Protein AF-A0A7Y0BHE9-F1 (afdb_monomer_lite)

pLDDT: mean 96.41, std 6.83, range [32.12, 98.94]

Sequence (1272 aa):
MSHFLDRLSHFSNPRESFSGDHGVTTAEDRTWEDAYRNRWAHDKIVRSTHGVNCTGSCSWKIYVKGGIVTWETQQTDYPRTRWDMPNHEPRGCSRGASYSWYLYSANRVKYPMIRARLLKHWREARLTLAPVEAWAAVVQDDVKRRDYQKVRGLGGMVRSTWDEVNELIAASNIYTIKQHGADRIIGFSPIPAMSMVSYASGSRYLSLIGGVCMSFYDWYCDLPPSSPQVWGEQTDVPESADWYNSSFIIAWGSNVPQTRTPDAHFFTEVRYKGCKTVAITPDYSEVAKLSDLWLHPKQGTDAAVAMAMGHVILKEFYFGGNGRPRSAYFDDYARRYTDLPMLVMLKEHTLENGESVLVPDRYVRASDFSDQLGQDNNPDWKTVAFDAQGQVVTPQGAIGFRWGPDGRADLGQWNLEAKEARGGNDVSLKLSVLEGDAPSQDNAKVGFPYFGGIHHDHFPNNEQGDILVRTVPVQRIAVGKVGEAREMLVATVFDLQAAQYGIPRGLPGELAAADFSDNTPYTPAWQEQITGVSRDQIITVARQFAENAEKTEGRSMVIIGAGMNHWYHSDMNYRSVINMLMMCGCIGKSGGGWAHYVGQEKLRPQTGWTPLAFALDWIRPPRQMNSTSFFYAHTNQWRYEKLGVDEVLSPLADKKLYSGSMIDYNVRAERMGWLPSAPQLQTHPMQVVKDALASGMDAKDYVVQSLKDGSLKLSCEDPDHPANWPRNMFVWRSNIIGSSGKGHEYFLKHLLGTDNGVQGKDLGAEDGKPEEVVWHDKAPEGKLDLLVTLDFRMSTTCLYSDIVLPTATCYEKNDLNTSDMHPFIHPLSTAVDPVWQSKSDWEIYKGFAKKFSELCDGHLGVEKEMVLTPVMHDTPGELAQPFEVKDWKRGECELIPGKTAPQMQVVERDYPNVYKRFTAVGPLLKKIGNGGKGISWNTDIEVTQLGQLNGLVTEPGVTQGMPRINSDIDACEMVLQLAPETNGHVAVKAWQALSKQTGREHAHLAIHREDEKIRFRDIQAQPRKIISSPTWSGIESETVSYNAGYTNVHEYIPWRTLTGRQQFYQDHPWMLAFGEGLASYRPPVNLKATAGVHGIRSNGNAEILLNFITPHQKWGIHSTYTDNLLMLTLSRGGPIMWLSEDDAKLIGVEDNDWIEAYNVNGAISARAVVSQRVKPGMVMMYHAQEKIVNTPGSEITGQRGGIHNSVTRIVLKPTHMIGGYAQLSYGFNYYGTIGTNRDEFVVVRKMDKVDWLDTPRDDDRAQLVQQMGEAA

Secondary structure (DSSP, 8-state):
--HHHHGGGTTTS-EEEETTTTEEEE----GGGHHHHHHH--SEEEEE---SSSS----EEEEEETTEEEEEEE---SPP--TTS---TT---TTGGGTTHHHHSTTB--S-EEEHHHHHHHHHHHTTS-HHHHHHHHHS-HHHHHHHHTTTTS--EEE--HHHHHHHHHHHHHHHHHHH-GGGEEEE---GGGSHHHHHHHHHHHHHHTPEEEP-HHHHT-S-THHHHHHS-S-----HHHHTT-SEEEEES--HHHHSGGGHHHHHHHGGGT-EEEEE-SS--TTGGGSSEEE-PPTT-HHHHHHHHHHHHHHHHTS-GGGPPPPHHHHHHHHHHBSTTBEEEEEEEE-TTS-EEEEEEEEPBGGGBTTGGG--S-GGG-B-EEBTTS-EE-BTT-GGGT---TT-TTTT--S--SBBTTT--B--B-SSTT-SSS----EEEEEEE--TT--BTTB------SEEEEEEE-EEEEEBSTTS-EEEEEEEHHHHHHHHTT-----TT--S-SSTTS--TTSHHHHHHHH---HHHHHHHHHHHHHHHHHHTS-EEEEE-HHHHTSTTHHHHHHHHHHHHHHTT-TTSTT-EEEE-SS----SSHHHHHHHHTTTTT-SS-EEE-HHHHHHHHTTGGGG----STTTS-TTS-GGGS-S-HHHHHHHHHHTTSS--SS-BSS-HHHHHHHHHHTT--HHHHHHHHHHHTSS-BGGG-TTSGGGS--EEEEES--IIIII-SSHHHIIIIII-------S----TTS---SSSPPPSS------SEEEEEESB--HHHHH-SEEEEBPPTTSS-EEEEETTEEEEEEE--SSPPPTT-B-HHHHHHHHHHHHHHH-TTT--EEEEEEEE--BTTSGGG-S-SS----GGGTSS---BTTTB-EEEEEEEEGGGHHHHHTB--THHHHT-EEETTEEE--HHHHHHHHHHH-B--SSSTTTTSBB--SHHHHHHHHHHH-TTTBHHHHHHHHHHHHHHHSS--THHHHTTTT-B--HHHHHHS-EEPPP-TTSSS---SSS---TTHHHHHH-PPPSSTTSSB-S---SHHHHHTT-SS----PPP----STTTTTTS--SS-EEEEEEE-PBPSS-BTTBTTT-HHHHHHTTSS-EEEE-HHHHHHTTPPTT-EEEEE-SS-EEEEEEEE-TTSPTTEEE--B---SSSS--B-TTTSSB---GGGS------GGGG--SBTTBSB-TTTSS-----TT-EEEEEE-S------S-TT-TTHHHHHTT-S--

Foldseek 3Di:
DDPVVVVVCVVVFDWDAPPVNPDIDGPDDPCVCVVVVVVPDADAWFWFAALFWQLQRFIWTFTHHPQATDFIDGDAFFDAAFPLFHGLPRFDAPLRRQQSCLQPDPQFDFAWKFAQLLVVQLVVLVVPDQLLVSLVVQCVDPVNLVRRLACFLPDRIDGDHLVSVLSNVLSLQLNCCQPQRLLLAEEDDEFCQSFVLLLLLVQLLSLQSQYAYEFDCQLLLVFQVLCLQFFLFRDAFFFLRLLLVFQEEEAELHLCCQRVVSSCVSLQVSVVVNRAYEYEDQFCGNVVVSHPYYWHWDFQQLLLLLLQLLLLLCQVQPQQPPNDDHQPLLLVLCQQFEQLQWKWFWDWFQAPVRDIFTETFFTDFLQQAACSQVDPFPRLLFIWGAFQARDIFGQFQFLSLLDDDPPDPSFQSNFRQCAGRRPRDHTGGDSWCCHHPDRALDKGWYWAAAFQQPDDPFFFGDNDDRIDTWIFGWDWDWGDHDVPTDITIITGNNRVSCRVSQHDNPRVVTRGAPDLCGCDRSHLVVSCRGTVTHSVVSSVSSVVQLVSLSVPVALRAYEYEDSQSQFPVSSLSVLSNQSSSSSSNNAQDRNHHYHYDYTFNDNPLCQLSVCSSSVVLAWPDHHYAHNLLVCCLQLVLQLAFDDAPVNLWTSRFDVVVVDFGLLLLLVLLQFQLFGPDRVFWLDHFLVLCVVCVVVVHDSVVSVLVCVQVVVIDTLSQECQPLSNFSAHYEYENDLCLFFSPFLNQSCSFRQSNYAGFQQADGADPPGGDGDRHDDDPDGHGRSYSFYEYEDRGCASSNSSGSIYAHAAGLQAAWGWHDGSNAQWIFIRDHPDHRHNPHYHSNVSSLSSLVSSLVPSVVSDAWTKGKDWHGQFFLEPLLQADSRAQAGVNVVRDRSDDSRRGTHIDIIIHGRNCSSVSSFFRHNCCQVPNIDDSNFGFRCNVLQVVLCVVQPADCDDDPRGRTRTRHGNQSSNLSSQSRGCFAALLNQLRQQVRLCSNNVFRDSVLRPVPNHGHDHNVVSSVPIDRTGAHPVFQFGRDSVGGGGGVNCCVPVRNFRQASNSHRYQADNHPVCVRSSNRHNHRHGGDDSVWAPSPPPPQDPPWDKDKAQEAAAADSLASQQHNLPSPSSCVVDVNAWEKEAEQVVCVVGVHDFQFWKKKATSSRIAIGGYHYDNSDDHRHMYGYGWNGQPTDFFADPSSRGTGGTSSSQGGSDWDSQQSADSHRSSHDDSSSTHTRRRGRSTMIMMHGDPDGHRPPPNPPDPCVVVVVVVDPPD

Radius of gyration: 31.16 Å; chains: 1; bounding box: 119×75×87 Å

Structure (mmCIF, N/CA/C/O backbone):
data_AF-A0A7Y0BHE9-F1
#
_entry.id   AF-A0A7Y0BHE9-F1
#
loop_
_atom_site.group_PDB
_atom_site.id
_atom_site.type_symbol
_atom_site.label_atom_id
_atom_site.label_alt_id
_atom_site.label_comp_id
_atom_site.label_asym_id
_atom_site.label_entity_id
_atom_site.label_seq_id
_atom_site.pdbx_PDB_ins_code
_atom_site.Cartn_x
_atom_site.Cartn_y
_atom_site.Cartn_z
_atom_site.occupancy
_atom_site.B_iso_or_equiv
_atom_site.auth_seq_id
_atom_site.auth_comp_id
_atom_site.auth_asym_id
_atom_site.auth_atom_id
_atom_site.pdbx_PDB_model_num
ATOM 1 N N . MET A 1 1 ? -63.544 0.256 -11.287 1.00 59.75 1 MET A N 1
ATOM 2 C CA . MET A 1 1 ? -64.121 -0.484 -12.431 1.00 59.75 1 MET A CA 1
ATOM 3 C C . MET A 1 1 ? -64.250 -1.945 -12.040 1.00 59.75 1 MET A C 1
ATOM 5 O O . MET A 1 1 ? -63.519 -2.375 -11.157 1.00 59.75 1 MET A O 1
ATOM 9 N N . SER A 1 2 ? -65.216 -2.672 -12.597 1.00 80.38 2 SER A N 1
ATOM 10 C CA . SER A 1 2 ? -65.430 -4.083 -12.265 1.00 80.38 2 SER A CA 1
ATOM 11 C C . SER A 1 2 ? -64.895 -4.948 -13.399 1.00 80.38 2 SER A C 1
ATOM 13 O O . SER A 1 2 ? -65.566 -5.080 -14.419 1.00 80.38 2 SER A O 1
ATOM 15 N N . HIS A 1 3 ? -63.747 -5.602 -13.186 1.00 81.81 3 HIS A N 1
ATOM 16 C CA . HIS A 1 3 ? -63.174 -6.548 -14.155 1.00 81.81 3 HIS A CA 1
ATOM 17 C C . HIS A 1 3 ? -64.131 -7.701 -14.504 1.00 81.81 3 HIS A C 1
ATOM 19 O O . HIS A 1 3 ? -63.983 -8.348 -15.535 1.00 81.81 3 HIS A O 1
ATOM 25 N N . PHE A 1 4 ? -65.133 -7.974 -13.659 1.00 86.06 4 PHE A N 1
ATOM 26 C CA . PHE A 1 4 ? -66.200 -8.923 -13.968 1.00 86.06 4 PHE A CA 1
ATOM 27 C C . PHE A 1 4 ? -67.178 -8.380 -15.024 1.00 86.06 4 PHE A C 1
ATOM 29 O O . PHE A 1 4 ? -67.559 -9.118 -15.929 1.00 86.06 4 PHE A O 1
ATOM 36 N N . LEU A 1 5 ? -67.554 -7.097 -14.946 1.00 84.81 5 LEU A N 1
ATOM 37 C CA . LEU A 1 5 ? -68.437 -6.459 -15.930 1.00 84.81 5 LEU A CA 1
ATOM 38 C C . LEU A 1 5 ? -67.725 -6.225 -17.271 1.00 84.81 5 LEU A C 1
ATOM 40 O O . LEU A 1 5 ? -68.342 -6.424 -18.314 1.00 84.81 5 LEU A O 1
ATOM 44 N N . ASP A 1 6 ? -66.426 -5.909 -17.260 1.00 81.00 6 ASP A N 1
ATOM 45 C CA . ASP A 1 6 ? -65.617 -5.705 -18.476 1.00 81.00 6 ASP A CA 1
ATOM 46 C C . ASP A 1 6 ? -65.513 -6.977 -19.340 1.00 81.00 6 ASP A C 1
ATOM 48 O O . ASP A 1 6 ? -65.344 -6.921 -20.556 1.00 81.00 6 ASP A O 1
ATOM 52 N N . ARG A 1 7 ? -65.671 -8.163 -18.738 1.00 82.56 7 ARG A N 1
ATOM 53 C CA . ARG A 1 7 ? -65.712 -9.434 -19.483 1.00 82.56 7 ARG A CA 1
ATOM 54 C C . ARG A 1 7 ? -67.011 -9.625 -20.262 1.00 82.56 7 ARG A C 1
ATOM 56 O O . ARG A 1 7 ? -67.024 -10.398 -21.217 1.00 82.56 7 ARG A O 1
ATOM 63 N N . LEU A 1 8 ? -68.091 -8.937 -19.888 1.00 84.56 8 LEU A N 1
ATOM 64 C CA . LEU A 1 8 ? -69.376 -9.023 -20.589 1.00 84.56 8 LEU A CA 1
ATOM 65 C C . LEU A 1 8 ? -69.368 -8.242 -21.914 1.00 84.56 8 LEU A C 1
ATOM 67 O O . LEU A 1 8 ? -70.160 -8.556 -22.798 1.00 84.56 8 LEU A O 1
ATOM 71 N N . SER A 1 9 ? -68.445 -7.290 -22.097 1.00 79.69 9 SER A N 1
ATOM 72 C CA . SER A 1 9 ? -68.252 -6.544 -23.350 1.00 79.69 9 SER A CA 1
ATOM 73 C C . SER A 1 9 ? -67.269 -7.217 -24.323 1.00 79.69 9 SER A C 1
ATOM 75 O O . SER A 1 9 ? -66.862 -6.611 -25.316 1.00 79.69 9 SER A O 1
ATOM 77 N N . HIS A 1 10 ? -66.903 -8.487 -24.088 1.00 79.00 10 HIS A N 1
ATOM 78 C CA . HIS A 1 10 ? -65.866 -9.201 -24.845 1.00 79.00 10 HIS A CA 1
ATOM 79 C C . HIS A 1 10 ? -66.046 -9.125 -26.371 1.00 79.00 10 HIS A C 1
ATOM 81 O O . HIS A 1 10 ? -65.075 -8.871 -27.083 1.00 79.00 10 HIS A O 1
ATOM 87 N N . PHE A 1 11 ? -67.272 -9.311 -26.873 1.00 75.94 11 PHE A N 1
ATOM 88 C CA . PHE A 1 11 ? -67.581 -9.261 -28.310 1.00 75.94 11 PHE A CA 1
ATOM 89 C C . PHE A 1 11 ? -67.822 -7.844 -28.854 1.00 75.94 11 PHE A C 1
ATOM 91 O O . PHE A 1 11 ? -67.823 -7.661 -30.066 1.00 75.94 11 PHE A O 1
ATOM 98 N N . SER A 1 12 ? -68.028 -6.850 -27.986 1.00 77.62 12 SER A N 1
ATOM 99 C CA . SER A 1 12 ? -68.270 -5.451 -28.373 1.00 77.62 12 SER A CA 1
ATOM 100 C C . SER A 1 12 ? -67.009 -4.583 -28.365 1.00 77.62 12 SER A C 1
ATOM 102 O O . SER A 1 12 ? -67.054 -3.447 -28.831 1.00 77.62 12 SER A O 1
ATOM 104 N N . ASN A 1 13 ? -65.891 -5.087 -27.835 1.00 75.69 13 ASN A N 1
ATOM 105 C CA . ASN A 1 13 ? -64.629 -4.354 -27.837 1.00 75.69 13 ASN A CA 1
ATOM 106 C C . ASN A 1 13 ? -64.046 -4.290 -29.263 1.00 75.69 13 ASN A C 1
ATOM 108 O O . ASN A 1 13 ? -64.007 -5.324 -29.936 1.00 75.69 13 ASN A O 1
ATOM 112 N N . PRO A 1 14 ? -63.559 -3.120 -29.724 1.00 75.56 14 PRO A N 1
ATOM 113 C CA . PRO A 1 14 ? -62.912 -2.990 -31.026 1.00 75.56 14 PRO A CA 1
ATOM 114 C C . PRO A 1 14 ? -61.726 -3.952 -31.150 1.00 75.56 14 PRO A C 1
ATOM 116 O O . PRO A 1 14 ? -60.872 -4.011 -30.263 1.00 75.56 14 PRO A O 1
ATOM 119 N N . ARG A 1 15 ? -61.684 -4.705 -32.250 1.00 84.25 15 ARG A N 1
ATOM 120 C CA . ARG A 1 15 ? -60.612 -5.640 -32.598 1.00 84.25 15 ARG A CA 1
ATOM 121 C C . ARG A 1 15 ? -60.231 -5.408 -34.046 1.00 84.25 15 ARG A C 1
ATOM 123 O O . ARG A 1 15 ? -61.094 -5.449 -34.917 1.00 84.25 15 ARG A O 1
ATOM 130 N N . GLU A 1 16 ? -58.953 -5.176 -34.284 1.00 88.56 16 GLU A N 1
ATOM 131 C CA . GLU A 1 16 ? -58.400 -5.058 -35.630 1.00 88.56 16 GLU A CA 1
ATOM 132 C C . GLU A 1 16 ? -57.526 -6.280 -35.888 1.00 88.56 16 GLU A C 1
ATOM 134 O O . GLU A 1 16 ? -56.613 -6.562 -35.107 1.00 88.56 16 GLU A O 1
ATOM 139 N N . SER A 1 17 ? -57.832 -7.042 -36.937 1.00 91.19 17 SER A N 1
ATOM 140 C CA . SER A 1 17 ? -56.964 -8.139 -37.343 1.00 91.19 17 SER A CA 1
ATOM 141 C C . SER A 1 17 ? -55.750 -7.609 -38.105 1.00 91.19 17 SER A C 1
ATOM 143 O O . SER A 1 17 ? -55.812 -6.599 -38.804 1.00 91.19 17 SER A O 1
ATOM 145 N N . PHE A 1 18 ? -54.617 -8.287 -37.965 1.00 94.75 18 PHE A N 1
ATOM 146 C CA . PHE A 1 18 ? -53.405 -7.985 -38.722 1.00 94.75 18 PHE A CA 1
ATOM 147 C C . PHE A 1 18 ? -52.717 -9.282 -39.157 1.00 94.75 18 PHE A C 1
ATOM 149 O O . PHE A 1 18 ? -53.025 -10.370 -38.664 1.00 94.75 18 PHE A O 1
ATOM 156 N N . SER A 1 19 ? -51.797 -9.173 -40.121 1.00 92.69 19 SER A N 1
ATOM 157 C CA . SER A 1 19 ? -51.079 -10.318 -40.702 1.00 92.69 19 SER A CA 1
ATOM 158 C C . SER A 1 19 ? -52.001 -11.422 -41.243 1.00 92.69 19 SER A C 1
ATOM 160 O O . SER A 1 19 ? -51.780 -12.601 -40.981 1.00 92.69 19 SER A O 1
ATOM 162 N N . GLY A 1 20 ? -53.041 -11.044 -41.996 1.00 85.06 20 GLY A N 1
ATOM 163 C CA . GLY A 1 20 ? -53.966 -11.999 -42.622 1.00 85.06 20 GLY A CA 1
ATOM 164 C C . GLY A 1 20 ? -54.762 -12.812 -41.600 1.00 85.06 20 GLY A C 1
ATOM 165 O O . GLY A 1 20 ? -54.747 -14.036 -41.649 1.00 85.06 20 GLY A O 1
ATOM 166 N N . ASP A 1 21 ? -55.387 -12.127 -40.639 1.00 88.56 21 ASP A N 1
ATOM 167 C CA . ASP A 1 21 ? -56.152 -12.710 -39.525 1.00 88.56 21 ASP A CA 1
ATOM 168 C C . ASP A 1 21 ? -55.354 -13.612 -38.562 1.00 88.56 21 ASP A C 1
ATOM 170 O O . ASP A 1 21 ? -55.934 -14.231 -37.670 1.00 88.56 21 ASP A O 1
ATOM 174 N N . HIS A 1 22 ? -54.019 -13.653 -38.675 1.00 92.44 22 HIS A N 1
ATOM 175 C CA . HIS A 1 22 ? -53.161 -14.375 -37.730 1.00 92.44 22 HIS A CA 1
ATOM 176 C C . HIS A 1 22 ? -53.121 -13.713 -36.345 1.00 92.44 22 HIS A C 1
ATOM 178 O O . HIS A 1 22 ? -53.053 -14.404 -35.328 1.00 92.44 22 HIS A O 1
ATOM 184 N N . GLY A 1 23 ? -53.144 -12.378 -36.304 1.00 93.44 23 GLY A N 1
ATOM 185 C CA . GLY A 1 23 ? -53.107 -11.591 -35.076 1.00 93.44 23 GLY A CA 1
ATOM 186 C C . GLY A 1 23 ? -54.331 -10.698 -34.922 1.00 93.44 23 GLY A C 1
ATOM 187 O O . GLY A 1 23 ? -54.983 -10.334 -35.900 1.00 93.44 23 GLY A O 1
ATOM 188 N N . VAL A 1 24 ? -54.620 -10.320 -33.677 1.00 90.50 24 VAL A N 1
ATOM 189 C CA . VAL A 1 24 ? -55.652 -9.338 -33.336 1.00 90.50 24 VAL A CA 1
ATOM 190 C C . VAL A 1 24 ? -55.071 -8.314 -32.373 1.00 90.50 24 VAL A C 1
ATOM 192 O O . VAL A 1 24 ? -54.508 -8.670 -31.339 1.00 90.50 24 VAL A O 1
ATOM 195 N N . THR A 1 25 ? -55.234 -7.038 -32.699 1.00 90.62 25 THR A N 1
ATOM 196 C CA . THR A 1 25 ? -54.978 -5.924 -31.788 1.00 90.62 25 THR A CA 1
ATOM 197 C C . THR A 1 25 ? -56.182 -5.759 -30.866 1.00 90.62 25 THR A C 1
ATOM 199 O O . THR A 1 25 ? -57.311 -5.593 -31.332 1.00 90.62 25 THR A O 1
ATOM 202 N N . THR A 1 26 ? -55.950 -5.801 -29.553 1.00 87.25 26 THR A N 1
ATOM 203 C CA . THR A 1 26 ? -56.991 -5.669 -28.522 1.00 87.25 26 THR A CA 1
ATOM 204 C C . THR A 1 26 ? -56.768 -4.433 -27.656 1.00 87.25 26 THR A C 1
ATOM 206 O O . THR A 1 26 ? -55.635 -4.147 -27.274 1.00 87.25 26 THR A O 1
ATOM 209 N N . ALA A 1 27 ? -57.849 -3.764 -27.255 1.00 83.12 27 ALA A N 1
ATOM 210 C CA . ALA A 1 27 ? -57.831 -2.670 -26.279 1.00 83.12 27 ALA A CA 1
ATOM 211 C C . ALA A 1 27 ? -58.216 -3.139 -24.856 1.00 83.12 27 ALA A C 1
ATOM 213 O O . ALA A 1 27 ? -58.983 -2.474 -24.165 1.00 83.12 27 ALA A O 1
ATOM 214 N N . GLU A 1 28 ? -57.748 -4.322 -24.441 1.00 85.25 28 GLU A N 1
ATOM 215 C CA . GLU A 1 28 ? -58.036 -4.874 -23.109 1.00 85.25 28 GLU A CA 1
ATOM 216 C C . GLU A 1 28 ? -57.367 -4.070 -21.983 1.00 85.25 28 GLU A C 1
ATOM 218 O O . GLU A 1 28 ? -56.324 -3.439 -22.177 1.00 85.25 28 GLU A O 1
ATOM 223 N N . ASP A 1 29 ? -57.967 -4.113 -20.789 1.00 84.75 29 ASP A N 1
ATOM 224 C CA . ASP A 1 29 ? -57.417 -3.460 -19.604 1.00 84.75 29 ASP A CA 1
ATOM 225 C C . ASP A 1 29 ? -56.054 -4.061 -19.220 1.00 84.75 29 ASP A C 1
ATOM 227 O O . ASP A 1 29 ? -55.900 -5.272 -19.055 1.00 84.75 29 ASP A O 1
ATOM 231 N N . ARG A 1 30 ? -55.054 -3.192 -19.061 1.00 92.62 30 ARG A N 1
ATOM 232 C CA . ARG A 1 30 ? -53.677 -3.552 -18.685 1.00 92.62 30 ARG A CA 1
ATOM 233 C C . ARG A 1 30 ? -53.252 -2.894 -17.370 1.00 92.62 30 ARG A C 1
ATOM 235 O O . ARG A 1 30 ? -52.061 -2.722 -17.121 1.00 92.62 30 ARG A O 1
ATOM 242 N N . THR A 1 31 ? -54.204 -2.527 -16.506 1.00 94.12 31 THR A N 1
ATOM 243 C CA . THR A 1 31 ? -53.897 -1.857 -15.224 1.00 94.12 31 THR A CA 1
ATOM 244 C C . THR A 1 31 ? -53.108 -2.741 -14.259 1.00 94.12 31 THR A C 1
ATOM 246 O O . THR A 1 31 ? -52.362 -2.231 -13.428 1.00 94.12 31 THR A O 1
ATOM 249 N N . TRP A 1 32 ? -53.157 -4.069 -14.414 1.00 95.00 32 TRP A N 1
ATOM 250 C CA . TRP A 1 32 ? -52.318 -5.004 -13.652 1.00 95.00 32 TRP A CA 1
ATOM 251 C C . TRP A 1 32 ? -50.807 -4.725 -13.795 1.00 95.00 32 TRP A C 1
ATOM 253 O O . TRP A 1 32 ? -50.033 -5.025 -12.883 1.00 95.00 32 TRP A O 1
ATOM 263 N N . GLU A 1 33 ? -50.380 -4.101 -14.899 1.00 97.44 33 GLU A N 1
ATOM 264 C CA . GLU A 1 33 ? -48.986 -3.703 -15.131 1.00 97.44 33 GLU A CA 1
ATOM 265 C C . GLU A 1 33 ? -48.495 -2.647 -14.124 1.00 97.44 33 GLU A C 1
ATOM 267 O O . GLU A 1 33 ? -47.286 -2.533 -13.886 1.00 97.44 33 GLU A O 1
ATOM 272 N N . ASP A 1 34 ? -49.409 -1.916 -13.470 1.00 97.56 34 ASP A N 1
ATOM 273 C CA . ASP A 1 34 ? -49.071 -0.933 -12.439 1.00 97.56 34 ASP A CA 1
ATOM 274 C C . ASP A 1 34 ? -48.381 -1.570 -11.231 1.00 97.56 34 ASP A C 1
ATOM 276 O O . ASP A 1 34 ? -47.611 -0.896 -10.552 1.00 97.56 34 ASP A O 1
ATOM 280 N N . ALA A 1 35 ? -48.552 -2.873 -10.985 1.00 96.69 35 ALA A N 1
ATOM 281 C CA . ALA A 1 35 ? -47.814 -3.577 -9.937 1.00 96.69 35 ALA A CA 1
ATOM 282 C C . ALA A 1 35 ? -46.287 -3.477 -10.138 1.00 96.69 35 ALA A C 1
ATOM 284 O O . ALA A 1 35 ? -45.547 -3.163 -9.201 1.00 96.69 35 ALA A O 1
ATOM 285 N N . TYR A 1 36 ? -45.808 -3.670 -11.372 1.00 97.81 36 TYR A N 1
ATOM 286 C CA . TYR A 1 36 ? -44.384 -3.570 -11.704 1.00 97.81 36 TYR A CA 1
ATOM 287 C C . TYR A 1 36 ? -43.919 -2.115 -11.815 1.00 97.81 36 TYR A C 1
ATOM 289 O O . TYR A 1 36 ? -42.838 -1.782 -11.320 1.00 97.81 36 TYR A O 1
ATOM 297 N N . ARG A 1 37 ? -44.749 -1.223 -12.381 1.00 97.38 37 ARG A N 1
ATOM 298 C CA . ARG A 1 37 ? -44.451 0.223 -12.418 1.00 97.38 37 ARG A CA 1
ATOM 299 C C . ARG A 1 37 ? -44.272 0.783 -11.008 1.00 97.38 37 ARG A C 1
ATOM 301 O O . ARG A 1 37 ? -43.286 1.463 -10.730 1.00 97.38 37 ARG A O 1
ATOM 308 N N . ASN A 1 38 ? -45.166 0.415 -10.092 1.00 97.31 38 ASN A N 1
ATOM 309 C CA . ASN A 1 38 ? -45.122 0.838 -8.697 1.00 97.31 38 ASN A CA 1
ATOM 310 C C . ASN A 1 38 ? -43.981 0.186 -7.918 1.00 97.31 38 ASN A C 1
ATOM 312 O O . ASN A 1 38 ? -43.509 0.783 -6.952 1.00 97.31 38 ASN A O 1
ATOM 316 N N . ARG A 1 39 ? -43.496 -1.000 -8.316 1.00 96.94 39 ARG A N 1
ATOM 317 C CA . ARG A 1 39 ? -42.262 -1.571 -7.756 1.00 96.94 39 ARG A CA 1
ATOM 318 C C . ARG A 1 39 ? -41.040 -0.723 -8.120 1.00 96.94 39 ARG A C 1
ATOM 320 O O . ARG A 1 39 ? -40.236 -0.468 -7.229 1.00 96.94 39 ARG A O 1
ATOM 327 N N . TRP A 1 40 ? -40.921 -0.295 -9.379 1.00 98.25 40 TRP A N 1
ATOM 328 C CA . TRP A 1 40 ? -39.804 0.524 -9.876 1.00 98.25 40 TRP A CA 1
ATOM 329 C C . TRP A 1 40 ? -39.830 1.977 -9.374 1.00 98.25 40 TRP A C 1
ATOM 331 O O . TRP A 1 40 ? -38.781 2.578 -9.124 1.00 98.25 40 TRP A O 1
ATOM 341 N N . ALA A 1 41 ? -41.027 2.545 -9.205 1.00 97.88 41 ALA A N 1
ATOM 342 C CA . ALA A 1 41 ? -41.201 3.877 -8.635 1.00 97.88 41 ALA A CA 1
ATOM 343 C C . ALA A 1 41 ? -40.530 3.984 -7.253 1.00 97.88 41 ALA A C 1
ATOM 345 O O . ALA A 1 41 ? -40.588 3.051 -6.450 1.00 97.88 41 ALA A O 1
ATOM 346 N N . HIS A 1 42 ? -39.920 5.126 -6.961 1.00 98.56 42 HIS A N 1
ATOM 347 C CA . HIS A 1 42 ? -39.122 5.372 -5.758 1.00 98.56 42 HIS A CA 1
ATOM 348 C C . HIS A 1 42 ? -39.314 6.815 -5.281 1.00 98.56 42 HIS A C 1
ATOM 350 O O . HIS A 1 42 ? -39.772 7.665 -6.042 1.00 98.56 42 HIS A O 1
ATOM 356 N N . ASP A 1 43 ? -38.962 7.080 -4.026 1.00 98.50 43 ASP A N 1
ATOM 357 C CA . ASP A 1 43 ? -39.169 8.371 -3.368 1.00 98.50 43 ASP A CA 1
ATOM 358 C C . ASP A 1 43 ? -38.097 9.379 -3.805 1.00 98.50 43 ASP A C 1
ATOM 360 O O . ASP A 1 43 ? -38.387 10.543 -4.069 1.00 98.50 43 ASP A O 1
ATOM 364 N N . LYS A 1 44 ? -36.836 8.927 -3.861 1.00 98.62 44 LYS A N 1
ATOM 365 C CA . LYS A 1 44 ? -35.674 9.732 -4.264 1.00 98.62 44 LYS A CA 1
ATOM 366 C C . LYS A 1 44 ? -34.491 8.857 -4.680 1.00 98.62 44 LYS A C 1
ATOM 368 O O . LYS A 1 44 ? -34.430 7.671 -4.348 1.00 98.62 44 LYS A O 1
ATOM 373 N N . ILE A 1 45 ? -33.527 9.491 -5.343 1.00 98.81 45 ILE A N 1
ATOM 374 C CA . ILE A 1 45 ? -32.183 8.962 -5.586 1.00 98.81 45 ILE A CA 1
ATOM 375 C C . ILE A 1 45 ? -31.154 9.826 -4.857 1.00 98.81 45 ILE A C 1
ATOM 377 O O . ILE A 1 45 ? -31.270 11.050 -4.837 1.00 98.81 45 ILE A O 1
ATOM 381 N N . VAL A 1 46 ? -30.145 9.198 -4.260 1.00 98.88 46 VAL A N 1
ATOM 382 C CA . VAL A 1 46 ? -29.029 9.893 -3.599 1.00 98.88 46 VAL A CA 1
ATOM 383 C C . VAL A 1 46 ? -27.715 9.398 -4.190 1.00 98.88 46 VAL A C 1
ATOM 385 O O . VAL A 1 46 ? -27.571 8.205 -4.444 1.00 98.88 46 VAL A O 1
ATOM 388 N N . ARG A 1 47 ? -26.757 10.297 -4.440 1.00 98.88 47 ARG A N 1
ATOM 389 C CA . ARG A 1 47 ? -25.411 9.906 -4.874 1.00 98.88 47 ARG A CA 1
ATOM 390 C C . ARG A 1 47 ? -24.631 9.363 -3.683 1.00 98.88 47 ARG A C 1
ATOM 392 O O . ARG A 1 47 ? -24.535 10.041 -2.673 1.00 98.88 47 ARG A O 1
ATOM 399 N N . SER A 1 48 ? -24.038 8.185 -3.815 1.00 98.88 48 SER A N 1
ATOM 400 C CA . SER A 1 48 ? -23.014 7.705 -2.881 1.00 98.88 48 SER A CA 1
ATOM 401 C C . SER A 1 48 ? -22.006 6.810 -3.613 1.00 98.88 48 SER A C 1
ATOM 403 O O . SER A 1 48 ? -22.065 6.661 -4.834 1.00 98.88 48 SER A O 1
ATOM 405 N N . THR A 1 49 ? -21.079 6.211 -2.877 1.00 98.88 49 THR A N 1
ATOM 406 C CA . THR A 1 49 ? -20.062 5.264 -3.356 1.00 98.88 49 THR A CA 1
ATOM 407 C C . THR A 1 49 ? -19.818 4.195 -2.286 1.00 98.88 49 THR A C 1
ATOM 409 O O . THR A 1 49 ? -20.522 4.140 -1.277 1.00 98.88 49 THR A O 1
ATOM 412 N N . HIS A 1 50 ? -18.839 3.318 -2.494 1.00 98.88 50 HIS A N 1
ATOM 413 C CA . HIS A 1 50 ? -18.475 2.241 -1.578 1.00 98.88 50 HIS A CA 1
ATOM 414 C C . HIS A 1 50 ? -17.099 2.494 -0.957 1.00 98.88 50 HIS A C 1
ATOM 416 O O . HIS A 1 50 ? -16.081 2.500 -1.647 1.00 98.88 50 HIS A O 1
ATOM 422 N N . GLY A 1 51 ? -17.061 2.646 0.368 1.00 98.25 51 GLY A N 1
ATOM 423 C CA . GLY A 1 51 ? -15.836 2.745 1.167 1.00 98.25 51 GLY A CA 1
ATOM 424 C C . GLY A 1 51 ? -15.161 1.392 1.378 1.00 98.25 51 GLY A C 1
ATOM 425 O O . GLY A 1 51 ? -15.037 0.932 2.510 1.00 98.25 51 GLY A O 1
ATOM 426 N N . VAL A 1 52 ? -14.776 0.738 0.280 1.00 98.56 52 VAL A N 1
ATOM 427 C CA . VAL A 1 52 ? -14.141 -0.584 0.264 1.00 98.56 52 VAL A CA 1
ATOM 428 C C . VAL A 1 52 ? -12.907 -0.577 -0.641 1.00 98.56 52 VAL A C 1
ATOM 430 O O . VAL A 1 52 ? -12.911 0.063 -1.692 1.00 98.56 52 VAL A O 1
ATOM 433 N N . ASN A 1 53 ? -11.859 -1.301 -0.245 1.00 98.62 53 ASN A N 1
ATOM 434 C CA . ASN A 1 53 ? -10.560 -1.305 -0.918 1.00 98.62 53 ASN A CA 1
ATOM 435 C C . ASN A 1 53 ? -10.610 -2.093 -2.241 1.00 98.62 53 ASN A C 1
ATOM 437 O O . ASN A 1 53 ? -10.231 -3.257 -2.303 1.00 98.62 53 ASN A O 1
ATOM 441 N N . CYS A 1 54 ? -11.159 -1.483 -3.290 1.00 98.25 54 CYS A N 1
ATOM 442 C CA . CYS A 1 54 ? -11.392 -2.147 -4.576 1.00 98.25 54 CYS A CA 1
ATOM 443 C C . CYS A 1 54 ? -10.771 -1.441 -5.778 1.00 98.25 54 CYS A C 1
ATOM 445 O O . CYS A 1 54 ? -10.878 -1.982 -6.872 1.00 98.25 54 CYS A O 1
ATOM 447 N N . THR A 1 55 ? -10.216 -0.235 -5.613 1.00 98.19 55 THR A N 1
ATOM 448 C CA . THR A 1 55 ? -9.803 0.705 -6.685 1.00 98.19 55 THR A CA 1
ATOM 449 C C . THR A 1 55 ? -10.956 1.242 -7.544 1.00 98.19 55 THR A C 1
ATOM 451 O O . THR A 1 55 ? -10.812 2.214 -8.274 1.00 98.19 55 THR A O 1
ATOM 454 N N . GLY A 1 56 ? -12.154 0.667 -7.432 1.00 98.38 56 GLY A N 1
ATOM 455 C CA . GLY A 1 56 ? -13.252 0.980 -8.336 1.00 98.38 56 GLY A CA 1
ATOM 456 C C . GLY A 1 56 ? -13.742 2.423 -8.249 1.00 98.38 56 GLY A C 1
ATOM 457 O O . GLY A 1 56 ? -14.088 2.984 -9.287 1.00 98.38 56 GLY A O 1
ATOM 458 N N . SER A 1 57 ? -13.806 3.012 -7.046 1.00 98.62 57 SER A N 1
ATOM 459 C CA . SER A 1 57 ? -14.272 4.394 -6.831 1.00 98.62 57 SER A CA 1
ATOM 460 C C . SER A 1 57 ? -15.543 4.722 -7.651 1.00 98.62 57 SER A C 1
ATOM 462 O O . SER A 1 57 ? -15.648 5.718 -8.360 1.00 98.62 57 SER A O 1
ATOM 464 N N . CYS A 1 58 ? -16.530 3.824 -7.625 1.00 98.81 58 CYS A N 1
ATOM 465 C CA . CYS A 1 58 ? -17.722 3.927 -8.470 1.00 98.81 58 CYS A CA 1
ATOM 466 C C . CYS A 1 58 ? -18.817 4.752 -7.775 1.00 98.81 58 CYS A C 1
ATOM 468 O O . CYS A 1 58 ? -19.147 4.483 -6.627 1.00 98.81 58 CYS A O 1
ATOM 470 N N . SER A 1 59 ? -19.420 5.710 -8.469 1.00 98.88 59 SER A N 1
ATOM 471 C CA . SER A 1 59 ? -20.531 6.529 -7.998 1.00 98.88 59 SER A CA 1
ATOM 472 C C . SER A 1 59 ? -21.844 5.823 -8.342 1.00 98.88 59 SER A C 1
ATOM 474 O O . SER A 1 59 ? -22.020 5.329 -9.456 1.00 98.88 59 SER A O 1
ATOM 476 N N . TRP A 1 60 ? -22.769 5.760 -7.389 1.00 98.94 60 TRP A N 1
ATOM 477 C CA . TRP A 1 60 ? -24.031 5.024 -7.484 1.00 98.94 60 TRP A CA 1
ATOM 478 C C . TRP A 1 60 ? -25.231 5.919 -7.168 1.00 98.94 60 TRP A C 1
ATOM 480 O O . TRP A 1 60 ? -25.139 6.868 -6.387 1.00 98.94 60 TRP A O 1
ATOM 490 N N . LYS A 1 61 ? -26.365 5.596 -7.791 1.00 98.94 61 LYS A N 1
ATOM 491 C CA . LYS A 1 61 ? -27.709 6.080 -7.475 1.00 98.94 61 LYS A CA 1
ATOM 492 C C . LYS A 1 61 ? -28.294 5.155 -6.419 1.00 98.94 61 LYS A C 1
ATOM 494 O O . LYS A 1 61 ? -28.540 3.983 -6.697 1.00 98.94 61 LYS A O 1
ATOM 499 N N . ILE A 1 62 ? -28.509 5.676 -5.219 1.00 98.88 62 ILE A N 1
ATOM 500 C CA . ILE A 1 62 ? -29.079 4.928 -4.098 1.00 98.88 62 ILE A CA 1
ATOM 501 C C . ILE A 1 62 ? -30.576 5.205 -4.055 1.00 98.88 62 ILE A C 1
ATOM 503 O O . ILE A 1 62 ? -30.981 6.348 -3.834 1.00 98.88 62 ILE A O 1
ATOM 507 N N . TYR A 1 63 ? -31.393 4.178 -4.287 1.00 98.88 63 TYR A N 1
ATOM 508 C CA . TYR A 1 63 ? -32.843 4.311 -4.391 1.00 98.88 63 TYR A CA 1
ATOM 509 C C . TYR A 1 63 ? -33.498 4.146 -3.024 1.00 98.88 63 TYR A C 1
ATOM 511 O O . TYR A 1 63 ? -33.392 3.093 -2.384 1.00 98.88 63 TYR A O 1
ATOM 519 N N . VAL A 1 64 ? -34.219 5.182 -2.596 1.00 98.81 64 VAL A N 1
ATOM 520 C CA . VAL A 1 64 ? -35.042 5.157 -1.383 1.00 98.81 64 VAL A CA 1
ATOM 521 C C . VAL A 1 64 ? -36.500 4.988 -1.787 1.00 98.81 64 VAL A C 1
ATOM 523 O O . VAL A 1 64 ? -36.987 5.730 -2.637 1.00 98.81 64 VAL A O 1
ATOM 526 N N . LYS A 1 65 ? -37.193 4.015 -1.195 1.00 98.31 65 LYS A N 1
ATOM 527 C CA . LYS A 1 65 ? -38.613 3.739 -1.438 1.00 98.31 65 LYS A CA 1
ATOM 528 C C . LYS A 1 65 ? -39.294 3.346 -0.134 1.00 98.31 65 LYS A C 1
ATOM 530 O O . LYS A 1 65 ? -38.841 2.424 0.539 1.00 98.31 65 LYS A O 1
ATOM 535 N N . GLY A 1 66 ? -40.393 4.015 0.202 1.00 97.25 66 GLY A N 1
ATOM 536 C CA . GLY A 1 66 ? -41.051 3.833 1.497 1.00 97.25 66 GLY A CA 1
ATOM 537 C C . GLY A 1 66 ? -40.153 4.239 2.668 1.00 97.25 66 GLY A C 1
ATOM 538 O O . GLY A 1 66 ? -40.208 3.618 3.725 1.00 97.25 66 GLY A O 1
ATOM 539 N N . GLY A 1 67 ? -39.278 5.229 2.462 1.00 96.88 67 GLY A N 1
ATOM 540 C CA . GLY A 1 67 ? -38.343 5.714 3.483 1.00 96.88 67 GLY A CA 1
ATOM 541 C C . GLY A 1 67 ? -37.168 4.783 3.813 1.00 96.88 67 GLY A C 1
ATOM 542 O O . GLY A 1 67 ? -36.389 5.106 4.706 1.00 96.88 67 GLY A O 1
ATOM 543 N N . ILE A 1 68 ? -37.000 3.663 3.103 1.00 98.12 68 ILE A N 1
ATOM 544 C CA . ILE A 1 68 ? -35.858 2.747 3.257 1.00 98.12 68 ILE A CA 1
ATOM 545 C C . ILE A 1 68 ? -35.050 2.655 1.966 1.00 98.12 68 ILE A C 1
ATOM 547 O O . ILE A 1 68 ? -35.586 2.829 0.871 1.00 98.12 68 ILE A O 1
ATOM 551 N N . VAL A 1 69 ? -33.757 2.358 2.078 1.00 98.62 69 VAL A N 1
ATOM 552 C CA . VAL A 1 69 ? -32.938 2.035 0.903 1.00 98.62 69 VAL A CA 1
ATOM 553 C C . VAL A 1 69 ? -33.365 0.671 0.365 1.00 98.62 69 VAL A C 1
ATOM 555 O O . VAL A 1 69 ? -33.578 -0.264 1.131 1.00 98.62 69 VAL A O 1
ATOM 558 N N . THR A 1 70 ? -33.503 0.547 -0.952 1.00 98.62 70 THR A N 1
ATOM 559 C CA . THR A 1 70 ? -34.035 -0.680 -1.567 1.00 98.62 70 THR A CA 1
ATOM 560 C C . THR A 1 70 ? -33.086 -1.336 -2.557 1.00 98.62 70 THR A C 1
ATOM 562 O O . THR A 1 70 ? -32.925 -2.552 -2.499 1.00 98.62 70 THR A O 1
ATOM 565 N N . TRP A 1 71 ? -32.469 -0.564 -3.449 1.00 98.81 71 TRP A N 1
ATOM 566 C CA . TRP A 1 71 ? -31.453 -1.032 -4.393 1.00 98.81 71 TRP A CA 1
ATOM 567 C C . TRP A 1 71 ? -30.571 0.135 -4.854 1.00 98.81 71 TRP A C 1
ATOM 569 O O . TRP A 1 71 ? -30.806 1.300 -4.516 1.00 98.81 71 TRP A O 1
ATOM 579 N N . GLU A 1 72 ? -29.571 -0.181 -5.663 1.00 98.81 72 GLU A N 1
ATOM 580 C CA . GLU A 1 72 ? -28.638 0.753 -6.266 1.00 98.81 72 GLU A CA 1
ATOM 581 C C . GLU A 1 72 ? -28.443 0.453 -7.758 1.00 98.81 72 GLU A C 1
ATOM 583 O O . GLU A 1 72 ? -28.484 -0.694 -8.199 1.00 98.81 72 GLU A O 1
ATOM 588 N N . THR A 1 73 ? -28.208 1.497 -8.549 1.00 98.88 73 THR A N 1
ATOM 589 C CA . THR A 1 73 ? -27.684 1.377 -9.920 1.00 98.88 73 THR A CA 1
ATOM 590 C C . THR A 1 73 ? -26.540 2.360 -10.090 1.00 98.88 73 THR A C 1
ATOM 592 O O . THR A 1 73 ? -26.482 3.360 -9.376 1.00 98.88 73 THR A O 1
ATOM 595 N N . GLN A 1 74 ? -25.631 2.135 -11.029 1.00 98.88 74 GLN A N 1
ATOM 596 C CA . GLN A 1 74 ? -24.526 3.064 -11.233 1.00 98.88 74 GLN A CA 1
ATOM 597 C C . GLN A 1 74 ? -25.014 4.463 -11.643 1.00 98.88 74 GLN A C 1
ATOM 599 O O . GLN A 1 74 ? -26.065 4.639 -12.273 1.00 98.88 74 GLN A O 1
ATOM 604 N N . GLN A 1 75 ? -24.232 5.473 -11.271 1.00 98.81 75 GLN A N 1
ATOM 605 C CA . GLN A 1 75 ? -24.272 6.771 -11.929 1.00 98.81 75 GLN A CA 1
ATOM 606 C C . GLN A 1 75 ? -23.559 6.671 -13.277 1.00 98.81 75 GLN A C 1
ATOM 608 O O . GLN A 1 75 ? -22.620 5.897 -13.439 1.00 98.81 75 GLN A O 1
ATOM 613 N N . THR A 1 76 ? -23.990 7.481 -14.236 1.00 98.69 76 THR A N 1
ATOM 614 C CA . THR A 1 76 ? -23.414 7.516 -15.591 1.00 98.69 76 THR A CA 1
ATOM 615 C C . THR A 1 76 ? -23.031 8.930 -16.012 1.00 98.69 76 THR A C 1
ATOM 617 O O . THR A 1 76 ? -22.894 9.226 -17.193 1.00 98.69 76 THR A O 1
ATOM 620 N N . ASP A 1 77 ? -22.901 9.831 -15.041 1.00 98.69 77 ASP A N 1
ATOM 621 C CA . ASP A 1 77 ? -22.738 11.264 -15.256 1.00 98.69 77 ASP A CA 1
ATOM 622 C C . ASP A 1 77 ? -21.344 11.775 -14.876 1.00 98.69 77 ASP A C 1
ATOM 624 O O . ASP A 1 77 ? -21.161 12.970 -14.646 1.00 98.69 77 ASP A O 1
ATOM 628 N N . TYR A 1 78 ? -20.351 10.885 -14.826 1.00 98.88 78 TYR A N 1
ATOM 629 C CA . TYR A 1 78 ? -18.948 11.286 -14.766 1.00 98.88 78 TYR A CA 1
ATOM 630 C C . TYR A 1 78 ? -18.642 12.319 -15.861 1.00 98.88 78 TYR A C 1
ATOM 632 O O . TYR A 1 78 ? -19.144 12.168 -16.982 1.00 98.88 78 TYR A O 1
ATOM 640 N N . PRO A 1 79 ? -17.814 13.346 -15.583 1.00 98.69 79 PRO A N 1
ATOM 641 C CA . PRO A 1 79 ? -17.291 14.197 -16.641 1.00 98.69 79 PRO A CA 1
ATOM 642 C C . PRO A 1 79 ? -16.690 13.329 -17.750 1.00 98.69 79 PRO A C 1
ATOM 644 O O . PRO A 1 79 ? -15.892 12.425 -17.487 1.00 98.69 79 PRO A O 1
ATOM 647 N N . ARG A 1 80 ? -17.154 13.558 -18.981 1.00 98.69 80 ARG A N 1
ATOM 648 C CA . ARG A 1 80 ? -16.765 12.754 -20.140 1.00 98.69 80 ARG A CA 1
ATOM 649 C C . ARG A 1 80 ? -15.270 12.888 -20.396 1.00 98.69 80 ARG A C 1
ATOM 651 O O . ARG A 1 80 ? -14.682 13.940 -20.162 1.00 98.69 80 ARG A O 1
ATOM 658 N N . THR A 1 81 ? -14.677 11.817 -20.898 1.00 98.44 81 THR A N 1
ATOM 659 C CA . THR A 1 81 ? -13.312 11.831 -21.420 1.00 98.44 81 THR A CA 1
ATOM 660 C C . THR A 1 81 ? -13.252 12.609 -22.737 1.00 98.44 81 THR A C 1
ATOM 662 O O . THR A 1 81 ? -14.270 13.067 -23.269 1.00 98.44 81 THR A O 1
ATOM 665 N N . ARG A 1 82 ? -12.044 12.741 -23.293 1.00 97.31 82 ARG A N 1
ATOM 666 C CA . ARG A 1 82 ? -11.839 13.276 -24.644 1.00 97.31 82 ARG A CA 1
ATOM 667 C C . ARG A 1 82 ? -12.658 12.504 -25.681 1.00 97.31 82 ARG A C 1
ATOM 669 O O . ARG A 1 82 ? -12.976 11.332 -25.496 1.00 97.31 82 ARG A O 1
ATOM 676 N N . TRP A 1 83 ? -12.956 13.164 -26.797 1.00 96.25 83 TRP A N 1
ATOM 677 C CA . TRP A 1 83 ? -13.766 12.613 -27.889 1.00 96.25 83 TRP A CA 1
ATOM 678 C C . TRP A 1 83 ? -13.193 11.324 -28.503 1.00 96.25 83 TRP A C 1
ATOM 680 O O . TRP A 1 83 ? -13.950 10.545 -29.077 1.00 96.25 83 TRP A O 1
ATOM 690 N N . ASP A 1 84 ? -11.880 11.106 -28.389 1.00 96.38 84 ASP A N 1
ATOM 691 C CA . ASP A 1 84 ? -11.152 9.959 -28.933 1.00 96.38 84 ASP A CA 1
ATOM 692 C C . ASP A 1 84 ? -11.020 8.784 -27.948 1.00 96.38 84 ASP A C 1
ATOM 694 O O . ASP A 1 84 ? -10.375 7.784 -28.272 1.00 96.38 84 ASP A O 1
ATOM 698 N N . MET A 1 85 ? -11.618 8.885 -26.755 1.00 97.50 85 MET A N 1
ATOM 699 C CA . MET A 1 85 ? -11.562 7.863 -25.707 1.00 97.50 85 MET A CA 1
ATOM 700 C C . MET A 1 85 ? -12.964 7.438 -25.253 1.00 97.50 85 MET A C 1
ATOM 702 O O . MET A 1 85 ? -13.869 8.276 -25.187 1.00 97.50 85 MET A O 1
ATOM 706 N N . PRO A 1 86 ? -13.154 6.164 -24.873 1.00 98.56 86 PRO A N 1
ATOM 707 C CA . PRO A 1 86 ? -14.378 5.741 -24.209 1.00 98.56 86 PRO A CA 1
ATOM 708 C C . PRO A 1 86 ? -14.516 6.440 -22.851 1.00 98.56 86 PRO A C 1
ATOM 710 O O . PRO A 1 86 ? -13.526 6.770 -22.196 1.00 98.56 86 PRO A O 1
ATOM 713 N N . ASN A 1 87 ? -15.760 6.685 -22.438 1.00 98.75 87 ASN A N 1
ATOM 714 C CA . ASN A 1 87 ? -16.047 7.272 -21.131 1.00 98.75 87 ASN A CA 1
ATOM 715 C C . ASN A 1 87 ? -15.938 6.207 -20.036 1.00 98.75 87 ASN A C 1
ATOM 717 O O . ASN A 1 87 ? -16.025 5.018 -20.306 1.00 98.75 87 ASN A O 1
ATOM 721 N N . HIS A 1 88 ? -15.840 6.648 -18.783 1.00 98.88 88 HIS A N 1
ATOM 722 C CA . HIS A 1 88 ? -15.791 5.746 -17.630 1.00 98.88 88 HIS A CA 1
ATOM 723 C C . HIS A 1 88 ? -17.141 5.091 -17.298 1.00 98.88 88 HIS A C 1
ATOM 725 O O . HIS A 1 88 ? -17.182 4.121 -16.547 1.00 98.88 88 HIS A O 1
ATOM 731 N N . GLU A 1 89 ? -18.264 5.658 -17.747 1.00 97.38 89 GLU A N 1
ATOM 732 C CA . GLU A 1 89 ? -19.581 5.121 -17.403 1.00 97.38 89 GLU A CA 1
ATOM 733 C C . GLU A 1 89 ? -19.793 3.712 -17.999 1.00 97.38 89 GLU A C 1
ATOM 735 O O . GLU A 1 89 ? -19.296 3.444 -19.089 1.00 97.38 89 GLU A O 1
ATOM 740 N N . PRO A 1 90 ? -20.508 2.805 -17.306 1.00 98.69 90 PRO A N 1
ATOM 741 C CA . PRO A 1 90 ? -21.168 3.001 -16.014 1.00 98.69 90 PRO A CA 1
ATOM 742 C C . PRO A 1 90 ? -20.276 2.689 -14.800 1.00 98.69 90 PRO A C 1
ATOM 744 O O . PRO A 1 90 ? -20.716 2.867 -13.667 1.00 98.69 90 PRO A O 1
ATOM 747 N N . ARG A 1 91 ? -19.042 2.198 -14.983 1.00 98.75 91 ARG A N 1
ATOM 748 C CA . ARG A 1 91 ? -18.255 1.550 -13.912 1.00 98.75 91 ARG A CA 1
ATOM 749 C C . ARG A 1 91 ? -19.090 0.480 -13.169 1.00 98.75 91 ARG A C 1
ATOM 751 O O . ARG A 1 91 ? -19.954 -0.193 -13.735 1.00 98.75 91 ARG A O 1
ATOM 758 N N . GLY A 1 92 ? -18.854 0.324 -11.867 1.00 98.44 92 GLY A N 1
ATOM 759 C CA . GLY A 1 92 ? -19.551 -0.618 -10.998 1.00 98.44 92 GLY A CA 1
ATOM 760 C C . GLY A 1 92 ? -19.027 -2.052 -11.096 1.00 98.44 92 GLY A C 1
ATOM 761 O O . GLY A 1 92 ? -18.162 -2.391 -11.899 1.00 98.44 92 GLY A O 1
ATOM 762 N N . CYS A 1 93 ? -19.528 -2.909 -10.210 1.00 98.81 93 CYS A N 1
ATOM 763 C CA . CYS A 1 93 ? -19.222 -4.337 -10.203 1.00 98.81 93 CYS A CA 1
ATOM 764 C C . CYS A 1 93 ? -20.324 -5.116 -9.472 1.00 98.81 93 CYS A C 1
ATOM 766 O O . CYS A 1 93 ? -21.130 -4.525 -8.749 1.00 98.81 93 CYS A O 1
ATOM 768 N N . SER A 1 94 ? -20.323 -6.447 -9.605 1.00 98.56 94 SER A N 1
ATOM 769 C CA . SER A 1 94 ? -21.306 -7.327 -8.951 1.00 98.56 94 SER A CA 1
ATOM 770 C C . SER A 1 94 ? -21.338 -7.180 -7.426 1.00 98.56 94 SER A C 1
ATOM 772 O O . SER A 1 94 ? -22.406 -7.265 -6.829 1.00 98.56 94 SER A O 1
ATOM 774 N N . ARG A 1 95 ? -20.185 -6.912 -6.798 1.00 98.75 95 ARG A N 1
ATOM 775 C CA . ARG A 1 95 ? -20.083 -6.699 -5.347 1.00 98.75 95 ARG A CA 1
ATOM 776 C C . ARG A 1 95 ? -20.803 -5.416 -4.946 1.00 98.75 95 ARG A C 1
ATOM 778 O O . ARG A 1 95 ? -21.720 -5.458 -4.135 1.00 98.75 95 ARG A O 1
ATOM 785 N N . GLY A 1 96 ? -20.439 -4.297 -5.574 1.00 98.69 96 GLY A N 1
ATOM 786 C CA . GLY A 1 96 ? -21.049 -2.993 -5.308 1.00 98.69 96 GLY A CA 1
ATOM 787 C C . GLY A 1 96 ? -22.561 -2.976 -5.544 1.00 98.69 96 GLY A C 1
ATOM 788 O O . GLY A 1 96 ? -23.271 -2.366 -4.759 1.00 98.69 96 GLY A O 1
ATOM 789 N N . ALA A 1 97 ? -23.054 -3.713 -6.545 1.00 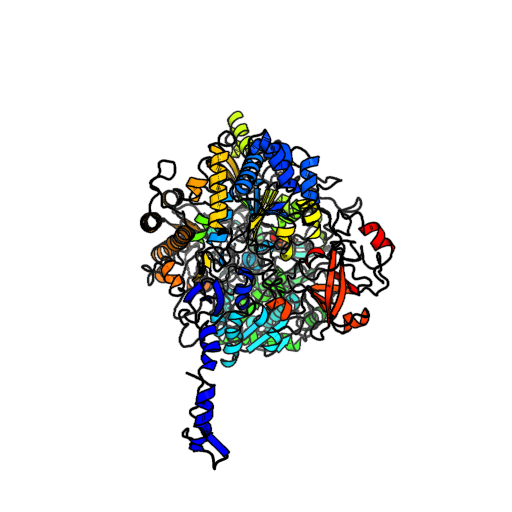98.81 97 ALA A N 1
ATOM 790 C CA . ALA A 1 97 ? -24.486 -3.857 -6.832 1.00 98.81 97 ALA A CA 1
ATOM 791 C C . ALA A 1 97 ? -25.276 -4.649 -5.767 1.00 98.81 97 ALA A C 1
ATOM 793 O O . ALA A 1 97 ? -26.496 -4.737 -5.849 1.00 98.81 97 ALA A O 1
ATOM 794 N N . SER A 1 98 ? -24.589 -5.273 -4.807 1.00 98.81 98 SER A N 1
ATOM 795 C CA . SER A 1 98 ? -25.196 -6.069 -3.734 1.00 98.81 98 SER A CA 1
ATOM 796 C C . SER A 1 98 ? -25.144 -5.383 -2.366 1.00 98.81 98 SER A C 1
ATOM 798 O O . SER A 1 98 ? -25.559 -5.980 -1.372 1.00 98.81 98 SER A O 1
ATOM 800 N N . TYR A 1 99 ? -24.609 -4.160 -2.273 1.00 98.94 99 TYR A N 1
ATOM 801 C CA . TYR A 1 99 ? -24.314 -3.519 -0.990 1.00 98.94 99 TYR A CA 1
ATOM 802 C C . TYR A 1 99 ? -25.577 -3.176 -0.196 1.00 98.94 99 TYR A C 1
ATOM 804 O O . TYR A 1 99 ? -25.575 -3.328 1.028 1.00 98.94 99 TYR A O 1
ATOM 812 N N . SER A 1 100 ? -26.670 -2.796 -0.870 1.00 98.75 100 SER A N 1
ATOM 813 C CA . SER A 1 100 ? -27.971 -2.513 -0.241 1.00 98.75 100 SER A CA 1
ATOM 814 C C . SER A 1 100 ? -28.478 -3.638 0.666 1.00 98.75 100 SER A C 1
ATOM 816 O O . SER A 1 100 ? -29.155 -3.360 1.657 1.00 98.75 100 SER A O 1
ATOM 818 N N . TRP A 1 101 ? -28.089 -4.892 0.403 1.00 98.81 101 TRP A N 1
ATOM 819 C CA . TRP A 1 101 ? -28.414 -6.040 1.251 1.00 98.81 101 TRP A CA 1
ATOM 820 C C . TRP A 1 101 ? -27.993 -5.828 2.712 1.00 98.81 101 TRP A C 1
ATOM 822 O O . TRP A 1 101 ? -28.754 -6.151 3.625 1.00 98.81 101 TRP A O 1
ATOM 832 N N . TYR A 1 102 ? -26.812 -5.245 2.954 1.00 98.81 102 TYR A N 1
ATOM 833 C CA . TYR A 1 102 ? -26.256 -5.123 4.303 1.00 98.81 102 TYR A CA 1
ATOM 834 C C . TYR A 1 102 ? -27.113 -4.280 5.237 1.00 98.81 102 TYR A C 1
ATOM 836 O O . TYR A 1 102 ? -27.164 -4.587 6.430 1.00 98.81 102 TYR A O 1
ATOM 844 N N . LEU A 1 103 ? -27.790 -3.250 4.715 1.00 98.62 103 LEU A N 1
ATOM 845 C CA . LEU A 1 103 ? -28.458 -2.237 5.531 1.00 98.62 103 LEU A CA 1
ATOM 846 C C . LEU A 1 103 ? -29.459 -2.862 6.500 1.00 98.62 103 LEU A C 1
ATOM 848 O O . LEU A 1 103 ? -29.502 -2.452 7.660 1.00 98.62 103 LEU A O 1
ATOM 852 N N . TYR A 1 104 ? -30.183 -3.888 6.043 1.00 98.44 104 TYR A N 1
ATOM 853 C CA . TYR A 1 104 ? -31.224 -4.575 6.811 1.00 98.44 104 TYR A CA 1
ATOM 854 C C . TYR A 1 104 ? -31.004 -6.084 6.958 1.00 98.44 104 TYR A C 1
ATOM 856 O O . TYR A 1 104 ? -31.892 -6.792 7.431 1.00 98.44 104 TYR A O 1
ATOM 864 N N . SER A 1 105 ? -29.822 -6.572 6.573 1.00 98.44 105 SER A N 1
ATOM 865 C CA . SER A 1 105 ? -29.460 -7.988 6.654 1.00 98.44 105 SER A CA 1
ATOM 866 C C . SER A 1 105 ? -29.486 -8.541 8.083 1.00 98.44 105 SER A C 1
ATOM 868 O O . SER A 1 105 ? -29.394 -7.813 9.077 1.00 98.44 105 SER A O 1
ATOM 870 N N . ALA A 1 106 ? -29.527 -9.870 8.184 1.00 98.31 106 ALA A N 1
ATOM 871 C CA . ALA A 1 106 ? -29.406 -10.578 9.454 1.00 98.31 106 ALA A CA 1
ATOM 872 C C . ALA A 1 106 ? -28.044 -10.359 10.143 1.00 98.31 106 ALA A C 1
ATOM 874 O O . ALA A 1 106 ? -27.975 -10.454 11.364 1.00 98.31 106 ALA A O 1
ATOM 875 N N . ASN A 1 107 ? -26.988 -10.020 9.387 1.00 98.12 107 ASN A N 1
ATOM 876 C CA . ASN A 1 107 ? -25.633 -9.845 9.921 1.00 98.12 107 ASN A CA 1
ATOM 877 C C . ASN A 1 107 ? -25.285 -8.392 10.309 1.00 98.12 107 ASN A C 1
ATOM 879 O O . ASN A 1 107 ? -24.158 -8.097 10.710 1.00 98.12 107 ASN A O 1
ATOM 883 N N . ARG A 1 108 ? -26.237 -7.462 10.173 1.00 98.69 108 ARG A N 1
ATOM 884 C CA . ARG A 1 108 ? -26.054 -6.041 10.488 1.00 98.69 108 ARG A CA 1
ATOM 885 C C . ARG A 1 108 ? -25.844 -5.822 11.989 1.00 98.69 108 ARG A C 1
ATOM 887 O O . ARG A 1 108 ? -26.687 -6.212 12.797 1.00 98.69 108 ARG A O 1
ATOM 894 N N . VAL A 1 109 ? -24.776 -5.118 12.366 1.00 98.62 109 VAL A N 1
ATOM 895 C CA . VAL A 1 109 ? -24.542 -4.676 13.750 1.00 98.62 109 VAL A CA 1
ATOM 896 C C . VAL A 1 109 ? -25.441 -3.473 14.043 1.00 98.62 109 VAL A C 1
ATOM 898 O O . VAL A 1 109 ? -25.352 -2.437 13.384 1.00 98.62 109 VAL A O 1
ATOM 901 N N . LYS A 1 110 ? -26.339 -3.619 15.024 1.00 98.69 110 LYS A N 1
ATOM 902 C CA . LYS A 1 110 ? -27.417 -2.647 15.306 1.00 98.69 110 LYS A CA 1
ATOM 903 C C . LYS A 1 110 ? -27.149 -1.762 16.522 1.00 98.69 110 LYS A C 1
ATOM 905 O O . LYS A 1 110 ? -27.625 -0.629 16.577 1.00 98.69 110 LYS A O 1
ATOM 910 N N . TYR A 1 111 ? -26.421 -2.293 17.499 1.00 98.81 111 TYR A N 1
ATOM 911 C CA . TYR A 1 111 ? -26.185 -1.686 18.808 1.00 98.81 111 TYR A CA 1
ATOM 912 C C . TYR A 1 111 ? -24.718 -1.849 19.199 1.00 98.81 111 TYR A C 1
ATOM 914 O O . TYR A 1 111 ? -24.083 -2.780 18.703 1.00 98.81 111 TYR A O 1
ATOM 922 N N . PRO A 1 112 ? -24.184 -1.000 20.093 1.00 98.88 112 PRO A N 1
ATOM 923 C CA . PRO A 1 112 ? -22.934 -1.301 20.774 1.00 98.88 112 PRO A CA 1
ATOM 924 C C . PRO A 1 112 ? -23.042 -2.656 21.479 1.00 98.88 112 PRO A C 1
ATOM 926 O O . PRO A 1 112 ? -23.974 -2.886 22.254 1.00 98.88 112 PRO A O 1
ATOM 929 N N . MET A 1 113 ? -22.107 -3.551 21.187 1.00 98.81 113 MET A N 1
ATOM 930 C CA . MET A 1 113 ? -22.021 -4.887 21.767 1.00 98.81 113 MET A CA 1
ATOM 931 C C . MET A 1 113 ? -20.733 -5.003 22.574 1.00 98.81 113 MET A C 1
ATOM 933 O O . MET A 1 113 ? -19.699 -4.473 22.177 1.00 98.81 113 MET A O 1
ATOM 937 N N . ILE A 1 114 ? -20.786 -5.723 23.687 1.00 98.81 114 ILE A N 1
ATOM 938 C CA . ILE A 1 114 ? -19.633 -5.987 24.549 1.00 98.81 114 ILE A CA 1
ATOM 939 C C . ILE A 1 114 ? -19.657 -7.440 25.016 1.00 98.81 114 ILE A C 1
ATOM 941 O O . ILE A 1 114 ? -20.727 -8.022 25.217 1.00 98.81 114 ILE A O 1
ATOM 945 N N . ARG A 1 115 ? -18.482 -8.040 25.205 1.00 98.44 115 ARG A N 1
ATOM 946 C CA . ARG A 1 115 ? -18.350 -9.382 25.778 1.00 98.44 115 ARG A CA 1
ATOM 947 C C . ARG A 1 115 ? -18.948 -9.403 27.186 1.00 98.44 115 ARG A C 1
ATOM 949 O O . ARG A 1 115 ? -18.523 -8.641 28.053 1.00 98.44 115 ARG A O 1
ATOM 956 N N . ALA A 1 116 ? -19.884 -10.315 27.442 1.00 98.12 116 ALA A N 1
ATOM 957 C CA . ALA A 1 116 ? -20.604 -10.388 28.715 1.00 98.12 116 ALA A CA 1
ATOM 958 C C . ALA A 1 116 ? -19.673 -10.517 29.933 1.00 98.12 116 ALA A C 1
ATOM 960 O O . ALA A 1 116 ? -19.919 -9.882 30.956 1.00 98.12 116 ALA A O 1
ATOM 961 N N . ARG A 1 117 ? -18.583 -11.292 29.813 1.00 97.62 117 ARG A N 1
ATOM 962 C CA . ARG A 1 117 ? -17.572 -11.458 30.873 1.00 97.62 117 ARG A CA 1
ATOM 963 C C . ARG A 1 117 ? -16.897 -10.134 31.230 1.00 97.62 117 ARG A C 1
ATOM 965 O O . ARG A 1 117 ? -16.854 -9.777 32.402 1.00 97.62 117 ARG A O 1
ATOM 972 N N . LEU A 1 118 ? -16.459 -9.367 30.227 1.00 98.69 118 LEU A N 1
ATOM 973 C CA . LEU A 1 118 ? -15.865 -8.050 30.457 1.00 98.69 118 LEU A CA 1
ATOM 974 C C . LEU A 1 118 ? -16.883 -7.084 31.075 1.00 98.69 118 LEU A C 1
ATOM 976 O O . LEU A 1 118 ? -16.574 -6.408 32.052 1.00 98.69 118 LEU A O 1
ATOM 980 N N . LEU A 1 119 ? -18.106 -7.046 30.538 1.00 98.62 119 LEU A N 1
ATOM 981 C CA . LEU A 1 119 ? -19.151 -6.154 31.037 1.00 98.62 119 LEU A CA 1
ATOM 982 C C . LEU A 1 119 ? -19.520 -6.448 32.496 1.00 98.62 119 LEU A C 1
ATOM 984 O O . LEU A 1 119 ? -19.775 -5.518 33.258 1.00 98.62 119 LEU A O 1
ATOM 988 N N . LYS A 1 120 ? -19.540 -7.726 32.890 1.00 98.44 120 LYS A N 1
ATOM 989 C CA . LYS A 1 120 ? -19.777 -8.140 34.275 1.00 98.44 120 LYS A CA 1
ATOM 990 C C . LYS A 1 120 ? -18.715 -7.549 35.205 1.00 98.44 120 LYS A C 1
ATOM 992 O O . LYS A 1 120 ? -19.076 -6.812 36.118 1.00 98.44 120 LYS A O 1
ATOM 997 N N . HIS A 1 121 ? -17.433 -7.798 34.923 1.00 98.56 121 HIS A N 1
ATOM 998 C CA . HIS A 1 121 ? -16.320 -7.265 35.724 1.00 98.56 121 HIS A CA 1
ATOM 999 C C . HIS A 1 121 ? -16.330 -5.735 35.773 1.00 98.56 121 HIS A C 1
ATOM 1001 O O . HIS A 1 121 ? -16.137 -5.145 36.834 1.00 98.56 121 HIS A O 1
ATOM 1007 N N . TRP A 1 122 ? -16.612 -5.090 34.637 1.00 98.69 122 TRP A N 1
ATOM 1008 C CA . TRP A 1 122 ? -16.734 -3.638 34.543 1.00 98.69 122 TRP A CA 1
ATOM 1009 C C . TRP A 1 122 ? -17.844 -3.090 35.442 1.00 98.69 122 TRP A C 1
ATOM 1011 O O . TRP A 1 122 ? -17.594 -2.207 36.259 1.00 98.69 122 TRP A O 1
ATOM 1021 N N . ARG A 1 123 ? -19.067 -3.621 35.330 1.00 98.62 123 ARG A N 1
ATOM 1022 C CA . ARG A 1 123 ? -20.210 -3.156 36.128 1.00 98.62 123 ARG A CA 1
ATOM 1023 C C . ARG A 1 123 ? -20.011 -3.409 37.614 1.00 98.62 123 ARG A C 1
ATOM 1025 O O . ARG A 1 123 ? -20.334 -2.531 38.402 1.00 98.62 123 ARG A O 1
ATOM 1032 N N . GLU A 1 124 ? -19.455 -4.561 37.987 1.00 98.44 124 GLU A N 1
ATOM 1033 C CA . GLU A 1 124 ? -19.121 -4.878 39.380 1.00 98.44 124 GLU A CA 1
ATOM 1034 C C . GLU A 1 124 ? -18.123 -3.869 39.961 1.00 98.44 124 GLU A C 1
ATOM 1036 O O . GLU A 1 124 ? -18.362 -3.326 41.038 1.00 98.44 124 GLU A O 1
ATOM 1041 N N . ALA A 1 125 ? -17.052 -3.544 39.229 1.00 98.38 125 ALA A N 1
ATOM 1042 C CA . ALA A 1 125 ? -16.084 -2.535 39.655 1.00 98.38 125 ALA A CA 1
ATOM 1043 C C . ALA A 1 125 ? -16.697 -1.121 39.714 1.00 98.38 125 ALA A C 1
ATOM 1045 O O . ALA A 1 125 ? -16.434 -0.359 40.647 1.00 98.38 125 ALA A O 1
ATOM 1046 N N . ARG A 1 126 ? -17.562 -0.768 38.755 1.00 98.06 126 ARG A N 1
ATOM 1047 C CA . ARG A 1 126 ? -18.212 0.553 38.677 1.00 98.06 126 ARG A CA 1
ATOM 1048 C C . ARG A 1 126 ? -19.219 0.838 39.789 1.00 98.06 126 ARG A C 1
ATOM 1050 O O . ARG A 1 126 ? -19.583 2.000 39.957 1.00 98.06 126 ARG A O 1
ATOM 1057 N N . LEU A 1 127 ? -19.640 -0.163 40.568 1.00 98.06 127 LEU A N 1
ATOM 1058 C CA . LEU A 1 127 ? -20.489 0.056 41.745 1.00 98.06 127 LEU A CA 1
ATOM 1059 C C . LEU A 1 127 ? -19.789 0.881 42.832 1.00 98.06 127 LEU A C 1
ATOM 1061 O O . LEU A 1 127 ? -20.459 1.591 43.579 1.00 98.06 127 LEU A O 1
ATOM 1065 N N . THR A 1 128 ? -18.463 0.776 42.938 1.00 97.81 128 THR A N 1
ATOM 1066 C CA . THR A 1 128 ? -17.690 1.378 44.036 1.00 97.81 128 THR A CA 1
ATOM 1067 C C . THR A 1 128 ? -16.520 2.238 43.571 1.00 97.81 128 THR A C 1
ATOM 1069 O O . THR A 1 128 ? -16.036 3.057 44.349 1.00 97.81 128 THR A O 1
ATOM 1072 N N . LEU A 1 129 ? -16.072 2.090 42.321 1.00 98.31 129 LEU A N 1
ATOM 1073 C CA . LEU A 1 129 ? -14.911 2.791 41.773 1.00 98.31 129 LEU A CA 1
ATOM 1074 C C . LEU A 1 129 ? -15.302 3.741 40.641 1.00 98.31 129 LEU A C 1
ATOM 1076 O O . LEU A 1 129 ? -16.209 3.456 39.854 1.00 98.31 129 LEU A O 1
ATOM 1080 N N . ALA A 1 130 ? -14.575 4.854 40.528 1.00 98.25 130 ALA A N 1
ATOM 1081 C CA . ALA A 1 130 ? -14.640 5.740 39.369 1.00 98.25 130 ALA A CA 1
ATOM 1082 C C . ALA A 1 130 ? -14.126 5.026 38.094 1.00 98.25 130 ALA A C 1
ATOM 1084 O O . ALA A 1 130 ? -13.468 3.992 38.201 1.00 98.25 130 ALA A O 1
ATOM 1085 N N . PRO A 1 131 ? -14.455 5.505 36.877 1.00 98.50 131 PRO A N 1
ATOM 1086 C CA . PRO A 1 131 ? -14.236 4.742 35.644 1.00 98.50 131 PRO A CA 1
ATOM 1087 C C . PRO A 1 131 ? -12.798 4.262 35.400 1.00 98.50 131 PRO A C 1
ATOM 1089 O O . PRO A 1 131 ? -12.596 3.105 35.032 1.00 98.50 131 PRO A O 1
ATOM 1092 N N . VAL A 1 132 ? -11.796 5.119 35.613 1.00 98.62 132 VAL A N 1
ATOM 1093 C CA . VAL A 1 132 ? -10.385 4.780 35.355 1.00 98.62 132 VAL A CA 1
ATOM 1094 C C . VAL A 1 132 ? -9.873 3.765 36.382 1.00 98.62 132 VAL A C 1
ATOM 1096 O O . VAL A 1 132 ? -9.212 2.793 36.017 1.00 98.62 132 VAL A O 1
ATOM 1099 N N . GLU A 1 133 ? -10.230 3.936 37.655 1.00 98.62 133 GLU A N 1
ATOM 1100 C CA . GLU A 1 133 ? -9.935 2.999 38.743 1.00 98.62 133 GLU A CA 1
ATOM 1101 C C . GLU A 1 133 ? -10.661 1.664 38.560 1.00 98.62 133 GLU A C 1
ATOM 1103 O O . GLU A 1 133 ? -10.094 0.609 38.836 1.00 98.62 133 GLU A O 1
ATOM 1108 N N . ALA A 1 134 ? -11.901 1.690 38.066 1.00 98.75 134 ALA A N 1
ATOM 1109 C CA . ALA A 1 134 ? -12.668 0.490 37.766 1.00 98.75 134 ALA A CA 1
ATOM 1110 C C . ALA A 1 134 ? -11.986 -0.332 36.668 1.00 98.75 134 ALA A C 1
ATOM 1112 O O . ALA A 1 134 ? -11.851 -1.545 36.813 1.00 98.75 134 ALA A O 1
ATOM 1113 N N . TRP A 1 135 ? -11.495 0.317 35.604 1.00 98.81 135 TRP A N 1
ATOM 1114 C CA . TRP A 1 135 ? -10.712 -0.371 34.576 1.00 98.81 135 TRP A CA 1
ATOM 1115 C C . TRP A 1 135 ? -9.415 -0.938 35.156 1.00 98.81 135 TRP A C 1
ATOM 1117 O O . TRP A 1 135 ? -9.134 -2.118 34.953 1.00 98.81 135 TRP A O 1
ATOM 1127 N N . ALA A 1 136 ? -8.673 -0.141 35.936 1.00 98.69 136 ALA A N 1
ATOM 1128 C CA . ALA A 1 136 ? -7.452 -0.585 36.610 1.00 98.69 136 ALA A CA 1
ATOM 1129 C C . ALA A 1 136 ? -7.684 -1.860 37.441 1.00 98.69 136 ALA A C 1
ATOM 1131 O O . ALA A 1 136 ? -6.949 -2.833 37.291 1.00 98.69 136 ALA A O 1
ATOM 1132 N N . ALA A 1 137 ? -8.753 -1.896 38.243 1.00 98.50 137 ALA A N 1
ATOM 1133 C CA . ALA A 1 137 ? -9.117 -3.038 39.084 1.00 98.50 137 ALA A CA 1
ATOM 1134 C C . ALA A 1 137 ? -9.509 -4.307 38.301 1.00 98.50 137 ALA A C 1
ATOM 1136 O O . ALA A 1 137 ? -9.538 -5.400 38.876 1.00 98.50 137 ALA A O 1
ATOM 1137 N N . VAL A 1 138 ? -9.843 -4.176 37.013 1.00 98.50 138 VAL A N 1
ATOM 1138 C CA . VAL A 1 138 ? -10.111 -5.307 36.113 1.00 98.50 138 VAL A CA 1
ATOM 1139 C C . VAL A 1 138 ? -8.828 -5.783 35.436 1.00 98.50 138 VAL A C 1
ATOM 1141 O O . VAL A 1 138 ? -8.587 -6.984 35.402 1.00 98.50 138 VAL A O 1
ATOM 1144 N N . VAL A 1 139 ? -8.003 -4.878 34.899 1.00 98.00 139 VAL A N 1
ATOM 1145 C CA . VAL A 1 139 ? -6.823 -5.272 34.102 1.00 98.00 139 VAL A CA 1
ATOM 1146 C C . VAL A 1 139 ? -5.573 -5.585 34.915 1.00 98.00 139 VAL A C 1
ATOM 1148 O O . VAL A 1 139 ? -4.709 -6.298 34.418 1.00 98.00 139 VAL A O 1
ATOM 1151 N N . GLN A 1 140 ? -5.461 -5.084 36.147 1.00 97.69 140 GLN A N 1
ATOM 1152 C CA . GLN A 1 140 ? -4.359 -5.438 37.055 1.00 97.69 140 GLN A CA 1
ATOM 1153 C C . GLN A 1 140 ? -4.574 -6.794 37.742 1.00 97.69 140 GLN A C 1
ATOM 1155 O O . GLN A 1 140 ? -3.643 -7.348 38.318 1.00 97.69 140 GLN A O 1
ATOM 1160 N N . ASP A 1 141 ? -5.794 -7.328 37.682 1.00 97.94 141 ASP A N 1
ATOM 1161 C CA . ASP A 1 141 ? -6.128 -8.662 38.164 1.00 97.94 141 ASP A CA 1
ATOM 1162 C C . ASP A 1 141 ? -6.036 -9.651 36.995 1.00 97.94 141 ASP A C 1
ATOM 1164 O O . ASP A 1 141 ? -6.918 -9.708 36.135 1.00 97.94 141 ASP A O 1
ATOM 1168 N N . ASP A 1 142 ? -4.964 -10.444 36.964 1.00 95.69 142 ASP A N 1
ATOM 1169 C CA . ASP A 1 142 ? -4.729 -11.420 35.898 1.00 95.69 142 ASP A CA 1
ATOM 1170 C C . ASP A 1 142 ? -5.870 -12.439 35.757 1.00 95.69 142 ASP A C 1
ATOM 1172 O O . ASP A 1 142 ? -6.143 -12.898 34.647 1.00 95.69 142 ASP A O 1
ATOM 1176 N N . VAL A 1 143 ? -6.582 -12.777 36.839 1.00 97.31 143 VAL A N 1
ATOM 1177 C CA . VAL A 1 143 ? -7.715 -13.710 36.773 1.00 97.31 143 VAL A CA 1
ATOM 1178 C C . VAL A 1 143 ? -8.872 -13.064 36.016 1.00 97.31 143 VAL A C 1
ATOM 1180 O O . VAL A 1 143 ? -9.382 -13.658 35.063 1.00 97.31 143 VAL A O 1
ATOM 1183 N N . LYS A 1 144 ? -9.253 -11.831 36.373 1.00 98.06 144 LYS A N 1
ATOM 1184 C CA . LYS A 1 144 ? -10.325 -11.092 35.677 1.00 98.06 144 LYS A CA 1
ATOM 1185 C C . LYS A 1 144 ? -9.950 -10.764 34.237 1.00 98.06 144 LYS A C 1
ATOM 1187 O O . LYS A 1 144 ? -10.768 -10.941 33.334 1.00 98.06 144 LYS A O 1
ATOM 1192 N N . ARG A 1 145 ? -8.707 -10.330 34.012 1.00 97.75 145 ARG A N 1
ATOM 1193 C CA . ARG A 1 145 ? -8.163 -10.035 32.683 1.00 97.75 145 ARG A CA 1
ATOM 1194 C C . ARG A 1 145 ? -8.227 -11.259 31.776 1.00 97.75 145 ARG A C 1
ATOM 1196 O O . ARG A 1 145 ? -8.760 -11.184 30.670 1.00 97.75 145 ARG A O 1
ATOM 1203 N N . ARG A 1 146 ? -7.749 -12.415 32.243 1.00 97.50 146 ARG A N 1
ATOM 1204 C CA . ARG A 1 146 ? -7.772 -13.648 31.443 1.00 97.50 146 ARG A CA 1
ATOM 1205 C C . ARG A 1 146 ? -9.178 -14.223 31.257 1.00 97.50 146 ARG A C 1
ATOM 1207 O O . ARG A 1 146 ? -9.400 -14.855 30.225 1.00 97.50 146 ARG A O 1
ATOM 1214 N N . ASP A 1 147 ? -10.114 -14.000 32.183 1.00 97.56 147 ASP A N 1
ATOM 1215 C CA . ASP A 1 147 ? -11.497 -14.503 32.090 1.00 97.56 147 ASP A CA 1
ATOM 1216 C C . ASP A 1 147 ? -12.209 -14.025 30.814 1.00 97.56 147 ASP A C 1
ATOM 1218 O O . ASP A 1 147 ? -12.769 -14.840 30.081 1.00 97.56 147 ASP A O 1
ATOM 1222 N N . TYR A 1 148 ? -12.138 -12.730 30.478 1.00 98.00 148 TYR A N 1
ATOM 1223 C CA . TYR A 1 148 ? -12.758 -12.241 29.239 1.00 98.00 148 TYR A CA 1
ATOM 1224 C C . TYR A 1 148 ? -11.888 -12.473 27.994 1.00 98.00 148 TYR A C 1
ATOM 1226 O O . TYR A 1 148 ? -12.434 -12.727 26.920 1.00 98.00 148 TYR A O 1
ATOM 1234 N N . GLN A 1 149 ? -10.554 -12.435 28.115 1.00 98.06 149 GLN A N 1
ATOM 1235 C CA . GLN A 1 149 ? -9.660 -12.635 26.967 1.00 98.06 149 GLN A CA 1
ATOM 1236 C C . GLN A 1 149 ? -9.775 -14.053 26.384 1.00 98.06 149 GLN A C 1
ATOM 1238 O O . GLN A 1 149 ? -9.842 -14.206 25.167 1.00 98.06 149 GLN A O 1
ATOM 1243 N N . LYS A 1 150 ? -9.860 -15.090 27.230 1.00 97.00 150 LYS A N 1
ATOM 1244 C CA . LYS A 1 150 ? -9.950 -16.498 26.790 1.00 97.00 150 LYS A CA 1
ATOM 1245 C C . LYS A 1 150 ? -11.255 -16.848 26.068 1.00 97.00 150 LYS A C 1
ATOM 1247 O O . LYS A 1 150 ? -11.327 -17.889 25.424 1.00 97.00 150 LYS A O 1
ATOM 1252 N N . VAL A 1 151 ? -12.292 -16.017 26.193 1.00 96.44 151 VAL A N 1
ATOM 1253 C CA . VAL A 1 151 ? -13.596 -16.233 25.539 1.00 96.44 151 VAL A CA 1
ATOM 1254 C C . VAL A 1 151 ? -13.810 -15.354 24.303 1.00 96.44 151 VAL A C 1
ATOM 1256 O O . VAL A 1 151 ? -14.893 -15.367 23.710 1.00 96.44 151 VAL A O 1
ATOM 1259 N N . ARG A 1 152 ? -12.792 -14.595 23.877 1.00 98.25 152 ARG A N 1
ATOM 1260 C CA . ARG A 1 152 ? -12.791 -13.931 22.566 1.00 98.25 152 ARG A CA 1
ATOM 1261 C C . ARG A 1 152 ? -12.967 -14.988 21.464 1.00 98.25 152 ARG A C 1
ATOM 1263 O O . ARG A 1 152 ? -12.323 -16.028 21.492 1.00 98.25 152 ARG A O 1
ATOM 1270 N N . GLY A 1 153 ? -13.871 -14.738 20.515 1.00 95.94 153 GLY A N 1
ATOM 1271 C CA . GLY A 1 153 ? -14.195 -15.677 19.429 1.00 95.94 153 GLY A CA 1
ATOM 1272 C C . GLY A 1 153 ? -15.243 -16.749 19.765 1.00 95.94 153 GLY A C 1
ATOM 1273 O O . GLY A 1 153 ? -15.689 -17.440 18.857 1.00 95.94 153 GLY A O 1
ATOM 1274 N N . LEU A 1 154 ? -15.695 -16.859 21.023 1.00 94.94 154 LEU A N 1
ATOM 1275 C CA . LEU A 1 154 ? -16.585 -17.940 21.491 1.00 94.94 154 LEU A CA 1
ATOM 1276 C C . LEU A 1 154 ? -18.016 -17.470 21.831 1.00 94.94 154 LEU A C 1
ATOM 1278 O O . LEU A 1 154 ? -18.691 -18.049 22.677 1.00 94.94 154 LEU A O 1
ATOM 1282 N N . GLY A 1 155 ? -18.489 -16.391 21.201 1.00 90.81 155 GLY A N 1
ATOM 1283 C CA . GLY A 1 155 ? -19.826 -15.833 21.459 1.00 90.81 155 GLY A CA 1
ATOM 1284 C C . GLY A 1 155 ? -19.957 -15.077 22.795 1.00 90.81 155 GLY A C 1
ATOM 1285 O O . GLY A 1 155 ? -18.982 -14.561 23.339 1.00 90.81 155 GLY A O 1
ATOM 1286 N N . GLY A 1 156 ? -21.182 -14.921 23.307 1.00 94.44 156 GLY A N 1
ATOM 1287 C CA . GLY A 1 156 ? -21.436 -14.187 24.560 1.00 94.44 156 GLY A CA 1
ATOM 1288 C C . GLY A 1 156 ? -21.355 -12.658 24.442 1.00 94.44 156 GLY A C 1
ATOM 1289 O O . GLY A 1 156 ? -21.047 -11.975 25.420 1.00 94.44 156 GLY A O 1
ATOM 1290 N N . MET A 1 157 ? -21.605 -12.109 23.251 1.00 97.12 157 MET A N 1
ATOM 1291 C CA . MET A 1 157 ? -21.786 -10.668 23.055 1.00 97.12 157 MET A CA 1
ATOM 1292 C C . MET A 1 157 ? -23.166 -10.237 23.550 1.00 97.12 157 MET A C 1
ATOM 1294 O O . MET A 1 157 ? -24.176 -10.829 23.173 1.00 97.12 157 MET A O 1
ATOM 1298 N N . VAL A 1 158 ? -23.221 -9.179 24.354 1.00 98.38 158 VAL A N 1
ATOM 1299 C CA . VAL A 1 158 ? -24.467 -8.603 24.871 1.00 98.38 158 VAL A CA 1
ATOM 1300 C C . VAL A 1 158 ? -24.588 -7.141 24.472 1.00 98.38 158 VAL A C 1
ATOM 1302 O O . VAL A 1 158 ? -23.591 -6.440 24.295 1.00 98.38 158 VAL A O 1
ATOM 1305 N N . ARG A 1 159 ? -25.828 -6.677 24.315 1.00 98.62 159 ARG A N 1
ATOM 1306 C CA . ARG A 1 159 ? -26.125 -5.278 24.004 1.00 98.62 159 ARG A CA 1
ATOM 1307 C C . ARG A 1 159 ? -25.715 -4.371 25.170 1.00 98.62 159 ARG A C 1
ATOM 1309 O O . ARG A 1 159 ? -26.041 -4.658 26.319 1.00 98.62 159 ARG A O 1
ATOM 1316 N N . SER A 1 160 ? -25.088 -3.247 24.845 1.00 98.50 160 SER A N 1
ATOM 1317 C CA . SER A 1 160 ? -24.761 -2.143 25.755 1.00 98.50 160 SER A CA 1
ATOM 1318 C C . SER A 1 160 ? -25.302 -0.815 25.187 1.00 98.50 160 SER A C 1
ATOM 1320 O O . SER A 1 160 ? -26.151 -0.807 24.287 1.00 98.50 160 SER A O 1
ATOM 1322 N N . THR A 1 161 ? -24.874 0.315 25.744 1.00 98.69 161 THR A N 1
ATOM 1323 C CA . THR A 1 161 ? -25.230 1.670 25.309 1.00 98.69 161 THR A CA 1
ATOM 1324 C C . THR A 1 161 ? -23.979 2.438 24.896 1.00 98.69 161 THR A C 1
ATOM 1326 O O . THR A 1 161 ? -22.873 2.110 25.320 1.00 98.69 161 THR A O 1
ATOM 1329 N N . TRP A 1 162 ? -24.147 3.484 24.079 1.00 98.75 162 TRP A N 1
ATOM 1330 C CA . TRP A 1 162 ? -23.030 4.344 23.672 1.00 98.75 162 TRP A CA 1
ATOM 1331 C C . TRP A 1 162 ? -22.316 4.984 24.865 1.00 98.75 162 TRP A C 1
ATOM 1333 O O . TRP A 1 162 ? -21.094 5.068 24.853 1.00 98.75 162 TRP A O 1
ATOM 1343 N N . ASP A 1 163 ? -23.055 5.396 25.894 1.00 98.56 163 ASP A N 1
ATOM 1344 C CA . ASP A 1 163 ? -22.462 6.031 27.072 1.00 98.56 163 ASP A CA 1
ATOM 1345 C C . ASP A 1 163 ? -21.596 5.050 27.874 1.00 98.56 163 ASP A C 1
ATOM 1347 O O . ASP A 1 163 ? -20.487 5.405 28.270 1.00 98.56 163 ASP A O 1
ATOM 1351 N N . GLU A 1 164 ? -22.059 3.806 28.054 1.00 98.75 164 GLU A N 1
ATOM 1352 C CA . GLU A 1 164 ? -21.328 2.769 28.794 1.00 98.75 164 GLU A CA 1
ATOM 1353 C C . GLU A 1 164 ? -20.041 2.359 28.061 1.00 98.75 164 GLU A C 1
ATOM 1355 O O . GLU A 1 164 ? -18.973 2.314 28.675 1.00 98.75 164 GLU A O 1
ATOM 1360 N N . VAL A 1 165 ? -20.102 2.127 26.743 1.00 98.75 165 VAL A N 1
ATOM 1361 C CA . VAL A 1 165 ? -18.899 1.757 25.974 1.00 98.75 165 VAL A CA 1
ATOM 1362 C C . VAL A 1 165 ? -17.931 2.929 25.810 1.00 98.75 165 VAL A C 1
ATOM 1364 O O . VAL A 1 165 ? -16.726 2.717 25.898 1.00 98.75 165 VAL A O 1
ATOM 1367 N N . ASN A 1 166 ? -18.418 4.163 25.625 1.00 98.88 166 ASN A N 1
ATOM 1368 C CA . ASN A 1 166 ? -17.549 5.340 25.544 1.00 98.88 166 ASN A CA 1
ATOM 1369 C C . ASN A 1 166 ? -16.823 5.577 26.873 1.00 98.88 166 ASN A C 1
ATOM 1371 O O . ASN A 1 166 ? -15.641 5.908 26.855 1.00 98.88 166 ASN A O 1
ATOM 1375 N N . GLU A 1 167 ? -17.508 5.404 28.011 1.00 98.81 167 GLU A N 1
ATOM 1376 C CA . GLU A 1 167 ? -16.899 5.520 29.341 1.00 98.81 167 GLU A CA 1
ATOM 1377 C C . GLU A 1 167 ? -15.795 4.478 29.542 1.00 98.81 167 GLU A C 1
ATOM 1379 O O . GLU A 1 167 ? -14.680 4.848 29.906 1.00 98.81 167 GLU A O 1
ATOM 1384 N N . LEU A 1 168 ? -16.072 3.203 29.247 1.00 98.88 168 LEU A N 1
ATOM 1385 C CA . LEU A 1 168 ? -15.094 2.119 29.384 1.00 98.88 168 LEU A CA 1
ATOM 1386 C C . LEU A 1 168 ? -13.879 2.337 28.472 1.00 98.88 168 LEU A C 1
ATOM 1388 O O . LEU A 1 168 ? -12.740 2.247 28.928 1.00 98.88 168 LEU A O 1
ATOM 1392 N N . ILE A 1 169 ? -14.103 2.665 27.196 1.00 98.94 169 ILE A N 1
ATOM 1393 C CA . ILE A 1 169 ? -13.029 2.892 26.218 1.00 98.94 169 ILE A CA 1
ATOM 1394 C C . ILE A 1 169 ? -12.157 4.084 26.629 1.00 98.94 169 ILE A C 1
ATOM 1396 O O . ILE A 1 169 ? -10.929 3.982 26.622 1.00 98.94 169 ILE A O 1
ATOM 1400 N N . ALA A 1 170 ? -12.773 5.206 27.011 1.00 98.88 170 ALA A N 1
ATOM 1401 C CA . ALA A 1 170 ? -12.049 6.381 27.480 1.00 98.88 170 ALA A CA 1
ATOM 1402 C C . ALA A 1 170 ? -11.236 6.071 28.746 1.00 98.88 170 ALA A C 1
ATOM 1404 O O . ALA A 1 170 ? -10.049 6.391 28.794 1.00 98.88 170 ALA A O 1
ATOM 1405 N N . ALA A 1 171 ? -11.838 5.389 29.725 1.00 98.88 171 ALA A N 1
ATOM 1406 C CA . ALA A 1 171 ? -11.165 4.969 30.950 1.00 98.88 171 ALA A CA 1
ATOM 1407 C C . ALA A 1 171 ? -9.965 4.053 30.671 1.00 98.88 171 ALA A C 1
ATOM 1409 O O . ALA A 1 171 ? -8.885 4.257 31.226 1.00 98.88 171 ALA A O 1
ATOM 1410 N N . SER A 1 172 ? -10.134 3.095 29.758 1.00 98.94 172 SER A N 1
ATOM 1411 C CA . SER A 1 172 ? -9.073 2.191 29.322 1.00 98.94 172 SER A CA 1
ATOM 1412 C C . SER A 1 172 ? -7.914 2.934 28.659 1.00 98.94 172 SER A C 1
ATOM 1414 O O . SER A 1 172 ? -6.752 2.684 28.980 1.00 98.94 172 SER A O 1
ATOM 1416 N N . ASN A 1 173 ? -8.205 3.897 27.781 1.00 98.94 173 ASN A N 1
ATOM 1417 C CA . ASN A 1 173 ? -7.172 4.704 27.136 1.00 98.94 173 ASN A CA 1
ATOM 1418 C C . ASN A 1 173 ? -6.431 5.600 28.138 1.00 98.94 173 ASN A C 1
ATOM 1420 O O . ASN A 1 173 ? -5.204 5.641 28.114 1.00 98.94 173 ASN A O 1
ATOM 1424 N N . ILE A 1 174 ? -7.146 6.275 29.043 1.00 98.88 174 ILE A N 1
ATOM 1425 C CA . ILE A 1 174 ? -6.539 7.121 30.085 1.00 98.88 174 ILE A CA 1
ATOM 1426 C C . ILE A 1 174 ? -5.629 6.287 30.990 1.00 98.88 174 ILE A C 1
ATOM 1428 O O . ILE A 1 174 ? -4.492 6.684 31.247 1.00 98.88 174 ILE A O 1
ATOM 1432 N N . TYR A 1 175 ? -6.100 5.119 31.437 1.00 98.88 175 TYR A N 1
ATOM 1433 C CA . TYR A 1 175 ? -5.297 4.193 32.231 1.00 98.88 175 TYR A CA 1
ATOM 1434 C C . TYR A 1 175 ? -4.034 3.762 31.480 1.00 98.88 175 TYR A C 1
ATOM 1436 O O . TYR A 1 175 ? -2.935 3.885 32.016 1.00 98.88 175 TYR A O 1
ATOM 1444 N N . THR A 1 176 ? -4.174 3.307 30.232 1.00 98.81 176 THR A N 1
ATOM 1445 C CA . THR A 1 176 ? -3.042 2.843 29.420 1.00 98.81 176 THR A CA 1
ATOM 1446 C C . THR A 1 176 ? -2.008 3.947 29.224 1.00 98.81 176 THR A C 1
ATOM 1448 O O . THR A 1 176 ? -0.824 3.709 29.454 1.00 98.81 176 THR A O 1
ATOM 1451 N N . ILE A 1 177 ? -2.444 5.165 28.881 1.00 98.81 177 ILE A N 1
ATOM 1452 C CA . ILE A 1 177 ? -1.545 6.316 28.736 1.00 98.81 177 ILE A CA 1
ATOM 1453 C C . ILE A 1 177 ? -0.824 6.584 30.051 1.00 98.81 177 ILE A C 1
ATOM 1455 O O . ILE A 1 177 ? 0.392 6.689 30.033 1.00 98.81 177 ILE A O 1
ATOM 1459 N N . LYS A 1 178 ? -1.549 6.662 31.174 1.00 98.25 178 LYS A N 1
ATOM 1460 C CA . LYS A 1 178 ? -0.987 7.006 32.488 1.00 98.25 178 LYS A CA 1
ATOM 1461 C C . LYS A 1 178 ? 0.010 5.966 33.007 1.00 98.25 178 LYS A C 1
ATOM 1463 O O . LYS A 1 178 ? 0.973 6.335 33.670 1.00 98.25 178 LYS A O 1
ATOM 1468 N N . GLN A 1 179 ? -0.250 4.680 32.772 1.00 97.94 179 GLN A N 1
ATOM 1469 C CA . GLN A 1 179 ? 0.552 3.592 33.342 1.00 97.94 179 GLN A CA 1
ATOM 1470 C C . GLN A 1 179 ? 1.678 3.117 32.425 1.00 97.94 179 GLN A C 1
ATOM 1472 O O . GLN A 1 179 ? 2.738 2.726 32.908 1.00 97.94 179 GLN A O 1
ATOM 1477 N N . HIS A 1 180 ? 1.456 3.122 31.110 1.00 97.88 180 HIS A N 1
ATOM 1478 C CA . HIS A 1 180 ? 2.357 2.485 30.146 1.00 97.88 180 HIS A CA 1
ATOM 1479 C C . HIS A 1 180 ? 2.888 3.443 29.075 1.00 97.88 180 HIS A C 1
ATOM 1481 O O . HIS A 1 180 ? 3.924 3.160 28.479 1.00 97.88 180 HIS A O 1
ATOM 1487 N N . GLY A 1 181 ? 2.221 4.574 28.841 1.00 98.25 181 GLY A N 1
ATOM 1488 C CA . GLY A 1 181 ? 2.517 5.487 27.742 1.00 98.25 181 GLY A CA 1
ATOM 1489 C C . GLY A 1 181 ? 1.524 5.368 26.585 1.00 98.25 181 GLY A C 1
ATOM 1490 O O . GLY A 1 181 ? 0.889 4.334 26.362 1.00 98.25 181 GLY A O 1
ATOM 1491 N N . ALA A 1 182 ? 1.369 6.460 25.834 1.00 98.38 182 ALA A N 1
ATOM 1492 C CA . ALA A 1 182 ? 0.358 6.563 24.784 1.00 98.38 182 ALA A CA 1
ATOM 1493 C C . ALA A 1 182 ? 0.612 5.644 23.577 1.00 98.38 182 ALA A C 1
ATOM 1495 O O . ALA A 1 182 ? -0.331 5.206 22.922 1.00 98.38 182 ALA A O 1
ATOM 1496 N N . ASP A 1 183 ? 1.868 5.284 23.320 1.00 98.62 183 ASP A N 1
ATOM 1497 C CA . ASP A 1 183 ? 2.280 4.390 22.236 1.00 98.62 183 ASP A CA 1
ATOM 1498 C C . ASP A 1 183 ? 1.924 2.907 22.465 1.00 98.62 183 ASP A C 1
ATOM 1500 O O . ASP A 1 183 ? 2.185 2.068 21.604 1.00 98.62 183 ASP A O 1
ATOM 1504 N N . ARG A 1 184 ? 1.270 2.577 23.589 1.00 98.81 184 ARG A N 1
ATOM 1505 C CA . ARG A 1 184 ? 0.628 1.272 23.838 1.00 98.81 184 ARG A CA 1
ATOM 1506 C C . ARG A 1 184 ? -0.834 1.221 23.371 1.00 98.81 184 ARG A C 1
ATOM 1508 O O . ARG A 1 184 ? -1.493 0.190 23.533 1.00 98.81 184 ARG A O 1
ATOM 1515 N N . ILE A 1 185 ? -1.338 2.306 22.778 1.00 98.94 185 ILE A N 1
ATOM 1516 C CA . ILE A 1 185 ? -2.650 2.380 22.128 1.00 98.94 185 ILE A CA 1
ATOM 1517 C C . ILE A 1 185 ? -2.452 2.384 20.613 1.00 98.94 185 ILE A C 1
ATOM 1519 O O . ILE A 1 185 ? -1.839 3.293 20.053 1.00 98.94 185 ILE A O 1
ATOM 1523 N N . ILE A 1 186 ? -3.006 1.379 19.946 1.00 98.81 186 ILE A N 1
ATOM 1524 C CA . ILE A 1 186 ? -2.778 1.084 18.534 1.00 98.81 186 ILE A CA 1
ATOM 1525 C C . ILE A 1 186 ? -4.071 1.280 17.744 1.00 98.81 186 ILE A C 1
ATOM 1527 O O . ILE A 1 186 ? -5.141 0.850 18.171 1.00 98.81 186 ILE A O 1
ATOM 1531 N N . GLY A 1 187 ? -3.990 1.892 16.566 1.00 98.88 187 GLY A N 1
ATOM 1532 C CA . GLY A 1 187 ? -5.103 1.970 15.625 1.00 98.88 187 GLY A CA 1
ATOM 1533 C C . GLY A 1 187 ? -4.760 1.371 14.278 1.00 98.88 187 GLY A C 1
ATOM 1534 O O . GLY A 1 187 ? -3.853 1.852 13.604 1.00 98.88 187 GLY A O 1
ATOM 1535 N N . PHE A 1 188 ? -5.530 0.369 13.861 1.00 98.94 188 PHE A N 1
ATOM 1536 C CA . PHE A 1 188 ? -5.428 -0.224 12.539 1.00 98.94 188 PHE A CA 1
ATOM 1537 C C . PHE A 1 188 ? -6.635 0.154 11.677 1.00 98.94 188 PHE A C 1
ATOM 1539 O O . PHE A 1 188 ? -7.748 -0.347 11.871 1.00 98.94 188 PHE A O 1
ATOM 1546 N N . SER A 1 189 ? -6.386 0.997 10.676 1.00 98.81 189 SER A N 1
ATOM 1547 C CA . SER A 1 189 ? -7.335 1.301 9.611 1.00 98.81 189 SER A CA 1
ATOM 1548 C C . SER A 1 189 ? -6.595 1.496 8.294 1.00 98.81 189 SER A C 1
ATOM 1550 O O . SER A 1 189 ? -5.633 2.255 8.263 1.00 98.81 189 SER A O 1
ATOM 1552 N N . PRO A 1 190 ? -6.996 0.816 7.214 1.00 98.62 190 PRO A N 1
ATOM 1553 C CA . PRO A 1 190 ? -6.265 0.840 5.958 1.00 98.62 190 PRO A CA 1
ATOM 1554 C C . PRO A 1 190 ? -6.846 1.850 4.966 1.00 98.62 190 PRO A C 1
ATOM 1556 O O . PRO A 1 190 ? -8.009 2.227 5.080 1.00 98.62 190 PRO A O 1
ATOM 1559 N N . ILE A 1 191 ? -6.085 2.209 3.932 1.00 98.56 191 ILE A N 1
ATOM 1560 C CA . ILE A 1 191 ? -6.612 2.735 2.661 1.00 98.56 191 ILE A CA 1
ATOM 1561 C C . ILE A 1 191 ? -7.526 3.957 2.862 1.00 98.56 191 ILE A C 1
ATOM 1563 O O . ILE A 1 191 ? -8.751 3.847 2.809 1.00 98.56 191 ILE A O 1
ATOM 1567 N N . PRO A 1 192 ? -6.986 5.150 3.145 1.00 98.75 192 PRO A N 1
ATOM 1568 C CA . PRO A 1 192 ? -7.810 6.326 3.400 1.00 98.75 192 PRO A CA 1
ATOM 1569 C C . PRO A 1 192 ? -8.580 6.789 2.153 1.00 98.75 192 PRO A C 1
ATOM 1571 O O . PRO A 1 192 ? -9.675 7.327 2.292 1.00 98.75 192 PRO A O 1
ATOM 1574 N N . ALA A 1 193 ? -8.089 6.518 0.938 1.00 98.75 193 ALA A N 1
ATOM 1575 C CA . ALA A 1 193 ? -8.701 6.998 -0.305 1.00 98.75 193 ALA A CA 1
ATOM 1576 C C . ALA A 1 193 ? -10.134 6.485 -0.554 1.00 98.75 193 ALA A C 1
ATOM 1578 O O . ALA A 1 193 ? -10.884 7.115 -1.296 1.00 98.75 193 ALA A O 1
ATOM 1579 N N . MET A 1 194 ? -10.544 5.368 0.066 1.00 98.62 194 MET A N 1
ATOM 1580 C CA . MET A 1 194 ? -11.908 4.840 -0.089 1.00 98.62 194 MET A CA 1
ATOM 1581 C C . MET A 1 194 ? -12.955 5.575 0.768 1.00 98.62 194 MET A C 1
ATOM 1583 O O . MET A 1 194 ? -14.148 5.497 0.477 1.00 98.62 194 MET A O 1
ATOM 1587 N N . SER A 1 195 ? -12.529 6.251 1.839 1.00 98.75 195 SER A N 1
ATOM 1588 C CA . SER A 1 195 ? -13.400 6.997 2.761 1.00 98.75 195 SER A CA 1
ATOM 1589 C C . SER A 1 195 ? -12.520 7.837 3.706 1.00 98.75 195 SER A C 1
ATOM 1591 O O . SER A 1 195 ? -12.127 7.374 4.788 1.00 98.75 195 SER A O 1
ATOM 1593 N N . MET A 1 196 ? -12.131 9.021 3.241 1.00 98.88 196 MET A N 1
ATOM 1594 C CA . MET A 1 196 ? -11.043 9.834 3.798 1.00 98.88 196 MET A CA 1
ATOM 1595 C C . MET A 1 196 ? -11.282 10.279 5.247 1.00 98.88 196 MET A C 1
ATOM 1597 O O . MET A 1 196 ? -10.395 10.138 6.094 1.00 98.88 196 MET A O 1
ATOM 1601 N N . VAL A 1 197 ? -12.478 10.786 5.545 1.00 98.94 197 VAL A N 1
ATOM 1602 C CA . VAL A 1 197 ? -12.888 11.278 6.869 1.00 98.94 197 VAL A CA 1
ATOM 1603 C C . VAL A 1 197 ? -13.137 10.117 7.828 1.00 98.94 197 VAL A C 1
ATOM 1605 O O . VAL A 1 197 ? -12.781 10.198 9.002 1.00 98.94 197 VAL A O 1
ATOM 1608 N N . SER A 1 198 ? -13.662 8.996 7.331 1.00 98.94 198 SER A N 1
ATOM 1609 C CA . SER A 1 198 ? -13.834 7.777 8.127 1.00 98.94 198 SER A CA 1
ATOM 1610 C C . SER A 1 198 ? -12.500 7.157 8.550 1.00 98.94 198 SER A C 1
ATOM 1612 O O . SER A 1 198 ? -12.428 6.549 9.611 1.00 98.94 198 SER A O 1
ATOM 1614 N N . TYR A 1 199 ? -11.434 7.283 7.749 1.00 98.88 199 TYR A N 1
ATOM 1615 C CA . TYR A 1 199 ? -10.079 6.980 8.225 1.00 98.88 199 TYR A CA 1
ATOM 1616 C C . TYR A 1 199 ? -9.646 8.029 9.253 1.00 98.88 199 TYR A C 1
ATOM 1618 O O . TYR A 1 199 ? -9.217 7.685 10.354 1.00 98.88 199 TYR A O 1
ATOM 1626 N N . ALA A 1 200 ? -9.763 9.311 8.881 1.00 98.94 200 ALA A N 1
ATOM 1627 C CA . ALA A 1 200 ? -9.229 10.427 9.652 1.00 98.94 200 ALA A CA 1
ATOM 1628 C C . ALA A 1 200 ? -9.800 10.506 11.071 1.00 98.94 200 ALA A C 1
ATOM 1630 O O . ALA A 1 200 ? -9.104 10.951 11.974 1.00 98.94 200 ALA A O 1
ATOM 1631 N N . SER A 1 201 ? -11.036 10.058 11.288 1.00 98.88 201 SER A N 1
ATOM 1632 C CA . SER A 1 201 ? -11.685 10.048 12.598 1.00 98.88 201 SER A CA 1
ATOM 1633 C C . SER A 1 201 ? -10.841 9.347 13.671 1.00 98.88 201 SER A C 1
ATOM 1635 O O . SER A 1 201 ? -10.486 9.953 14.682 1.00 98.88 201 SER A O 1
ATOM 1637 N N . GLY A 1 202 ? -10.448 8.095 13.434 1.00 98.81 202 GLY A N 1
ATOM 1638 C CA . GLY A 1 202 ? -9.661 7.322 14.389 1.00 98.81 202 GLY A CA 1
ATOM 1639 C C . GLY A 1 202 ? -8.217 7.782 14.472 1.00 98.81 202 GLY A C 1
ATOM 1640 O O . GLY A 1 202 ? -7.684 7.949 15.569 1.00 98.81 202 GLY A O 1
ATOM 1641 N N . SER A 1 203 ? -7.589 8.061 13.329 1.00 98.88 203 SER A N 1
ATOM 1642 C CA . SER A 1 203 ? -6.193 8.500 13.306 1.00 98.88 203 SER A CA 1
ATOM 1643 C C . SER A 1 203 ? -6.011 9.881 13.945 1.00 98.88 203 SER A C 1
ATOM 1645 O O . SER A 1 203 ? -4.995 10.104 14.604 1.00 98.88 203 SER A O 1
ATOM 1647 N N . ARG A 1 204 ? -6.999 10.786 13.835 1.00 98.94 204 ARG A N 1
ATOM 1648 C CA . ARG A 1 204 ? -6.961 12.122 14.454 1.00 98.94 204 ARG A CA 1
ATOM 1649 C C . ARG A 1 204 ? -7.074 12.009 15.964 1.00 98.94 204 ARG A C 1
ATOM 1651 O O . ARG A 1 204 ? -6.286 12.630 16.672 1.00 98.94 204 ARG A O 1
ATOM 1658 N N . TYR A 1 205 ? -8.003 11.185 16.455 1.00 98.94 205 TYR A N 1
ATOM 1659 C CA . TYR A 1 205 ? -8.124 10.889 17.883 1.00 98.94 205 TYR A CA 1
ATOM 1660 C C . TYR A 1 205 ? -6.815 10.320 18.443 1.00 98.94 205 TYR A C 1
ATOM 1662 O O . TYR A 1 205 ? -6.264 10.877 19.392 1.00 98.94 205 TYR A O 1
ATOM 1670 N N . LEU A 1 206 ? -6.280 9.271 17.809 1.00 98.94 206 LEU A N 1
ATOM 1671 C CA . LEU A 1 206 ? -5.030 8.628 18.219 1.00 98.94 206 LEU A CA 1
ATOM 1672 C C . LEU A 1 206 ? -3.860 9.612 18.202 1.00 98.94 206 LEU A C 1
ATOM 1674 O O . LEU A 1 206 ? -3.135 9.710 19.185 1.00 98.94 206 LEU A O 1
ATOM 1678 N N . SER A 1 207 ? -3.711 10.395 17.135 1.00 98.88 207 SER A N 1
ATOM 1679 C CA . SER A 1 207 ? -2.600 11.341 17.004 1.00 98.88 207 SER A CA 1
ATOM 1680 C C . SER A 1 207 ? -2.655 12.461 18.043 1.00 98.88 207 SER A C 1
ATOM 1682 O O . SER A 1 207 ? -1.602 12.886 18.516 1.00 98.88 207 SER A O 1
ATOM 1684 N N . LEU A 1 208 ? -3.852 12.905 18.452 1.00 98.88 208 LEU A N 1
ATOM 1685 C CA . LEU A 1 208 ? -4.015 13.881 19.535 1.00 98.88 208 LEU A CA 1
ATOM 1686 C C . LEU A 1 208 ? -3.578 13.301 20.886 1.00 98.88 208 LEU A C 1
ATOM 1688 O O . LEU A 1 208 ? -2.821 13.956 21.604 1.00 98.88 208 LEU A O 1
ATOM 1692 N N . ILE A 1 209 ? -3.982 12.065 21.202 1.00 98.81 209 ILE A N 1
ATOM 1693 C CA . ILE A 1 209 ? -3.631 11.407 22.473 1.00 98.81 209 ILE A CA 1
ATOM 1694 C C . ILE A 1 209 ? -2.238 10.756 22.475 1.00 98.81 209 ILE A C 1
ATOM 1696 O O . ILE A 1 209 ? -1.784 10.318 23.522 1.00 98.81 209 ILE A O 1
ATOM 1700 N N . GLY A 1 210 ? -1.561 10.674 21.327 1.00 98.62 210 GLY A N 1
ATOM 1701 C CA . GLY A 1 210 ? -0.243 10.044 21.177 1.00 98.62 210 GLY A CA 1
ATOM 1702 C C . GLY A 1 210 ? -0.247 8.549 20.864 1.00 98.62 210 GLY A C 1
ATOM 1703 O O . GLY A 1 210 ? 0.812 7.925 20.919 1.00 98.62 210 GLY A O 1
ATOM 1704 N N . GLY A 1 211 ? -1.402 7.985 20.517 1.00 98.81 211 GLY A N 1
ATOM 1705 C CA . GLY A 1 211 ? -1.525 6.624 20.002 1.00 98.81 211 GLY A CA 1
ATOM 1706 C C . GLY A 1 211 ? -0.856 6.435 18.638 1.00 98.81 211 GLY A C 1
ATOM 1707 O O . GLY A 1 211 ? -0.516 7.394 17.940 1.00 98.81 211 GLY A O 1
ATOM 1708 N N . VAL A 1 212 ? -0.681 5.173 18.254 1.00 98.94 212 VAL A N 1
ATOM 1709 C CA . VAL A 1 212 ? 0.059 4.764 17.055 1.00 98.94 212 VAL A CA 1
ATOM 1710 C C . VAL A 1 212 ? -0.891 4.516 15.887 1.00 98.94 212 VAL A C 1
ATOM 1712 O O . VAL A 1 212 ? -1.818 3.708 15.983 1.00 98.94 212 VAL A O 1
ATOM 1715 N N . CYS A 1 213 ? -0.631 5.180 14.762 1.00 98.88 213 CYS A N 1
ATOM 1716 C CA . CYS A 1 213 ? -1.298 4.920 13.490 1.00 98.88 213 CYS A CA 1
ATOM 1717 C C . CYS A 1 213 ? -0.538 3.844 12.706 1.00 98.88 213 CYS A C 1
ATOM 1719 O O . CYS A 1 213 ? 0.615 4.042 12.316 1.00 98.88 213 CYS A O 1
ATOM 1721 N N . MET A 1 214 ? -1.201 2.717 12.463 1.00 98.81 214 MET A N 1
ATOM 1722 C CA . MET A 1 214 ? -0.635 1.570 11.758 1.00 98.81 214 MET A CA 1
ATOM 1723 C C . MET A 1 214 ? -0.769 1.727 10.241 1.00 98.81 214 MET A C 1
ATOM 1725 O O . MET A 1 214 ? -1.827 2.109 9.741 1.00 98.81 214 MET A O 1
ATOM 1729 N N . SER A 1 215 ? 0.299 1.419 9.512 1.00 98.81 215 SER A N 1
ATOM 1730 C CA . SER A 1 215 ? 0.324 1.381 8.040 1.00 98.81 215 SER A CA 1
ATOM 1731 C C . SER A 1 215 ? -0.453 0.184 7.495 1.00 98.81 215 SER A C 1
ATOM 1733 O O . SER A 1 215 ? -0.903 -0.698 8.233 1.00 98.81 215 SER A O 1
ATOM 1735 N N . PHE A 1 216 ? -0.659 0.162 6.187 1.00 98.75 216 PHE A N 1
ATOM 1736 C CA . PHE A 1 216 ? -1.444 -0.868 5.521 1.00 98.75 216 PHE A CA 1
ATOM 1737 C C . PHE A 1 216 ? -0.860 -1.295 4.180 1.00 98.75 216 PHE A C 1
ATOM 1739 O O . PHE A 1 216 ? -1.042 -2.450 3.817 1.00 98.75 216 PHE A O 1
ATOM 1746 N N . TYR A 1 217 ? -0.208 -0.403 3.434 1.00 98.88 217 TYR A N 1
ATOM 1747 C CA . TYR A 1 217 ? 0.172 -0.683 2.049 1.00 98.88 217 TYR A CA 1
ATOM 1748 C C . TYR A 1 217 ? 1.309 -1.707 1.980 1.00 98.88 217 TYR A C 1
ATOM 1750 O O . TYR A 1 217 ? 1.218 -2.709 1.269 1.00 98.88 217 TYR A O 1
ATOM 1758 N N . ASP A 1 218 ? 2.321 -1.516 2.826 1.00 98.62 218 ASP A N 1
ATOM 1759 C CA . ASP A 1 218 ? 3.395 -2.470 3.089 1.00 98.62 218 ASP A CA 1
ATOM 1760 C C . ASP A 1 218 ? 2.839 -3.799 3.631 1.00 98.62 218 ASP A C 1
ATOM 1762 O O . ASP A 1 218 ? 3.040 -4.873 3.061 1.00 98.62 218 ASP A O 1
ATOM 1766 N N . TRP A 1 219 ? 2.016 -3.728 4.670 1.00 98.88 219 TRP A N 1
ATOM 1767 C CA . TRP A 1 219 ? 1.415 -4.873 5.339 1.00 98.88 219 TRP A CA 1
ATOM 1768 C C . TRP A 1 219 ? 0.533 -5.729 4.442 1.00 98.88 219 TRP A C 1
ATOM 1770 O O . TRP A 1 219 ? 0.519 -6.959 4.556 1.00 98.88 219 TRP A O 1
ATOM 1780 N N . TYR A 1 220 ? -0.214 -5.110 3.536 1.00 98.75 220 TYR A N 1
ATOM 1781 C CA . TYR A 1 220 ? -1.052 -5.829 2.583 1.00 98.75 220 TYR A CA 1
ATOM 1782 C C . TYR A 1 220 ? -0.240 -6.498 1.486 1.00 98.75 220 TYR A C 1
ATOM 1784 O O . TYR A 1 220 ? -0.766 -7.420 0.867 1.00 98.75 220 TYR A O 1
ATOM 1792 N N . CYS A 1 221 ? 1.048 -6.156 1.376 1.00 98.69 221 CYS A N 1
ATOM 1793 C CA . CYS A 1 221 ? 1.906 -6.506 0.254 1.00 98.69 221 CYS A CA 1
ATOM 1794 C C . CYS A 1 221 ? 1.442 -5.832 -1.046 1.00 98.69 221 CYS A C 1
ATOM 1796 O O . CYS A 1 221 ? 1.698 -6.326 -2.143 1.00 98.69 221 CYS A O 1
ATOM 1798 N N . ASP A 1 222 ? 0.757 -4.696 -0.904 1.00 98.75 222 ASP A N 1
ATOM 1799 C CA . ASP A 1 222 ? 0.298 -3.860 -2.006 1.00 98.75 222 ASP A CA 1
ATOM 1800 C C . ASP A 1 222 ? 1.407 -2.872 -2.413 1.00 98.75 222 ASP A C 1
ATOM 1802 O O . ASP A 1 222 ? 1.565 -2.599 -3.601 1.00 98.75 222 ASP A O 1
ATOM 1806 N N . LEU A 1 223 ? 2.232 -2.418 -1.456 1.00 98.81 223 LEU A N 1
ATOM 1807 C CA . LEU A 1 223 ? 3.483 -1.705 -1.727 1.00 98.81 223 LEU A CA 1
ATOM 1808 C C . LEU A 1 223 ? 4.398 -2.582 -2.585 1.00 98.81 223 LEU A C 1
ATOM 1810 O O . LEU A 1 223 ? 4.717 -3.698 -2.166 1.00 98.81 223 LEU A O 1
ATOM 1814 N N . PRO A 1 224 ? 4.860 -2.101 -3.747 1.00 98.62 224 PRO A N 1
ATOM 1815 C CA . PRO A 1 224 ? 5.970 -2.707 -4.462 1.00 98.62 224 PRO A CA 1
ATOM 1816 C C . PRO A 1 224 ? 7.269 -1.995 -4.047 1.00 98.62 224 PRO A C 1
ATOM 1818 O O . PRO A 1 224 ? 7.501 -0.881 -4.515 1.00 98.62 224 PRO A O 1
ATOM 1821 N N . PRO A 1 225 ? 8.151 -2.583 -3.208 1.00 98.81 225 PRO A N 1
ATOM 1822 C CA . PRO A 1 225 ? 9.387 -1.917 -2.759 1.00 98.81 225 PRO A CA 1
ATOM 1823 C C . PRO A 1 225 ? 10.313 -1.492 -3.907 1.00 98.81 225 PRO A C 1
ATOM 1825 O O . PRO A 1 225 ? 11.103 -0.561 -3.763 1.00 98.81 225 PRO A O 1
ATOM 1828 N N . SER A 1 226 ? 10.160 -2.125 -5.070 1.00 98.75 226 SER A N 1
ATOM 1829 C CA . SER A 1 226 ? 10.787 -1.736 -6.331 1.00 98.75 226 SER A CA 1
ATOM 1830 C C . SER A 1 226 ? 10.445 -0.311 -6.786 1.00 98.75 226 SER A C 1
ATOM 1832 O O . SER A 1 226 ? 11.293 0.328 -7.397 1.00 98.75 226 SER A O 1
ATOM 1834 N N . SER A 1 227 ? 9.256 0.223 -6.482 1.00 98.94 227 SER A N 1
ATOM 1835 C CA . SER A 1 227 ? 8.888 1.601 -6.842 1.00 98.94 227 SER A CA 1
ATOM 1836 C C . SER A 1 227 ? 9.714 2.632 -6.052 1.00 98.94 227 SER A C 1
ATOM 1838 O O . SER A 1 227 ? 10.390 3.448 -6.684 1.00 98.94 227 SER A O 1
ATOM 1840 N N . PRO A 1 228 ? 9.788 2.567 -4.705 1.00 98.94 228 PRO A N 1
ATOM 1841 C CA . PRO A 1 228 ? 10.725 3.377 -3.929 1.00 98.94 228 PRO A CA 1
ATOM 1842 C C . PRO A 1 228 ? 12.178 3.209 -4.378 1.00 98.94 228 PRO A C 1
ATOM 1844 O O . PRO A 1 228 ? 12.862 4.207 -4.576 1.00 98.94 228 PRO A O 1
ATOM 1847 N N . GLN A 1 229 ? 12.633 1.975 -4.621 1.00 98.94 229 GLN A N 1
ATOM 1848 C CA . GLN A 1 229 ? 14.002 1.694 -5.075 1.00 98.94 229 GLN A CA 1
ATOM 1849 C C . GLN A 1 229 ? 14.336 2.393 -6.404 1.00 98.94 229 GLN A C 1
ATOM 1851 O O . GLN A 1 229 ? 15.383 3.032 -6.517 1.00 98.94 229 GLN A O 1
ATOM 1856 N N . VAL A 1 230 ? 13.455 2.293 -7.405 1.00 98.94 230 VAL A N 1
ATOM 1857 C CA . VAL A 1 230 ? 13.720 2.786 -8.768 1.00 98.94 230 VAL A CA 1
ATOM 1858 C C . VAL A 1 230 ? 13.419 4.280 -8.917 1.00 98.94 230 VAL A C 1
ATOM 1860 O O . VAL A 1 230 ? 14.126 4.963 -9.656 1.00 98.94 230 VAL A O 1
ATOM 1863 N N . TRP A 1 231 ? 12.392 4.805 -8.244 1.00 98.94 231 TRP A N 1
ATOM 1864 C CA . TRP A 1 231 ? 11.839 6.141 -8.520 1.00 98.94 231 TRP A CA 1
ATOM 1865 C C . TRP A 1 231 ? 11.792 7.086 -7.319 1.00 98.94 231 TRP A C 1
ATOM 1867 O O . TRP A 1 231 ? 11.500 8.276 -7.490 1.00 98.94 231 TRP A O 1
ATOM 1877 N N . GLY A 1 232 ? 12.049 6.587 -6.110 1.00 98.81 232 GLY A N 1
ATOM 1878 C CA . GLY A 1 232 ? 11.786 7.347 -4.892 1.00 98.81 232 GLY A CA 1
ATOM 1879 C C . GLY A 1 232 ? 10.316 7.732 -4.762 1.00 98.81 232 GLY A C 1
ATOM 1880 O O . GLY A 1 232 ? 9.993 8.867 -4.435 1.00 98.81 232 GLY A O 1
ATOM 1881 N N . GLU A 1 233 ? 9.411 6.817 -5.117 1.00 98.88 233 GLU A N 1
ATOM 1882 C CA . GLU A 1 233 ? 7.959 7.007 -5.076 1.00 98.88 233 GLU A CA 1
ATOM 1883 C C . GLU A 1 233 ? 7.289 5.798 -4.426 1.00 98.88 233 GLU A C 1
ATOM 1885 O O . GLU A 1 233 ? 7.640 4.666 -4.754 1.00 98.88 233 GLU A O 1
ATOM 1890 N N . GLN A 1 234 ? 6.298 6.023 -3.555 1.00 98.75 234 GLN A N 1
ATOM 1891 C CA . GLN A 1 234 ? 5.536 4.938 -2.928 1.00 98.75 234 GLN A CA 1
ATOM 1892 C C . GLN A 1 234 ? 4.856 4.102 -4.008 1.00 98.75 234 GLN A C 1
ATOM 1894 O O . GLN A 1 234 ? 5.103 2.904 -4.143 1.00 98.75 234 GLN A O 1
ATOM 1899 N N . THR A 1 235 ? 3.986 4.753 -4.772 1.00 98.69 235 THR A N 1
ATOM 1900 C CA . THR A 1 235 ? 3.325 4.249 -5.969 1.00 98.69 235 THR A CA 1
ATOM 1901 C C . THR A 1 235 ? 2.743 5.457 -6.699 1.00 98.69 235 THR A C 1
ATOM 1903 O O . THR A 1 235 ? 2.179 6.366 -6.100 1.00 98.69 235 THR A O 1
ATOM 1906 N N . ASP A 1 236 ? 2.930 5.497 -8.012 1.00 98.81 236 ASP A N 1
ATOM 1907 C CA . ASP A 1 236 ? 2.205 6.399 -8.893 1.00 98.81 236 ASP A CA 1
ATOM 1908 C C . ASP A 1 236 ? 2.073 5.701 -10.244 1.00 98.81 236 ASP A C 1
ATOM 1910 O O . ASP A 1 236 ? 3.050 5.166 -10.771 1.00 98.81 236 ASP A O 1
ATOM 1914 N N . VAL A 1 237 ? 0.858 5.653 -10.781 1.00 98.88 237 VAL A N 1
ATOM 1915 C CA . VAL A 1 237 ? 0.515 4.840 -11.954 1.00 98.88 237 VAL A CA 1
ATOM 1916 C C . VAL A 1 237 ? -0.390 5.600 -12.918 1.00 98.88 237 VAL A C 1
ATOM 1918 O O . VAL A 1 237 ? -1.121 6.499 -12.484 1.00 98.88 237 VAL A O 1
ATOM 1921 N N . PRO A 1 238 ? -0.369 5.262 -14.221 1.00 98.81 238 PRO A N 1
ATOM 1922 C CA . PRO A 1 238 ? -1.337 5.785 -15.178 1.00 98.81 238 PRO A CA 1
ATOM 1923 C C . PRO A 1 238 ? -2.783 5.490 -14.757 1.00 98.81 238 PRO A C 1
ATOM 1925 O O . PRO A 1 238 ? -3.064 4.485 -14.098 1.00 98.81 238 PRO A O 1
ATOM 1928 N N . GLU A 1 239 ? -3.717 6.348 -15.164 1.00 98.75 239 GLU A N 1
ATOM 1929 C CA . GLU A 1 239 ? -5.150 6.059 -15.025 1.00 98.75 239 GLU A CA 1
ATOM 1930 C C . GLU A 1 239 ? -5.595 4.968 -16.019 1.00 98.75 239 GLU A C 1
ATOM 1932 O O . GLU A 1 239 ? -4.929 4.710 -17.023 1.00 98.75 239 GLU A O 1
ATOM 1937 N N . SER A 1 240 ? -6.752 4.344 -15.785 1.00 98.81 240 SER A N 1
ATOM 1938 C CA . SER A 1 240 ? -7.286 3.307 -16.684 1.00 98.81 240 SER A CA 1
ATOM 1939 C C . SER A 1 240 ? -7.572 3.819 -18.098 1.00 98.81 240 SER A C 1
ATOM 1941 O O . SER A 1 240 ? -7.338 3.106 -19.074 1.00 98.81 240 SER A O 1
ATOM 1943 N N . ALA A 1 241 ? -7.999 5.078 -18.232 1.00 98.75 241 ALA A N 1
ATOM 1944 C CA . ALA A 1 241 ? -8.208 5.702 -19.533 1.00 98.75 241 ALA A CA 1
ATOM 1945 C C . ALA A 1 241 ? -6.913 5.788 -20.358 1.00 98.75 241 ALA A C 1
ATOM 1947 O O . ALA A 1 241 ? -6.963 5.766 -21.588 1.00 98.75 241 ALA A O 1
ATOM 1948 N N . ASP A 1 242 ? -5.743 5.834 -19.712 1.00 98.88 242 ASP A N 1
ATOM 1949 C CA . ASP A 1 242 ? -4.459 5.847 -20.410 1.00 98.88 242 ASP A CA 1
ATOM 1950 C C . ASP A 1 242 ? -4.103 4.483 -21.023 1.00 98.88 242 ASP A C 1
ATOM 1952 O O . ASP A 1 242 ? -3.338 4.426 -21.986 1.00 98.88 242 ASP A O 1
ATOM 1956 N N . TRP A 1 243 ? -4.733 3.384 -20.583 1.00 98.88 243 TRP A N 1
ATOM 1957 C CA . TRP A 1 243 ? -4.608 2.087 -21.263 1.00 98.88 243 TRP A CA 1
ATOM 1958 C C . TRP A 1 243 ? -5.089 2.184 -22.712 1.00 98.88 243 TRP A C 1
ATOM 1960 O O . TRP A 1 243 ? -4.504 1.569 -23.598 1.00 98.88 243 TRP A O 1
ATOM 1970 N N . TYR A 1 244 ? -6.099 3.022 -22.978 1.00 98.81 244 TYR A N 1
ATOM 1971 C CA . TYR A 1 244 ? -6.631 3.263 -24.322 1.00 98.81 244 TYR A CA 1
ATOM 1972 C C . TYR A 1 244 ? -5.662 4.027 -25.243 1.00 98.81 244 TYR A C 1
ATOM 1974 O O . TYR A 1 244 ? -5.818 4.066 -26.474 1.00 98.81 244 TYR A O 1
ATOM 1982 N N . ASN A 1 245 ? -4.639 4.643 -24.652 1.00 98.81 245 ASN A N 1
ATOM 1983 C CA . ASN A 1 245 ? -3.538 5.250 -25.380 1.00 98.81 245 ASN A CA 1
ATOM 1984 C C . ASN A 1 245 ? -2.415 4.242 -25.644 1.00 98.81 245 ASN A C 1
ATOM 1986 O O . ASN A 1 245 ? -1.512 4.564 -26.409 1.00 98.81 245 ASN A O 1
ATOM 1990 N N . SER A 1 246 ? -2.440 3.040 -25.077 1.00 98.88 246 SER A N 1
ATOM 1991 C CA . SER A 1 246 ? -1.441 2.027 -25.400 1.00 98.88 246 SER A CA 1
ATOM 1992 C C . SER A 1 246 ? -1.703 1.372 -26.754 1.00 98.88 246 SER A C 1
ATOM 1994 O O . SER A 1 246 ? -2.817 1.381 -27.278 1.00 98.88 246 SER A O 1
ATOM 1996 N N . SER A 1 247 ? -0.644 0.809 -27.328 1.00 98.81 247 SER A N 1
ATOM 1997 C CA . SER A 1 247 ? -0.689 0.006 -28.561 1.00 98.81 247 SER A CA 1
ATOM 1998 C C . SER A 1 247 ? -0.139 -1.411 -28.361 1.00 98.81 247 SER A C 1
ATOM 2000 O O . SER A 1 247 ? -0.341 -2.281 -29.211 1.00 98.81 247 SER A O 1
ATOM 2002 N N . PHE A 1 248 ? 0.471 -1.677 -27.201 1.00 98.94 248 PHE A N 1
ATOM 2003 C CA . PHE A 1 248 ? 0.852 -3.012 -26.765 1.00 98.94 248 PHE A CA 1
ATOM 2004 C C . PHE A 1 248 ? 0.764 -3.101 -25.239 1.00 98.94 248 PHE A C 1
ATOM 2006 O O . PHE A 1 248 ? 1.494 -2.401 -24.535 1.00 98.94 248 PHE A O 1
ATOM 2013 N N . ILE A 1 249 ? -0.093 -3.983 -24.723 1.00 98.94 249 ILE A N 1
ATOM 2014 C CA . ILE A 1 249 ? -0.277 -4.169 -23.279 1.00 98.94 249 ILE A CA 1
ATOM 2015 C C . ILE A 1 249 ? 0.042 -5.608 -22.881 1.00 98.94 249 ILE A C 1
ATOM 2017 O O . ILE A 1 249 ? -0.505 -6.561 -23.437 1.00 98.94 249 ILE A O 1
ATOM 2021 N N . ILE A 1 250 ? 0.867 -5.769 -21.848 1.00 98.94 250 ILE A N 1
ATOM 2022 C CA . ILE A 1 250 ? 1.016 -7.039 -21.130 1.00 98.94 250 ILE A CA 1
ATOM 2023 C C . ILE A 1 250 ? 0.249 -6.942 -19.808 1.00 98.94 250 ILE A C 1
ATOM 2025 O O . ILE A 1 250 ? 0.539 -6.078 -18.988 1.00 98.94 250 ILE A O 1
ATOM 2029 N N . ALA A 1 251 ? -0.719 -7.826 -19.579 1.00 98.88 251 ALA A N 1
ATOM 2030 C CA . ALA A 1 251 ? -1.356 -8.026 -18.282 1.00 98.88 251 ALA A CA 1
ATOM 2031 C C . ALA A 1 251 ? -0.631 -9.154 -17.532 1.00 98.88 251 ALA A C 1
ATOM 2033 O O . ALA A 1 251 ? -0.837 -10.336 -17.815 1.00 98.88 251 ALA A O 1
ATOM 2034 N N . TRP A 1 252 ? 0.232 -8.790 -16.584 1.00 98.88 252 TRP A N 1
ATOM 2035 C CA . TRP A 1 252 ? 1.149 -9.706 -15.907 1.00 98.88 252 TRP A CA 1
ATOM 2036 C C . TRP A 1 252 ? 0.770 -9.887 -14.438 1.00 98.88 252 TRP A C 1
ATOM 2038 O O . TRP A 1 252 ? 0.843 -8.952 -13.641 1.00 98.88 252 TRP A O 1
ATOM 2048 N N . GLY A 1 253 ? 0.302 -11.080 -14.060 1.00 98.44 253 GLY A N 1
ATOM 2049 C CA . GLY A 1 253 ? -0.151 -11.338 -12.686 1.00 98.44 253 GLY A CA 1
ATOM 2050 C C . GLY A 1 253 ? -1.275 -10.395 -12.219 1.00 98.44 253 GLY A C 1
ATOM 2051 O O . GLY A 1 253 ? -1.446 -10.163 -11.019 1.00 98.44 253 GLY A O 1
ATOM 2052 N N . SER A 1 254 ? -2.037 -9.833 -13.165 1.00 98.62 254 SER A N 1
ATOM 2053 C CA . SER A 1 254 ? -3.130 -8.888 -12.934 1.00 98.62 254 SER A CA 1
ATOM 2054 C C . SER A 1 254 ? -4.399 -9.391 -13.613 1.00 98.62 254 SER A C 1
ATOM 2056 O O . SER A 1 254 ? -4.544 -9.329 -14.832 1.00 98.62 254 SER A O 1
ATOM 2058 N N . ASN A 1 255 ? -5.348 -9.892 -12.820 1.00 98.62 255 ASN A N 1
ATOM 2059 C CA . ASN A 1 255 ? -6.602 -10.433 -13.340 1.00 98.62 255 ASN A CA 1
ATOM 2060 C C . ASN A 1 255 ? -7.639 -9.314 -13.555 1.00 98.62 255 ASN A C 1
ATOM 2062 O O . ASN A 1 255 ? -8.589 -9.172 -12.776 1.00 98.62 255 ASN A O 1
ATOM 2066 N N . VAL A 1 256 ? -7.406 -8.481 -14.576 1.00 98.81 256 VAL A N 1
ATOM 2067 C CA . VAL A 1 256 ? -8.144 -7.237 -14.880 1.00 98.81 256 VAL A CA 1
ATOM 2068 C C . VAL A 1 256 ? -9.676 -7.368 -14.786 1.00 98.81 256 VAL A C 1
ATOM 2070 O O . VAL A 1 256 ? -10.259 -6.632 -13.993 1.00 98.81 256 VAL A O 1
ATOM 2073 N N . PRO A 1 257 ? -10.366 -8.295 -15.478 1.00 98.62 257 PRO A N 1
ATOM 2074 C CA . PRO A 1 257 ? -11.836 -8.344 -15.444 1.00 98.62 257 PRO A CA 1
ATOM 2075 C C . PRO A 1 257 ? -12.419 -8.671 -14.059 1.00 98.62 257 PRO A C 1
ATOM 2077 O O . PRO A 1 257 ? -13.495 -8.184 -13.698 1.00 98.62 257 PRO A O 1
ATOM 2080 N N . GLN A 1 258 ? -11.691 -9.431 -13.240 1.00 98.75 258 GLN A N 1
ATOM 2081 C CA . GLN A 1 258 ? -12.131 -9.810 -11.898 1.00 98.75 258 GLN A CA 1
ATOM 2082 C C . GLN A 1 258 ? -11.804 -8.740 -10.850 1.00 98.75 258 GLN A C 1
ATOM 2084 O O . GLN A 1 258 ? -12.631 -8.423 -9.994 1.00 98.75 258 GLN A O 1
ATOM 2089 N N . THR A 1 259 ? -10.592 -8.187 -10.907 1.00 98.56 259 THR A N 1
ATOM 2090 C CA . THR A 1 259 ? -10.027 -7.348 -9.835 1.00 98.56 259 THR A CA 1
ATOM 2091 C C . THR A 1 259 ? -10.063 -5.854 -10.149 1.00 98.56 259 THR A C 1
ATOM 2093 O O . THR A 1 259 ? -10.092 -5.056 -9.221 1.00 98.56 259 THR A O 1
ATOM 2096 N N . ARG A 1 260 ? -10.162 -5.486 -11.432 1.00 98.75 260 ARG A N 1
ATOM 2097 C CA . ARG A 1 260 ? -10.351 -4.130 -11.985 1.00 98.75 260 ARG A CA 1
ATOM 2098 C C . ARG A 1 260 ? -11.622 -4.077 -12.852 1.00 98.75 260 ARG A C 1
ATOM 2100 O O . ARG A 1 260 ? -11.667 -3.436 -13.895 1.00 98.75 260 ARG A O 1
ATOM 2107 N N . THR A 1 261 ? -12.678 -4.776 -12.420 1.00 98.88 261 THR A N 1
ATOM 2108 C CA . THR A 1 261 ? -13.958 -4.896 -13.147 1.00 98.88 261 THR A CA 1
ATOM 2109 C C . THR A 1 261 ? -14.476 -3.582 -13.761 1.00 98.88 261 THR A C 1
ATOM 2111 O O . THR A 1 261 ? -14.785 -3.606 -14.950 1.00 98.88 261 THR A O 1
ATOM 2114 N N . PRO A 1 262 ? -14.562 -2.449 -13.027 1.00 98.81 262 PRO A N 1
ATOM 2115 C CA . PRO A 1 262 ? -15.111 -1.213 -13.592 1.00 98.81 262 PRO A CA 1
ATOM 2116 C C . PRO A 1 262 ? -14.230 -0.552 -14.660 1.00 98.81 262 PRO A C 1
ATOM 2118 O O . PRO A 1 262 ? -14.721 0.320 -15.364 1.00 98.81 262 PRO A O 1
ATOM 2121 N N . ASP A 1 263 ? -12.965 -0.952 -14.780 1.00 98.88 263 ASP A N 1
ATOM 2122 C CA . ASP A 1 263 ? -11.981 -0.384 -15.710 1.00 98.88 263 ASP A CA 1
ATOM 2123 C C . ASP A 1 263 ? -11.643 -1.345 -16.860 1.00 98.88 263 ASP A C 1
ATOM 2125 O O . ASP A 1 263 ? -10.991 -0.974 -17.833 1.00 98.88 263 ASP A O 1
ATOM 2129 N N . ALA A 1 264 ? -12.104 -2.598 -16.782 1.00 98.88 264 ALA A N 1
ATOM 2130 C CA . ALA A 1 264 ? -11.794 -3.639 -17.757 1.00 98.88 264 ALA A CA 1
ATOM 2131 C C . ALA A 1 264 ? -12.252 -3.291 -19.184 1.00 98.88 264 ALA A C 1
ATOM 2133 O O . ALA A 1 264 ? -11.672 -3.800 -20.144 1.00 98.88 264 ALA A O 1
ATOM 2134 N N . HIS A 1 265 ? -13.253 -2.415 -19.332 1.00 98.88 265 HIS A N 1
ATOM 2135 C CA . HIS A 1 265 ? -13.726 -1.984 -20.644 1.00 98.88 265 HIS A CA 1
ATOM 2136 C C . HIS A 1 265 ? -12.616 -1.280 -21.442 1.00 98.88 265 HIS A C 1
ATOM 2138 O O . HIS A 1 265 ? -12.429 -1.632 -22.603 1.00 98.88 265 HIS A O 1
ATOM 2144 N N . PHE A 1 266 ? -11.781 -0.434 -20.816 1.00 98.94 266 PHE A N 1
ATOM 2145 C CA . PHE A 1 266 ? -10.645 0.215 -21.485 1.00 98.94 266 PHE A CA 1
ATOM 2146 C C . PHE A 1 266 ? -9.666 -0.806 -22.075 1.00 98.94 266 PHE A C 1
ATOM 2148 O O . PHE A 1 266 ? -9.220 -0.650 -23.211 1.00 98.94 266 PHE A O 1
ATOM 2155 N N . PHE A 1 267 ? -9.386 -1.891 -21.343 1.00 98.94 267 PHE A N 1
ATOM 2156 C CA . PHE A 1 267 ? -8.538 -2.988 -21.822 1.00 98.94 267 PHE A CA 1
ATOM 2157 C C . PHE A 1 267 ? -9.180 -3.744 -22.993 1.00 98.94 267 PHE A C 1
ATOM 2159 O O . PHE A 1 267 ? -8.499 -4.131 -23.938 1.00 98.94 267 PHE A O 1
ATOM 2166 N N . THR A 1 268 ? -10.496 -3.970 -22.961 1.00 98.88 268 THR A N 1
ATOM 2167 C CA . THR A 1 268 ? -11.180 -4.671 -24.057 1.00 98.88 268 THR A CA 1
ATOM 2168 C C . THR A 1 268 ? -11.388 -3.805 -25.294 1.00 98.88 268 THR A C 1
ATOM 2170 O O . THR A 1 268 ? -11.284 -4.311 -26.407 1.00 98.88 268 THR A O 1
ATOM 2173 N N . GLU A 1 269 ? -11.666 -2.517 -25.114 1.00 98.88 269 GLU A N 1
ATOM 2174 C CA . GLU A 1 269 ? -12.007 -1.582 -26.184 1.00 98.88 269 GLU A CA 1
ATOM 2175 C C . GLU A 1 269 ? -10.757 -1.108 -26.923 1.00 98.88 269 GLU A C 1
ATOM 2177 O O . GLU A 1 269 ? -10.796 -0.961 -28.143 1.00 98.88 269 GLU A O 1
ATOM 2182 N N . VAL A 1 270 ? -9.615 -0.949 -26.235 1.00 98.81 270 VAL A N 1
ATOM 2183 C CA . VAL A 1 270 ? -8.356 -0.572 -26.903 1.00 98.81 270 VAL A CA 1
ATOM 2184 C C . VAL A 1 270 ? -7.912 -1.618 -27.929 1.00 98.81 270 VAL A C 1
ATOM 2186 O O . VAL A 1 270 ? -7.273 -1.292 -28.929 1.00 98.81 270 VAL A O 1
ATOM 2189 N N . ARG A 1 271 ? -8.325 -2.878 -27.762 1.00 98.81 271 ARG A N 1
ATOM 2190 C CA . ARG A 1 271 ? -8.081 -3.935 -28.753 1.00 98.81 271 ARG A CA 1
ATOM 2191 C C . ARG A 1 271 ? -8.755 -3.634 -30.091 1.00 98.81 271 ARG A C 1
ATOM 2193 O O . ARG A 1 271 ? -8.184 -3.920 -31.138 1.00 98.81 271 ARG A O 1
ATOM 2200 N N . TYR A 1 272 ? -9.918 -2.977 -30.090 1.00 98.62 272 TYR A N 1
ATOM 2201 C CA . TYR A 1 272 ? -10.569 -2.519 -31.325 1.00 98.62 272 TYR A CA 1
ATOM 2202 C C . TYR A 1 272 ? -9.820 -1.360 -31.997 1.00 98.62 272 TYR A C 1
ATOM 2204 O O . TYR A 1 272 ? -9.946 -1.172 -33.204 1.00 98.62 272 TYR A O 1
ATOM 2212 N N . LYS A 1 273 ? -8.984 -0.634 -31.244 1.00 98.56 273 LYS A N 1
ATOM 2213 C CA . LYS A 1 273 ? -8.028 0.360 -31.762 1.00 98.56 273 LYS A CA 1
ATOM 2214 C C . LYS A 1 273 ? -6.745 -0.285 -32.316 1.00 98.56 273 LYS A C 1
ATOM 2216 O O . LYS A 1 273 ? -5.845 0.422 -32.755 1.00 98.56 273 LYS A O 1
ATOM 2221 N N . GLY A 1 274 ? -6.653 -1.617 -32.307 1.00 98.44 274 GLY A N 1
ATOM 2222 C CA . GLY A 1 274 ? -5.506 -2.376 -32.808 1.00 98.44 274 GLY A CA 1
ATOM 2223 C C . GLY A 1 274 ? -4.411 -2.634 -31.773 1.00 98.44 274 GLY A C 1
ATOM 2224 O O . GLY A 1 274 ? -3.357 -3.149 -32.139 1.00 98.44 274 GLY A O 1
ATOM 2225 N N . CYS A 1 275 ? -4.633 -2.303 -30.495 1.00 98.75 275 CYS A N 1
ATOM 2226 C CA . CYS A 1 275 ? -3.683 -2.644 -29.440 1.00 98.75 275 CYS A CA 1
ATOM 2227 C C . CYS A 1 275 ? -3.641 -4.157 -29.226 1.00 98.75 275 CYS A C 1
ATOM 2229 O O . CYS A 1 275 ? -4.670 -4.775 -28.948 1.00 98.75 275 CYS A O 1
ATOM 2231 N N . LYS A 1 276 ? -2.440 -4.737 -29.287 1.00 98.81 276 LYS A N 1
ATOM 2232 C CA . LYS A 1 276 ? -2.229 -6.147 -28.951 1.00 98.81 276 LYS A CA 1
ATOM 2233 C C . LYS A 1 276 ? -2.181 -6.332 -27.437 1.00 98.81 276 LYS A C 1
ATOM 2235 O O . LYS A 1 276 ? -1.546 -5.539 -26.740 1.00 98.81 276 LYS A O 1
ATOM 2240 N N . THR A 1 277 ? -2.807 -7.391 -26.934 1.00 98.88 277 THR A N 1
ATOM 2241 C CA . THR A 1 277 ? -2.823 -7.718 -25.503 1.00 98.88 277 THR A CA 1
ATOM 2242 C C . THR A 1 277 ? -2.258 -9.112 -25.224 1.00 98.88 277 THR A C 1
ATOM 2244 O O . THR A 1 277 ? -2.583 -10.086 -25.902 1.00 98.88 277 THR A O 1
ATOM 2247 N N . VAL A 1 278 ? -1.406 -9.235 -24.203 1.00 98.94 278 VAL A N 1
ATOM 2248 C CA . VAL A 1 278 ? -0.815 -10.513 -23.762 1.00 98.94 278 VAL A CA 1
ATOM 2249 C C . VAL A 1 278 ? -1.126 -10.729 -22.285 1.00 98.94 278 VAL A C 1
ATOM 2251 O O . VAL A 1 278 ? -0.882 -9.845 -21.473 1.00 98.94 278 VAL A O 1
ATOM 2254 N N . ALA A 1 279 ? -1.656 -11.895 -21.918 1.00 98.94 279 ALA A N 1
ATOM 2255 C CA . ALA A 1 279 ? -1.820 -12.304 -20.525 1.00 98.94 279 ALA A CA 1
ATOM 2256 C C . AL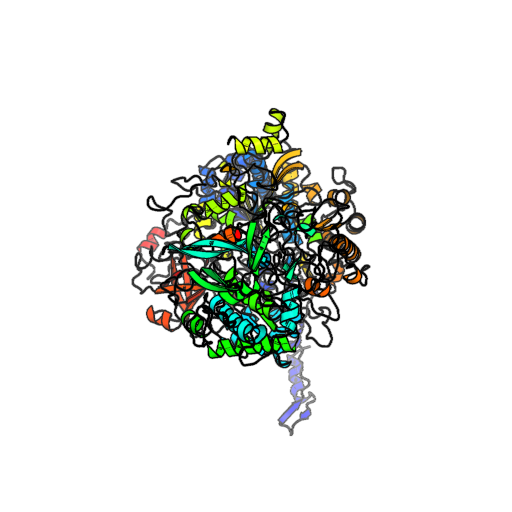A A 1 279 ? -0.653 -13.198 -20.095 1.00 98.94 279 ALA A C 1
ATOM 2258 O O . ALA A 1 279 ? -0.361 -14.190 -20.764 1.00 98.94 279 ALA A O 1
ATOM 2259 N N . ILE A 1 280 ? -0.032 -12.881 -18.960 1.00 98.88 280 ILE A N 1
ATOM 2260 C CA . ILE A 1 280 ? 0.975 -13.732 -18.319 1.00 98.88 280 ILE A CA 1
ATOM 2261 C C . ILE A 1 280 ? 0.451 -14.128 -16.939 1.00 98.88 280 ILE A C 1
ATOM 2263 O O . ILE A 1 280 ? 0.502 -13.344 -15.985 1.00 98.88 280 ILE A O 1
ATOM 2267 N N . THR A 1 281 ? -0.129 -15.328 -16.865 1.00 98.75 281 THR A N 1
ATOM 2268 C CA . THR A 1 281 ? -0.681 -15.928 -15.640 1.00 98.75 281 THR A CA 1
ATOM 2269 C C . THR A 1 281 ? -0.475 -17.442 -15.658 1.00 98.75 281 THR A C 1
ATOM 2271 O O . THR A 1 281 ? -0.668 -18.054 -16.708 1.00 98.75 281 THR A O 1
ATOM 2274 N N . PRO A 1 282 ? -0.117 -18.074 -14.527 1.00 98.56 282 PRO A N 1
ATOM 2275 C CA . PRO A 1 282 ? 0.174 -19.507 -14.492 1.00 98.56 282 PRO A CA 1
ATOM 2276 C C . PRO A 1 282 ? -1.080 -20.372 -14.714 1.00 98.56 282 PRO A C 1
ATOM 2278 O O . PRO A 1 282 ? -0.979 -21.453 -15.290 1.00 98.56 282 PRO A O 1
ATOM 2281 N N . ASP A 1 283 ? -2.253 -19.895 -14.288 1.00 98.62 283 ASP A N 1
ATOM 2282 C CA . ASP A 1 283 ? -3.566 -20.477 -14.569 1.00 98.62 283 ASP A CA 1
ATOM 2283 C C . ASP A 1 283 ? -4.230 -19.802 -15.783 1.00 98.62 283 ASP A C 1
ATOM 2285 O O . ASP A 1 283 ? -3.861 -18.687 -16.177 1.00 98.62 283 ASP A O 1
ATOM 2289 N N . TYR A 1 284 ? -5.255 -20.446 -16.352 1.00 98.75 284 TYR A N 1
ATOM 2290 C CA . TYR A 1 284 ? -6.127 -19.806 -17.347 1.00 98.75 284 TYR A CA 1
ATOM 2291 C C . TYR A 1 284 ? -7.112 -18.859 -16.643 1.00 98.75 284 TYR A C 1
ATOM 2293 O O . TYR A 1 284 ? -8.288 -19.167 -16.431 1.00 98.75 284 TYR A O 1
ATOM 2301 N N . SER A 1 285 ? -6.579 -17.723 -16.194 1.00 98.06 285 SER A N 1
ATOM 2302 C CA . SER A 1 285 ? -7.307 -16.683 -15.468 1.00 98.06 285 SER A CA 1
ATOM 2303 C C . SER A 1 285 ? -8.280 -15.915 -16.377 1.00 98.06 285 SER A C 1
ATOM 2305 O O . SER A 1 285 ? -8.216 -15.994 -17.604 1.00 98.06 285 SER A O 1
ATOM 2307 N N . GLU A 1 286 ? -9.190 -15.120 -15.801 1.00 98.69 286 GLU A N 1
ATOM 2308 C CA . GLU A 1 286 ? -10.191 -14.398 -16.604 1.00 98.69 286 GLU A CA 1
ATOM 2309 C C . GLU A 1 286 ? -9.567 -13.386 -17.585 1.00 98.69 286 GLU A C 1
ATOM 2311 O O . GLU A 1 286 ? -10.132 -13.151 -18.653 1.00 98.69 286 GLU A O 1
ATOM 2316 N N . VAL A 1 287 ? -8.396 -12.809 -17.277 1.00 98.56 287 VAL A N 1
ATOM 2317 C CA . VAL A 1 287 ? -7.701 -11.904 -18.211 1.00 98.56 287 VAL A CA 1
ATOM 2318 C C . VAL A 1 287 ? -7.168 -12.635 -19.446 1.00 98.56 287 VAL A C 1
ATOM 2320 O O . VAL A 1 287 ? -7.155 -12.044 -20.523 1.00 98.56 287 VAL A O 1
ATOM 2323 N N . ALA A 1 288 ? -6.826 -13.927 -19.349 1.00 98.69 288 ALA A N 1
ATOM 2324 C CA . ALA A 1 288 ? -6.396 -14.718 -20.505 1.00 98.69 288 ALA A CA 1
ATOM 2325 C C . ALA A 1 288 ? -7.485 -14.782 -21.588 1.00 98.69 288 ALA A C 1
ATOM 2327 O O . ALA A 1 288 ? -7.183 -14.698 -22.774 1.00 98.69 288 ALA A O 1
ATOM 2328 N N . LYS A 1 289 ? -8.765 -14.806 -21.188 1.00 98.50 289 LYS A N 1
ATOM 2329 C CA . LYS A 1 289 ? -9.916 -14.759 -22.108 1.00 98.50 289 LYS A CA 1
ATOM 2330 C C . LYS A 1 289 ? -10.011 -13.442 -22.899 1.00 98.50 289 LYS A C 1
ATOM 2332 O O . LYS A 1 289 ? -10.698 -13.389 -23.920 1.00 98.50 289 LYS A O 1
ATOM 2337 N N . LEU A 1 290 ? -9.403 -12.361 -22.406 1.00 98.50 290 LEU A N 1
ATOM 2338 C CA . LEU A 1 290 ? -9.433 -11.027 -23.020 1.00 98.50 290 LEU A CA 1
ATOM 2339 C C . LEU A 1 290 ? -8.151 -10.689 -23.793 1.00 98.50 290 LEU A C 1
ATOM 2341 O O . LEU A 1 290 ? -8.074 -9.603 -24.369 1.00 98.50 290 LEU A O 1
ATOM 2345 N N . SER A 1 291 ? -7.171 -11.591 -23.802 1.00 98.75 291 SER A N 1
ATOM 2346 C CA . SER A 1 291 ? -5.865 -11.375 -24.420 1.00 98.75 291 SER A CA 1
ATOM 2347 C C . SER A 1 291 ? -5.707 -12.135 -25.732 1.00 98.75 291 SER A C 1
ATOM 2349 O O . SER A 1 291 ? -6.335 -13.168 -25.948 1.00 98.75 291 SER A O 1
ATOM 2351 N N . ASP A 1 292 ? -4.836 -11.632 -26.605 1.00 98.81 292 ASP A N 1
ATOM 2352 C CA . ASP A 1 292 ? -4.527 -12.254 -27.897 1.00 98.81 292 ASP A CA 1
ATOM 2353 C C . ASP A 1 292 ? -3.509 -13.402 -27.764 1.00 98.81 292 ASP A C 1
ATOM 2355 O O . ASP A 1 292 ? -3.394 -14.246 -28.651 1.00 98.81 292 ASP A O 1
ATOM 2359 N N . LEU A 1 293 ? -2.762 -13.439 -26.655 1.00 98.62 293 LEU A N 1
ATOM 2360 C CA . LEU A 1 293 ? -1.842 -14.517 -26.295 1.00 98.62 293 LEU A CA 1
ATOM 2361 C C . LEU A 1 293 ? -1.869 -14.761 -24.782 1.00 98.62 293 LEU A C 1
ATOM 2363 O O . LEU A 1 293 ? -1.946 -13.813 -23.999 1.00 98.62 293 LEU A O 1
ATOM 2367 N N . TRP A 1 294 ? -1.752 -16.026 -24.383 1.00 98.75 294 TRP A N 1
ATOM 2368 C CA . TRP A 1 294 ? -1.586 -16.447 -22.994 1.00 98.75 294 TRP A CA 1
ATOM 2369 C C . TRP A 1 294 ? -0.245 -17.164 -22.821 1.00 98.75 294 TRP A C 1
ATOM 2371 O O . TRP A 1 294 ? 0.010 -18.166 -23.485 1.00 98.75 294 TRP A O 1
ATOM 2381 N N . LEU A 1 295 ? 0.598 -16.641 -21.931 1.00 98.81 295 LEU A N 1
ATOM 2382 C CA . LEU A 1 295 ? 1.819 -17.289 -21.457 1.00 98.81 295 LEU A CA 1
ATOM 2383 C C . LEU A 1 295 ? 1.605 -17.748 -20.011 1.00 98.81 295 LEU A C 1
ATOM 2385 O O . LEU A 1 295 ? 1.078 -16.994 -19.191 1.00 98.81 295 LEU A O 1
ATOM 2389 N N . HIS A 1 296 ? 2.028 -18.971 -19.693 1.00 98.25 296 HIS A N 1
ATOM 2390 C CA . HIS A 1 296 ? 1.727 -19.619 -18.411 1.00 98.25 296 HIS A CA 1
ATOM 2391 C C . HIS A 1 296 ? 2.975 -20.165 -17.699 1.00 98.25 296 HIS A C 1
ATOM 2393 O O . HIS A 1 296 ? 3.114 -21.390 -17.534 1.00 98.25 296 HIS A O 1
ATOM 2399 N N . PRO A 1 297 ? 3.897 -19.283 -17.265 1.00 98.56 297 PRO A N 1
ATOM 2400 C CA . PRO A 1 297 ? 5.073 -19.711 -16.514 1.00 98.56 297 PRO A CA 1
ATOM 2401 C C . PRO A 1 297 ? 4.675 -20.465 -15.240 1.00 98.56 297 PRO A C 1
ATOM 2403 O O . PRO A 1 297 ? 3.543 -20.361 -14.759 1.00 98.56 297 PRO A O 1
ATOM 2406 N N . LYS A 1 298 ? 5.594 -21.250 -14.674 1.00 98.44 298 LYS A N 1
ATOM 2407 C CA . LYS A 1 298 ? 5.469 -21.692 -13.280 1.00 98.44 298 LYS A CA 1
ATOM 2408 C C . LYS A 1 298 ? 5.335 -20.446 -12.393 1.00 98.44 298 LYS A C 1
ATOM 2410 O O . LYS A 1 298 ? 6.088 -19.487 -12.546 1.00 98.44 298 LYS A O 1
ATOM 2415 N N . GLN A 1 299 ? 4.357 -20.432 -11.496 1.00 98.50 299 GLN A N 1
ATOM 2416 C CA . GLN A 1 299 ? 4.090 -19.278 -10.640 1.00 98.50 299 GLN A CA 1
ATOM 2417 C C . GLN A 1 299 ? 5.331 -18.893 -9.819 1.00 98.50 299 GLN A C 1
ATOM 2419 O O . GLN A 1 299 ? 6.026 -19.779 -9.339 1.00 98.50 299 GLN A O 1
ATOM 2424 N N . GLY A 1 300 ? 5.636 -17.600 -9.686 1.00 98.12 300 GLY A N 1
ATOM 2425 C CA . GLY A 1 300 ? 6.809 -17.147 -8.925 1.00 98.12 300 GLY A CA 1
ATOM 2426 C C . GLY A 1 300 ? 8.132 -17.242 -9.690 1.00 98.12 300 GLY A C 1
ATOM 2427 O O . GLY A 1 300 ? 9.172 -16.878 -9.152 1.00 98.12 300 GLY A O 1
ATOM 2428 N N . THR A 1 301 ? 8.111 -17.682 -10.955 1.00 98.75 301 THR A N 1
ATOM 2429 C CA . THR A 1 301 ? 9.295 -17.701 -11.838 1.00 98.75 301 THR A CA 1
ATOM 2430 C C . THR A 1 301 ? 9.324 -16.540 -12.836 1.00 98.75 301 THR A C 1
ATOM 2432 O O . THR A 1 301 ? 10.163 -16.481 -13.731 1.00 98.75 301 THR A O 1
ATOM 2435 N N . ASP A 1 302 ? 8.414 -15.582 -12.684 1.00 98.75 302 ASP A N 1
ATOM 2436 C CA . ASP A 1 302 ? 8.160 -14.510 -13.640 1.00 98.75 302 ASP A CA 1
ATOM 2437 C C . ASP A 1 302 ? 9.365 -13.583 -13.882 1.00 98.75 302 ASP A C 1
ATOM 2439 O O . ASP A 1 302 ? 9.574 -13.137 -15.011 1.00 98.75 302 ASP A O 1
ATOM 2443 N N . ALA A 1 303 ? 10.208 -13.340 -12.870 1.00 98.75 303 ALA A N 1
ATOM 2444 C CA . ALA A 1 303 ? 11.459 -12.604 -13.059 1.00 98.75 303 ALA A CA 1
ATOM 2445 C C . ALA A 1 303 ? 12.378 -13.266 -14.107 1.00 98.75 303 ALA A C 1
ATOM 2447 O O . ALA A 1 303 ? 13.017 -12.553 -14.874 1.00 98.75 303 ALA A O 1
ATOM 2448 N N . ALA A 1 304 ? 12.402 -14.601 -14.224 1.00 98.81 304 ALA A N 1
ATOM 2449 C CA . ALA A 1 304 ? 13.183 -15.280 -15.263 1.00 98.81 304 ALA A CA 1
ATOM 2450 C C . ALA A 1 304 ? 12.652 -14.972 -16.675 1.00 98.81 304 ALA A C 1
ATOM 2452 O O . ALA A 1 304 ? 13.438 -14.699 -17.585 1.00 98.81 304 ALA A O 1
ATOM 2453 N N . VAL A 1 305 ? 11.325 -14.929 -16.845 1.00 98.88 305 VAL A N 1
ATOM 2454 C CA . VAL A 1 305 ? 10.694 -14.501 -18.105 1.00 98.88 305 VAL A CA 1
ATOM 2455 C C . VAL A 1 305 ? 11.098 -13.062 -18.435 1.00 98.88 305 VAL A C 1
ATOM 2457 O O . VAL A 1 305 ? 11.574 -12.794 -19.537 1.00 98.88 305 VAL A O 1
ATOM 2460 N N . ALA A 1 306 ? 10.952 -12.137 -17.482 1.00 98.81 306 ALA A N 1
ATOM 2461 C CA . ALA A 1 306 ? 11.247 -10.720 -17.693 1.00 98.81 306 ALA A CA 1
ATOM 2462 C C . ALA A 1 306 ? 12.736 -10.460 -17.988 1.00 98.81 306 ALA A C 1
ATOM 2464 O O . ALA A 1 306 ? 13.051 -9.692 -18.897 1.00 98.81 306 ALA A O 1
ATOM 2465 N N . MET A 1 307 ? 13.655 -11.142 -17.294 1.00 98.88 307 MET A N 1
ATOM 2466 C CA . MET A 1 307 ? 15.095 -11.056 -17.567 1.00 98.88 307 MET A CA 1
ATOM 2467 C C . MET A 1 307 ? 15.426 -11.531 -18.992 1.00 98.88 307 MET A C 1
ATOM 2469 O O . MET A 1 307 ? 16.175 -10.862 -19.702 1.00 98.88 307 MET A O 1
ATOM 2473 N N . ALA A 1 308 ? 14.808 -12.618 -19.466 1.00 98.88 308 ALA A N 1
ATOM 2474 C CA . ALA A 1 308 ? 14.995 -13.087 -20.840 1.00 98.88 308 ALA A CA 1
ATOM 2475 C C . ALA A 1 308 ? 14.395 -12.156 -21.897 1.00 98.88 308 ALA A C 1
ATOM 2477 O O . ALA A 1 308 ? 14.995 -11.951 -22.954 1.00 98.88 308 ALA A O 1
ATOM 2478 N N . MET A 1 309 ? 13.243 -11.544 -21.615 1.00 98.94 309 MET A N 1
ATOM 2479 C CA . MET A 1 309 ? 12.701 -10.494 -22.478 1.00 98.94 309 MET A CA 1
ATOM 2480 C C . MET A 1 309 ? 13.646 -9.287 -22.527 1.00 98.94 309 MET A C 1
ATOM 2482 O O . MET A 1 309 ? 13.932 -8.781 -23.610 1.00 98.94 309 MET A O 1
ATOM 2486 N N . GLY A 1 310 ? 14.195 -8.869 -21.383 1.00 98.75 310 GLY A N 1
ATOM 2487 C CA . GLY A 1 310 ? 15.195 -7.806 -21.313 1.00 98.75 310 GLY A CA 1
ATOM 2488 C C . GLY A 1 310 ? 16.484 -8.130 -22.077 1.00 98.75 310 GLY A C 1
ATOM 2489 O O . GLY A 1 310 ? 17.020 -7.252 -22.750 1.00 98.75 310 GLY A O 1
ATOM 2490 N N . HIS A 1 311 ? 16.933 -9.391 -22.076 1.00 98.75 311 HIS A N 1
ATOM 2491 C CA . HIS A 1 311 ? 18.077 -9.836 -22.879 1.00 98.75 311 HIS A CA 1
ATOM 2492 C C . HIS A 1 311 ? 17.829 -9.633 -24.381 1.00 98.75 311 HIS A C 1
ATOM 2494 O O . HIS A 1 311 ? 18.682 -9.093 -25.087 1.00 98.75 311 HIS A O 1
ATOM 2500 N N . VAL A 1 312 ? 16.645 -10.016 -24.874 1.00 98.75 312 VAL A N 1
ATOM 2501 C CA . VAL A 1 312 ? 16.257 -9.808 -26.281 1.00 98.75 312 VAL A CA 1
ATOM 2502 C C . VAL A 1 312 ? 16.227 -8.314 -26.620 1.00 98.75 312 VAL A C 1
ATOM 2504 O O . VAL A 1 312 ? 16.750 -7.915 -27.661 1.00 98.75 312 VAL A O 1
ATOM 2507 N N . ILE A 1 313 ? 15.674 -7.483 -25.728 1.00 98.62 313 ILE A N 1
ATOM 2508 C CA . ILE A 1 313 ? 15.591 -6.026 -25.909 1.00 98.62 313 ILE A CA 1
ATOM 2509 C C . ILE A 1 313 ? 16.990 -5.405 -26.014 1.00 98.62 313 ILE A C 1
ATOM 2511 O O . ILE A 1 313 ? 17.273 -4.698 -26.980 1.00 98.62 313 ILE A O 1
ATOM 2515 N N . LEU A 1 314 ? 17.889 -5.702 -25.071 1.00 98.25 314 LEU A N 1
ATOM 2516 C CA . LEU A 1 314 ? 19.264 -5.196 -25.104 1.00 98.25 314 LEU A CA 1
ATOM 2517 C C . LEU A 1 314 ? 19.991 -5.644 -26.373 1.00 98.25 314 LEU A C 1
ATOM 2519 O O . LEU A 1 314 ? 20.566 -4.817 -27.087 1.00 98.25 314 LEU A O 1
ATOM 2523 N N . LYS A 1 315 ? 19.931 -6.941 -26.695 1.00 97.38 315 LYS A N 1
ATOM 2524 C CA . LYS A 1 315 ? 20.638 -7.489 -27.853 1.00 97.38 315 LYS A CA 1
ATOM 2525 C C . LYS A 1 315 ? 20.186 -6.833 -29.155 1.00 97.38 315 LYS A C 1
ATOM 2527 O O . LYS A 1 315 ? 21.031 -6.443 -29.953 1.00 97.38 315 LYS A O 1
ATOM 2532 N N . GLU A 1 316 ? 18.881 -6.710 -29.386 1.00 97.31 316 GLU A N 1
ATOM 2533 C CA . GLU A 1 316 ? 18.354 -6.263 -30.683 1.00 97.31 316 GLU A CA 1
ATOM 2534 C C . GLU A 1 316 ? 18.268 -4.743 -30.838 1.00 97.31 316 GLU A C 1
ATOM 2536 O O . GLU A 1 316 ? 18.459 -4.254 -31.949 1.00 97.31 316 GLU A O 1
ATOM 2541 N N . PHE A 1 317 ? 18.007 -3.994 -29.760 1.00 97.81 317 PHE A N 1
ATOM 2542 C CA . PHE A 1 317 ? 17.736 -2.552 -29.844 1.00 97.81 317 PHE A CA 1
ATOM 2543 C C . PHE A 1 317 ? 18.879 -1.669 -29.334 1.00 97.81 317 PHE A C 1
ATOM 2545 O O . PHE A 1 317 ? 18.896 -0.480 -29.650 1.00 97.81 317 PHE A O 1
ATOM 2552 N N . TYR A 1 318 ? 19.848 -2.224 -28.596 1.00 97.25 318 TYR A N 1
ATOM 2553 C CA . TYR A 1 318 ? 21.031 -1.488 -28.128 1.00 97.25 318 TYR A CA 1
ATOM 2554 C C . TYR A 1 318 ? 22.332 -1.945 -28.797 1.00 97.25 318 TYR A C 1
ATOM 2556 O O . TYR A 1 318 ? 23.149 -1.101 -29.160 1.00 97.25 318 TYR A O 1
ATOM 2564 N N . PHE A 1 319 ? 22.506 -3.255 -29.008 1.00 94.56 319 PHE A N 1
ATOM 2565 C CA . PHE A 1 319 ? 23.757 -3.847 -29.516 1.00 94.56 319 PHE A CA 1
ATOM 2566 C C . PHE A 1 319 ? 23.658 -4.429 -30.939 1.00 94.56 319 PHE A C 1
ATOM 2568 O O . PHE A 1 319 ? 24.547 -5.147 -31.390 1.00 94.56 319 PHE A O 1
ATOM 2575 N N . GLY A 1 320 ? 22.592 -4.099 -31.671 1.00 80.75 320 GLY A N 1
ATOM 2576 C CA . GLY A 1 320 ? 22.472 -4.348 -33.110 1.00 80.75 320 GLY A CA 1
ATOM 2577 C C . GLY A 1 320 ? 22.284 -5.805 -33.545 1.00 80.75 320 GLY A C 1
ATOM 2578 O O . GLY A 1 320 ? 22.610 -6.185 -34.675 1.00 80.75 320 GLY A O 1
ATOM 2579 N N . GLY A 1 321 ? 21.721 -6.637 -32.666 1.00 78.44 321 GLY A N 1
ATOM 2580 C CA . GLY A 1 321 ? 21.280 -7.990 -32.991 1.00 78.44 321 GLY A CA 1
ATOM 2581 C C . GLY A 1 321 ? 20.393 -8.030 -34.241 1.00 78.44 321 GLY A C 1
ATOM 2582 O O . GLY A 1 321 ? 19.583 -7.137 -34.486 1.00 78.44 321 GLY A O 1
ATOM 2583 N N . ASN A 1 322 ? 20.557 -9.079 -35.052 1.00 73.50 322 ASN A N 1
ATOM 2584 C CA . ASN A 1 322 ? 19.897 -9.246 -36.356 1.00 73.50 322 ASN A CA 1
ATOM 2585 C C . ASN A 1 322 ? 20.204 -8.129 -37.379 1.00 73.50 322 ASN A C 1
ATOM 2587 O O . ASN A 1 322 ? 19.423 -7.916 -38.305 1.00 73.50 322 ASN A O 1
ATOM 2591 N N . GLY A 1 323 ? 21.329 -7.417 -37.230 1.00 80.75 323 GLY A N 1
ATOM 2592 C CA . GLY A 1 323 ? 21.755 -6.365 -38.161 1.00 80.75 323 GLY A CA 1
ATOM 2593 C C . GLY A 1 323 ? 20.969 -5.057 -38.036 1.00 80.75 323 GLY A C 1
ATOM 2594 O O . GLY A 1 323 ? 21.010 -4.233 -38.950 1.00 80.75 323 GLY A O 1
ATOM 2595 N N . ARG A 1 324 ? 20.235 -4.863 -36.932 1.00 88.88 324 ARG A N 1
ATOM 2596 C CA . ARG A 1 324 ? 19.526 -3.610 -36.648 1.00 88.88 324 ARG A CA 1
ATOM 2597 C C . ARG A 1 324 ? 20.489 -2.518 -36.164 1.00 88.88 324 ARG A C 1
ATOM 2599 O O . ARG A 1 324 ? 21.450 -2.826 -35.467 1.00 88.88 324 ARG A O 1
ATOM 2606 N N . PRO A 1 325 ? 20.245 -1.236 -36.481 1.00 90.75 325 PRO A N 1
ATOM 2607 C CA . PRO A 1 325 ? 20.897 -0.144 -35.771 1.00 90.75 325 PRO A CA 1
ATOM 2608 C C . PRO A 1 325 ? 20.345 -0.023 -34.343 1.00 90.75 325 PRO A C 1
ATOM 2610 O O . PRO A 1 325 ? 19.217 -0.430 -34.063 1.00 90.75 325 PRO A O 1
ATOM 2613 N N . ARG A 1 326 ? 21.134 0.583 -33.451 1.00 94.50 326 ARG A N 1
ATOM 2614 C CA . ARG A 1 326 ? 20.680 0.987 -32.116 1.00 94.50 326 ARG A CA 1
ATOM 2615 C C . ARG A 1 326 ? 19.498 1.952 -32.227 1.00 94.50 326 ARG A C 1
ATOM 2617 O O . ARG A 1 326 ? 19.534 2.873 -33.043 1.00 94.50 326 ARG A O 1
ATOM 2624 N N . SER A 1 327 ? 18.478 1.758 -31.397 1.00 97.75 327 SER A N 1
ATOM 2625 C CA . SER A 1 327 ? 17.297 2.617 -31.388 1.00 97.75 327 SER A CA 1
ATOM 2626 C C . SER A 1 327 ? 17.638 4.018 -30.886 1.00 97.75 327 SER A C 1
ATOM 2628 O O . SER A 1 327 ? 18.069 4.183 -29.744 1.00 97.75 327 SER A O 1
ATOM 2630 N N . ALA A 1 328 ? 17.414 5.037 -31.718 1.00 97.56 328 ALA A N 1
ATOM 2631 C CA . ALA A 1 328 ? 17.699 6.425 -31.356 1.00 97.56 328 ALA A CA 1
ATOM 2632 C C . ALA A 1 328 ? 16.826 6.916 -30.187 1.00 97.56 328 ALA A C 1
ATOM 2634 O O . ALA A 1 328 ? 17.315 7.622 -29.308 1.00 97.56 328 ALA A O 1
ATOM 2635 N N . TYR A 1 329 ? 15.552 6.508 -30.152 1.00 98.62 329 TYR A N 1
ATOM 2636 C CA . TYR A 1 329 ? 14.630 6.882 -29.079 1.00 98.62 329 TYR A CA 1
ATOM 2637 C C . TYR A 1 329 ? 15.046 6.267 -27.734 1.00 98.62 329 TYR A C 1
ATOM 2639 O O . TYR A 1 329 ? 15.148 6.973 -26.731 1.00 98.62 329 TYR A O 1
ATOM 2647 N N . PHE A 1 330 ? 15.329 4.960 -27.710 1.00 98.69 330 PHE A N 1
ATOM 2648 C CA . PHE A 1 330 ? 15.731 4.274 -26.477 1.00 98.69 330 PHE A CA 1
ATOM 2649 C C . PHE A 1 330 ? 17.093 4.743 -25.964 1.00 98.69 330 PHE A C 1
ATOM 2651 O O . PHE A 1 330 ? 17.287 4.834 -24.751 1.00 98.69 330 PHE A O 1
ATOM 2658 N N . ASP A 1 331 ? 18.026 5.051 -26.870 1.00 98.00 331 ASP A N 1
ATOM 2659 C CA . ASP A 1 331 ? 19.334 5.605 -26.522 1.00 98.00 331 ASP A CA 1
ATOM 2660 C C . ASP A 1 331 ? 19.214 6.948 -25.794 1.00 98.00 331 ASP A C 1
ATOM 2662 O O . ASP A 1 331 ? 19.720 7.097 -24.680 1.00 98.00 331 ASP A O 1
ATOM 2666 N N . ASP A 1 332 ? 18.497 7.902 -26.392 1.00 98.44 332 ASP A N 1
ATOM 2667 C CA . ASP A 1 332 ? 18.291 9.230 -25.815 1.00 98.44 332 ASP A CA 1
ATOM 2668 C C . ASP A 1 332 ? 17.548 9.154 -24.473 1.00 98.44 332 ASP A C 1
ATOM 2670 O O . ASP A 1 332 ? 17.956 9.775 -23.485 1.00 98.44 332 ASP A O 1
ATOM 2674 N N . TYR A 1 333 ? 16.499 8.329 -24.404 1.00 98.81 333 TYR A N 1
ATOM 2675 C CA . TYR A 1 333 ? 15.745 8.125 -23.173 1.00 98.81 333 TYR A CA 1
ATOM 2676 C C . TYR A 1 333 ? 16.634 7.590 -22.042 1.00 98.81 333 TYR A C 1
ATOM 2678 O O . TYR A 1 333 ? 16.654 8.154 -20.943 1.00 98.81 333 TYR A O 1
ATOM 2686 N N . ALA A 1 334 ? 17.393 6.522 -22.314 1.00 98.62 334 ALA A N 1
ATOM 2687 C CA . ALA A 1 334 ? 18.310 5.913 -21.356 1.00 98.62 334 ALA A CA 1
ATOM 2688 C C . ALA A 1 334 ? 19.341 6.929 -20.847 1.00 98.62 334 ALA A C 1
ATOM 2690 O O . ALA A 1 334 ? 19.591 7.014 -19.643 1.00 98.62 334 ALA A O 1
ATOM 2691 N N . ARG A 1 335 ? 19.894 7.746 -21.748 1.00 98.19 335 ARG A N 1
ATOM 2692 C CA . ARG A 1 335 ? 20.932 8.734 -21.439 1.00 98.19 335 ARG A CA 1
ATOM 2693 C C . ARG A 1 335 ? 20.459 9.830 -20.483 1.00 98.19 335 ARG A C 1
ATOM 2695 O O . ARG A 1 335 ? 21.219 10.261 -19.617 1.00 98.19 335 ARG A O 1
ATOM 2702 N N . ARG A 1 336 ? 19.215 10.291 -20.637 1.00 98.25 336 ARG A N 1
ATOM 2703 C CA . ARG A 1 336 ? 18.685 11.446 -19.892 1.00 98.25 336 ARG A CA 1
ATOM 2704 C C . ARG A 1 336 ? 17.947 11.058 -18.615 1.00 98.25 336 ARG A C 1
ATOM 2706 O O . ARG A 1 336 ? 18.076 11.742 -17.603 1.00 98.25 336 ARG A O 1
ATOM 2713 N N . TYR A 1 337 ? 17.188 9.966 -18.647 1.00 98.81 337 TYR A N 1
ATOM 2714 C CA . TYR A 1 337 ? 16.189 9.678 -17.614 1.00 98.81 337 TYR A CA 1
ATOM 2715 C C . TYR A 1 337 ? 16.528 8.497 -16.706 1.00 98.81 337 TYR A C 1
ATOM 2717 O O . TYR A 1 337 ? 15.738 8.177 -15.818 1.00 98.81 337 TYR A O 1
ATOM 2725 N N . THR A 1 338 ? 17.680 7.854 -16.892 1.00 98.94 338 THR A N 1
ATOM 2726 C CA . THR A 1 338 ? 18.094 6.692 -16.091 1.00 98.94 338 THR A CA 1
ATOM 2727 C C . THR A 1 338 ? 19.471 6.907 -15.461 1.00 98.94 338 THR A C 1
ATOM 2729 O O . THR A 1 338 ? 20.167 7.883 -15.755 1.00 98.94 338 THR A O 1
ATOM 2732 N N . ASP A 1 339 ? 19.855 6.013 -14.558 1.00 98.81 339 ASP A N 1
ATOM 2733 C CA . ASP A 1 339 ? 21.204 5.915 -13.998 1.00 98.81 339 ASP A CA 1
ATOM 2734 C C . ASP A 1 339 ? 22.182 5.121 -14.881 1.00 98.81 339 ASP A C 1
ATOM 2736 O O . ASP A 1 339 ? 23.346 5.011 -14.509 1.00 98.81 339 ASP A O 1
ATOM 2740 N N . LEU A 1 340 ? 21.768 4.621 -16.053 1.00 98.88 340 LEU A N 1
ATOM 2741 C CA . LEU A 1 340 ? 22.631 3.862 -16.970 1.00 98.88 340 LEU A CA 1
ATOM 2742 C C . LEU A 1 340 ? 23.992 4.542 -17.267 1.00 98.88 340 LEU A C 1
ATOM 2744 O O . LEU A 1 340 ? 24.992 3.823 -17.287 1.00 98.88 340 LEU A O 1
ATOM 2748 N N . PRO A 1 341 ? 24.089 5.883 -17.429 1.00 98.75 341 PRO A N 1
ATOM 2749 C CA . PRO A 1 341 ? 25.370 6.580 -17.623 1.00 98.75 341 PRO A CA 1
ATOM 2750 C C . PRO A 1 341 ? 26.252 6.724 -16.369 1.00 98.75 341 PRO A C 1
ATOM 2752 O O . PRO A 1 341 ? 27.393 7.175 -16.470 1.00 98.75 341 PRO A O 1
ATOM 2755 N N . MET A 1 342 ? 25.718 6.460 -15.174 1.00 98.81 342 MET A N 1
ATOM 2756 C CA . MET A 1 342 ? 26.405 6.758 -13.913 1.00 98.81 342 MET A CA 1
ATOM 2757 C C . MET A 1 342 ? 27.556 5.788 -13.666 1.00 98.81 342 MET A C 1
ATOM 2759 O O . MET A 1 342 ? 27.472 4.605 -14.001 1.00 98.81 342 MET A O 1
ATOM 2763 N N . LEU A 1 343 ? 28.627 6.292 -13.049 1.00 98.81 343 LEU A N 1
ATOM 2764 C CA . LEU A 1 343 ? 29.828 5.508 -12.768 1.00 98.81 343 LEU A CA 1
ATOM 2765 C C . LEU A 1 343 ? 29.708 4.746 -11.450 1.00 98.81 343 LEU A C 1
ATOM 2767 O O . LEU A 1 343 ? 29.402 5.319 -10.401 1.00 98.81 343 LEU A O 1
ATOM 2771 N N . VAL A 1 344 ? 30.024 3.458 -11.509 1.00 98.81 344 VAL A N 1
ATOM 2772 C CA . VAL A 1 344 ? 30.086 2.539 -10.374 1.00 98.81 344 VAL A CA 1
ATOM 2773 C C . VAL A 1 344 ? 31.539 2.153 -10.130 1.00 98.81 344 VAL A C 1
ATOM 2775 O O . VAL A 1 344 ? 32.258 1.780 -11.061 1.00 98.81 344 VAL A O 1
ATOM 2778 N N . MET A 1 345 ? 31.971 2.249 -8.872 1.00 98.12 345 MET A N 1
ATOM 2779 C CA . MET A 1 345 ? 33.270 1.749 -8.433 1.00 98.12 345 MET A CA 1
ATOM 2780 C C . MET A 1 345 ? 33.303 0.224 -8.545 1.00 98.12 345 MET A C 1
ATOM 2782 O O . MET A 1 345 ? 32.356 -0.453 -8.149 1.00 98.12 345 MET A O 1
ATOM 2786 N N . LEU A 1 346 ? 34.427 -0.318 -9.010 1.00 98.31 346 LEU A N 1
ATOM 2787 C CA . LEU A 1 346 ? 34.707 -1.747 -8.942 1.00 98.31 346 LEU A CA 1
ATOM 2788 C C . LEU A 1 346 ? 35.717 -2.045 -7.836 1.00 98.31 346 LEU A C 1
ATOM 2790 O O . LEU A 1 346 ? 36.777 -1.420 -7.765 1.00 98.31 346 LEU A O 1
ATOM 2794 N N . LYS A 1 347 ? 35.393 -3.023 -6.990 1.00 95.44 347 LYS A N 1
ATOM 2795 C CA . LYS A 1 347 ? 36.228 -3.451 -5.864 1.00 95.44 347 LYS A CA 1
ATOM 2796 C C . LYS A 1 347 ? 36.758 -4.861 -6.094 1.00 95.44 347 LYS A C 1
ATOM 2798 O O . LYS A 1 347 ? 36.026 -5.719 -6.575 1.00 95.44 347 LYS A O 1
ATOM 2803 N N . GLU A 1 348 ? 38.013 -5.106 -5.731 1.00 95.69 348 GLU A N 1
ATOM 2804 C CA . GLU A 1 348 ? 38.584 -6.457 -5.736 1.00 95.69 348 GLU A CA 1
ATOM 2805 C C . GLU A 1 348 ? 37.873 -7.369 -4.729 1.00 95.69 348 GLU A C 1
ATOM 2807 O O . GLU A 1 348 ? 37.582 -6.980 -3.594 1.00 95.69 348 GLU A O 1
ATOM 2812 N N . HIS A 1 349 ? 37.611 -8.597 -5.158 1.00 94.31 349 HIS A N 1
ATOM 2813 C CA . HIS A 1 349 ? 36.981 -9.644 -4.377 1.00 94.31 349 HIS A CA 1
ATOM 2814 C C . HIS A 1 349 ? 37.626 -10.989 -4.711 1.00 94.31 349 HIS A C 1
ATOM 2816 O O . HIS A 1 349 ? 37.742 -11.371 -5.875 1.00 94.31 349 HIS A O 1
ATOM 2822 N N . THR A 1 350 ? 38.017 -11.728 -3.678 1.00 92.88 350 THR A N 1
ATOM 2823 C CA . THR A 1 350 ? 38.576 -13.072 -3.832 1.00 92.88 350 THR A CA 1
ATOM 2824 C C . THR A 1 350 ? 37.458 -14.095 -3.703 1.00 92.88 350 THR A C 1
ATOM 2826 O O . THR A 1 350 ? 36.842 -14.201 -2.645 1.00 92.88 350 THR A O 1
ATOM 2829 N N . LEU A 1 351 ? 37.213 -14.850 -4.772 1.00 88.50 351 LEU A N 1
ATOM 2830 C CA . LEU A 1 351 ? 36.250 -15.948 -4.799 1.00 88.50 351 LEU A CA 1
ATOM 2831 C C . LEU A 1 351 ? 36.700 -17.108 -3.894 1.00 88.50 351 LEU A C 1
ATOM 2833 O O . LEU A 1 351 ? 37.884 -17.248 -3.583 1.00 88.50 351 LEU A O 1
ATOM 2837 N N . GLU A 1 352 ? 35.777 -18.003 -3.529 1.00 84.12 352 GLU A N 1
ATOM 2838 C CA . GLU A 1 352 ? 36.087 -19.179 -2.693 1.00 84.12 352 GLU A CA 1
ATOM 2839 C C . GLU A 1 352 ? 37.154 -20.102 -3.312 1.00 84.12 352 GLU A C 1
ATOM 2841 O O . GLU A 1 352 ? 37.915 -20.751 -2.597 1.00 84.12 352 GLU A O 1
ATOM 2846 N N . ASN A 1 353 ? 37.260 -20.124 -4.644 1.00 84.00 353 ASN A N 1
ATOM 2847 C CA . ASN A 1 353 ? 38.275 -20.884 -5.379 1.00 84.00 353 ASN A CA 1
ATOM 2848 C C . ASN A 1 353 ? 39.663 -20.197 -5.421 1.00 84.00 353 ASN A C 1
ATOM 2850 O O . ASN A 1 353 ? 40.586 -20.732 -6.035 1.00 84.00 353 ASN A O 1
ATOM 2854 N N . GLY A 1 354 ? 39.817 -19.023 -4.797 1.00 86.88 354 GLY A N 1
ATOM 2855 C CA . GLY A 1 354 ? 41.049 -18.231 -4.766 1.00 86.88 354 GLY A CA 1
ATOM 2856 C C . GLY A 1 354 ? 41.272 -17.309 -5.972 1.00 86.88 354 GLY A C 1
ATOM 2857 O O . GLY A 1 354 ? 42.263 -16.578 -5.987 1.00 86.88 354 GLY A O 1
ATOM 2858 N N . GLU A 1 355 ? 40.387 -17.308 -6.977 1.00 90.38 355 GLU A N 1
ATOM 2859 C CA . GLU A 1 355 ? 40.451 -16.368 -8.104 1.00 90.38 355 GLU A CA 1
ATOM 2860 C C . GLU A 1 355 ? 40.068 -14.954 -7.640 1.00 90.38 355 GLU A C 1
ATOM 2862 O O . GLU A 1 355 ? 39.047 -14.754 -6.981 1.00 90.38 355 GLU A O 1
ATOM 2867 N N . SER A 1 356 ? 40.887 -13.960 -7.995 1.00 93.44 356 SER A N 1
ATOM 2868 C CA . SER A 1 356 ? 40.557 -12.549 -7.777 1.00 93.44 356 SER A CA 1
ATOM 2869 C C . SER A 1 356 ? 39.732 -12.026 -8.951 1.00 93.44 356 SER A C 1
ATOM 2871 O O . SER A 1 356 ? 40.169 -12.085 -10.105 1.00 93.44 356 SER A O 1
ATOM 2873 N N . VAL A 1 357 ? 38.540 -11.518 -8.654 1.00 96.12 357 VAL A N 1
ATOM 2874 C CA . VAL A 1 357 ? 37.652 -10.827 -9.594 1.00 96.12 357 VAL A CA 1
ATOM 2875 C C . VAL A 1 357 ? 37.309 -9.446 -9.050 1.00 96.12 357 VAL A C 1
ATOM 2877 O O . VAL A 1 357 ? 37.596 -9.118 -7.902 1.00 96.12 357 VAL A O 1
ATOM 2880 N N . LEU A 1 358 ? 36.675 -8.618 -9.868 1.00 97.75 358 LEU A N 1
ATOM 2881 C CA . LEU A 1 358 ? 36.065 -7.383 -9.397 1.00 97.75 358 LEU A CA 1
ATOM 2882 C C . LEU A 1 358 ? 34.579 -7.588 -9.114 1.00 97.75 358 LEU A C 1
ATOM 2884 O O . LEU A 1 358 ? 33.945 -8.452 -9.711 1.00 97.75 358 LEU A O 1
ATOM 2888 N N . VAL A 1 359 ? 33.998 -6.761 -8.256 1.00 98.00 359 VAL A N 1
ATOM 2889 C CA . VAL A 1 359 ? 32.550 -6.701 -8.026 1.00 98.00 359 VAL A CA 1
ATOM 2890 C C . VAL A 1 359 ? 32.071 -5.250 -8.066 1.00 98.00 359 VAL A C 1
ATOM 2892 O O . VAL A 1 359 ? 32.833 -4.358 -7.675 1.00 98.00 359 VAL A O 1
ATOM 2895 N N . PRO A 1 360 ? 30.837 -4.987 -8.533 1.00 98.00 360 PRO A N 1
ATOM 2896 C CA . PRO A 1 360 ? 30.230 -3.667 -8.419 1.00 98.00 360 PRO A CA 1
ATOM 2897 C C . PRO A 1 360 ? 30.078 -3.262 -6.946 1.00 98.00 360 PRO A C 1
ATOM 2899 O O . PRO A 1 360 ? 29.601 -4.052 -6.132 1.00 98.00 360 PRO A O 1
ATOM 2902 N N . ASP A 1 361 ? 30.491 -2.040 -6.616 1.00 97.69 361 ASP A N 1
ATOM 2903 C CA . ASP A 1 361 ? 30.378 -1.438 -5.282 1.00 97.69 361 ASP A CA 1
ATOM 2904 C C . ASP A 1 361 ? 29.520 -0.157 -5.367 1.00 97.69 361 ASP A C 1
ATOM 2906 O O . ASP A 1 361 ? 28.631 -0.058 -6.214 1.00 97.69 361 ASP A O 1
ATOM 2910 N N . ARG A 1 362 ? 29.734 0.843 -4.514 1.00 98.00 362 ARG A N 1
ATOM 2911 C CA . ARG A 1 362 ? 28.969 2.095 -4.561 1.00 98.00 362 ARG A CA 1
ATOM 2912 C C . ARG A 1 362 ? 29.147 2.914 -5.851 1.00 98.00 362 ARG A C 1
ATOM 2914 O O . ARG A 1 362 ? 30.160 2.814 -6.550 1.00 98.00 362 ARG A O 1
ATOM 2921 N N . TYR A 1 363 ? 28.207 3.822 -6.117 1.00 98.81 363 TYR A N 1
ATOM 2922 C CA . TYR A 1 363 ? 28.408 4.888 -7.102 1.00 98.81 363 TYR A CA 1
ATOM 2923 C C . TYR A 1 363 ? 29.631 5.739 -6.752 1.00 98.81 363 TYR A C 1
ATOM 2925 O O . TYR A 1 363 ? 29.881 6.046 -5.578 1.00 98.81 363 TYR A O 1
ATOM 2933 N N . VAL A 1 364 ? 30.333 6.201 -7.783 1.00 98.62 364 VAL A N 1
ATOM 2934 C CA . VAL A 1 364 ? 31.329 7.267 -7.650 1.00 98.62 364 VAL A CA 1
ATOM 2935 C C . VAL A 1 364 ? 30.603 8.574 -7.330 1.00 98.62 364 VAL A C 1
ATOM 2937 O O . VAL A 1 364 ? 29.579 8.897 -7.942 1.00 98.62 364 VAL A O 1
ATOM 2940 N N . ARG A 1 365 ? 31.111 9.322 -6.349 1.00 98.19 365 ARG A N 1
ATOM 2941 C CA . ARG A 1 365 ? 30.524 10.584 -5.883 1.00 98.19 365 ARG A CA 1
ATOM 2942 C C . ARG A 1 365 ? 31.435 11.755 -6.216 1.00 98.19 365 ARG A C 1
ATOM 2944 O O . ARG A 1 365 ? 32.644 11.589 -6.353 1.00 98.19 365 ARG A O 1
ATOM 2951 N N . ALA A 1 366 ? 30.873 12.957 -6.283 1.00 98.00 366 ALA A N 1
ATOM 2952 C CA . ALA A 1 366 ? 31.660 14.171 -6.474 1.00 98.00 366 ALA A CA 1
ATOM 2953 C C . ALA A 1 366 ? 32.746 14.321 -5.390 1.00 98.00 366 ALA A C 1
ATOM 2955 O O . ALA A 1 366 ? 33.860 14.733 -5.701 1.00 98.00 366 ALA A O 1
ATOM 2956 N N . SER A 1 367 ? 32.474 13.897 -4.148 1.00 97.19 367 SER A N 1
ATOM 2957 C CA . SER A 1 367 ? 33.452 13.928 -3.049 1.00 97.19 367 SER A CA 1
ATOM 2958 C C . SER A 1 367 ? 34.635 12.965 -3.183 1.00 97.19 367 SER A C 1
ATOM 2960 O O . SER A 1 367 ? 35.599 13.100 -2.430 1.00 97.19 367 SER A O 1
ATOM 2962 N N . ASP A 1 368 ? 34.619 12.036 -4.144 1.00 96.75 368 ASP A N 1
ATOM 2963 C CA . ASP A 1 368 ? 35.781 11.187 -4.425 1.00 96.75 368 ASP A CA 1
ATOM 2964 C C . ASP A 1 368 ? 36.938 11.974 -5.077 1.00 96.75 368 ASP A C 1
ATOM 2966 O O . ASP A 1 368 ? 38.083 11.520 -5.049 1.00 96.75 368 ASP A O 1
ATOM 2970 N N . PHE A 1 369 ? 36.679 13.165 -5.629 1.00 96.00 369 PHE A N 1
ATOM 2971 C CA . PHE A 1 369 ? 37.662 13.998 -6.332 1.00 96.00 369 PHE A CA 1
ATOM 2972 C C . PHE A 1 369 ? 38.244 15.101 -5.435 1.00 96.00 369 PHE A C 1
ATOM 2974 O O . PHE A 1 369 ? 37.558 15.645 -4.569 1.00 96.00 369 PHE A O 1
ATOM 2981 N N . SER A 1 370 ? 39.507 15.485 -5.664 1.00 90.62 370 SER A N 1
ATOM 2982 C CA . SER A 1 370 ? 40.221 16.469 -4.829 1.00 90.62 370 SER A CA 1
ATOM 2983 C C . SER A 1 370 ? 39.540 17.834 -4.730 1.00 90.62 370 SER A C 1
ATOM 2985 O O . SER A 1 370 ? 39.597 18.465 -3.678 1.00 90.62 370 SER A O 1
ATOM 2987 N N . ASP A 1 371 ? 38.943 18.301 -5.826 1.00 91.88 371 ASP A N 1
ATOM 2988 C CA . ASP A 1 371 ? 38.219 19.573 -5.921 1.00 91.88 371 ASP A CA 1
ATOM 2989 C C . ASP A 1 371 ? 36.704 19.390 -5.732 1.00 91.88 371 ASP A C 1
ATOM 2991 O O . ASP A 1 371 ? 35.937 20.315 -5.987 1.00 91.88 371 ASP A O 1
ATOM 2995 N N . GLN A 1 372 ? 36.270 18.184 -5.343 1.00 94.88 372 GLN A N 1
ATOM 2996 C CA . GLN A 1 372 ? 34.869 17.772 -5.220 1.00 94.88 372 GLN A CA 1
ATOM 2997 C C . GLN A 1 372 ? 34.046 18.044 -6.485 1.00 94.88 372 GLN A C 1
ATOM 2999 O O . GLN A 1 372 ? 32.840 18.280 -6.430 1.00 94.88 372 GLN A O 1
ATOM 3004 N N . LEU A 1 373 ? 34.718 18.099 -7.636 1.00 94.56 373 LEU A N 1
ATOM 3005 C CA . LEU A 1 373 ? 34.165 18.556 -8.901 1.00 94.56 373 LEU A CA 1
ATOM 3006 C C . LEU A 1 373 ? 33.446 19.922 -8.825 1.00 94.56 373 LEU A C 1
ATOM 3008 O O . LEU A 1 373 ? 32.461 20.159 -9.531 1.00 94.56 373 LEU A O 1
ATOM 3012 N N . GLY A 1 374 ? 33.933 20.822 -7.967 1.00 93.88 374 GLY A N 1
ATOM 3013 C CA . GLY A 1 374 ? 33.360 22.149 -7.732 1.00 93.88 374 GLY A CA 1
ATOM 3014 C C . GLY A 1 374 ? 32.035 22.143 -6.963 1.00 93.88 374 GLY A C 1
ATOM 3015 O O . GLY A 1 374 ? 31.253 23.078 -7.111 1.00 93.88 374 GLY A O 1
ATOM 3016 N N . GLN A 1 375 ? 31.742 21.086 -6.197 1.00 95.62 375 GLN A N 1
ATOM 3017 C CA . GLN A 1 375 ? 30.487 20.928 -5.457 1.00 95.62 375 GLN A CA 1
ATOM 3018 C C . GLN A 1 375 ? 30.675 21.142 -3.948 1.00 95.62 375 GLN A C 1
ATOM 3020 O O . GLN A 1 375 ? 30.941 20.196 -3.219 1.00 95.62 375 GLN A O 1
ATOM 3025 N N . ASP A 1 376 ? 30.441 22.360 -3.456 1.00 94.19 376 ASP A N 1
ATOM 3026 C CA . ASP A 1 376 ? 30.598 22.675 -2.021 1.00 94.19 376 ASP A CA 1
ATOM 3027 C C . ASP A 1 376 ? 29.463 22.120 -1.135 1.00 94.19 376 ASP A C 1
ATOM 3029 O O . ASP A 1 376 ? 29.634 21.887 0.062 1.00 94.19 376 ASP A O 1
ATOM 3033 N N . ASN A 1 377 ? 28.273 21.922 -1.711 1.00 97.06 377 ASN A N 1
ATOM 3034 C CA . ASN A 1 377 ? 27.082 21.437 -1.012 1.00 97.06 377 ASN A CA 1
ATOM 3035 C C . ASN A 1 377 ? 26.832 19.954 -1.331 1.00 97.06 377 ASN A C 1
ATOM 3037 O O . ASN A 1 377 ? 26.711 19.582 -2.499 1.00 97.06 377 ASN A O 1
ATOM 3041 N N . ASN A 1 378 ? 26.726 19.122 -0.290 1.00 97.81 378 ASN A N 1
ATOM 3042 C CA . ASN A 1 378 ? 26.417 17.684 -0.354 1.00 97.81 378 ASN A CA 1
ATOM 3043 C C . ASN A 1 378 ? 27.181 16.878 -1.436 1.00 97.81 378 ASN A C 1
ATOM 3045 O O . ASN A 1 378 ? 26.551 16.099 -2.159 1.00 97.81 378 ASN A O 1
ATOM 3049 N N . PRO A 1 379 ? 28.515 17.010 -1.566 1.00 98.00 379 PRO A N 1
ATOM 3050 C CA . PRO A 1 379 ? 29.285 16.307 -2.601 1.00 98.00 379 PRO A CA 1
ATOM 3051 C C . PRO A 1 379 ? 29.225 14.774 -2.472 1.00 98.00 379 PRO A C 1
ATOM 3053 O O . PRO A 1 379 ? 29.313 14.069 -3.476 1.00 98.00 379 PRO A O 1
ATOM 3056 N N . ASP A 1 380 ? 28.990 14.252 -1.263 1.00 98.25 380 ASP A N 1
ATOM 3057 C CA . ASP A 1 380 ? 28.802 12.816 -0.998 1.00 98.25 380 ASP A CA 1
ATOM 3058 C C . ASP A 1 380 ? 27.536 12.236 -1.648 1.00 98.25 380 ASP A C 1
ATOM 3060 O O . ASP A 1 380 ? 27.428 11.028 -1.848 1.00 98.25 380 ASP A O 1
ATOM 3064 N N . TRP A 1 381 ? 26.575 13.090 -2.002 1.00 98.69 381 TRP A N 1
ATOM 3065 C CA . TRP A 1 381 ? 25.249 12.714 -2.503 1.00 98.69 381 TRP A CA 1
ATOM 3066 C C . TRP A 1 381 ? 25.028 13.115 -3.968 1.00 98.69 381 TRP A C 1
ATOM 3068 O O . TRP A 1 381 ? 23.889 13.201 -4.432 1.00 98.69 381 TRP A O 1
ATOM 3078 N N . LYS A 1 382 ? 26.114 13.390 -4.700 1.00 98.69 382 LYS A N 1
ATOM 3079 C CA . LYS A 1 382 ? 26.093 13.775 -6.116 1.00 98.69 382 LYS A CA 1
ATOM 3080 C C . LYS A 1 382 ? 26.846 12.735 -6.936 1.00 98.69 382 LYS A C 1
ATOM 3082 O O . LYS A 1 382 ? 28.059 12.600 -6.796 1.00 98.69 382 LYS A O 1
ATOM 3087 N N . THR A 1 383 ? 26.118 11.972 -7.748 1.00 98.69 383 THR A N 1
ATOM 3088 C CA . THR A 1 383 ? 26.683 10.955 -8.647 1.00 98.69 383 THR A CA 1
ATOM 3089 C C . THR A 1 383 ? 27.341 11.592 -9.870 1.00 98.69 383 THR A C 1
ATOM 3091 O O . THR A 1 383 ? 26.973 12.698 -10.266 1.00 98.69 383 THR A O 1
ATOM 3094 N N . VAL A 1 384 ? 28.293 10.886 -10.482 1.00 98.69 384 VAL A N 1
ATOM 3095 C CA . VAL A 1 384 ? 29.063 11.371 -11.640 1.00 98.69 384 VAL A CA 1
ATOM 3096 C C . VAL A 1 384 ? 28.926 10.442 -12.849 1.00 98.69 384 VAL A C 1
ATOM 3098 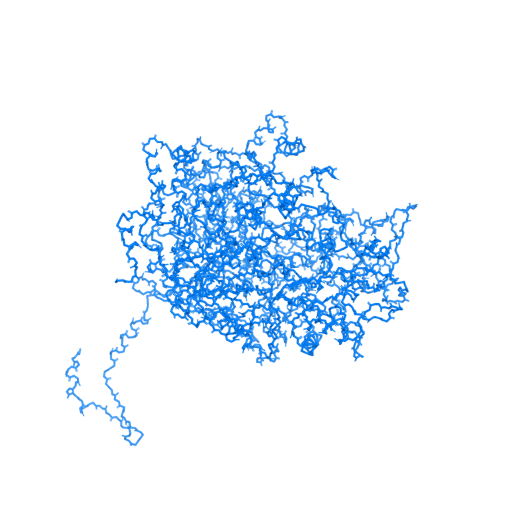O O . VAL A 1 384 ? 28.597 9.262 -12.709 1.00 98.69 384 VAL A O 1
ATOM 3101 N N . ALA A 1 385 ? 29.191 10.981 -14.037 1.00 98.38 385 ALA A N 1
ATOM 3102 C CA . ALA A 1 385 ? 29.141 10.283 -15.322 1.00 98.38 385 ALA A CA 1
ATOM 3103 C C . ALA A 1 385 ? 30.295 10.750 -16.229 1.00 98.38 385 ALA A C 1
ATOM 3105 O O . ALA A 1 385 ? 30.964 11.735 -15.915 1.00 98.38 385 ALA A O 1
ATOM 3106 N N . PHE A 1 386 ? 30.523 10.070 -17.355 1.00 97.62 386 PHE A N 1
ATOM 3107 C CA . PHE A 1 386 ? 31.387 10.593 -18.420 1.00 97.62 386 PHE A CA 1
ATOM 3108 C C . PHE A 1 386 ? 30.579 11.435 -19.407 1.00 97.62 386 PHE A C 1
ATOM 3110 O O . PHE A 1 386 ? 29.477 11.039 -19.784 1.00 97.62 386 PHE A O 1
ATOM 3117 N N . ASP A 1 387 ? 31.129 12.553 -19.875 1.00 94.75 387 ASP A N 1
ATOM 3118 C CA . ASP A 1 387 ? 30.609 13.261 -21.048 1.00 94.75 387 ASP A CA 1
ATOM 3119 C C . ASP A 1 387 ? 31.035 12.583 -22.366 1.00 94.75 387 ASP A C 1
ATOM 3121 O O . ASP A 1 387 ? 31.808 11.620 -22.378 1.00 94.75 387 ASP A O 1
ATOM 3125 N N . ALA A 1 388 ? 30.549 13.094 -23.499 1.00 91.50 388 ALA A N 1
ATOM 3126 C CA . ALA A 1 388 ? 30.867 12.587 -24.834 1.00 91.50 388 ALA A CA 1
ATOM 3127 C C . ALA A 1 388 ? 32.377 12.598 -25.159 1.00 91.50 388 ALA A C 1
ATOM 3129 O O . ALA A 1 388 ? 32.840 11.763 -25.939 1.00 91.50 388 ALA A O 1
ATOM 3130 N N . GLN A 1 389 ? 33.155 13.484 -24.530 1.00 89.88 389 GLN A N 1
ATOM 3131 C CA . GLN A 1 389 ? 34.610 13.594 -24.672 1.00 89.88 389 GLN A CA 1
ATOM 3132 C C . GLN A 1 389 ? 35.373 12.670 -23.706 1.00 89.88 389 GLN A C 1
ATOM 3134 O O . GLN A 1 389 ? 36.592 12.542 -23.810 1.00 89.88 389 GLN A O 1
ATOM 3139 N N . GLY A 1 390 ? 34.677 11.983 -22.796 1.00 90.50 390 GLY A N 1
ATOM 3140 C CA . GLY A 1 390 ? 35.264 11.085 -21.803 1.00 90.50 390 GLY A CA 1
ATOM 3141 C C . GLY A 1 390 ? 35.772 11.785 -20.541 1.00 90.50 390 GLY A C 1
ATOM 3142 O O . GLY A 1 390 ? 36.530 11.176 -19.789 1.00 90.50 390 GLY A O 1
ATOM 3143 N N . GLN A 1 391 ? 35.383 13.039 -20.296 1.00 92.81 391 GLN A N 1
ATOM 3144 C CA . GLN A 1 391 ? 35.669 13.739 -19.042 1.00 92.81 391 GLN A CA 1
ATOM 3145 C C . GLN A 1 391 ? 34.632 13.377 -17.979 1.00 92.81 391 GLN A C 1
ATOM 3147 O O . GLN A 1 391 ? 33.455 13.183 -18.286 1.00 92.81 391 GLN A O 1
ATOM 3152 N N . VAL A 1 392 ? 35.060 13.292 -16.716 1.00 96.00 392 VAL A N 1
ATOM 3153 C CA . VAL A 1 392 ? 34.131 13.080 -15.600 1.00 96.00 392 VAL A CA 1
ATOM 3154 C C . VAL A 1 392 ? 33.388 14.377 -15.304 1.00 96.00 392 VAL A C 1
ATOM 3156 O O . VAL A 1 392 ? 33.999 15.421 -15.076 1.00 96.00 392 VAL A O 1
ATOM 3159 N N . VAL A 1 393 ? 32.064 14.288 -15.258 1.00 97.06 393 VAL A N 1
ATOM 3160 C CA . VAL A 1 393 ? 31.151 15.408 -15.039 1.00 97.06 393 VAL A CA 1
ATOM 3161 C C . VAL A 1 393 ? 30.145 15.088 -13.937 1.00 97.06 393 VAL A C 1
ATOM 3163 O O . VAL A 1 393 ? 29.770 13.930 -13.731 1.00 97.06 393 VAL A O 1
ATOM 3166 N N . THR A 1 394 ? 29.668 16.130 -13.253 1.00 97.94 394 THR A N 1
ATOM 3167 C CA . THR A 1 394 ? 28.556 16.033 -12.298 1.00 97.94 394 THR A CA 1
ATOM 3168 C C . THR A 1 394 ? 27.287 16.534 -12.985 1.00 97.94 394 THR A C 1
ATOM 3170 O O . THR A 1 394 ? 27.104 17.749 -13.102 1.00 97.94 394 THR A O 1
ATOM 3173 N N . PRO A 1 395 ? 26.409 15.652 -13.482 1.00 97.94 395 PRO A N 1
ATOM 3174 C CA . PRO A 1 395 ? 25.174 16.096 -14.106 1.00 97.94 395 PRO A CA 1
ATOM 3175 C C . PRO A 1 395 ? 24.164 16.598 -13.061 1.00 97.94 395 PRO A C 1
ATOM 3177 O O . PRO A 1 395 ? 24.156 16.148 -11.913 1.00 97.94 395 PRO A O 1
ATOM 3180 N N . GLN A 1 396 ? 23.278 17.507 -13.469 1.00 98.31 396 GLN A N 1
ATOM 3181 C CA . GLN A 1 396 ? 22.197 18.004 -12.610 1.00 98.31 396 GLN A CA 1
ATOM 3182 C C . GLN A 1 396 ? 21.200 16.893 -12.211 1.00 98.31 396 GLN A C 1
ATOM 3184 O O . GLN A 1 396 ? 21.051 15.867 -12.894 1.00 9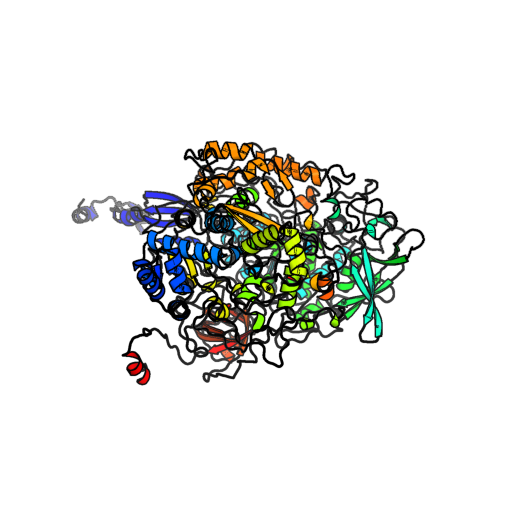8.31 396 GLN A O 1
ATOM 3189 N N . GLY A 1 397 ? 20.525 17.102 -11.074 1.00 98.12 397 GLY A N 1
ATOM 3190 C CA . GLY A 1 397 ? 19.383 16.291 -10.627 1.00 98.12 397 GLY A CA 1
ATOM 3191 C C . GLY A 1 397 ? 19.627 15.335 -9.456 1.00 98.12 397 GLY A C 1
ATOM 3192 O O . GLY A 1 397 ? 18.660 14.982 -8.784 1.00 98.12 397 GLY A O 1
ATOM 3193 N N . ALA A 1 398 ? 20.874 14.950 -9.160 1.00 98.56 398 ALA A N 1
ATOM 3194 C CA . ALA A 1 398 ? 21.191 14.078 -8.020 1.00 98.56 398 ALA A CA 1
ATOM 3195 C C . ALA A 1 398 ? 20.646 14.613 -6.681 1.00 98.56 398 ALA A C 1
ATOM 3197 O O . ALA A 1 398 ? 20.495 15.824 -6.491 1.00 98.56 398 ALA A O 1
ATOM 3198 N N . ILE A 1 399 ? 20.373 13.719 -5.725 1.00 98.75 399 ILE A N 1
ATOM 3199 C CA . ILE A 1 399 ? 19.668 14.079 -4.483 1.00 98.75 399 ILE A CA 1
ATOM 3200 C C . ILE A 1 399 ? 20.401 15.152 -3.663 1.00 98.75 399 ILE A C 1
ATOM 3202 O O . ILE A 1 399 ? 19.765 15.964 -2.993 1.00 98.75 399 ILE A O 1
ATOM 3206 N N . GLY A 1 400 ? 21.733 15.224 -3.774 1.00 98.31 400 GLY A N 1
ATOM 3207 C CA . GLY A 1 400 ? 22.543 16.255 -3.127 1.00 98.31 400 GLY A CA 1
ATOM 3208 C C . GLY A 1 400 ? 22.201 17.691 -3.548 1.00 98.31 400 GLY A C 1
ATOM 3209 O O . GLY A 1 400 ? 22.450 18.609 -2.770 1.00 98.31 400 GLY A O 1
ATOM 3210 N N . PHE A 1 401 ? 21.592 17.900 -4.724 1.00 98.56 401 PHE A N 1
ATOM 3211 C CA . PHE A 1 401 ? 21.132 19.218 -5.192 1.00 98.56 401 PHE A CA 1
ATOM 3212 C C . PHE A 1 401 ? 19.785 19.644 -4.593 1.00 98.56 401 PHE A C 1
ATOM 3214 O O . PHE A 1 401 ? 19.458 20.835 -4.572 1.00 98.56 401 PHE A O 1
ATOM 3221 N N . ARG A 1 402 ? 18.991 18.686 -4.097 1.00 98.31 402 ARG A N 1
ATOM 3222 C CA . ARG A 1 402 ? 17.638 18.931 -3.579 1.00 98.31 402 ARG A CA 1
ATOM 3223 C C . ARG A 1 402 ? 17.664 19.779 -2.309 1.00 98.31 402 ARG A C 1
ATOM 3225 O O . ARG A 1 402 ? 16.877 20.716 -2.160 1.00 98.31 402 ARG A O 1
ATOM 3232 N N . TRP A 1 403 ? 18.610 19.480 -1.422 1.00 97.81 403 TRP A N 1
ATOM 3233 C CA . TRP A 1 403 ? 18.704 20.054 -0.082 1.00 97.81 403 TRP A CA 1
ATOM 3234 C C . TRP A 1 403 ? 19.959 20.902 0.105 1.00 97.81 403 TRP A C 1
ATOM 3236 O O . TRP A 1 403 ? 20.967 20.734 -0.575 1.00 97.81 403 TRP A O 1
ATOM 3246 N N . GLY A 1 404 ? 19.898 21.814 1.065 1.00 94.44 404 GLY A N 1
ATOM 3247 C CA . GLY A 1 404 ? 21.004 22.678 1.454 1.00 94.44 404 GLY A CA 1
ATOM 3248 C C . GLY A 1 404 ? 20.478 23.983 2.049 1.00 94.44 404 GLY A C 1
ATOM 3249 O O . GLY A 1 404 ? 19.270 24.232 1.990 1.00 94.44 404 GLY A O 1
ATOM 3250 N N . PRO A 1 405 ? 21.355 24.816 2.625 1.00 90.75 405 PRO A N 1
ATOM 3251 C CA . PRO A 1 405 ? 20.961 26.118 3.150 1.00 90.75 405 PRO A CA 1
ATOM 3252 C C . PRO A 1 405 ? 20.406 27.028 2.042 1.00 90.75 405 PRO A C 1
ATOM 3254 O O . PRO A 1 405 ? 20.760 26.897 0.865 1.00 90.75 405 PRO A O 1
ATOM 3257 N N . ASP A 1 406 ? 19.537 27.965 2.422 1.00 86.31 406 ASP A N 1
ATOM 3258 C CA . ASP A 1 406 ? 19.038 28.995 1.509 1.00 86.31 406 ASP A CA 1
ATOM 3259 C C . ASP A 1 406 ? 20.191 29.878 1.002 1.00 86.31 406 ASP A C 1
ATOM 3261 O O . ASP A 1 406 ? 21.131 30.183 1.736 1.00 86.31 406 ASP A O 1
ATOM 3265 N N . GLY A 1 407 ? 20.123 30.294 -0.267 1.00 85.56 407 GLY A N 1
ATOM 3266 C CA . GLY A 1 407 ? 21.156 31.124 -0.904 1.00 85.56 407 GLY A CA 1
ATOM 3267 C C . GLY A 1 407 ? 22.390 30.366 -1.410 1.00 85.56 407 GLY A C 1
ATOM 3268 O O . GLY A 1 407 ? 23.328 31.001 -1.887 1.00 85.56 407 GLY A O 1
ATOM 3269 N N . ARG A 1 408 ? 22.400 29.027 -1.337 1.00 92.62 408 ARG A N 1
ATOM 3270 C CA . ARG A 1 408 ? 23.444 28.185 -1.945 1.00 92.62 408 ARG A CA 1
ATOM 3271 C C . ARG A 1 408 ? 23.530 28.375 -3.468 1.00 92.62 408 ARG A C 1
ATOM 3273 O O . ARG A 1 408 ? 22.512 28.577 -4.129 1.00 92.62 408 ARG A O 1
ATOM 3280 N N . ALA A 1 409 ? 24.740 28.263 -4.018 1.00 91.31 409 ALA A N 1
ATOM 3281 C CA . ALA A 1 409 ? 25.012 28.489 -5.442 1.00 91.31 409 ALA A CA 1
ATOM 3282 C C . ALA A 1 409 ? 24.385 27.433 -6.373 1.00 91.31 409 ALA A C 1
ATOM 3284 O O . ALA A 1 409 ? 24.113 27.727 -7.533 1.00 91.31 409 ALA A O 1
ATOM 3285 N N . ASP A 1 410 ? 24.133 26.224 -5.864 1.00 94.69 410 ASP A N 1
ATOM 3286 C CA . ASP A 1 410 ? 23.536 25.110 -6.607 1.00 94.69 410 ASP A CA 1
ATOM 3287 C C . ASP A 1 410 ? 22.001 25.017 -6.445 1.00 94.69 410 ASP A C 1
ATOM 3289 O O . ASP A 1 410 ? 21.383 24.038 -6.871 1.00 94.69 410 ASP A O 1
ATOM 3293 N N . LEU A 1 411 ? 21.354 26.023 -5.836 1.00 95.88 411 LEU A N 1
ATOM 3294 C CA . LEU A 1 411 ? 19.892 26.102 -5.785 1.00 95.88 411 LEU A CA 1
ATOM 3295 C C . LEU A 1 411 ? 19.335 26.217 -7.209 1.00 95.88 411 LEU A C 1
ATOM 3297 O O . LEU A 1 411 ? 19.789 27.037 -8.002 1.00 95.88 411 LEU A O 1
ATOM 3301 N N . GLY A 1 412 ? 18.327 25.404 -7.522 1.00 96.25 412 GLY A N 1
ATOM 3302 C CA . GLY A 1 412 ? 17.764 25.319 -8.867 1.00 96.25 412 GLY A CA 1
ATOM 3303 C C . GLY A 1 412 ? 18.467 24.314 -9.783 1.00 96.25 412 GLY A C 1
ATOM 3304 O O . GLY A 1 412 ? 18.071 24.191 -10.933 1.00 96.25 412 GLY A O 1
ATOM 3305 N N . GLN A 1 413 ? 19.468 23.568 -9.299 1.00 97.88 413 GLN A N 1
ATOM 3306 C CA . GLN A 1 413 ? 20.125 22.492 -10.060 1.00 97.88 413 GLN A CA 1
ATOM 3307 C C . GLN A 1 413 ? 19.520 21.097 -9.798 1.00 97.88 413 GLN A C 1
ATOM 3309 O O . GLN A 1 413 ? 20.022 20.087 -10.297 1.00 97.88 413 GLN A O 1
ATOM 3314 N N . TRP A 1 414 ? 18.434 21.002 -9.020 1.00 98.44 414 TRP A N 1
ATOM 3315 C CA . TRP A 1 414 ? 17.688 19.751 -8.847 1.00 98.44 414 TRP A CA 1
ATOM 3316 C C . TRP A 1 414 ? 16.672 19.574 -9.984 1.00 98.44 414 TRP A C 1
ATOM 3318 O O . TRP A 1 414 ? 15.461 19.659 -9.787 1.00 98.44 414 TRP A O 1
ATOM 3328 N N . ASN A 1 415 ? 17.180 19.369 -11.198 1.00 98.62 415 ASN A N 1
ATOM 3329 C CA . ASN A 1 415 ? 16.394 19.132 -12.406 1.00 98.62 415 ASN A CA 1
ATOM 3330 C C . ASN A 1 415 ? 17.112 18.143 -13.348 1.00 98.62 415 ASN A C 1
ATOM 3332 O O . ASN A 1 415 ? 18.268 17.788 -13.130 1.00 98.62 415 ASN A O 1
ATOM 3336 N N . LEU A 1 416 ? 16.400 17.663 -14.367 1.00 98.62 416 LEU A N 1
ATOM 3337 C CA . LEU A 1 416 ? 16.891 16.707 -15.368 1.00 98.62 416 LEU A CA 1
ATOM 3338 C C . LEU A 1 416 ? 17.329 17.370 -16.682 1.00 98.62 416 LEU A C 1
ATOM 3340 O O . LEU A 1 416 ? 17.349 16.711 -17.724 1.00 98.62 416 LEU A O 1
ATOM 3344 N N . GLU A 1 417 ? 17.657 18.664 -16.670 1.00 98.06 417 GLU A N 1
ATOM 3345 C CA . GLU A 1 417 ? 18.298 19.280 -17.829 1.00 98.06 417 GLU A CA 1
ATOM 3346 C C . GLU A 1 417 ? 19.617 18.557 -18.130 1.00 98.06 417 GLU A C 1
ATOM 3348 O O . GLU A 1 417 ? 20.344 18.129 -17.229 1.00 98.06 417 GLU A O 1
ATOM 3353 N N . ALA A 1 418 ? 19.934 18.413 -19.416 1.00 96.75 418 ALA A N 1
ATOM 3354 C CA . ALA A 1 418 ? 21.173 17.799 -19.874 1.00 96.75 418 ALA A CA 1
ATOM 3355 C C . ALA A 1 418 ? 22.347 18.775 -19.691 1.00 96.75 418 ALA A C 1
ATOM 3357 O O . ALA A 1 418 ? 22.954 19.215 -20.662 1.00 96.75 418 ALA A O 1
ATOM 3358 N N . LYS A 1 419 ? 22.623 19.154 -18.439 1.00 97.56 419 LYS A N 1
ATOM 3359 C CA . LYS A 1 419 ? 23.635 20.136 -18.052 1.00 97.56 419 LYS A CA 1
ATOM 3360 C C . LYS A 1 419 ? 24.595 19.596 -17.009 1.00 97.56 419 LYS A C 1
ATOM 3362 O O . LYS A 1 419 ? 24.227 18.825 -16.118 1.00 97.56 419 LYS A O 1
ATOM 3367 N N . GLU A 1 420 ? 25.827 20.069 -17.106 1.00 95.50 420 GLU A N 1
ATOM 3368 C CA . GLU A 1 420 ? 26.855 19.880 -16.092 1.00 95.50 420 GLU A CA 1
ATOM 3369 C C . GLU A 1 420 ? 26.720 20.950 -14.992 1.00 95.50 420 GLU A C 1
ATOM 3371 O O . GLU A 1 420 ? 26.437 22.120 -15.260 1.00 95.50 420 GLU A O 1
ATOM 3376 N N . ALA A 1 421 ? 26.856 20.541 -13.730 1.00 94.81 421 ALA A N 1
ATOM 3377 C CA . ALA A 1 421 ? 26.527 21.369 -12.572 1.00 94.81 421 ALA A CA 1
ATOM 3378 C C . ALA A 1 421 ? 27.547 22.485 -12.267 1.00 94.81 421 ALA A C 1
ATOM 3380 O O . ALA A 1 421 ? 27.167 23.511 -11.701 1.00 94.81 421 ALA A O 1
ATOM 3381 N N . ARG A 1 422 ? 28.830 22.311 -12.616 1.00 89.81 422 ARG A N 1
ATOM 3382 C CA . ARG A 1 422 ? 29.907 23.274 -12.329 1.00 89.81 422 ARG A CA 1
ATOM 3383 C C . ARG A 1 422 ? 29.880 24.481 -13.267 1.00 89.81 422 ARG A C 1
ATOM 3385 O O . ARG A 1 422 ? 30.018 25.612 -12.813 1.00 89.81 422 ARG A O 1
ATOM 3392 N N . GLY A 1 423 ? 29.750 24.241 -14.569 1.00 85.00 423 GLY A N 1
ATOM 3393 C CA . GLY A 1 423 ? 29.819 25.251 -15.625 1.00 85.00 423 GLY A CA 1
ATOM 3394 C C . GLY A 1 423 ? 28.471 25.608 -16.248 1.00 85.00 423 GLY A C 1
ATOM 3395 O O . GLY A 1 423 ? 28.388 26.613 -16.948 1.00 85.00 423 GLY A O 1
ATOM 3396 N N . GLY A 1 424 ? 27.422 24.809 -16.020 1.00 89.81 424 GLY A N 1
ATOM 3397 C CA . GLY A 1 424 ? 26.094 25.019 -16.609 1.00 89.81 424 GLY A CA 1
ATOM 3398 C C . GLY A 1 424 ? 26.010 24.726 -18.112 1.00 89.81 424 GLY A C 1
ATOM 3399 O O . GLY A 1 424 ? 24.988 25.027 -18.728 1.00 89.81 424 GLY A O 1
ATOM 3400 N N . ASN A 1 425 ? 27.071 24.162 -18.695 1.00 94.00 425 ASN A N 1
ATOM 3401 C CA . ASN A 1 425 ? 27.144 23.817 -20.112 1.00 94.00 425 ASN A CA 1
ATOM 3402 C C . ASN A 1 425 ? 26.280 22.592 -20.419 1.00 94.00 425 ASN A C 1
ATOM 3404 O O . ASN A 1 425 ? 26.141 21.700 -19.576 1.00 94.00 425 ASN A O 1
ATOM 3408 N N . ASP A 1 426 ? 25.767 22.526 -21.646 1.00 96.50 426 ASP A N 1
ATOM 3409 C CA . ASP A 1 426 ? 25.079 21.339 -22.143 1.00 96.50 426 ASP A CA 1
ATOM 3410 C C . ASP A 1 426 ? 26.038 20.142 -22.169 1.00 96.50 426 ASP A C 1
ATOM 3412 O O . ASP A 1 426 ? 27.198 20.258 -22.575 1.00 96.50 426 ASP A O 1
ATOM 3416 N N . VAL A 1 427 ? 25.550 18.981 -21.739 1.00 95.38 427 VAL A N 1
ATOM 3417 C CA . VAL A 1 427 ? 26.333 17.751 -21.647 1.00 95.38 427 VAL A CA 1
ATOM 3418 C C . VAL A 1 427 ? 25.548 16.561 -22.185 1.00 95.38 427 VAL A C 1
ATOM 3420 O O . VAL A 1 427 ? 24.379 16.357 -21.865 1.00 95.38 427 VAL A O 1
ATOM 3423 N N . SER A 1 428 ? 26.218 15.737 -22.987 1.00 95.56 428 SER A N 1
ATOM 3424 C CA . SER A 1 428 ? 25.719 14.425 -23.394 1.00 95.56 428 SER A CA 1
ATOM 3425 C C . SER A 1 428 ? 26.520 13.359 -22.661 1.00 95.56 428 SER A C 1
ATOM 3427 O O . SER A 1 428 ? 27.736 13.280 -22.828 1.00 95.56 428 SER A O 1
ATOM 3429 N N . LEU A 1 429 ? 25.856 12.581 -21.806 1.00 97.38 429 LEU A N 1
ATOM 3430 C CA . LEU A 1 429 ? 26.507 11.583 -20.951 1.00 97.38 429 LEU A CA 1
ATOM 3431 C C . LEU A 1 429 ? 26.756 10.296 -21.728 1.00 97.38 429 LEU A C 1
ATOM 3433 O O . LEU A 1 429 ? 25.817 9.831 -22.350 1.00 97.38 429 LEU A O 1
ATOM 3437 N N . LYS A 1 430 ? 27.934 9.672 -21.682 1.00 97.00 430 LYS A N 1
ATOM 3438 C CA . LYS A 1 430 ? 28.170 8.349 -22.296 1.00 97.00 430 LYS A CA 1
ATOM 3439 C C . LYS A 1 430 ? 27.384 7.257 -21.578 1.00 97.00 430 LYS A C 1
ATOM 3441 O O . LYS A 1 430 ? 27.387 7.209 -20.353 1.00 97.00 430 LYS A O 1
ATOM 3446 N N . LEU A 1 431 ? 26.756 6.358 -22.338 1.00 97.81 431 LEU A N 1
ATOM 3447 C CA . LEU A 1 431 ? 26.115 5.178 -21.760 1.00 97.81 431 LEU A CA 1
ATOM 3448 C C . LEU A 1 431 ? 27.136 4.077 -21.508 1.00 97.81 431 LEU A C 1
ATOM 3450 O O . LEU A 1 431 ? 27.097 3.490 -20.446 1.00 97.81 431 LEU A O 1
ATOM 3454 N N . SER A 1 432 ? 28.067 3.835 -22.432 1.00 97.31 432 SER A N 1
ATOM 3455 C CA . SER A 1 432 ? 29.148 2.854 -22.267 1.00 97.31 432 SER A CA 1
ATOM 3456 C C . SER A 1 432 ? 30.513 3.534 -22.304 1.00 97.31 432 SER A C 1
ATOM 3458 O O . SER A 1 432 ? 30.705 4.498 -23.049 1.00 97.31 432 SER A O 1
ATOM 3460 N N . VAL A 1 433 ? 31.501 2.991 -21.586 1.00 96.06 433 VAL A N 1
ATOM 3461 C CA . VAL A 1 433 ? 32.909 3.419 -21.743 1.00 96.06 433 VAL A CA 1
ATOM 3462 C C . VAL A 1 433 ? 33.494 3.064 -23.121 1.00 96.06 433 VAL A C 1
ATOM 3464 O O . VAL A 1 433 ? 34.578 3.526 -23.474 1.00 96.06 433 VAL A O 1
ATOM 3467 N N . LEU A 1 434 ? 32.771 2.272 -23.918 1.00 94.44 434 LEU A N 1
ATOM 3468 C CA . LEU A 1 434 ? 33.081 1.969 -25.317 1.00 94.44 434 LEU A CA 1
ATOM 3469 C C . LEU A 1 434 ? 32.590 3.056 -26.294 1.00 94.44 434 LEU A C 1
ATOM 3471 O O . LEU A 1 434 ? 32.843 2.953 -27.491 1.00 94.44 434 LEU A O 1
ATOM 3475 N N . GLU A 1 435 ? 31.860 4.074 -25.824 1.00 93.00 435 GLU A N 1
ATOM 3476 C CA . GLU A 1 435 ? 31.347 5.164 -26.666 1.00 93.00 435 GLU A CA 1
ATOM 3477 C C . GLU A 1 435 ? 32.350 6.324 -26.820 1.00 93.00 435 GLU A C 1
ATOM 3479 O O . GLU A 1 435 ? 33.156 6.619 -25.932 1.00 93.00 435 GLU A O 1
ATOM 3484 N N . GLY A 1 436 ? 32.224 7.064 -27.927 1.00 84.88 436 GLY A N 1
ATOM 3485 C CA . GLY A 1 436 ? 32.958 8.303 -28.211 1.00 84.88 436 GLY A CA 1
ATOM 3486 C C . GLY A 1 436 ? 34.283 8.105 -28.955 1.00 84.88 436 GLY A C 1
ATOM 3487 O O . GLY A 1 436 ? 34.631 6.997 -29.350 1.00 84.88 436 GLY A O 1
ATOM 3488 N N . ASP A 1 437 ? 35.023 9.201 -29.139 1.00 78.00 437 ASP A N 1
ATOM 3489 C CA . ASP A 1 437 ? 36.241 9.234 -29.972 1.00 78.00 437 ASP A CA 1
ATOM 3490 C C . ASP A 1 437 ? 37.460 8.548 -29.324 1.00 78.00 437 ASP A C 1
ATOM 3492 O O . ASP A 1 437 ? 38.428 8.208 -30.003 1.00 78.00 437 ASP A O 1
ATOM 3496 N N . ALA A 1 438 ? 37.408 8.330 -28.008 1.00 78.50 438 ALA A N 1
ATOM 3497 C CA . ALA A 1 438 ? 38.427 7.637 -27.221 1.00 78.50 438 ALA A CA 1
ATOM 3498 C C . ALA A 1 438 ? 37.776 6.528 -26.369 1.00 78.50 438 ALA A C 1
ATOM 3500 O O . ALA A 1 438 ? 37.606 6.707 -25.160 1.00 78.50 438 ALA A O 1
ATOM 3501 N N . PRO A 1 439 ? 37.341 5.415 -26.988 1.00 85.38 439 PRO A N 1
ATOM 3502 C CA . PRO A 1 439 ? 36.718 4.307 -26.274 1.00 85.38 439 PRO A CA 1
ATOM 3503 C C . PRO A 1 439 ? 37.755 3.553 -25.440 1.00 85.38 439 PRO A C 1
ATOM 3505 O O . PRO A 1 439 ? 38.888 3.332 -25.892 1.00 85.38 439 PRO A O 1
ATOM 3508 N N . SER A 1 440 ? 37.366 3.117 -24.242 1.00 87.12 440 SER A N 1
ATOM 3509 C CA . SER A 1 440 ? 38.250 2.302 -23.412 1.00 87.12 440 SER A CA 1
ATOM 3510 C C . SER A 1 440 ? 38.612 0.993 -24.119 1.00 87.12 440 SER A C 1
ATOM 3512 O O . SER A 1 440 ? 37.768 0.353 -24.745 1.00 87.12 440 SER A O 1
ATOM 3514 N N . GLN A 1 441 ? 39.880 0.600 -24.011 1.00 85.81 441 GLN A N 1
ATOM 3515 C CA . GLN A 1 441 ? 40.380 -0.698 -24.477 1.00 85.81 441 GLN A CA 1
ATOM 3516 C C . GLN A 1 441 ? 40.522 -1.703 -23.323 1.00 85.81 441 GLN A C 1
ATOM 3518 O O . GLN A 1 441 ? 40.787 -2.885 -23.557 1.00 85.81 441 GLN A O 1
ATOM 3523 N N . ASP A 1 442 ? 40.338 -1.241 -22.084 1.00 93.31 442 ASP A N 1
ATOM 3524 C CA . ASP A 1 442 ? 40.513 -2.047 -20.885 1.00 93.31 442 ASP A CA 1
ATOM 3525 C C . ASP A 1 442 ? 39.228 -2.809 -20.556 1.00 93.31 442 ASP A C 1
ATOM 3527 O O . ASP A 1 442 ? 38.121 -2.269 -20.572 1.00 93.31 442 ASP A O 1
ATOM 3531 N N . ASN A 1 443 ? 39.395 -4.080 -20.197 1.00 95.19 443 ASN A N 1
ATOM 3532 C CA . ASN A 1 443 ? 38.317 -4.958 -19.764 1.00 95.19 443 ASN A CA 1
ATOM 3533 C C . ASN A 1 443 ? 38.705 -5.643 -18.456 1.00 95.19 443 ASN A C 1
ATOM 3535 O O . ASN A 1 443 ? 39.876 -5.952 -18.232 1.00 95.19 443 ASN A O 1
ATOM 3539 N N . ALA A 1 444 ? 37.717 -5.933 -17.616 1.00 95.81 444 ALA A N 1
ATOM 3540 C CA . ALA A 1 444 ? 37.914 -6.661 -16.373 1.00 95.81 444 ALA A CA 1
ATOM 3541 C C . ALA A 1 444 ? 36.929 -7.822 -16.220 1.00 95.81 444 ALA A C 1
ATOM 3543 O O . ALA A 1 444 ? 35.833 -7.813 -16.780 1.00 95.81 444 ALA A O 1
ATOM 3544 N N . LYS A 1 445 ? 37.327 -8.820 -15.428 1.00 96.94 445 LYS A N 1
ATOM 3545 C CA . LYS A 1 445 ? 36.442 -9.887 -14.956 1.00 96.94 445 LYS A CA 1
ATOM 3546 C C . LYS A 1 445 ? 35.648 -9.379 -13.756 1.00 96.94 445 LYS A C 1
ATOM 3548 O O . LYS A 1 445 ? 36.239 -9.095 -12.716 1.00 96.94 445 LYS A O 1
ATOM 3553 N N . VAL A 1 446 ? 34.332 -9.284 -13.901 1.00 98.06 446 VAL A N 1
ATOM 3554 C CA . VAL A 1 446 ? 33.415 -8.821 -12.855 1.00 98.06 446 VAL A CA 1
ATOM 3555 C C . VAL A 1 446 ? 32.466 -9.950 -12.460 1.00 98.06 446 VAL A C 1
ATOM 3557 O O . VAL A 1 446 ? 31.868 -10.584 -13.328 1.00 98.06 446 VAL A O 1
ATOM 3560 N N . GLY A 1 447 ? 32.347 -10.217 -11.161 1.00 97.62 447 GLY A N 1
ATOM 3561 C CA . GLY A 1 447 ? 31.438 -11.205 -10.589 1.00 97.62 447 GLY A CA 1
ATOM 3562 C C . GLY A 1 447 ? 30.048 -10.627 -10.323 1.00 97.62 447 GLY A C 1
ATOM 3563 O O . GLY A 1 447 ? 29.914 -9.554 -9.737 1.00 97.62 447 GLY A O 1
ATOM 3564 N N . PHE A 1 448 ? 29.015 -11.370 -10.714 1.00 98.25 448 PHE A N 1
ATOM 3565 C CA . PHE A 1 448 ? 27.611 -11.077 -10.426 1.00 98.25 448 PHE A CA 1
ATOM 3566 C C . PHE A 1 448 ? 26.978 -12.259 -9.690 1.00 98.25 448 PHE A C 1
ATOM 3568 O O . PHE A 1 448 ? 27.243 -13.401 -10.066 1.00 98.25 448 PHE A O 1
ATOM 3575 N N . PRO A 1 449 ? 26.126 -12.031 -8.680 1.00 97.69 449 PRO A N 1
ATOM 3576 C CA . PRO A 1 449 ? 25.478 -13.131 -7.986 1.00 97.69 449 PRO A CA 1
ATOM 3577 C C . PRO A 1 449 ? 24.430 -13.795 -8.889 1.00 97.69 449 PRO A C 1
ATOM 3579 O O . PRO A 1 449 ? 23.733 -13.123 -9.658 1.00 97.69 449 PRO A O 1
ATOM 3582 N N . TYR A 1 450 ? 24.299 -15.113 -8.779 1.00 98.00 450 TYR A N 1
ATOM 3583 C CA . TYR A 1 450 ? 23.308 -15.896 -9.502 1.00 98.00 450 TYR A CA 1
ATOM 3584 C C . TYR A 1 450 ? 22.611 -16.886 -8.582 1.00 98.00 450 TYR A C 1
ATOM 3586 O O . TYR A 1 450 ? 23.236 -17.724 -7.947 1.00 98.00 450 TYR A O 1
ATOM 3594 N N . PHE A 1 451 ? 21.285 -16.781 -8.545 1.00 97.81 451 PHE A N 1
ATOM 3595 C CA . PHE A 1 451 ? 20.432 -17.562 -7.651 1.00 97.81 451 PHE A CA 1
ATOM 3596 C C . PHE A 1 451 ? 19.574 -18.585 -8.404 1.00 97.81 451 PHE A C 1
ATOM 3598 O O . PHE A 1 451 ? 18.890 -19.390 -7.781 1.00 97.81 451 PHE A O 1
ATOM 3605 N N . GLY A 1 452 ? 19.608 -18.590 -9.743 1.00 97.06 452 GLY A N 1
ATOM 3606 C CA . GLY A 1 452 ? 18.811 -19.516 -10.555 1.00 97.06 452 GLY A CA 1
ATOM 3607 C C . GLY A 1 452 ? 19.244 -20.980 -10.450 1.00 97.06 452 GLY A C 1
ATOM 3608 O O . GLY A 1 452 ? 18.495 -21.857 -10.873 1.00 97.06 452 GLY A O 1
ATOM 3609 N N . GLY A 1 453 ? 20.425 -21.241 -9.881 1.00 96.00 453 GLY A N 1
ATOM 3610 C CA . GLY A 1 453 ? 20.935 -22.583 -9.605 1.00 96.00 453 GLY A CA 1
ATOM 3611 C C . GLY A 1 453 ? 20.455 -23.181 -8.284 1.00 96.00 453 GLY A C 1
ATOM 3612 O O . GLY A 1 453 ? 20.572 -24.393 -8.118 1.00 96.00 453 GLY A O 1
ATOM 3613 N N . ILE A 1 454 ? 19.883 -22.375 -7.376 1.00 95.12 454 ILE A N 1
ATOM 3614 C CA . ILE A 1 454 ? 19.429 -22.844 -6.059 1.00 95.12 454 ILE A CA 1
ATOM 3615 C C . ILE A 1 454 ? 18.380 -23.941 -6.245 1.00 95.12 454 ILE A C 1
ATOM 3617 O O . ILE A 1 454 ? 17.333 -23.727 -6.858 1.00 95.12 454 ILE A O 1
ATOM 3621 N N . HIS A 1 455 ? 18.672 -25.120 -5.700 1.00 93.44 455 HIS A N 1
ATOM 3622 C CA . HIS A 1 455 ? 17.766 -26.257 -5.739 1.00 93.44 455 HIS A CA 1
ATOM 3623 C C . HIS A 1 455 ? 16.504 -25.983 -4.910 1.00 93.44 455 HIS A C 1
ATOM 3625 O O . HIS A 1 455 ? 16.584 -25.538 -3.764 1.00 93.44 455 HIS A O 1
ATOM 3631 N N . HIS A 1 456 ? 15.340 -26.318 -5.466 1.00 92.38 456 HIS A N 1
ATOM 3632 C CA . HIS A 1 456 ? 14.066 -26.276 -4.760 1.00 92.38 456 HIS A CA 1
ATOM 3633 C C . HIS A 1 456 ? 13.203 -27.477 -5.150 1.00 92.38 456 HIS A C 1
ATOM 3635 O O . HIS A 1 456 ? 12.966 -27.728 -6.325 1.00 92.38 456 HIS A O 1
ATOM 3641 N N . ASP A 1 457 ? 12.606 -28.145 -4.164 1.00 91.25 457 ASP A N 1
ATOM 3642 C CA . ASP A 1 457 ? 11.824 -29.383 -4.347 1.00 91.25 457 ASP A CA 1
ATOM 3643 C C . ASP A 1 457 ? 10.587 -29.264 -5.267 1.00 91.25 457 ASP A C 1
ATOM 3645 O O . ASP A 1 457 ? 9.949 -30.261 -5.606 1.00 91.25 457 ASP A O 1
ATOM 3649 N N . HIS A 1 458 ? 10.188 -28.046 -5.644 1.00 95.25 458 HIS A N 1
ATOM 3650 C CA . HIS A 1 458 ? 8.904 -27.755 -6.294 1.00 95.25 458 HIS A CA 1
ATOM 3651 C C . HIS A 1 458 ? 9.015 -26.791 -7.484 1.00 95.25 458 HIS A C 1
ATOM 3653 O O . HIS A 1 458 ? 8.014 -26.554 -8.177 1.00 95.25 458 HIS A O 1
ATOM 3659 N N . PHE A 1 459 ? 10.207 -26.240 -7.732 1.00 97.00 459 PHE A N 1
ATOM 3660 C CA . PHE A 1 459 ? 10.479 -25.308 -8.822 1.00 97.00 459 PHE A CA 1
ATOM 3661 C C . PHE A 1 459 ? 11.697 -25.791 -9.609 1.00 97.00 459 PHE A C 1
ATOM 3663 O O . PHE A 1 459 ? 12.686 -26.177 -8.992 1.00 97.00 459 PHE A O 1
ATOM 3670 N N . PRO A 1 460 ? 11.651 -25.769 -10.951 1.00 96.31 460 PRO A N 1
ATOM 3671 C CA . PRO A 1 460 ? 12.831 -26.064 -11.748 1.00 96.31 460 PRO A CA 1
ATOM 3672 C C . PRO A 1 460 ? 13.943 -25.041 -11.481 1.00 96.31 460 PRO A C 1
ATOM 3674 O O . PRO A 1 460 ? 13.677 -23.843 -11.371 1.00 96.31 460 PRO A O 1
ATOM 3677 N N . ASN A 1 461 ? 15.184 -25.512 -11.426 1.00 95.62 461 ASN A N 1
ATOM 3678 C CA . ASN A 1 461 ? 16.392 -24.700 -11.327 1.00 95.62 461 ASN A CA 1
ATOM 3679 C C . ASN A 1 461 ? 17.266 -24.876 -12.583 1.00 95.62 461 ASN A C 1
ATOM 3681 O O . ASN A 1 461 ? 17.059 -25.778 -13.396 1.00 95.62 461 ASN A O 1
ATOM 3685 N N . ASN A 1 462 ? 18.252 -23.999 -12.750 1.00 96.69 462 ASN A N 1
ATOM 3686 C CA . ASN A 1 462 ? 19.258 -24.077 -13.806 1.00 96.69 462 ASN A CA 1
ATOM 3687 C C . ASN A 1 462 ? 20.646 -23.968 -13.167 1.00 96.69 462 ASN A C 1
ATOM 3689 O O . ASN A 1 462 ? 21.094 -22.869 -12.825 1.00 96.69 462 ASN A O 1
ATOM 3693 N N . GLU A 1 463 ? 21.290 -25.118 -12.968 1.00 94.69 463 GLU A N 1
ATOM 3694 C CA . GLU A 1 463 ? 22.596 -25.217 -12.315 1.00 94.69 463 GLU A CA 1
ATOM 3695 C C . GLU A 1 463 ? 23.690 -24.531 -13.143 1.00 94.69 463 GLU A C 1
ATOM 3697 O O . GLU A 1 463 ? 23.931 -24.857 -14.304 1.00 94.69 463 GLU A O 1
ATOM 3702 N N . GLN A 1 464 ? 24.341 -23.556 -12.514 1.00 93.06 464 GLN A N 1
ATOM 3703 C CA . GLN A 1 464 ? 25.492 -22.795 -13.004 1.00 93.06 464 GLN A CA 1
ATOM 3704 C C . GLN A 1 464 ? 26.393 -22.511 -11.789 1.00 93.06 464 GLN A C 1
ATOM 3706 O O . GLN A 1 464 ? 26.101 -22.968 -10.686 1.00 93.06 464 GLN A O 1
ATOM 3711 N N . GLY A 1 465 ? 27.457 -21.723 -11.948 1.00 90.62 465 GLY A N 1
ATOM 3712 C CA . GLY A 1 465 ? 28.156 -21.167 -10.785 1.00 90.62 465 GLY A CA 1
ATOM 3713 C C . GLY A 1 465 ? 27.306 -20.121 -10.052 1.00 90.62 465 GLY A C 1
ATOM 3714 O O . GLY A 1 465 ? 26.662 -19.296 -10.702 1.00 90.62 465 GLY A O 1
ATOM 3715 N N . ASP A 1 466 ? 27.367 -20.103 -8.716 1.00 93.44 466 ASP A N 1
ATOM 3716 C CA . ASP A 1 466 ? 26.685 -19.107 -7.861 1.00 93.44 466 ASP A CA 1
ATOM 3717 C C . ASP A 1 466 ? 27.143 -17.665 -8.144 1.00 93.44 466 ASP A C 1
ATOM 3719 O O . ASP A 1 466 ? 26.457 -16.689 -7.833 1.00 93.44 466 ASP A O 1
ATOM 3723 N N . ILE A 1 467 ? 28.320 -17.521 -8.758 1.00 96.81 467 ILE A N 1
ATOM 3724 C CA . ILE A 1 467 ? 28.887 -16.252 -9.199 1.00 96.81 467 ILE A CA 1
ATOM 3725 C C . ILE A 1 467 ? 29.150 -16.335 -10.702 1.00 96.81 467 ILE A C 1
ATOM 3727 O O . ILE A 1 467 ? 29.950 -17.143 -11.176 1.00 96.81 467 ILE A O 1
ATOM 3731 N N . LEU A 1 468 ? 28.498 -15.457 -11.460 1.00 95.75 468 LEU A N 1
ATOM 3732 C CA . LEU A 1 468 ? 28.715 -15.295 -12.891 1.00 95.75 468 LEU A CA 1
ATOM 3733 C C . LEU A 1 468 ? 29.856 -14.316 -13.108 1.00 95.75 468 LEU A C 1
ATOM 3735 O O . LEU A 1 468 ? 29.701 -13.114 -12.896 1.00 95.75 468 LEU A O 1
ATOM 3739 N N . VAL A 1 469 ? 30.993 -14.822 -13.574 1.00 96.06 469 VAL A N 1
ATOM 3740 C CA . VAL A 1 469 ? 32.090 -13.970 -14.030 1.00 96.06 469 VAL A CA 1
ATOM 3741 C C . VAL A 1 469 ? 31.798 -13.518 -15.459 1.00 96.06 469 VAL A C 1
ATOM 3743 O O . VAL A 1 469 ? 31.583 -14.333 -16.361 1.00 96.06 469 VAL A O 1
ATOM 3746 N N . ARG A 1 470 ? 31.767 -12.203 -15.664 1.00 96.94 470 ARG A N 1
ATOM 3747 C CA . ARG A 1 470 ? 31.519 -11.559 -16.956 1.00 96.94 470 ARG A CA 1
ATOM 3748 C C . ARG A 1 470 ? 32.655 -10.611 -17.295 1.00 96.94 470 ARG A C 1
ATOM 3750 O O . ARG A 1 470 ? 33.242 -9.988 -16.414 1.00 96.94 470 ARG A O 1
ATOM 3757 N N . THR A 1 471 ? 32.953 -10.485 -18.580 1.00 97.25 471 THR A N 1
ATOM 3758 C CA . THR A 1 471 ? 33.874 -9.455 -19.070 1.00 97.25 471 THR A CA 1
ATOM 3759 C C . THR A 1 471 ? 33.129 -8.123 -19.067 1.00 97.25 471 THR A C 1
ATOM 3761 O O . THR A 1 471 ? 32.024 -8.057 -19.592 1.00 97.25 471 THR A O 1
ATOM 3764 N N . VAL A 1 472 ? 33.678 -7.070 -18.470 1.00 98.00 472 VAL A N 1
ATOM 3765 C CA . VAL A 1 472 ? 33.079 -5.725 -18.427 1.00 98.00 472 VAL A CA 1
ATOM 3766 C C . VAL A 1 472 ? 34.114 -4.723 -18.935 1.00 98.00 472 VAL A C 1
ATOM 3768 O O . VAL A 1 472 ? 35.254 -4.782 -18.469 1.00 98.00 472 VAL A O 1
ATOM 3771 N N . PRO A 1 473 ? 33.761 -3.821 -19.866 1.00 97.31 473 PRO A N 1
ATOM 3772 C CA . PRO A 1 473 ? 34.650 -2.744 -20.263 1.00 97.31 473 PRO A CA 1
ATOM 3773 C C . PRO A 1 473 ? 34.735 -1.725 -19.123 1.00 97.31 473 PRO A C 1
ATOM 3775 O O . PRO A 1 473 ? 33.731 -1.361 -18.511 1.00 97.31 473 PRO A O 1
ATOM 3778 N N . VAL A 1 474 ? 35.950 -1.302 -18.801 1.00 97.31 474 VAL A N 1
ATOM 3779 C CA . VAL A 1 474 ? 36.236 -0.485 -17.616 1.00 97.31 474 VAL A CA 1
ATOM 3780 C C . VAL A 1 474 ? 37.099 0.702 -17.985 1.00 97.31 474 VAL A C 1
ATOM 3782 O O . VAL A 1 474 ? 37.814 0.670 -18.980 1.00 97.31 474 VAL A O 1
ATOM 3785 N N . GLN A 1 475 ? 37.072 1.748 -17.172 1.00 96.19 475 GLN A N 1
ATOM 3786 C CA . GLN A 1 475 ? 37.970 2.886 -17.318 1.00 96.19 475 GLN A CA 1
ATOM 3787 C C . GLN A 1 475 ? 38.602 3.222 -15.972 1.00 96.19 475 GLN A C 1
ATOM 3789 O O . GLN A 1 475 ? 37.971 3.089 -14.924 1.00 96.19 475 GLN A O 1
ATOM 3794 N N . ARG A 1 476 ? 39.869 3.635 -15.992 1.00 95.12 476 ARG A N 1
ATOM 3795 C CA . ARG A 1 476 ? 40.548 4.149 -14.804 1.00 95.12 476 ARG A CA 1
ATOM 3796 C C . ARG A 1 476 ? 40.346 5.652 -14.692 1.00 95.12 476 ARG A C 1
ATOM 3798 O O . ARG A 1 476 ? 40.428 6.364 -15.693 1.00 95.12 476 ARG A O 1
ATOM 3805 N N . ILE A 1 477 ? 40.082 6.115 -13.479 1.00 94.81 477 ILE A N 1
ATOM 3806 C CA . ILE A 1 477 ? 39.967 7.534 -13.151 1.00 94.81 477 ILE A CA 1
ATOM 3807 C C . ILE A 1 477 ? 40.846 7.870 -11.946 1.00 94.81 477 ILE A C 1
ATOM 3809 O O . ILE A 1 477 ? 40.950 7.089 -10.998 1.00 94.81 477 ILE A O 1
ATOM 3813 N N . ALA A 1 478 ? 41.448 9.057 -11.972 1.00 92.75 478 ALA A N 1
ATOM 3814 C CA . ALA A 1 478 ? 42.203 9.587 -10.846 1.00 92.75 478 ALA A CA 1
ATOM 3815 C C . ALA A 1 478 ? 41.248 10.209 -9.816 1.00 92.75 478 ALA A C 1
ATOM 3817 O O . ALA A 1 478 ? 40.443 11.081 -10.145 1.00 92.75 478 ALA A O 1
ATOM 3818 N N . VAL A 1 479 ? 41.354 9.766 -8.564 1.00 92.69 479 VAL A N 1
ATOM 3819 C CA . VAL A 1 479 ? 40.539 10.216 -7.424 1.00 92.69 479 VAL A CA 1
ATOM 3820 C C . VAL A 1 479 ? 41.427 10.466 -6.201 1.00 92.69 479 VAL A C 1
ATOM 3822 O O . VAL A 1 479 ? 42.600 10.098 -6.190 1.00 92.69 479 VAL A O 1
ATOM 3825 N N . GLY A 1 480 ? 40.885 11.049 -5.133 1.00 86.06 480 GLY A N 1
ATOM 3826 C CA . GLY A 1 480 ? 41.644 11.403 -3.928 1.00 86.06 480 GLY A CA 1
ATOM 3827 C C . GLY A 1 480 ? 42.233 12.816 -3.975 1.00 86.06 480 GLY A C 1
ATOM 3828 O O . GLY A 1 480 ? 42.021 13.561 -4.928 1.00 86.06 480 GLY A O 1
ATOM 3829 N N . LYS A 1 481 ? 42.931 13.218 -2.905 1.00 77.75 481 LYS A N 1
ATOM 3830 C CA . LYS A 1 481 ? 43.465 14.583 -2.739 1.00 77.75 481 LYS A CA 1
ATOM 3831 C C . LYS A 1 481 ? 44.710 14.818 -3.601 1.00 77.75 481 LYS A C 1
ATOM 3833 O O . LYS A 1 481 ? 45.436 13.885 -3.933 1.00 77.75 481 LYS A O 1
ATOM 3838 N N . VAL A 1 482 ? 45.006 16.085 -3.910 1.00 70.38 482 VAL A N 1
ATOM 3839 C CA . VAL A 1 482 ? 46.243 16.474 -4.613 1.00 70.38 482 VAL A CA 1
ATOM 3840 C C . VAL A 1 482 ? 47.459 15.996 -3.806 1.00 70.38 482 VAL A C 1
ATOM 3842 O O . VAL A 1 482 ? 47.634 16.407 -2.663 1.00 70.38 482 VAL A O 1
ATOM 3845 N N . GLY A 1 483 ? 48.280 15.119 -4.394 1.00 64.38 483 GLY A N 1
ATOM 3846 C CA . GLY A 1 483 ? 49.435 14.486 -3.735 1.00 64.38 483 GLY A CA 1
ATOM 3847 C C . GLY A 1 483 ? 49.166 13.107 -3.106 1.00 64.38 483 GLY A C 1
ATOM 3848 O O . GLY A 1 483 ? 50.118 12.397 -2.804 1.00 64.38 483 GLY A O 1
ATOM 3849 N N . GLU A 1 484 ? 47.899 12.699 -2.985 1.00 75.38 484 GLU A N 1
ATOM 3850 C CA . GLU A 1 484 ? 47.431 11.375 -2.525 1.00 75.38 484 GLU A CA 1
ATOM 3851 C C . GLU A 1 484 ? 46.530 10.713 -3.589 1.00 75.38 484 GLU A C 1
ATOM 3853 O O . GLU A 1 484 ? 45.644 9.914 -3.273 1.00 75.38 484 GLU A O 1
ATOM 3858 N N . ALA A 1 485 ? 46.712 11.095 -4.858 1.00 76.19 485 ALA A N 1
ATOM 3859 C CA . ALA A 1 485 ? 45.891 10.613 -5.958 1.00 76.19 485 ALA A CA 1
ATOM 3860 C C . ALA A 1 485 ? 46.020 9.089 -6.086 1.00 76.19 485 ALA A C 1
ATOM 3862 O O . ALA A 1 485 ? 47.126 8.547 -6.138 1.00 76.19 485 ALA A O 1
ATOM 3863 N N . ARG A 1 486 ? 44.878 8.406 -6.146 1.00 89.50 486 ARG A N 1
ATOM 3864 C CA . ARG A 1 486 ? 44.786 6.969 -6.398 1.00 89.50 486 ARG A CA 1
ATOM 3865 C C . ARG A 1 486 ? 43.952 6.717 -7.643 1.00 89.50 486 ARG A C 1
ATOM 3867 O O . ARG A 1 486 ? 43.040 7.475 -7.961 1.00 89.50 486 ARG A O 1
ATOM 3874 N N . GLU A 1 487 ? 44.244 5.612 -8.303 1.00 91.50 487 GLU A N 1
ATOM 3875 C CA . GLU A 1 487 ? 43.448 5.124 -9.421 1.00 91.50 487 GLU A CA 1
ATOM 3876 C C . GLU A 1 487 ? 42.213 4.387 -8.889 1.00 91.50 487 GLU A C 1
ATOM 3878 O O . GLU A 1 487 ? 42.319 3.535 -8.003 1.00 91.50 487 GLU A O 1
ATOM 3883 N N . MET A 1 488 ? 41.043 4.695 -9.443 1.00 95.19 488 MET A N 1
ATOM 3884 C CA . MET A 1 488 ? 39.805 3.950 -9.235 1.00 95.19 488 MET A CA 1
ATOM 3885 C C . MET A 1 488 ? 39.369 3.349 -10.567 1.00 95.19 488 MET A C 1
ATOM 3887 O O . MET A 1 488 ? 39.321 4.041 -11.583 1.00 95.19 488 MET A O 1
ATOM 3891 N N . LEU A 1 489 ? 39.055 2.057 -10.561 1.00 97.38 489 LEU A N 1
ATOM 3892 C CA . LEU A 1 489 ? 38.503 1.387 -11.727 1.00 97.38 489 LEU A CA 1
ATOM 3893 C C . LEU A 1 489 ? 36.978 1.489 -11.689 1.00 97.38 489 LEU A C 1
ATOM 3895 O O . LEU A 1 489 ? 36.362 1.182 -10.667 1.00 97.38 489 LEU A O 1
ATOM 3899 N N . VAL A 1 490 ? 36.387 1.935 -12.793 1.00 98.31 490 VAL A N 1
ATOM 3900 C CA . VAL A 1 490 ? 34.952 2.203 -12.888 1.00 98.31 490 VAL A CA 1
ATOM 3901 C C . VAL A 1 490 ? 34.340 1.562 -14.125 1.00 98.31 490 VAL A C 1
ATOM 3903 O O . VAL A 1 490 ? 35.010 1.376 -15.143 1.00 98.31 490 VAL A O 1
ATOM 3906 N N . ALA A 1 491 ? 33.049 1.266 -14.036 1.00 98.44 491 ALA A N 1
ATOM 3907 C CA . ALA A 1 491 ? 32.193 0.921 -15.164 1.00 98.44 491 ALA A CA 1
ATOM 3908 C C . ALA A 1 491 ? 30.910 1.756 -15.097 1.00 98.44 491 ALA A C 1
ATOM 3910 O O . ALA A 1 491 ? 30.538 2.252 -14.031 1.00 98.44 491 ALA A O 1
ATOM 3911 N N . THR A 1 492 ? 30.227 1.913 -16.226 1.00 98.81 492 THR A N 1
ATOM 3912 C CA . THR A 1 492 ? 28.876 2.487 -16.232 1.00 98.81 492 THR A CA 1
ATOM 3913 C C . THR A 1 492 ? 27.859 1.444 -15.762 1.00 98.81 492 THR A C 1
ATOM 3915 O O . THR A 1 492 ? 28.076 0.235 -15.916 1.00 98.81 492 THR A O 1
ATOM 3918 N N . VAL A 1 493 ? 26.712 1.880 -15.237 1.00 98.88 493 VAL A N 1
ATOM 3919 C CA . VAL A 1 493 ? 25.598 0.962 -14.936 1.00 98.88 493 VAL A CA 1
ATOM 3920 C C . VAL A 1 493 ? 25.135 0.224 -16.201 1.00 98.88 493 VAL A C 1
ATOM 3922 O O . VAL A 1 493 ? 24.809 -0.958 -16.128 1.00 98.88 493 VAL A O 1
ATOM 3925 N N . PHE A 1 494 ? 25.168 0.865 -17.373 1.00 98.81 494 PHE A N 1
ATOM 3926 C CA . PHE A 1 494 ? 24.849 0.229 -18.656 1.00 98.81 494 PHE A CA 1
ATOM 3927 C C . PHE A 1 494 ? 25.777 -0.945 -18.995 1.00 98.81 494 PHE A C 1
ATOM 3929 O O . PHE A 1 494 ? 25.302 -2.017 -19.373 1.00 98.81 494 PHE A O 1
ATOM 3936 N N . ASP A 1 495 ? 27.092 -0.772 -18.829 1.00 98.62 495 ASP A N 1
ATOM 3937 C CA . ASP A 1 495 ? 28.084 -1.817 -19.100 1.00 98.62 495 ASP A CA 1
ATOM 3938 C C . ASP A 1 495 ? 27.940 -3.005 -18.141 1.00 98.62 495 ASP A C 1
ATOM 3940 O O . ASP A 1 495 ? 28.079 -4.162 -18.557 1.00 98.62 495 ASP A O 1
ATOM 3944 N N . LEU A 1 496 ? 27.620 -2.722 -16.874 1.00 98.75 496 LEU A N 1
ATOM 3945 C CA . LEU A 1 496 ? 27.326 -3.729 -15.856 1.00 98.75 496 LEU A CA 1
ATOM 3946 C C . LEU A 1 496 ? 26.033 -4.489 -16.165 1.00 98.75 496 LEU A C 1
ATOM 3948 O O . LEU A 1 496 ? 26.022 -5.718 -16.124 1.00 98.75 496 LEU A O 1
ATOM 3952 N N . GLN A 1 497 ? 24.968 -3.776 -16.529 1.00 98.00 497 GLN A N 1
ATOM 3953 C CA . GLN A 1 497 ? 23.678 -4.354 -16.895 1.00 98.00 497 GLN A CA 1
ATOM 3954 C C . GLN A 1 497 ? 23.807 -5.261 -18.128 1.00 98.00 497 GLN A C 1
ATOM 3956 O O . GLN A 1 497 ? 23.355 -6.405 -18.106 1.00 98.00 497 GLN A O 1
ATOM 3961 N N . ALA A 1 498 ? 24.461 -4.793 -19.197 1.00 98.25 498 ALA A N 1
ATOM 3962 C CA . ALA A 1 498 ? 24.664 -5.585 -20.411 1.00 98.25 498 ALA A CA 1
ATOM 3963 C C . ALA A 1 498 ? 25.467 -6.868 -20.131 1.00 98.25 498 ALA A C 1
ATOM 3965 O O . ALA A 1 498 ? 25.109 -7.945 -20.613 1.00 98.25 498 ALA A O 1
ATOM 3966 N N . ALA A 1 499 ? 26.512 -6.774 -19.302 1.00 98.25 499 ALA A N 1
ATOM 3967 C CA . ALA A 1 499 ? 27.303 -7.928 -18.888 1.00 98.25 499 ALA A CA 1
ATOM 3968 C C . ALA A 1 499 ? 26.489 -8.919 -18.039 1.00 98.25 499 ALA A C 1
ATOM 3970 O O . ALA A 1 499 ? 26.524 -10.124 -18.301 1.00 98.25 499 ALA A O 1
ATOM 3971 N N . GLN A 1 500 ? 25.716 -8.426 -17.066 1.00 97.81 500 GLN A N 1
ATOM 3972 C CA . GLN A 1 500 ? 24.862 -9.252 -16.211 1.00 97.81 500 GLN A CA 1
ATOM 3973 C C . GLN A 1 500 ? 23.831 -10.034 -17.038 1.00 97.81 500 GLN A C 1
ATOM 3975 O O . GLN A 1 500 ? 23.677 -11.236 -16.834 1.00 97.81 500 GLN A O 1
ATOM 3980 N N . TYR A 1 501 ? 23.188 -9.380 -18.012 1.00 98.44 501 TYR A N 1
ATOM 3981 C CA . TYR A 1 501 ? 22.237 -10.004 -18.941 1.00 98.44 501 TYR A CA 1
ATOM 3982 C C . TYR A 1 501 ? 22.903 -10.952 -19.952 1.00 98.44 501 TYR A C 1
ATOM 3984 O O . TYR A 1 501 ? 22.204 -11.580 -20.744 1.00 98.44 501 TYR A O 1
ATOM 3992 N N . GLY A 1 502 ? 24.235 -11.070 -19.954 1.00 96.81 502 GLY A N 1
ATOM 3993 C CA . GLY A 1 502 ? 24.971 -11.963 -20.848 1.00 96.81 502 GLY A CA 1
ATOM 3994 C C . GLY A 1 502 ? 24.976 -11.501 -22.306 1.00 96.81 502 GLY A C 1
ATOM 3995 O O . GLY A 1 502 ? 24.946 -12.342 -23.203 1.00 96.81 502 GLY A O 1
ATOM 3996 N N . ILE A 1 503 ? 24.979 -10.189 -22.559 1.00 97.25 503 ILE A N 1
ATOM 3997 C CA . ILE A 1 503 ? 24.953 -9.623 -23.913 1.00 97.25 503 ILE A CA 1
ATOM 3998 C C . ILE A 1 503 ? 26.360 -9.633 -24.533 1.00 97.25 503 ILE A C 1
ATOM 4000 O O . ILE A 1 503 ? 27.269 -9.043 -23.946 1.00 97.25 503 ILE A O 1
ATOM 4004 N N . PRO A 1 504 ? 26.560 -10.246 -25.717 1.00 93.12 504 PRO A N 1
ATOM 4005 C CA . PRO A 1 504 ? 27.831 -10.163 -26.430 1.00 93.12 504 PRO A CA 1
ATOM 4006 C C . PRO A 1 504 ? 28.010 -8.770 -27.053 1.00 93.12 504 PRO A C 1
ATOM 4008 O O . PRO A 1 504 ? 27.116 -8.267 -27.733 1.00 93.12 504 PRO A O 1
ATOM 4011 N N . ARG A 1 505 ? 29.178 -8.158 -26.843 1.00 93.06 505 ARG A N 1
ATOM 4012 C CA . ARG A 1 505 ? 29.552 -6.807 -27.303 1.00 93.06 505 ARG A CA 1
ATOM 4013 C C . ARG A 1 505 ? 30.794 -6.795 -28.198 1.00 93.06 505 ARG A C 1
ATOM 4015 O O . ARG A 1 505 ? 31.171 -5.741 -28.698 1.00 93.06 505 ARG A O 1
ATOM 4022 N N . GLY A 1 506 ? 31.414 -7.954 -28.423 1.00 89.75 506 GLY A N 1
ATOM 4023 C CA . GLY A 1 506 ? 32.595 -8.098 -29.275 1.00 89.75 506 GLY A CA 1
ATOM 4024 C C . GLY A 1 506 ? 33.912 -7.847 -28.541 1.00 89.75 506 GLY A C 1
ATOM 4025 O O . GLY A 1 506 ? 34.909 -7.512 -29.179 1.00 89.75 506 GLY A O 1
ATOM 4026 N N . LEU A 1 507 ? 33.930 -7.999 -27.213 1.00 92.25 507 LEU A N 1
ATOM 4027 C CA . LEU A 1 507 ? 35.144 -7.811 -26.418 1.00 92.25 507 LEU A CA 1
ATOM 4028 C C . LEU A 1 507 ? 36.087 -9.027 -26.553 1.00 92.25 507 LEU A C 1
ATOM 4030 O O . LEU A 1 507 ? 35.623 -10.168 -26.673 1.00 92.25 507 LEU A O 1
ATOM 4034 N N . PRO A 1 508 ? 37.420 -8.838 -26.510 1.00 87.62 508 PRO A N 1
ATOM 4035 C CA . PRO A 1 508 ? 38.361 -9.956 -26.522 1.00 87.62 508 PRO A CA 1
ATOM 4036 C C . PRO A 1 508 ? 38.122 -10.910 -25.341 1.00 87.62 508 PRO A C 1
ATOM 4038 O O . PRO A 1 508 ? 38.195 -10.504 -24.183 1.00 87.62 508 PRO A O 1
ATOM 4041 N N . GLY A 1 509 ? 37.842 -12.186 -25.629 1.00 85.62 509 GLY A N 1
ATOM 4042 C CA . GLY A 1 509 ? 37.579 -13.199 -24.596 1.00 85.62 509 GLY A CA 1
ATOM 4043 C C . GLY A 1 509 ? 36.290 -12.963 -23.800 1.00 85.62 509 GLY A C 1
ATOM 4044 O O . GLY A 1 509 ? 36.224 -13.326 -22.627 1.00 85.62 509 GLY A O 1
ATOM 4045 N N . GLU A 1 510 ? 35.289 -12.310 -24.400 1.00 92.69 510 GLU A N 1
ATOM 4046 C CA . GLU A 1 510 ? 34.030 -11.983 -23.733 1.00 92.69 510 GLU A CA 1
ATOM 4047 C C . GLU A 1 510 ? 33.263 -13.220 -23.250 1.00 92.69 510 GLU A C 1
ATOM 4049 O O . GLU A 1 510 ? 32.920 -14.109 -24.028 1.00 92.69 510 GLU A O 1
ATOM 4054 N N . LEU A 1 511 ? 32.951 -13.244 -21.954 1.00 92.38 511 LEU A N 1
ATOM 4055 C CA . LEU A 1 511 ? 32.098 -14.257 -21.336 1.00 92.38 511 LEU A CA 1
ATOM 4056 C C . LEU A 1 511 ? 30.626 -13.825 -21.435 1.00 92.38 511 LEU A C 1
ATOM 4058 O O . LEU A 1 511 ? 30.095 -13.219 -20.505 1.00 92.38 511 LEU A O 1
ATOM 4062 N N . ALA A 1 512 ? 29.981 -14.111 -22.565 1.00 93.31 512 ALA A N 1
ATOM 4063 C CA . ALA A 1 512 ? 28.587 -13.761 -22.851 1.00 93.31 512 ALA A CA 1
ATOM 4064 C C . ALA A 1 512 ? 27.866 -14.881 -23.622 1.00 93.31 512 ALA A C 1
ATOM 4066 O O . ALA A 1 512 ? 28.499 -15.839 -24.063 1.00 93.31 512 ALA A O 1
ATOM 4067 N N . ALA A 1 513 ? 26.545 -14.754 -23.786 1.00 94.81 513 ALA A N 1
ATOM 4068 C CA . ALA A 1 513 ? 25.752 -15.725 -24.529 1.00 94.81 513 ALA A CA 1
ATOM 4069 C C . ALA A 1 513 ? 26.087 -15.688 -26.027 1.00 94.81 513 ALA A C 1
ATOM 4071 O O . ALA A 1 513 ? 26.162 -14.606 -26.620 1.00 94.81 513 ALA A O 1
ATOM 4072 N N . ALA A 1 514 ? 26.209 -16.854 -26.663 1.00 91.69 514 ALA A N 1
ATOM 4073 C CA . ALA A 1 514 ? 26.432 -16.926 -28.109 1.00 91.69 514 ALA A CA 1
ATOM 4074 C C . ALA A 1 514 ? 25.192 -16.451 -28.894 1.00 91.69 514 ALA A C 1
ATOM 4076 O O . ALA A 1 514 ? 25.248 -15.559 -29.747 1.00 91.69 514 ALA A O 1
ATOM 4077 N N . ASP A 1 515 ? 24.031 -17.011 -28.564 1.00 93.19 515 ASP A N 1
ATOM 4078 C CA . ASP A 1 515 ? 22.746 -16.659 -29.152 1.00 93.19 515 ASP A CA 1
ATOM 4079 C C . ASP A 1 515 ? 21.588 -16.910 -28.171 1.00 93.19 515 ASP A C 1
ATOM 4081 O O . ASP A 1 515 ? 21.803 -17.124 -26.983 1.00 93.19 515 ASP A O 1
ATOM 4085 N N . PHE A 1 516 ? 20.343 -16.812 -28.642 1.00 97.25 516 PHE A N 1
ATOM 4086 C CA . PHE A 1 516 ? 19.172 -17.025 -27.786 1.00 97.25 516 PHE A CA 1
ATOM 4087 C C . PHE A 1 516 ? 18.939 -18.493 -27.394 1.00 97.25 516 PHE A C 1
ATOM 4089 O O . PHE A 1 516 ? 18.141 -18.750 -26.493 1.00 97.25 516 PHE A O 1
ATOM 4096 N N . SER A 1 517 ? 19.586 -19.438 -28.081 1.00 97.06 517 SER A N 1
ATOM 4097 C CA . SER A 1 517 ? 19.514 -20.880 -27.825 1.00 97.06 517 SER A CA 1
ATOM 4098 C C . SER A 1 517 ? 20.563 -21.359 -26.824 1.00 97.06 517 SER A C 1
ATOM 4100 O O . SER A 1 517 ? 20.428 -22.469 -26.306 1.00 97.06 517 SER A O 1
ATOM 4102 N N . ASP A 1 518 ? 21.582 -20.543 -26.562 1.00 96.94 518 ASP A N 1
ATOM 4103 C CA . ASP A 1 518 ? 22.621 -20.812 -25.577 1.00 96.94 518 ASP A CA 1
ATOM 4104 C C . ASP A 1 518 ? 22.045 -20.815 -24.154 1.00 96.94 518 ASP A C 1
ATOM 4106 O O . ASP A 1 518 ? 21.312 -19.906 -23.778 1.00 96.94 518 ASP A O 1
ATOM 4110 N N . ASN A 1 519 ? 22.398 -21.809 -23.336 1.00 96.50 519 ASN A N 1
ATOM 4111 C CA . ASN A 1 519 ? 21.931 -21.941 -21.951 1.00 96.50 519 ASN A CA 1
ATOM 4112 C C . ASN A 1 519 ? 22.741 -21.055 -20.986 1.00 96.50 519 ASN A C 1
ATOM 4114 O O . ASN A 1 519 ? 23.182 -21.491 -19.921 1.00 96.50 519 ASN A O 1
ATOM 4118 N N . THR A 1 520 ? 22.956 -19.806 -21.380 1.00 96.94 520 THR A N 1
ATOM 4119 C CA . THR A 1 520 ? 23.583 -18.780 -20.549 1.00 96.94 520 THR A CA 1
ATOM 4120 C C . THR A 1 520 ? 22.497 -18.092 -19.709 1.00 96.94 520 THR A C 1
ATOM 4122 O O . THR A 1 520 ? 21.418 -17.815 -20.245 1.00 96.94 520 THR A O 1
ATOM 4125 N N . PRO A 1 521 ? 22.739 -17.784 -18.417 1.00 97.50 521 PRO A N 1
ATOM 4126 C CA . PRO A 1 521 ? 21.791 -17.066 -17.569 1.00 97.50 521 PRO A CA 1
ATOM 4127 C C . PRO A 1 521 ? 21.141 -15.860 -18.242 1.00 97.50 521 PRO A C 1
ATOM 4129 O O . PRO A 1 521 ? 21.823 -15.041 -18.857 1.00 97.50 521 PRO A O 1
ATOM 4132 N N . TYR A 1 522 ? 19.820 -15.769 -18.084 1.00 98.25 522 TYR A N 1
ATOM 4133 C CA . TYR A 1 522 ? 18.948 -14.726 -18.634 1.00 98.25 522 TYR A CA 1
ATOM 4134 C C . TYR A 1 522 ? 18.739 -14.754 -20.153 1.00 98.25 522 TYR A C 1
ATOM 4136 O O . TYR A 1 522 ? 18.157 -13.826 -20.698 1.00 98.25 522 TYR A O 1
ATOM 4144 N N . THR A 1 523 ? 19.130 -15.815 -20.856 1.00 98.69 523 THR A N 1
ATOM 4145 C CA . THR A 1 523 ? 18.721 -16.025 -22.257 1.00 98.69 523 THR A CA 1
ATOM 4146 C C . THR A 1 523 ? 17.304 -16.622 -22.367 1.00 98.69 523 THR A C 1
ATOM 4148 O O . THR A 1 523 ? 16.781 -17.197 -21.403 1.00 98.69 523 THR A O 1
ATOM 4151 N N . PRO A 1 524 ? 16.667 -16.561 -23.553 1.00 98.75 524 PRO A N 1
ATOM 4152 C CA . PRO A 1 524 ? 15.417 -17.275 -23.820 1.00 98.75 524 PRO A CA 1
ATOM 4153 C C . PRO A 1 524 ? 15.482 -18.799 -23.601 1.00 98.75 524 PRO A C 1
ATOM 4155 O O . PRO A 1 524 ? 14.506 -19.369 -23.110 1.00 98.75 524 PRO A O 1
ATOM 4158 N N . ALA A 1 525 ? 16.603 -19.458 -23.920 1.00 98.50 525 ALA A N 1
ATOM 4159 C CA . ALA A 1 525 ? 16.797 -20.887 -23.655 1.00 98.50 525 ALA A CA 1
ATOM 4160 C C . ALA A 1 525 ? 16.931 -21.206 -22.162 1.00 98.50 525 ALA A C 1
ATOM 4162 O O . ALA A 1 525 ? 16.372 -22.196 -21.695 1.00 98.50 525 ALA A O 1
ATOM 4163 N N . TRP A 1 526 ? 17.629 -20.350 -21.416 1.00 98.69 526 TRP A N 1
ATOM 4164 C CA . TRP A 1 526 ? 17.763 -20.477 -19.968 1.00 98.69 526 TRP A CA 1
ATOM 4165 C C . TRP A 1 526 ? 16.411 -20.372 -19.255 1.00 98.69 526 TRP A C 1
ATOM 4167 O O . TRP A 1 526 ? 16.066 -21.243 -18.457 1.00 98.69 526 TRP A O 1
ATOM 4177 N N . GLN A 1 527 ? 15.600 -19.352 -19.571 1.00 98.31 527 GLN A N 1
ATOM 4178 C CA . GLN A 1 527 ? 14.319 -19.180 -18.874 1.00 98.31 527 GLN A CA 1
ATOM 4179 C C . GLN A 1 527 ? 13.344 -20.318 -19.185 1.00 98.31 527 GLN A C 1
ATOM 4181 O O . GLN A 1 527 ? 12.531 -20.658 -18.336 1.00 98.31 527 GLN A O 1
ATOM 4186 N N . GLU A 1 528 ? 13.424 -20.926 -20.374 1.00 98.62 528 GLU A N 1
ATOM 4187 C CA . GLU A 1 528 ? 12.524 -22.016 -20.774 1.00 98.62 528 GLU A CA 1
ATOM 4188 C C . GLU A 1 528 ? 12.654 -23.216 -19.826 1.00 98.62 528 GLU A C 1
ATOM 4190 O O . GLU A 1 528 ? 11.645 -23.832 -19.483 1.00 98.62 528 GLU A O 1
ATOM 4195 N N . GLN A 1 529 ? 13.867 -23.490 -19.331 1.00 97.75 529 GLN A N 1
ATOM 4196 C CA . GLN A 1 529 ? 14.114 -24.549 -18.348 1.00 97.75 529 GLN A CA 1
ATOM 4197 C C . GLN A 1 529 ? 13.495 -24.239 -16.978 1.00 97.75 529 GLN A C 1
ATOM 4199 O O . GLN A 1 529 ? 12.985 -25.139 -16.319 1.00 97.75 529 GLN A O 1
ATOM 4204 N N . ILE A 1 530 ? 13.510 -22.970 -16.562 1.00 98.25 530 ILE A N 1
ATOM 4205 C CA . ILE A 1 530 ? 13.016 -22.531 -15.248 1.00 98.25 530 ILE A CA 1
ATOM 4206 C C . ILE A 1 530 ? 11.489 -22.393 -15.239 1.00 98.25 530 ILE A C 1
ATOM 4208 O O . ILE A 1 530 ? 10.806 -22.811 -14.305 1.00 98.25 530 ILE A O 1
ATOM 4212 N N . THR A 1 531 ? 10.937 -21.770 -16.278 1.00 98.44 531 THR A N 1
ATOM 4213 C CA . THR A 1 531 ? 9.550 -21.287 -16.290 1.00 98.44 531 THR A CA 1
ATOM 4214 C C . THR A 1 531 ? 8.609 -22.237 -17.028 1.00 98.44 531 THR A C 1
ATOM 4216 O O . THR A 1 531 ? 7.398 -22.227 -16.776 1.00 98.44 531 THR A O 1
ATOM 4219 N N . GLY A 1 532 ? 9.148 -23.034 -17.957 1.00 98.00 532 GLY A N 1
ATOM 4220 C CA . GLY A 1 532 ? 8.396 -23.852 -18.907 1.00 98.00 532 GLY A CA 1
ATOM 4221 C C . GLY A 1 532 ? 7.753 -23.072 -20.064 1.00 98.00 532 GLY A C 1
ATOM 4222 O O . GLY A 1 532 ? 6.990 -23.662 -20.827 1.00 98.00 532 GLY A O 1
ATOM 4223 N N . VAL A 1 533 ? 8.000 -21.762 -20.204 1.00 98.56 533 VAL A N 1
ATOM 4224 C CA . VAL A 1 533 ? 7.489 -20.962 -21.334 1.00 98.56 533 VAL A CA 1
ATOM 4225 C C . VAL A 1 533 ? 8.434 -21.077 -22.524 1.00 98.56 533 VAL A C 1
ATOM 4227 O O . VAL A 1 533 ? 9.643 -20.923 -22.373 1.00 98.56 533 VAL A O 1
ATOM 4230 N N . SER A 1 534 ? 7.882 -21.286 -23.721 1.00 98.50 534 SER A N 1
ATOM 4231 C CA . SER A 1 534 ? 8.670 -21.425 -24.948 1.00 98.50 534 SER A CA 1
ATOM 4232 C C . SER A 1 534 ? 9.532 -20.191 -25.234 1.00 98.50 534 SER A C 1
ATOM 4234 O O . SER A 1 534 ? 9.035 -19.061 -25.288 1.00 98.50 534 SER A O 1
ATOM 4236 N N . ARG A 1 535 ? 10.818 -20.420 -25.512 1.00 98.25 535 ARG A N 1
ATOM 4237 C CA . ARG A 1 535 ? 11.794 -19.401 -25.912 1.00 98.25 535 ARG A CA 1
ATOM 4238 C C . ARG A 1 535 ? 11.332 -18.600 -27.130 1.00 98.25 535 ARG A C 1
ATOM 4240 O O . ARG A 1 535 ? 11.506 -17.384 -27.154 1.00 98.25 535 ARG A O 1
ATOM 4247 N N . ASP A 1 536 ? 10.673 -19.242 -28.095 1.00 98.44 536 ASP A N 1
ATOM 4248 C CA . ASP A 1 536 ? 10.199 -18.594 -29.324 1.00 98.44 536 ASP A CA 1
ATOM 4249 C C . ASP A 1 536 ? 9.085 -17.586 -29.029 1.00 98.44 536 ASP A C 1
ATOM 4251 O O . ASP A 1 536 ? 9.039 -16.497 -29.613 1.00 98.44 536 ASP A O 1
ATOM 4255 N N . GLN A 1 537 ? 8.206 -17.916 -28.078 1.00 98.31 537 GLN A N 1
ATOM 4256 C CA . GLN A 1 537 ? 7.176 -16.995 -27.607 1.00 98.31 537 GLN A CA 1
ATOM 4257 C C . GLN A 1 537 ? 7.800 -15.810 -26.868 1.00 98.31 537 GLN A C 1
ATOM 4259 O O . GLN A 1 537 ? 7.416 -14.672 -27.138 1.00 98.31 537 GLN A O 1
ATOM 4264 N N . ILE A 1 538 ? 8.791 -16.050 -26.002 1.00 98.50 538 ILE A N 1
ATOM 4265 C CA . ILE A 1 538 ? 9.502 -14.982 -25.284 1.00 98.50 538 ILE A CA 1
ATOM 4266 C C . ILE A 1 538 ? 10.202 -14.028 -26.250 1.00 98.50 538 ILE A C 1
ATOM 4268 O O . ILE A 1 538 ? 9.997 -12.818 -26.158 1.00 98.50 538 ILE A O 1
ATOM 4272 N N . ILE A 1 539 ? 10.951 -14.555 -27.222 1.00 98.69 539 ILE A N 1
ATOM 4273 C CA . ILE A 1 539 ? 11.616 -13.753 -28.259 1.00 98.69 539 ILE A CA 1
ATOM 4274 C C . ILE A 1 539 ? 10.584 -12.927 -29.034 1.00 98.69 539 ILE A C 1
ATOM 4276 O O . ILE A 1 539 ? 10.763 -11.725 -29.225 1.00 98.69 539 ILE A O 1
ATOM 4280 N N . THR A 1 540 ? 9.480 -13.553 -29.451 1.00 98.56 540 THR A N 1
ATOM 4281 C CA . THR A 1 540 ? 8.433 -12.888 -30.236 1.00 98.56 540 THR A CA 1
ATOM 4282 C C . THR A 1 540 ? 7.772 -11.753 -29.462 1.00 98.56 540 THR A C 1
ATOM 4284 O O . THR A 1 540 ? 7.639 -10.649 -29.992 1.00 98.56 540 THR A O 1
ATOM 4287 N N . VAL A 1 541 ? 7.355 -11.997 -28.217 1.00 98.81 541 VAL A N 1
ATOM 4288 C CA . VAL A 1 541 ? 6.672 -10.984 -27.403 1.00 98.81 541 VAL A CA 1
ATOM 4289 C C . VAL A 1 541 ? 7.634 -9.862 -27.023 1.00 98.81 541 VAL A C 1
ATOM 4291 O O . VAL A 1 541 ? 7.259 -8.703 -27.165 1.00 98.81 541 VAL A O 1
ATOM 4294 N N . ALA A 1 542 ? 8.871 -10.169 -26.616 1.00 98.81 542 ALA A N 1
ATOM 4295 C CA . ALA A 1 542 ? 9.872 -9.154 -26.278 1.00 98.81 542 ALA A CA 1
ATOM 4296 C C . ALA A 1 542 ? 10.182 -8.240 -27.468 1.00 98.81 542 ALA A C 1
ATOM 4298 O O . ALA A 1 542 ? 10.146 -7.016 -27.338 1.00 98.81 542 ALA A O 1
ATOM 4299 N N . ARG A 1 543 ? 10.400 -8.832 -28.650 1.00 98.50 543 ARG A N 1
ATOM 4300 C CA . ARG A 1 543 ? 10.642 -8.081 -29.883 1.00 98.50 543 ARG A CA 1
ATOM 4301 C C . ARG A 1 543 ? 9.448 -7.206 -30.241 1.00 98.50 543 ARG A C 1
ATOM 4303 O O . ARG A 1 543 ? 9.628 -6.022 -30.482 1.00 98.50 543 ARG A O 1
ATOM 4310 N N . GLN A 1 544 ? 8.229 -7.746 -30.245 1.00 98.75 544 GLN A N 1
ATOM 4311 C CA . GLN A 1 544 ? 7.035 -6.963 -30.590 1.00 98.75 544 GLN A CA 1
ATOM 4312 C C . GLN A 1 544 ? 6.755 -5.840 -29.586 1.00 98.75 544 GLN A C 1
ATOM 4314 O O . GLN A 1 544 ? 6.378 -4.745 -29.995 1.00 98.75 544 GLN A O 1
ATOM 4319 N N . PHE A 1 545 ? 6.970 -6.093 -28.293 1.00 98.94 545 PHE A N 1
ATOM 4320 C CA . PHE A 1 545 ? 6.821 -5.095 -27.239 1.00 98.94 545 PHE A CA 1
ATOM 4321 C C . PHE A 1 545 ? 7.772 -3.908 -27.450 1.00 98.94 545 PHE A C 1
ATOM 4323 O O . PHE A 1 545 ? 7.336 -2.754 -27.407 1.00 98.94 545 PHE A O 1
ATOM 4330 N N . ALA A 1 546 ? 9.050 -4.189 -27.721 1.00 98.81 546 ALA A N 1
ATOM 4331 C CA . ALA A 1 546 ? 10.063 -3.167 -27.961 1.00 98.81 546 ALA A CA 1
ATOM 4332 C C . ALA A 1 546 ? 9.905 -2.485 -29.324 1.00 98.81 546 ALA A C 1
ATOM 4334 O O . ALA A 1 546 ? 9.943 -1.265 -29.390 1.00 98.81 546 ALA A O 1
ATOM 4335 N N . GLU A 1 547 ? 9.616 -3.214 -30.405 1.00 98.50 547 GLU A N 1
ATOM 4336 C CA . GLU A 1 547 ? 9.330 -2.590 -31.705 1.00 98.50 547 GLU A CA 1
ATOM 4337 C C . GLU A 1 547 ? 8.141 -1.633 -31.634 1.00 98.50 547 GLU A C 1
ATOM 4339 O O . GLU A 1 547 ? 8.143 -0.593 -32.290 1.00 98.50 547 GLU A O 1
ATOM 4344 N N . ASN A 1 548 ? 7.109 -1.989 -30.867 1.00 98.88 548 ASN A N 1
ATOM 4345 C CA . ASN A 1 548 ? 5.975 -1.107 -30.651 1.00 98.88 548 ASN A CA 1
ATOM 4346 C C . ASN A 1 548 ? 6.405 0.166 -29.915 1.00 98.88 548 ASN A C 1
ATOM 4348 O O . ASN A 1 548 ? 6.089 1.265 -30.368 1.00 98.88 548 ASN A O 1
ATOM 4352 N N . ALA A 1 549 ? 7.155 0.031 -28.819 1.00 98.88 549 ALA A N 1
ATOM 4353 C CA . ALA A 1 549 ? 7.645 1.173 -28.056 1.00 98.88 549 ALA A CA 1
ATOM 4354 C C . ALA A 1 549 ? 8.569 2.071 -28.892 1.00 98.88 549 ALA A C 1
ATOM 4356 O O . ALA A 1 549 ? 8.434 3.285 -28.835 1.00 98.88 549 ALA A O 1
ATOM 4357 N N . GLU A 1 550 ? 9.443 1.503 -29.721 1.00 98.50 550 GLU A N 1
ATOM 4358 C CA . GLU A 1 550 ? 10.315 2.264 -30.620 1.00 98.50 550 GLU A CA 1
ATOM 4359 C C . GLU A 1 550 ? 9.498 3.078 -31.631 1.00 98.50 550 GLU A C 1
ATOM 4361 O O . GLU A 1 550 ? 9.696 4.281 -31.771 1.00 98.50 550 GLU A O 1
ATOM 4366 N N . LYS A 1 551 ? 8.535 2.437 -32.309 1.00 98.56 551 LYS A N 1
ATOM 4367 C CA . LYS A 1 551 ? 7.712 3.076 -33.353 1.00 98.56 551 LYS A CA 1
ATOM 4368 C C . LYS A 1 551 ? 6.776 4.154 -32.816 1.00 98.56 551 LYS A C 1
ATOM 4370 O O . LYS A 1 551 ? 6.322 5.001 -33.580 1.00 98.56 551 LYS A O 1
ATOM 4375 N N . THR A 1 552 ? 6.419 4.070 -31.540 1.00 98.75 552 THR A N 1
ATOM 4376 C CA . THR A 1 552 ? 5.403 4.924 -30.915 1.00 98.75 552 THR A CA 1
ATOM 4377 C C . THR A 1 552 ? 5.967 5.859 -29.854 1.00 98.75 552 THR A C 1
ATOM 4379 O O . THR A 1 552 ? 5.190 6.556 -29.205 1.00 98.75 552 THR A O 1
ATOM 4382 N N . GLU A 1 553 ? 7.289 5.860 -29.675 1.00 98.50 553 GLU A N 1
ATOM 4383 C CA . GLU A 1 553 ? 7.994 6.611 -28.635 1.00 98.50 553 GLU A CA 1
ATOM 4384 C C . GLU A 1 553 ? 7.457 6.311 -27.222 1.00 98.50 553 GLU A C 1
ATOM 4386 O O . GLU A 1 553 ? 7.112 7.200 -26.443 1.00 98.50 553 GLU A O 1
ATOM 4391 N N . GLY A 1 554 ? 7.380 5.017 -26.897 1.00 98.56 554 GLY A N 1
ATOM 4392 C CA . GLY A 1 554 ? 7.142 4.511 -25.546 1.00 98.56 554 GLY A CA 1
ATOM 4393 C C . GLY A 1 554 ? 5.731 3.995 -25.253 1.00 98.56 554 GLY A C 1
ATOM 4394 O O . GLY A 1 554 ? 5.446 3.701 -24.097 1.00 98.56 554 GLY A O 1
ATOM 4395 N N . ARG A 1 555 ? 4.829 3.829 -26.235 1.00 98.75 555 ARG A N 1
ATOM 4396 C CA . ARG A 1 555 ? 3.418 3.422 -25.994 1.00 98.75 555 ARG A CA 1
ATOM 4397 C C . ARG A 1 555 ? 3.215 1.908 -25.824 1.00 98.75 555 ARG A C 1
ATOM 4399 O O . ARG A 1 555 ? 2.250 1.342 -26.354 1.00 98.75 555 ARG A O 1
ATOM 4406 N N . SER A 1 556 ? 4.115 1.273 -25.072 1.00 98.94 556 SER A N 1
ATOM 4407 C CA . SER A 1 556 ? 3.993 -0.104 -24.575 1.00 98.94 556 SER A CA 1
ATOM 4408 C C . SER A 1 556 ? 3.868 -0.099 -23.049 1.00 98.94 556 SER A C 1
ATOM 4410 O O . SER A 1 556 ? 4.657 0.545 -22.354 1.00 98.94 556 SER A O 1
ATOM 4412 N N . MET A 1 557 ? 2.884 -0.820 -22.516 1.00 98.94 557 MET A N 1
ATOM 4413 C CA . MET A 1 557 ? 2.518 -0.783 -21.098 1.00 98.94 557 MET A CA 1
ATOM 4414 C C . MET A 1 557 ? 2.491 -2.185 -20.486 1.00 98.94 557 MET A C 1
ATOM 4416 O O . MET A 1 557 ? 2.125 -3.161 -21.145 1.00 98.94 557 MET A O 1
ATOM 4420 N N . VAL A 1 558 ? 2.833 -2.286 -19.199 1.00 98.94 558 VAL A N 1
ATOM 4421 C CA . VAL A 1 558 ? 2.614 -3.510 -18.418 1.00 98.94 558 VAL A CA 1
ATOM 4422 C C . VAL A 1 558 ? 1.659 -3.223 -17.268 1.00 98.94 558 VAL A C 1
ATOM 4424 O O . VAL A 1 558 ? 1.990 -2.479 -16.346 1.00 98.94 558 VAL A O 1
ATOM 4427 N N . ILE A 1 559 ? 0.480 -3.843 -17.321 1.00 98.94 559 ILE A N 1
ATOM 4428 C CA . ILE A 1 559 ? -0.489 -3.878 -16.228 1.00 98.94 559 ILE A CA 1
ATOM 4429 C C . ILE A 1 559 ? -0.087 -5.009 -15.282 1.00 98.94 559 ILE A C 1
ATOM 4431 O O . ILE A 1 559 ? -0.231 -6.185 -15.619 1.00 98.94 559 ILE A O 1
ATOM 4435 N N . ILE A 1 560 ? 0.388 -4.660 -14.090 1.00 98.81 560 ILE A N 1
ATOM 4436 C CA . ILE A 1 560 ? 0.959 -5.593 -13.111 1.00 98.81 560 ILE A CA 1
ATOM 4437 C C . ILE A 1 560 ? 0.194 -5.542 -11.783 1.00 98.81 560 ILE A C 1
ATOM 4439 O O . ILE A 1 560 ? -0.472 -4.554 -11.474 1.00 98.81 560 ILE A O 1
ATOM 4443 N N . GLY A 1 561 ? 0.213 -6.621 -11.000 1.00 98.19 561 GLY A N 1
ATOM 4444 C CA . GLY A 1 561 ? -0.487 -6.641 -9.714 1.00 98.19 561 GLY A CA 1
ATOM 4445 C C . GLY A 1 561 ? -0.038 -7.745 -8.762 1.00 98.19 561 GLY A C 1
ATOM 4446 O O . GLY A 1 561 ? 1.032 -8.333 -8.901 1.00 98.19 561 GLY A O 1
ATOM 4447 N N . ALA A 1 562 ? -0.897 -8.058 -7.790 1.00 98.62 562 ALA A N 1
ATOM 4448 C CA . ALA A 1 562 ? -0.604 -8.966 -6.678 1.00 98.62 562 ALA A CA 1
ATOM 4449 C C . ALA A 1 562 ? -0.152 -10.386 -7.075 1.00 98.62 562 ALA A C 1
ATOM 4451 O O . ALA A 1 562 ? 0.425 -11.082 -6.242 1.00 98.62 562 ALA A O 1
ATOM 4452 N N . GLY A 1 563 ? -0.406 -10.855 -8.304 1.00 98.44 563 GLY A N 1
ATOM 4453 C CA . GLY A 1 563 ? 0.157 -12.119 -8.803 1.00 98.44 563 GLY A CA 1
ATOM 4454 C C . GLY A 1 563 ? 1.689 -12.109 -8.852 1.00 98.44 563 GLY A C 1
ATOM 4455 O O . GLY A 1 563 ? 2.304 -13.149 -8.646 1.00 98.44 563 GLY A O 1
ATOM 4456 N N . MET A 1 564 ? 2.273 -10.921 -9.028 1.00 98.31 564 MET A N 1
ATOM 4457 C CA . MET A 1 564 ? 3.711 -10.651 -9.026 1.00 98.31 564 MET A CA 1
ATOM 4458 C C . MET A 1 564 ? 4.197 -10.122 -7.668 1.00 98.31 564 MET A C 1
ATOM 4460 O O . MET A 1 564 ? 5.291 -10.471 -7.230 1.00 98.31 564 MET A O 1
ATOM 4464 N N . ASN A 1 565 ? 3.384 -9.295 -6.992 1.00 98.62 565 ASN A N 1
ATOM 4465 C CA . ASN A 1 565 ? 3.841 -8.506 -5.837 1.00 98.62 565 ASN A CA 1
ATOM 4466 C C . ASN A 1 565 ? 3.807 -9.229 -4.484 1.00 98.62 565 ASN A C 1
ATOM 4468 O O . ASN A 1 565 ? 4.418 -8.763 -3.533 1.00 98.62 565 ASN A O 1
ATOM 4472 N N . HIS A 1 566 ? 3.059 -10.330 -4.360 1.00 98.81 566 HIS A N 1
ATOM 4473 C CA . HIS A 1 566 ? 2.869 -11.019 -3.071 1.00 98.81 566 HIS A CA 1
ATOM 4474 C C . HIS A 1 566 ? 3.890 -12.144 -2.806 1.00 98.81 566 HIS A C 1
ATOM 4476 O O . HIS A 1 566 ? 3.724 -12.912 -1.854 1.00 98.81 566 HIS A O 1
ATOM 4482 N N . TRP A 1 567 ? 4.918 -12.257 -3.645 1.00 98.88 567 TRP A N 1
ATOM 4483 C CA . TRP A 1 567 ? 6.054 -13.169 -3.468 1.00 98.88 567 TRP A CA 1
ATOM 4484 C C . TRP A 1 567 ? 7.139 -12.531 -2.600 1.00 98.88 567 TRP A C 1
ATOM 4486 O O . TRP A 1 567 ? 7.260 -11.307 -2.579 1.00 98.88 567 TRP A O 1
ATOM 4496 N N . TYR A 1 568 ? 7.956 -13.344 -1.930 1.00 98.75 568 TYR A N 1
ATOM 4497 C CA . TYR A 1 568 ? 9.095 -12.876 -1.136 1.00 98.75 568 TYR A CA 1
ATOM 4498 C C . TYR A 1 568 ? 10.064 -12.020 -1.968 1.00 98.75 568 TYR A C 1
ATOM 4500 O O . TYR A 1 568 ? 10.483 -10.941 -1.546 1.00 98.75 568 TYR A O 1
ATOM 4508 N N . HIS A 1 569 ? 10.335 -12.452 -3.202 1.00 98.69 569 HIS A N 1
ATOM 4509 C CA . HIS A 1 569 ? 11.133 -11.722 -4.193 1.00 98.69 569 HIS A CA 1
ATOM 4510 C C . HIS A 1 569 ? 10.267 -10.886 -5.160 1.00 98.69 569 HIS A C 1
ATOM 4512 O O . HIS A 1 569 ? 10.471 -10.889 -6.378 1.00 98.69 569 HIS A O 1
ATOM 4518 N N . SER A 1 570 ? 9.271 -10.166 -4.628 1.00 98.31 570 SER A N 1
ATOM 4519 C CA . SER A 1 570 ? 8.397 -9.274 -5.410 1.00 98.31 570 SER A CA 1
ATOM 4520 C C . SER A 1 570 ? 9.152 -8.151 -6.120 1.00 98.31 570 SER A C 1
ATOM 4522 O O . SER A 1 570 ? 8.823 -7.777 -7.245 1.00 98.31 570 SER A O 1
ATOM 4524 N N . ASP A 1 571 ? 10.203 -7.644 -5.495 1.00 98.44 571 ASP A N 1
ATOM 4525 C CA . ASP A 1 571 ? 11.108 -6.650 -6.046 1.00 98.44 571 ASP A CA 1
ATOM 4526 C C . ASP A 1 571 ? 11.846 -7.150 -7.293 1.00 98.44 571 ASP A C 1
ATOM 4528 O O . ASP A 1 571 ? 11.963 -6.392 -8.251 1.00 98.44 571 ASP A O 1
ATOM 4532 N N . MET A 1 572 ? 12.273 -8.415 -7.341 1.00 98.75 572 MET A N 1
ATOM 4533 C CA . MET A 1 572 ? 12.897 -9.006 -8.535 1.00 98.75 572 MET A CA 1
ATOM 4534 C C . MET A 1 572 ? 11.893 -9.171 -9.677 1.00 98.75 572 MET A C 1
ATOM 4536 O O . MET A 1 572 ? 12.193 -8.815 -10.822 1.00 98.75 572 MET A O 1
ATOM 4540 N N . ASN A 1 573 ? 10.680 -9.635 -9.361 1.00 98.75 573 ASN A N 1
ATOM 4541 C CA . ASN A 1 573 ? 9.571 -9.708 -10.315 1.00 98.75 573 ASN A CA 1
ATOM 4542 C C . ASN A 1 573 ? 9.280 -8.332 -10.931 1.00 98.75 573 ASN A C 1
ATOM 4544 O O . ASN A 1 573 ? 9.178 -8.199 -12.150 1.00 98.75 573 ASN A O 1
ATOM 4548 N N . TYR A 1 574 ? 9.188 -7.295 -10.098 1.00 98.81 574 TYR A N 1
ATOM 4549 C CA . TYR A 1 574 ? 8.876 -5.946 -10.557 1.00 98.81 574 TYR A CA 1
ATOM 4550 C C . TYR A 1 574 ? 10.053 -5.280 -11.268 1.00 98.81 574 TYR A C 1
ATOM 4552 O O . TYR A 1 574 ? 9.862 -4.774 -12.368 1.00 98.81 574 TYR A O 1
ATOM 4560 N N . ARG A 1 575 ? 11.264 -5.281 -10.698 1.00 98.88 575 ARG A N 1
ATOM 4561 C CA . ARG A 1 575 ? 12.435 -4.610 -11.293 1.00 98.88 575 ARG A CA 1
ATOM 4562 C C . ARG A 1 575 ? 12.790 -5.189 -12.654 1.00 98.88 575 ARG A C 1
ATOM 4564 O O . ARG A 1 575 ? 13.128 -4.429 -13.548 1.00 98.88 575 ARG A O 1
ATOM 4571 N N . SER A 1 576 ? 12.639 -6.496 -12.856 1.00 98.69 576 SER A N 1
ATOM 4572 C CA . SER A 1 576 ? 12.888 -7.110 -14.167 1.00 98.69 576 SER A CA 1
ATOM 4573 C C . SER A 1 576 ? 11.897 -6.611 -15.233 1.00 98.69 576 SER A C 1
ATOM 4575 O O . SER A 1 576 ? 12.293 -6.328 -16.361 1.00 98.69 576 SER A O 1
ATOM 4577 N N . VAL A 1 577 ? 10.622 -6.416 -14.873 1.00 98.88 577 VAL A N 1
ATOM 4578 C CA . VAL A 1 577 ? 9.603 -5.815 -15.757 1.00 98.88 577 VAL A CA 1
ATOM 4579 C C . VAL A 1 577 ? 9.837 -4.313 -15.954 1.00 98.88 577 VAL A C 1
ATOM 4581 O O . VAL A 1 577 ? 9.737 -3.806 -17.071 1.00 98.88 577 VAL A O 1
ATOM 4584 N N . ILE A 1 578 ? 10.168 -3.591 -14.882 1.00 98.94 578 ILE A N 1
ATOM 4585 C CA . ILE A 1 578 ? 10.472 -2.158 -14.931 1.00 98.94 578 ILE A CA 1
ATOM 4586 C C . ILE A 1 578 ? 11.694 -1.910 -15.821 1.00 98.94 578 ILE A C 1
ATOM 4588 O O . ILE A 1 578 ? 11.660 -0.991 -16.634 1.00 98.94 578 ILE A O 1
ATOM 4592 N N . ASN A 1 579 ? 12.721 -2.763 -15.765 1.00 98.88 579 ASN A N 1
ATOM 4593 C CA . ASN A 1 579 ? 13.876 -2.687 -16.656 1.00 98.88 579 ASN A CA 1
ATOM 4594 C C . ASN A 1 579 ? 13.449 -2.716 -18.124 1.00 98.88 579 ASN A C 1
ATOM 4596 O O . ASN A 1 579 ? 13.904 -1.875 -18.892 1.00 98.88 579 ASN A O 1
ATOM 4600 N N . MET A 1 580 ? 12.551 -3.627 -18.523 1.00 98.75 580 MET A N 1
ATOM 4601 C CA . MET A 1 580 ? 12.036 -3.659 -19.899 1.00 98.75 580 MET A CA 1
ATOM 4602 C C . MET A 1 580 ? 11.386 -2.326 -20.286 1.00 98.75 580 MET A C 1
ATOM 4604 O O . MET A 1 580 ? 11.650 -1.795 -21.360 1.00 98.75 580 MET A O 1
ATOM 4608 N N . LEU A 1 581 ? 10.560 -1.764 -19.401 1.00 98.94 581 LEU A N 1
ATOM 4609 C CA . LEU A 1 581 ? 9.873 -0.493 -19.635 1.00 98.94 581 LEU A CA 1
ATOM 4610 C C . LEU A 1 581 ? 10.842 0.691 -19.725 1.00 98.94 581 LEU A C 1
ATOM 4612 O O . LEU A 1 581 ? 10.664 1.547 -20.587 1.00 98.94 581 LEU A O 1
ATOM 4616 N N . MET A 1 582 ? 11.863 0.743 -18.868 1.00 98.88 582 MET A N 1
ATOM 4617 C CA . MET A 1 582 ? 12.888 1.790 -18.892 1.00 98.88 582 MET A CA 1
ATOM 4618 C C . MET A 1 582 ? 13.782 1.680 -20.135 1.00 98.88 582 MET A C 1
ATOM 4620 O O . MET A 1 582 ? 14.027 2.687 -20.792 1.00 98.88 582 MET A O 1
ATOM 4624 N N . MET A 1 583 ? 14.207 0.465 -20.506 1.00 98.75 583 MET A N 1
ATOM 4625 C CA . MET A 1 583 ? 14.989 0.199 -21.725 1.00 98.75 583 MET A CA 1
ATOM 4626 C C . MET A 1 583 ? 14.198 0.491 -23.008 1.00 98.75 583 MET A C 1
ATOM 4628 O O . MET A 1 583 ? 14.778 0.803 -24.038 1.00 98.75 583 MET A O 1
ATOM 4632 N N . CYS A 1 584 ? 12.869 0.409 -22.967 1.00 98.88 584 CYS A N 1
ATOM 4633 C CA . CYS A 1 584 ? 12.006 0.789 -24.086 1.00 98.88 584 CYS A CA 1
ATOM 4634 C C . CYS A 1 584 ? 11.491 2.238 -24.000 1.00 98.88 584 CYS A C 1
ATOM 4636 O O . CYS A 1 584 ? 10.642 2.635 -24.799 1.00 98.88 584 CYS A O 1
ATOM 4638 N N . GLY A 1 585 ? 11.957 3.032 -23.032 1.00 98.75 585 GLY A N 1
ATOM 4639 C CA . GLY A 1 585 ? 11.539 4.422 -22.863 1.00 98.75 585 GLY A CA 1
ATOM 4640 C C . GLY A 1 585 ? 10.038 4.613 -22.636 1.00 98.75 585 GLY A C 1
ATOM 4641 O O . GLY A 1 585 ? 9.456 5.570 -23.138 1.00 98.75 585 GLY A O 1
ATOM 4642 N N . CYS A 1 586 ? 9.377 3.701 -21.926 1.00 98.94 586 CYS A N 1
ATOM 4643 C CA . CYS A 1 586 ? 7.923 3.735 -21.750 1.00 98.94 586 CYS A CA 1
ATOM 4644 C C . CYS A 1 586 ? 7.456 4.551 -20.534 1.00 98.94 586 CYS A C 1
ATOM 4646 O O . CYS A 1 586 ? 6.309 4.994 -20.499 1.00 98.94 586 CYS A O 1
ATOM 4648 N N . ILE A 1 587 ? 8.295 4.720 -19.504 1.00 98.88 587 ILE A N 1
ATOM 4649 C CA . ILE A 1 587 ? 7.905 5.428 -18.273 1.00 98.88 587 ILE A CA 1
ATOM 4650 C C . ILE A 1 587 ? 7.757 6.928 -18.564 1.00 98.88 587 ILE A C 1
ATOM 4652 O O . ILE A 1 587 ? 8.644 7.540 -19.164 1.00 98.88 587 ILE A O 1
ATOM 4656 N N . GLY A 1 588 ? 6.641 7.521 -18.134 1.00 98.50 588 GLY A N 1
ATOM 4657 C CA . GLY A 1 588 ? 6.317 8.928 -18.365 1.00 98.50 588 GLY A CA 1
ATOM 4658 C C . GLY A 1 588 ? 5.743 9.247 -19.745 1.00 98.50 588 GLY A C 1
ATOM 4659 O O . GLY A 1 588 ? 5.614 10.423 -20.076 1.00 98.50 588 GLY A O 1
ATOM 4660 N N . LYS A 1 589 ? 5.395 8.243 -20.560 1.00 98.56 589 LYS A N 1
ATOM 4661 C CA . LYS A 1 589 ? 4.754 8.415 -21.873 1.00 98.56 589 LYS A CA 1
ATOM 4662 C C . LYS A 1 589 ? 3.306 7.930 -21.823 1.00 98.56 589 LYS A C 1
ATOM 4664 O O . LYS A 1 589 ? 3.053 6.785 -21.470 1.00 98.56 589 LYS A O 1
ATOM 4669 N N . SER A 1 590 ? 2.349 8.776 -22.214 1.00 98.62 590 SER A N 1
ATOM 4670 C CA . SER A 1 590 ? 0.924 8.400 -22.269 1.00 98.62 590 SER A CA 1
ATOM 4671 C C . SER A 1 590 ? 0.702 7.187 -23.182 1.00 98.62 590 SER A C 1
ATOM 4673 O O . SER A 1 590 ? 1.140 7.176 -24.333 1.00 98.62 590 SER A O 1
ATOM 4675 N N . GLY A 1 591 ? 0.029 6.155 -22.667 1.00 98.69 591 GLY A N 1
ATOM 4676 C CA . GLY A 1 591 ? -0.105 4.848 -23.318 1.00 98.69 591 GLY A CA 1
ATOM 4677 C C . GLY A 1 591 ? 1.045 3.876 -23.045 1.00 98.69 591 GLY A C 1
ATOM 4678 O O . GLY A 1 591 ? 1.048 2.758 -23.565 1.00 98.69 591 GLY A O 1
ATOM 4679 N N . GLY A 1 592 ? 2.017 4.282 -22.237 1.00 98.56 592 GLY A N 1
ATOM 4680 C CA . GLY A 1 592 ? 3.188 3.512 -21.862 1.00 98.56 592 GLY A CA 1
ATOM 4681 C C . GLY A 1 592 ? 3.385 3.429 -20.357 1.00 98.56 592 GLY A C 1
ATOM 4682 O O . GLY A 1 592 ? 2.803 4.187 -19.581 1.00 98.56 592 GLY A O 1
ATOM 4683 N N . GLY A 1 593 ? 4.243 2.501 -19.948 1.00 98.44 593 GLY A N 1
ATOM 4684 C CA . GLY A 1 593 ? 4.835 2.516 -18.617 1.00 98.44 593 GLY A CA 1
ATOM 4685 C C . GLY A 1 593 ? 4.362 1.407 -17.682 1.00 98.44 593 GLY A C 1
ATOM 4686 O O . GLY A 1 593 ? 3.802 0.388 -18.098 1.00 98.44 593 GLY A O 1
ATOM 4687 N N . TRP A 1 594 ? 4.670 1.596 -16.401 1.00 98.88 594 TRP A N 1
ATOM 4688 C CA . TRP A 1 594 ? 4.391 0.650 -15.327 1.00 98.88 594 TRP A CA 1
ATOM 4689 C C . TRP A 1 594 ? 3.027 0.956 -14.711 1.00 98.88 594 TRP A C 1
ATOM 4691 O O . TRP A 1 594 ? 2.822 2.016 -14.125 1.00 98.88 594 TRP A O 1
ATOM 4701 N N . ALA A 1 595 ? 2.086 0.029 -14.869 1.00 98.81 595 ALA A N 1
ATOM 4702 C CA . ALA A 1 595 ? 0.699 0.195 -14.459 1.00 98.81 595 ALA A CA 1
ATOM 4703 C C . ALA A 1 595 ? 0.354 -0.821 -13.357 1.00 98.81 595 ALA A C 1
ATOM 4705 O O . ALA A 1 595 ? -0.254 -1.867 -13.595 1.00 98.81 595 ALA A O 1
ATOM 4706 N N . HIS A 1 596 ? 0.823 -0.539 -12.141 1.00 98.81 596 HIS A N 1
ATOM 4707 C CA . HIS A 1 596 ? 0.605 -1.367 -10.952 1.00 98.81 596 HIS A CA 1
ATOM 4708 C C . HIS A 1 596 ? -0.754 -1.110 -10.308 1.00 98.81 596 HIS A C 1
ATOM 4710 O O . HIS A 1 596 ? -1.053 0.005 -9.898 1.00 98.81 596 HIS A O 1
ATOM 4716 N N . TYR A 1 597 ? -1.569 -2.157 -10.170 1.00 98.75 597 TYR A N 1
ATOM 4717 C CA . TYR A 1 597 ? -2.879 -2.035 -9.529 1.00 98.75 597 TYR A CA 1
ATOM 4718 C C . TYR A 1 597 ? -3.141 -3.142 -8.506 1.00 98.75 597 TYR A C 1
ATOM 4720 O O . TYR A 1 597 ? -3.186 -4.343 -8.814 1.00 98.75 597 TYR A O 1
ATOM 4728 N N . VAL A 1 598 ? -3.397 -2.703 -7.277 1.00 98.38 598 VAL A N 1
ATOM 4729 C CA . VAL A 1 598 ? -3.564 -3.520 -6.069 1.00 98.38 598 VAL A CA 1
ATOM 4730 C C . VAL A 1 598 ? -4.761 -2.999 -5.261 1.00 98.38 598 VAL A C 1
ATOM 4732 O O . VAL A 1 598 ? -5.888 -3.102 -5.752 1.00 98.38 598 VAL A O 1
ATOM 4735 N N . GLY A 1 599 ? -4.546 -2.464 -4.056 1.00 95.12 599 GLY A N 1
ATOM 4736 C CA . GLY A 1 599 ? -5.492 -1.643 -3.309 1.00 95.12 599 GLY A CA 1
ATOM 4737 C C . GLY A 1 599 ? -5.580 -0.190 -3.799 1.00 95.12 599 GLY A C 1
ATOM 4738 O O . GLY A 1 599 ? -4.785 0.275 -4.606 1.00 95.12 599 GLY A O 1
ATOM 4739 N N . GLN A 1 600 ? -6.588 0.521 -3.300 1.00 98.38 600 GLN A N 1
ATOM 4740 C CA . GLN A 1 600 ? -6.948 1.901 -3.623 1.00 98.38 600 GLN A CA 1
ATOM 4741 C C . GLN A 1 600 ? -6.079 2.896 -2.842 1.00 98.38 600 GLN A C 1
ATOM 4743 O O . GLN A 1 600 ? -6.576 3.603 -1.971 1.00 98.38 600 GLN A O 1
ATOM 4748 N N . GLU A 1 601 ? -4.774 2.907 -3.082 1.00 97.50 601 GLU A N 1
ATOM 4749 C CA . GLU A 1 601 ? -3.830 3.686 -2.271 1.00 97.50 601 GLU A CA 1
ATOM 4750 C C . GLU A 1 601 ? -3.946 5.202 -2.507 1.00 97.50 601 GLU A C 1
ATOM 4752 O O . GLU A 1 601 ? -3.923 5.970 -1.538 1.00 97.50 601 GLU A O 1
ATOM 4757 N N . LYS A 1 602 ? -4.216 5.624 -3.754 1.00 98.69 602 LYS A N 1
ATOM 4758 C CA . LYS A 1 602 ? -4.096 7.025 -4.175 1.00 98.69 602 LYS A CA 1
ATOM 4759 C C . LYS A 1 602 ? -5.219 7.920 -3.661 1.00 98.69 602 LYS A C 1
ATOM 4761 O O . LYS A 1 602 ? -6.244 8.174 -4.315 1.00 98.69 602 LYS A O 1
ATOM 4766 N N . LEU A 1 603 ? -4.999 8.455 -2.464 1.00 98.75 603 LEU A N 1
ATOM 4767 C CA . LEU A 1 603 ? -5.753 9.572 -1.914 1.00 98.75 603 LEU A CA 1
ATOM 4768 C C . LEU A 1 603 ? -5.266 10.853 -2.585 1.00 98.75 603 LEU A C 1
ATOM 4770 O O . LEU A 1 603 ? -4.267 11.434 -2.179 1.00 98.75 603 LEU A O 1
ATOM 4774 N N . ARG A 1 604 ? -5.985 11.304 -3.617 1.00 98.81 604 ARG A N 1
ATOM 4775 C CA . ARG A 1 604 ? -5.545 12.432 -4.451 1.00 98.81 604 ARG A CA 1
ATOM 4776 C C . ARG A 1 604 ? -5.302 13.722 -3.649 1.00 98.81 604 ARG A C 1
ATOM 4778 O O . ARG A 1 604 ? -4.195 14.231 -3.760 1.00 98.81 604 ARG A O 1
ATOM 4785 N N . PRO A 1 605 ? -6.235 14.231 -2.810 1.00 98.81 605 PRO A N 1
ATOM 4786 C CA . PRO A 1 605 ? -6.028 15.455 -2.021 1.00 98.81 605 PRO A CA 1
ATOM 4787 C C . PRO A 1 605 ? -5.128 15.244 -0.781 1.00 98.81 605 PRO A C 1
ATOM 4789 O O . PRO A 1 605 ? -5.508 15.547 0.357 1.00 98.81 605 PRO A O 1
ATOM 4792 N N . GLN A 1 606 ? -3.929 14.691 -0.988 1.00 98.75 606 GLN A N 1
ATOM 4793 C CA . GLN A 1 606 ? -3.047 14.147 0.050 1.00 98.75 606 GLN A CA 1
ATOM 4794 C C . GLN A 1 606 ? -2.709 15.167 1.141 1.00 98.75 606 GLN A C 1
ATOM 4796 O O . GLN A 1 606 ? -2.869 14.888 2.335 1.00 98.75 606 GLN A O 1
ATOM 4801 N N . THR A 1 607 ? -2.253 16.362 0.760 1.00 98.62 607 THR A N 1
ATOM 4802 C CA . THR A 1 607 ? -1.794 17.381 1.719 1.00 98.62 607 THR A CA 1
ATOM 4803 C C . THR A 1 607 ? -2.942 18.157 2.358 1.00 98.62 607 THR A C 1
ATOM 4805 O O . THR A 1 607 ? -2.726 18.821 3.367 1.00 98.62 607 THR A O 1
ATOM 4808 N N . GLY A 1 608 ? -4.170 18.061 1.838 1.00 98.75 608 GLY A N 1
ATOM 4809 C CA . GLY A 1 608 ? -5.358 18.551 2.545 1.00 98.75 608 GLY A CA 1
ATOM 4810 C C . GLY A 1 608 ? -5.850 17.570 3.609 1.00 98.75 608 GLY A C 1
ATOM 4811 O O . GLY A 1 608 ? -6.278 17.974 4.689 1.00 98.75 608 GLY A O 1
ATOM 4812 N N . TRP A 1 609 ? -5.721 16.270 3.340 1.00 98.94 609 TRP A N 1
ATOM 4813 C CA . TRP A 1 609 ? -6.131 15.202 4.252 1.00 98.94 609 TRP A CA 1
ATOM 4814 C C . TRP A 1 609 ? -5.137 14.927 5.385 1.00 98.94 609 TRP A C 1
ATOM 4816 O O . TRP A 1 609 ? -5.541 14.761 6.535 1.00 98.94 609 TRP A O 1
ATOM 4826 N N . THR A 1 610 ? -3.839 14.912 5.086 1.00 98.75 610 THR A N 1
ATOM 4827 C CA . THR A 1 610 ? -2.767 14.598 6.049 1.00 98.75 610 THR A CA 1
ATOM 4828 C C . THR A 1 610 ? -2.862 15.409 7.359 1.00 98.75 610 THR A C 1
ATOM 4830 O O . THR A 1 610 ? -2.817 14.794 8.432 1.00 98.75 610 THR A O 1
ATOM 4833 N N . PRO A 1 611 ? -3.049 16.750 7.347 1.00 98.81 611 PRO A N 1
ATOM 4834 C CA . PRO A 1 611 ? -3.183 17.512 8.587 1.00 98.81 611 PRO A CA 1
ATOM 4835 C C . PRO A 1 611 ? -4.452 17.187 9.379 1.00 98.81 611 PRO A C 1
ATOM 4837 O O . PRO A 1 611 ? -4.388 17.162 10.606 1.00 98.81 611 PRO A O 1
ATOM 4840 N N . LEU A 1 612 ? -5.572 16.878 8.716 1.00 98.88 612 LEU A N 1
ATOM 4841 C CA . LEU A 1 612 ? -6.791 16.424 9.389 1.00 98.88 612 LEU A CA 1
ATOM 4842 C C . LEU A 1 612 ? -6.542 15.083 10.091 1.00 98.88 612 LEU A C 1
ATOM 4844 O O . LEU A 1 612 ? -6.781 14.960 11.295 1.00 98.88 612 LEU A O 1
ATOM 4848 N N . ALA A 1 613 ? -6.053 14.098 9.335 1.00 98.81 613 ALA A N 1
ATOM 4849 C CA . ALA A 1 613 ? -5.962 12.707 9.756 1.00 98.81 613 ALA A CA 1
ATOM 4850 C C . ALA A 1 613 ? -4.950 12.473 10.873 1.00 98.81 613 ALA A C 1
ATOM 4852 O O . ALA A 1 613 ? -5.209 11.649 11.742 1.00 98.81 613 ALA A O 1
ATOM 4853 N N . PHE A 1 614 ? -3.824 13.182 10.881 1.00 98.88 614 PHE A N 1
ATOM 4854 C CA . PHE A 1 614 ? -2.784 12.998 11.899 1.00 98.88 614 PHE A CA 1
ATOM 4855 C C . PHE A 1 614 ? -2.689 14.168 12.880 1.00 98.88 614 PHE A C 1
ATOM 4857 O O . PHE A 1 614 ? -1.699 14.302 13.593 1.00 98.88 614 PHE A O 1
ATOM 4864 N N . ALA A 1 615 ? -3.717 15.022 12.912 1.00 98.75 615 ALA A N 1
ATOM 4865 C CA . ALA A 1 615 ? -3.783 16.211 13.758 1.00 98.75 615 ALA A CA 1
ATOM 4866 C C . ALA A 1 615 ? -2.574 17.161 13.614 1.00 98.75 615 ALA A C 1
ATOM 4868 O O . ALA A 1 615 ? -2.185 17.827 14.575 1.00 98.75 615 ALA A O 1
ATOM 4869 N N . LEU A 1 616 ? -1.980 17.248 12.413 1.00 98.75 616 LEU A N 1
ATOM 4870 C CA . LEU A 1 616 ? -0.787 18.079 12.150 1.00 98.75 616 LEU A CA 1
ATOM 4871 C C . LEU A 1 616 ? -1.089 19.579 12.130 1.00 98.75 616 LEU A C 1
ATOM 4873 O O . LEU A 1 616 ? -0.175 20.405 12.045 1.00 98.75 616 LEU A O 1
ATOM 4877 N N . ASP A 1 617 ? -2.367 19.933 12.187 1.00 98.69 617 ASP A N 1
ATOM 4878 C CA . ASP A 1 617 ? -2.857 21.269 12.483 1.00 98.69 617 ASP A CA 1
ATOM 4879 C C . ASP A 1 617 ? -2.647 21.655 13.962 1.00 98.69 617 ASP A C 1
ATOM 4881 O O . ASP A 1 617 ? -2.526 22.841 14.267 1.00 98.69 617 ASP A O 1
ATOM 4885 N N . TRP A 1 618 ? -2.515 20.677 14.866 1.00 98.56 618 TRP A N 1
ATOM 4886 C CA . TRP A 1 618 ? -2.299 20.879 16.304 1.00 98.56 618 TRP A CA 1
ATOM 4887 C C . TRP A 1 618 ? -0.928 20.433 16.806 1.00 98.56 618 TRP A C 1
ATOM 4889 O O . TRP A 1 618 ? -0.333 21.128 17.628 1.00 98.56 618 TRP A O 1
ATOM 4899 N N . ILE A 1 619 ? -0.458 19.262 16.374 1.00 97.44 619 ILE A N 1
ATOM 4900 C CA . ILE A 1 619 ? 0.689 18.564 16.962 1.00 97.44 619 ILE A CA 1
ATOM 4901 C C . ILE A 1 619 ? 1.542 17.951 15.850 1.00 97.44 619 ILE A C 1
ATOM 4903 O O . ILE A 1 619 ? 1.022 17.327 14.931 1.00 97.44 619 ILE A O 1
ATOM 4907 N N . ARG A 1 620 ? 2.867 18.101 15.936 1.00 96.94 620 ARG A N 1
ATOM 4908 C CA . ARG A 1 620 ? 3.833 17.457 15.036 1.00 96.94 620 ARG A CA 1
ATOM 4909 C C . ARG A 1 620 ? 5.033 16.959 15.858 1.00 96.94 620 ARG A C 1
ATOM 4911 O O . ARG A 1 620 ? 5.475 17.719 16.718 1.00 96.94 620 ARG A O 1
ATOM 4918 N N . PRO A 1 621 ? 5.579 15.758 15.593 1.00 97.56 621 PRO A N 1
ATOM 4919 C CA . PRO A 1 621 ? 5.085 14.725 14.676 1.00 97.56 621 PRO A CA 1
ATOM 4920 C C . PRO A 1 621 ? 4.016 13.800 15.315 1.00 97.56 621 PRO A C 1
ATOM 4922 O O . PRO A 1 621 ? 3.889 13.753 16.541 1.00 97.56 621 PRO A O 1
ATOM 4925 N N . PRO A 1 622 ? 3.250 13.041 14.505 1.00 97.44 622 PRO A N 1
ATOM 4926 C CA . PRO A 1 622 ? 2.422 11.932 14.983 1.00 97.44 622 PRO A CA 1
ATOM 4927 C C . PRO A 1 622 ? 3.280 10.672 15.224 1.00 97.44 622 PRO A C 1
ATOM 4929 O O . PRO A 1 622 ? 4.462 10.644 14.881 1.00 97.44 622 PRO A O 1
ATOM 4932 N N . ARG A 1 623 ? 2.682 9.594 15.755 1.00 98.69 623 ARG A N 1
ATOM 4933 C CA . ARG A 1 623 ? 3.307 8.257 15.788 1.00 98.69 623 ARG A CA 1
ATOM 4934 C C . ARG A 1 623 ? 2.757 7.383 14.662 1.00 98.69 623 ARG A C 1
ATOM 4936 O O . ARG A 1 623 ? 1.586 7.009 14.673 1.00 98.69 623 ARG A O 1
ATOM 4943 N N . GLN A 1 624 ? 3.609 7.061 13.697 1.00 98.62 624 GLN A N 1
ATOM 4944 C CA . GLN A 1 624 ? 3.307 6.200 12.553 1.00 98.62 624 GLN A CA 1
ATOM 4945 C C . GLN A 1 624 ? 4.184 4.949 12.613 1.00 98.62 624 GLN A C 1
ATOM 4947 O O . GLN A 1 624 ? 5.359 5.057 12.949 1.00 98.62 624 GLN A O 1
ATOM 4952 N N . MET A 1 625 ? 3.627 3.784 12.274 1.00 98.88 625 MET A N 1
ATOM 4953 C CA . MET A 1 625 ? 4.325 2.498 12.379 1.00 98.88 625 MET A CA 1
ATOM 4954 C C . MET A 1 625 ? 4.165 1.643 11.120 1.00 98.88 625 MET A C 1
ATOM 4956 O O . MET A 1 625 ? 3.066 1.557 10.561 1.00 98.88 625 MET A O 1
ATOM 4960 N N . ASN A 1 626 ? 5.242 0.967 10.711 1.00 98.81 626 ASN A N 1
ATOM 4961 C CA . ASN A 1 626 ? 5.218 -0.029 9.644 1.00 98.81 626 ASN A CA 1
ATOM 4962 C C . ASN A 1 626 ? 4.652 -1.362 10.185 1.00 98.81 626 ASN A C 1
ATOM 4964 O O . ASN A 1 626 ? 5.166 -1.961 11.132 1.00 98.81 626 ASN A O 1
ATOM 4968 N N . SER A 1 627 ? 3.514 -1.796 9.655 1.00 98.94 627 SER A N 1
ATOM 4969 C CA . SER A 1 627 ? 2.638 -2.762 10.326 1.00 98.94 627 SER A CA 1
ATOM 4970 C C . SER A 1 627 ? 3.191 -4.178 10.307 1.00 98.94 627 SER A C 1
ATOM 4972 O O . SER A 1 627 ? 2.983 -4.928 11.258 1.00 98.94 627 SER A O 1
ATOM 4974 N N . THR A 1 628 ? 3.913 -4.548 9.252 1.00 98.88 628 THR A N 1
ATOM 4975 C CA . THR A 1 628 ? 4.499 -5.885 9.121 1.00 98.88 628 THR A CA 1
ATOM 4976 C C . THR A 1 628 ? 5.495 -6.164 10.245 1.00 98.88 628 THR A C 1
ATOM 4978 O O . THR A 1 628 ? 5.354 -7.179 10.924 1.00 98.88 628 THR A O 1
ATOM 4981 N N . SER A 1 629 ? 6.434 -5.248 10.517 1.00 98.88 629 SER A N 1
ATOM 4982 C CA . SER A 1 629 ? 7.392 -5.397 11.625 1.00 98.88 629 SER A CA 1
ATOM 4983 C C . SER A 1 629 ? 6.693 -5.419 12.984 1.00 98.88 629 SER A C 1
ATOM 4985 O O . SER A 1 629 ? 7.005 -6.259 13.827 1.00 98.88 629 SER A O 1
ATOM 4987 N N . PHE A 1 630 ? 5.689 -4.557 13.176 1.00 98.88 630 PHE A N 1
ATOM 4988 C CA . PHE A 1 630 ? 4.900 -4.543 14.405 1.00 98.88 630 PHE A CA 1
ATOM 4989 C C . PHE A 1 630 ? 4.207 -5.885 14.660 1.00 98.88 630 PHE A C 1
ATOM 4991 O O . PHE A 1 630 ? 4.321 -6.444 15.749 1.00 98.88 630 PHE A O 1
ATOM 4998 N N . PHE A 1 631 ? 3.482 -6.421 13.674 1.00 98.88 631 PHE A N 1
ATOM 4999 C CA . PHE A 1 631 ? 2.773 -7.684 13.859 1.00 98.88 631 PHE A CA 1
ATOM 5000 C C . PHE A 1 631 ? 3.737 -8.862 13.940 1.00 98.88 631 PHE A C 1
ATOM 5002 O O . PHE A 1 631 ? 3.488 -9.759 14.740 1.00 98.88 631 PHE A O 1
ATOM 5009 N N . TYR A 1 632 ? 4.858 -8.845 13.217 1.00 98.88 632 TYR A N 1
ATOM 5010 C CA . TYR A 1 632 ? 5.901 -9.860 13.355 1.00 98.88 632 TYR A CA 1
ATOM 5011 C C . TYR A 1 632 ? 6.392 -9.970 14.805 1.00 98.88 632 TYR A C 1
ATOM 5013 O O . TYR A 1 632 ? 6.389 -11.069 15.362 1.00 98.88 632 TYR A O 1
ATOM 5021 N N . ALA A 1 633 ? 6.697 -8.831 15.441 1.00 98.69 633 ALA A N 1
ATOM 5022 C CA . ALA A 1 633 ? 7.125 -8.756 16.837 1.00 98.69 633 ALA A CA 1
ATOM 5023 C C . ALA A 1 633 ? 5.995 -9.102 17.826 1.00 98.69 633 ALA A C 1
ATOM 5025 O O . ALA A 1 633 ? 6.129 -9.996 18.660 1.00 98.69 633 ALA A O 1
ATOM 5026 N N . HIS A 1 634 ? 4.841 -8.435 17.735 1.00 98.75 634 HIS A N 1
ATOM 5027 C CA . HIS A 1 634 ? 3.811 -8.500 18.784 1.00 98.75 634 HIS A CA 1
ATOM 5028 C C . HIS A 1 634 ? 2.857 -9.686 18.676 1.00 98.75 634 HIS A C 1
ATOM 5030 O O . HIS A 1 634 ? 2.195 -10.023 19.655 1.00 98.75 634 HIS A O 1
ATOM 5036 N N . THR A 1 635 ? 2.827 -10.366 17.530 1.00 98.69 635 THR A N 1
ATOM 5037 C CA . THR A 1 635 ? 2.197 -11.690 17.406 1.00 98.69 635 THR A CA 1
ATOM 5038 C C . THR A 1 635 ? 3.212 -12.825 17.548 1.00 98.69 635 THR A C 1
ATOM 5040 O O . THR A 1 635 ? 2.847 -13.985 17.403 1.00 98.69 635 THR A O 1
ATOM 5043 N N . ASN A 1 636 ? 4.471 -12.508 17.883 1.00 98.50 636 ASN A N 1
ATOM 5044 C CA . ASN A 1 636 ? 5.543 -13.467 18.151 1.00 98.50 636 ASN A CA 1
ATOM 5045 C C . ASN A 1 636 ? 5.843 -14.445 17.008 1.00 98.50 636 ASN A C 1
ATOM 5047 O O . ASN A 1 636 ? 6.387 -15.523 17.234 1.00 98.50 636 ASN A O 1
ATOM 5051 N N . GLN A 1 637 ? 5.549 -14.054 15.768 1.00 98.56 637 GLN A N 1
ATOM 5052 C CA . GLN A 1 637 ? 5.840 -14.874 14.589 1.00 98.56 637 GLN A CA 1
ATOM 5053 C C . GLN A 1 637 ? 7.346 -15.046 14.360 1.00 98.56 637 GLN A C 1
ATOM 5055 O O . GLN A 1 637 ? 7.765 -16.079 13.846 1.00 98.56 637 GLN A O 1
ATOM 5060 N N . TRP A 1 638 ? 8.162 -14.099 14.833 1.00 97.94 638 TRP A N 1
ATOM 5061 C CA . TRP A 1 638 ? 9.625 -14.190 14.823 1.00 97.94 638 TRP A CA 1
ATOM 5062 C C . TRP A 1 638 ? 10.183 -15.398 15.578 1.00 97.94 638 TRP A C 1
ATOM 5064 O O . TRP A 1 638 ? 11.248 -15.903 15.238 1.00 97.94 638 TRP A O 1
ATOM 5074 N N . ARG A 1 639 ? 9.440 -15.916 16.561 1.00 97.31 639 ARG A N 1
ATOM 5075 C CA . ARG A 1 639 ? 9.818 -17.114 17.319 1.00 97.31 639 ARG A CA 1
ATOM 5076 C C . ARG A 1 639 ? 9.669 -18.412 16.532 1.00 97.31 639 ARG A C 1
ATOM 5078 O O . ARG A 1 639 ? 9.976 -19.469 17.066 1.00 97.31 639 ARG A O 1
ATOM 5085 N N . TYR A 1 640 ? 9.142 -18.348 15.315 1.00 96.75 640 TYR A N 1
ATOM 5086 C CA . TYR A 1 640 ? 8.880 -19.499 14.454 1.00 96.75 640 TYR A CA 1
ATOM 5087 C C . TYR A 1 640 ? 9.562 -19.331 13.087 1.00 96.75 640 TYR A C 1
ATOM 5089 O O . TYR A 1 640 ? 9.231 -20.051 12.147 1.00 96.75 640 TYR A O 1
ATOM 5097 N N . GLU A 1 641 ? 10.484 -18.369 12.952 1.00 95.19 641 GLU A N 1
ATOM 5098 C CA . GLU A 1 641 ? 11.174 -18.107 11.691 1.00 95.19 641 GLU A CA 1
ATOM 5099 C C . GLU A 1 641 ? 12.191 -19.201 11.376 1.00 95.19 641 GLU A C 1
ATOM 5101 O O . GLU A 1 641 ? 13.083 -19.480 12.170 1.00 95.19 641 GLU A O 1
ATOM 5106 N N . LYS A 1 642 ? 12.050 -19.821 10.207 1.00 92.38 642 LYS A N 1
ATOM 5107 C CA . LYS A 1 642 ? 12.902 -20.929 9.757 1.00 92.38 642 LYS A CA 1
ATOM 5108 C C . LYS A 1 642 ? 13.716 -20.586 8.512 1.00 92.38 642 LYS A C 1
ATOM 5110 O O . LYS A 1 642 ? 14.589 -21.373 8.143 1.00 92.38 642 LYS A O 1
ATOM 5115 N N . LEU A 1 643 ? 13.446 -19.439 7.885 1.00 94.38 643 LEU A N 1
ATOM 5116 C CA . LEU A 1 643 ? 14.280 -18.897 6.821 1.00 94.38 643 LEU A CA 1
ATOM 5117 C C . LEU A 1 643 ? 15.486 -18.174 7.435 1.00 94.38 643 LEU A C 1
ATOM 5119 O O . LEU A 1 643 ? 15.328 -17.161 8.121 1.00 94.38 643 LEU A O 1
ATOM 5123 N N . GLY A 1 644 ? 16.682 -18.705 7.193 1.00 93.50 644 GLY A N 1
ATOM 5124 C CA . GLY A 1 644 ? 17.943 -18.101 7.606 1.00 93.50 644 GLY A CA 1
ATOM 5125 C C . GLY A 1 644 ? 18.303 -16.870 6.773 1.00 93.50 644 GLY A C 1
ATOM 5126 O O . GLY A 1 644 ? 17.919 -16.738 5.610 1.00 93.50 644 GLY A O 1
ATOM 5127 N N . VAL A 1 645 ? 19.062 -15.947 7.367 1.00 94.38 645 VAL A N 1
ATOM 5128 C CA . VAL A 1 645 ? 19.608 -14.776 6.654 1.00 94.38 645 VAL A CA 1
ATOM 5129 C C . VAL A 1 645 ? 20.647 -15.206 5.614 1.00 94.38 645 VAL A C 1
ATOM 5131 O O . VAL A 1 645 ? 20.722 -14.629 4.531 1.00 94.38 645 VAL A O 1
ATOM 5134 N N . ASP A 1 646 ? 21.420 -16.243 5.925 1.00 93.25 646 ASP A N 1
ATOM 5135 C CA . ASP A 1 646 ? 22.441 -16.833 5.062 1.00 93.25 646 ASP A CA 1
ATOM 5136 C C . ASP A 1 646 ? 21.859 -17.466 3.791 1.00 93.25 646 ASP A C 1
ATOM 5138 O O . ASP A 1 646 ? 22.518 -17.438 2.753 1.00 93.25 646 ASP A O 1
ATOM 5142 N N . GLU A 1 647 ? 20.615 -17.953 3.842 1.00 94.31 647 GLU A N 1
ATOM 5143 C CA . GLU A 1 647 ? 19.901 -18.533 2.694 1.00 94.31 647 GLU A CA 1
ATOM 5144 C C . GLU A 1 647 ? 19.510 -17.488 1.632 1.00 94.31 647 GLU A C 1
ATOM 5146 O O . GLU A 1 647 ? 19.256 -17.841 0.483 1.00 94.31 647 GLU A O 1
ATOM 5151 N N . VAL A 1 648 ? 19.466 -16.197 1.988 1.00 95.75 648 VAL A N 1
ATOM 5152 C CA . VAL A 1 648 ? 19.074 -15.100 1.077 1.00 95.75 648 VAL A CA 1
ATOM 5153 C C . VAL A 1 648 ? 20.209 -14.111 0.785 1.00 95.75 648 VAL A C 1
ATOM 5155 O O . VAL A 1 648 ? 20.023 -13.149 0.025 1.00 95.75 648 VAL A O 1
ATOM 5158 N N . LEU A 1 649 ? 21.385 -14.334 1.376 1.00 97.19 649 LEU A N 1
ATOM 5159 C CA . LEU A 1 649 ? 22.569 -13.500 1.207 1.00 97.19 649 LEU A CA 1
ATOM 5160 C C . LEU A 1 649 ? 23.205 -13.711 -0.178 1.00 97.19 649 LEU A C 1
ATOM 5162 O O . LEU A 1 649 ? 23.080 -14.765 -0.798 1.00 97.19 649 LEU A O 1
ATOM 5166 N N . SER A 1 650 ? 23.908 -12.697 -0.678 1.00 97.12 650 SER A N 1
ATOM 5167 C CA . SER A 1 650 ? 24.730 -12.834 -1.878 1.00 97.12 650 SER A CA 1
ATOM 5168 C C . SER A 1 650 ? 25.906 -13.785 -1.628 1.00 97.12 650 SER A C 1
ATOM 5170 O O . SER A 1 650 ? 26.553 -13.667 -0.584 1.00 97.12 650 SER A O 1
ATOM 5172 N N . PRO A 1 651 ? 26.287 -14.635 -2.598 1.00 95.56 651 PRO A N 1
ATOM 5173 C CA . PRO A 1 651 ? 27.546 -15.380 -2.533 1.00 95.56 651 PRO A CA 1
ATOM 5174 C C . PRO A 1 651 ? 28.786 -14.465 -2.562 1.00 95.56 651 PRO A C 1
ATOM 5176 O O . PRO A 1 651 ? 29.877 -14.906 -2.224 1.00 95.56 651 PRO A O 1
ATOM 5179 N N . LEU A 1 652 ? 28.630 -13.185 -2.927 1.00 95.62 652 LEU A N 1
ATOM 5180 C CA . LEU A 1 652 ? 29.697 -12.172 -2.905 1.00 95.62 652 LEU A CA 1
ATOM 5181 C C . LEU A 1 652 ? 29.803 -11.418 -1.567 1.00 95.62 652 LEU A C 1
ATOM 5183 O O . LEU A 1 652 ? 30.664 -10.549 -1.415 1.00 95.62 652 LEU A O 1
ATOM 5187 N N . ALA A 1 653 ? 28.913 -11.686 -0.610 1.00 94.88 653 ALA A N 1
ATOM 5188 C CA . ALA A 1 653 ? 28.921 -11.021 0.687 1.00 94.88 653 ALA A CA 1
ATOM 5189 C C . ALA A 1 653 ? 29.802 -11.764 1.700 1.00 94.88 653 ALA A C 1
ATOM 5191 O O . ALA A 1 653 ? 29.833 -12.994 1.744 1.00 94.88 653 ALA A O 1
ATOM 5192 N N . ASP A 1 654 ? 30.459 -11.017 2.589 1.00 91.00 654 ASP A N 1
ATOM 5193 C CA . ASP A 1 654 ? 31.117 -11.616 3.751 1.00 91.00 654 ASP A CA 1
ATOM 5194 C C . ASP A 1 654 ? 30.062 -12.036 4.783 1.00 91.00 654 ASP A C 1
ATOM 5196 O O . ASP A 1 654 ? 29.545 -11.212 5.542 1.00 91.00 654 ASP A O 1
ATOM 5200 N N . LYS A 1 655 ? 29.761 -13.339 4.827 1.00 90.94 655 LYS A N 1
ATOM 5201 C CA . LYS A 1 655 ? 28.781 -13.937 5.750 1.00 90.94 655 LYS A CA 1
ATOM 5202 C C . LYS A 1 655 ? 29.046 -13.584 7.219 1.00 90.94 655 LYS A C 1
ATOM 5204 O O . LYS A 1 655 ? 28.104 -13.533 8.003 1.00 90.94 655 LYS A O 1
ATOM 5209 N N . LYS A 1 656 ? 30.296 -13.295 7.608 1.00 89.12 656 LYS A N 1
ATOM 5210 C CA . LYS A 1 656 ? 30.646 -12.942 8.996 1.00 89.12 656 LYS A CA 1
ATOM 5211 C C . LYS A 1 656 ? 30.103 -11.579 9.422 1.00 89.12 656 LYS A C 1
ATOM 5213 O O . LYS A 1 656 ? 29.902 -11.363 10.612 1.00 89.12 656 LYS A O 1
ATOM 5218 N N . LEU A 1 657 ? 29.873 -10.670 8.473 1.00 90.38 657 LEU A N 1
ATOM 5219 C CA . LEU A 1 657 ? 29.318 -9.340 8.746 1.00 90.38 657 LEU A CA 1
ATOM 5220 C C . LEU A 1 657 ? 27.787 -9.356 8.880 1.00 90.38 657 LEU A C 1
ATOM 5222 O O . LEU A 1 657 ? 27.212 -8.428 9.446 1.00 90.38 657 LEU A O 1
ATOM 5226 N N . TYR A 1 658 ? 27.131 -10.404 8.375 1.00 93.06 658 TYR A N 1
ATOM 5227 C CA . TYR A 1 658 ? 25.679 -10.483 8.211 1.00 93.06 658 TYR A CA 1
ATOM 5228 C C . TYR A 1 658 ? 25.077 -11.671 8.984 1.00 93.06 658 TYR A C 1
ATOM 5230 O O . TYR A 1 658 ? 24.400 -12.521 8.408 1.00 93.06 658 TYR A O 1
ATOM 5238 N N . SER A 1 659 ? 25.339 -11.728 10.296 1.00 91.00 659 SER A N 1
ATOM 5239 C CA . SER A 1 659 ? 24.781 -12.727 11.220 1.00 91.00 659 SER A CA 1
ATOM 5240 C C . SER A 1 659 ? 23.484 -12.270 11.903 1.00 91.00 659 SER A C 1
ATOM 5242 O O . SER A 1 659 ? 23.088 -11.094 11.857 1.00 91.00 659 SER A O 1
ATOM 5244 N N . GLY A 1 660 ? 22.858 -13.213 12.605 1.00 92.56 660 GLY A N 1
ATOM 5245 C CA . GLY A 1 660 ? 21.644 -13.012 13.385 1.00 92.56 660 GLY A CA 1
ATOM 5246 C C . GLY A 1 660 ? 20.382 -13.445 12.644 1.00 92.56 660 GLY A C 1
ATOM 5247 O O . GLY A 1 660 ? 20.416 -14.039 11.568 1.00 92.56 660 GLY A O 1
ATOM 5248 N N . SER A 1 661 ? 19.248 -13.150 13.259 1.00 95.12 661 SER A N 1
ATOM 5249 C CA . SER A 1 661 ? 17.911 -13.490 12.776 1.00 95.12 661 SER A CA 1
ATOM 5250 C C . SER A 1 661 ? 17.243 -12.314 12.055 1.00 95.12 661 SER A C 1
ATOM 5252 O O . SER A 1 661 ? 17.647 -11.162 12.198 1.00 95.12 661 SER A O 1
ATOM 5254 N N . MET A 1 662 ? 16.145 -12.564 11.334 1.00 96.25 662 MET A N 1
ATOM 5255 C CA . MET A 1 662 ? 15.405 -11.501 10.634 1.00 96.25 662 MET A CA 1
ATOM 5256 C C . MET A 1 662 ? 14.904 -10.381 11.568 1.00 96.25 662 MET A C 1
ATOM 5258 O O . MET A 1 662 ? 14.822 -9.227 11.147 1.00 96.25 662 MET A O 1
ATOM 5262 N N . ILE A 1 663 ? 14.577 -10.685 12.835 1.00 98.19 663 ILE A N 1
ATOM 5263 C CA . ILE A 1 663 ? 14.158 -9.648 13.794 1.00 98.19 663 ILE A CA 1
ATOM 5264 C C . ILE A 1 663 ? 15.334 -8.766 14.235 1.00 98.19 663 ILE A C 1
ATOM 5266 O O . ILE A 1 663 ? 15.141 -7.571 14.441 1.00 98.19 663 ILE A O 1
ATOM 5270 N N . ASP A 1 664 ? 16.557 -9.304 14.280 1.00 98.44 664 ASP A N 1
ATOM 5271 C CA . ASP A 1 664 ? 17.755 -8.541 14.651 1.00 98.44 664 ASP A CA 1
ATOM 5272 C C . ASP A 1 664 ? 18.033 -7.417 13.649 1.00 98.44 664 ASP A C 1
ATOM 5274 O O . ASP A 1 664 ? 18.359 -6.295 14.035 1.00 98.44 664 ASP A O 1
ATOM 5278 N N . TYR A 1 665 ? 17.822 -7.683 12.357 1.00 98.56 665 TYR A N 1
ATOM 5279 C CA . TYR A 1 665 ? 17.909 -6.668 11.304 1.00 98.56 665 TYR A CA 1
ATOM 5280 C C . TYR A 1 665 ? 16.863 -5.566 11.485 1.00 98.56 665 TYR A C 1
ATOM 5282 O O . TYR A 1 665 ? 17.171 -4.394 11.264 1.00 98.56 665 TYR A O 1
ATOM 5290 N N . ASN A 1 666 ? 15.659 -5.910 11.950 1.00 98.81 666 ASN A N 1
ATOM 5291 C CA . ASN A 1 666 ? 14.623 -4.920 12.218 1.00 98.81 666 ASN A CA 1
ATOM 5292 C C . ASN A 1 666 ? 14.985 -4.040 13.423 1.00 98.81 666 ASN A C 1
ATOM 5294 O O . ASN A 1 666 ? 14.878 -2.823 13.329 1.00 98.81 666 ASN A O 1
ATOM 5298 N N . VAL A 1 667 ? 15.489 -4.625 14.515 1.00 98.81 667 VAL A N 1
ATOM 5299 C CA . VAL A 1 667 ? 15.943 -3.869 15.699 1.00 98.81 667 VAL A CA 1
ATOM 5300 C C . VAL A 1 667 ? 17.118 -2.951 15.352 1.00 98.81 667 VAL A C 1
ATOM 5302 O O . VAL A 1 667 ? 17.136 -1.789 15.765 1.00 98.81 667 VAL A O 1
ATOM 5305 N N . ARG A 1 668 ? 18.077 -3.439 14.551 1.00 98.69 668 ARG A N 1
ATOM 5306 C CA . ARG A 1 668 ? 19.178 -2.637 13.986 1.00 98.69 668 ARG A CA 1
ATOM 5307 C C . ARG A 1 668 ? 18.630 -1.452 13.181 1.00 98.69 668 ARG A C 1
ATOM 5309 O O . ARG A 1 668 ? 19.027 -0.314 13.422 1.00 98.69 668 ARG A O 1
ATOM 5316 N N . ALA A 1 669 ? 17.678 -1.698 12.281 1.00 98.88 669 ALA A N 1
ATOM 5317 C CA . ALA A 1 669 ? 17.038 -0.656 11.482 1.00 98.88 669 ALA A CA 1
ATOM 5318 C C . ALA A 1 669 ? 16.303 0.379 12.355 1.00 98.88 669 ALA A C 1
ATOM 5320 O O . ALA A 1 669 ? 16.473 1.582 12.168 1.00 98.88 669 ALA A O 1
ATOM 5321 N N . GLU A 1 670 ? 15.537 -0.056 13.355 1.00 98.88 670 GLU A N 1
ATOM 5322 C CA . GLU A 1 670 ? 14.831 0.830 14.287 1.00 98.88 670 GLU A CA 1
ATOM 5323 C C . GLU A 1 670 ? 15.795 1.753 15.051 1.00 98.88 670 GLU A C 1
ATOM 5325 O O . GLU A 1 670 ? 15.623 2.977 15.053 1.00 98.88 670 GLU A O 1
ATOM 5330 N N . ARG A 1 671 ? 16.864 1.202 15.646 1.00 98.56 671 ARG A N 1
ATOM 5331 C CA . ARG A 1 671 ? 17.825 2.006 16.423 1.00 98.56 671 ARG A CA 1
ATOM 5332 C C . ARG A 1 671 ? 18.677 2.936 15.565 1.00 98.56 671 ARG A C 1
ATOM 5334 O O . ARG A 1 671 ? 19.062 3.996 16.055 1.00 98.56 671 ARG A O 1
ATOM 5341 N N . MET A 1 672 ? 18.945 2.575 14.306 1.00 98.81 672 MET A N 1
ATOM 5342 C CA . MET A 1 672 ? 19.618 3.446 13.332 1.00 98.81 672 MET A CA 1
ATOM 5343 C C . MET A 1 672 ? 18.693 4.543 12.780 1.00 98.81 672 MET A C 1
ATOM 5345 O O . MET A 1 672 ? 19.130 5.425 12.042 1.00 98.81 672 MET A O 1
ATOM 5349 N N . GLY A 1 673 ? 17.410 4.522 13.155 1.00 98.50 673 GLY A N 1
ATOM 5350 C CA . GLY A 1 673 ? 16.405 5.468 12.685 1.00 98.50 673 GLY A CA 1
ATOM 5351 C C . GLY A 1 673 ? 15.899 5.166 11.281 1.00 98.50 673 GLY A C 1
ATOM 5352 O O . GLY A 1 673 ? 15.346 6.054 10.647 1.00 98.50 673 GLY A O 1
ATOM 5353 N N . TRP A 1 674 ? 16.090 3.955 10.769 1.00 98.88 674 TRP A N 1
ATOM 5354 C CA . TRP A 1 674 ? 15.648 3.562 9.434 1.00 98.88 674 TRP A CA 1
ATOM 5355 C C . TRP A 1 674 ? 14.168 3.210 9.381 1.00 98.88 674 TRP A C 1
ATOM 5357 O O . TRP A 1 674 ? 13.487 3.605 8.443 1.00 98.88 674 TRP A O 1
ATOM 5367 N N . LEU A 1 675 ? 13.667 2.501 10.393 1.00 98.94 675 LEU A N 1
ATOM 5368 C CA . LEU A 1 675 ? 12.259 2.138 10.541 1.00 98.94 675 LEU A CA 1
ATOM 5369 C C . LEU A 1 675 ? 11.684 2.740 11.831 1.00 98.94 675 LEU A C 1
ATOM 5371 O O . LEU A 1 675 ? 12.434 3.023 12.767 1.00 98.94 675 LEU A O 1
ATOM 5375 N N . PRO A 1 676 ? 10.363 2.973 11.902 1.00 98.75 676 PRO A N 1
ATOM 5376 C CA . PRO A 1 676 ? 9.718 3.386 13.141 1.00 98.75 676 PRO A CA 1
ATOM 5377 C C . PRO A 1 676 ? 9.652 2.237 14.156 1.00 98.75 676 PRO A C 1
ATOM 5379 O O . PRO A 1 676 ? 9.682 1.063 13.794 1.00 98.75 676 PRO A O 1
ATOM 5382 N N . SER A 1 677 ? 9.449 2.599 15.423 1.00 98.50 677 SER A N 1
ATOM 5383 C CA . SER A 1 677 ? 9.216 1.665 16.530 1.00 98.50 677 SER A CA 1
ATOM 5384 C C . SER A 1 677 ? 7.838 1.884 17.149 1.00 98.50 677 SER A C 1
ATOM 5386 O O . SER A 1 677 ? 7.398 3.028 17.307 1.00 98.50 677 SER A O 1
ATOM 5388 N N . ALA A 1 678 ? 7.171 0.800 17.552 1.00 98.19 678 ALA A N 1
ATOM 5389 C CA . ALA A 1 678 ? 5.955 0.856 18.358 1.00 98.19 678 ALA A CA 1
ATOM 5390 C C . ALA A 1 678 ? 5.779 -0.416 19.221 1.00 98.19 678 ALA A C 1
ATOM 5392 O O . ALA A 1 678 ? 5.657 -1.516 18.675 1.00 98.19 678 ALA A O 1
ATOM 5393 N N . PRO A 1 679 ? 5.692 -0.286 20.555 1.00 98.69 679 PRO A N 1
ATOM 5394 C CA . PRO A 1 679 ? 6.013 0.924 21.314 1.00 98.69 679 PRO A CA 1
ATOM 5395 C C . PRO A 1 679 ? 7.476 1.376 21.140 1.00 98.69 679 PRO A C 1
ATOM 5397 O O . PRO A 1 679 ? 8.299 0.631 20.620 1.00 98.69 679 PRO A O 1
ATOM 5400 N N . GLN A 1 680 ? 7.807 2.614 21.509 1.00 98.69 680 GLN A N 1
ATOM 5401 C CA . GLN A 1 680 ? 9.100 3.228 21.168 1.00 98.69 680 GLN A CA 1
ATOM 5402 C C . GLN A 1 680 ? 10.170 2.916 22.212 1.00 98.69 680 GLN A C 1
ATOM 5404 O O . GLN A 1 680 ? 11.175 2.267 21.934 1.00 98.69 680 GLN A O 1
ATOM 5409 N N . LEU A 1 681 ? 9.911 3.312 23.455 1.00 98.62 681 LEU A N 1
ATOM 5410 C CA . LEU A 1 681 ? 10.820 3.149 24.588 1.00 98.62 681 LEU A CA 1
ATOM 5411 C C . LEU A 1 681 ? 10.191 2.240 25.636 1.00 98.62 681 LEU A C 1
ATOM 5413 O O . LEU A 1 681 ? 8.972 2.279 25.835 1.00 98.62 681 LEU A O 1
ATOM 5417 N N . GLN A 1 682 ? 11.015 1.434 26.307 1.00 98.19 682 GLN A N 1
ATOM 5418 C CA . GLN A 1 682 ? 10.534 0.581 27.394 1.00 98.19 682 GLN A CA 1
ATOM 5419 C C . GLN A 1 682 ? 10.041 1.416 28.579 1.00 98.19 682 GLN A C 1
ATOM 5421 O O . GLN A 1 682 ? 9.031 1.090 29.203 1.00 98.19 682 GLN A O 1
ATOM 5426 N N . THR A 1 683 ? 10.739 2.514 28.863 1.00 97.88 683 THR A N 1
ATOM 5427 C CA . THR A 1 683 ? 10.324 3.506 29.852 1.00 97.88 683 THR A CA 1
ATOM 5428 C C . THR A 1 683 ? 9.190 4.361 29.302 1.00 97.88 683 THR A C 1
ATOM 5430 O O . THR A 1 683 ? 9.189 4.758 28.136 1.00 97.88 683 THR A O 1
ATOM 5433 N N . HIS A 1 684 ? 8.247 4.702 30.177 1.00 96.94 684 HIS A N 1
ATOM 5434 C CA . HIS A 1 684 ? 7.134 5.584 29.867 1.00 96.94 684 HIS A CA 1
ATOM 5435 C C . HIS A 1 684 ? 7.625 6.916 29.236 1.00 96.94 684 HIS A C 1
ATOM 5437 O O . HIS A 1 684 ? 8.353 7.663 29.894 1.00 96.94 684 HIS A O 1
ATOM 5443 N N . PRO A 1 685 ? 7.162 7.313 28.032 1.00 97.06 685 PRO A N 1
ATOM 5444 C CA . PRO A 1 685 ? 7.667 8.494 27.315 1.00 97.06 685 PRO A CA 1
ATOM 5445 C C . PRO A 1 685 ? 7.585 9.845 28.049 1.00 97.06 685 PRO A C 1
ATOM 5447 O O . PRO A 1 685 ? 8.464 10.687 27.887 1.00 97.06 685 PRO A O 1
ATOM 5450 N N . MET A 1 686 ? 6.548 10.082 28.864 1.00 97.94 686 MET A N 1
ATOM 5451 C CA . MET A 1 686 ? 6.480 11.262 29.752 1.00 97.94 686 MET A CA 1
ATOM 5452 C C . MET A 1 686 ? 7.464 11.199 30.926 1.00 97.94 686 MET A C 1
ATOM 5454 O O . MET A 1 686 ? 7.958 12.237 31.358 1.00 97.94 686 MET A O 1
ATOM 5458 N N . GLN A 1 687 ? 7.748 10.002 31.453 1.00 98.12 687 GLN A N 1
ATOM 5459 C CA . GLN A 1 687 ? 8.699 9.840 32.551 1.00 98.12 687 GLN A CA 1
ATOM 5460 C C . GLN A 1 687 ? 10.111 10.193 32.083 1.00 98.12 687 GLN A C 1
ATOM 5462 O O . GLN A 1 687 ? 10.794 10.933 32.772 1.00 98.12 687 GLN A O 1
ATOM 5467 N N . VAL A 1 688 ? 10.477 9.814 30.854 1.00 98.06 688 VAL A N 1
ATOM 5468 C CA . VAL A 1 688 ? 11.750 10.206 30.224 1.00 98.06 688 VAL A CA 1
ATOM 5469 C C . VAL A 1 688 ? 11.951 11.728 30.227 1.00 98.06 688 VAL A C 1
ATOM 5471 O O . VAL A 1 688 ? 13.029 12.212 30.555 1.00 98.06 688 VAL A O 1
ATOM 5474 N N . VAL A 1 689 ? 10.909 12.506 29.908 1.00 98.31 689 VAL A N 1
ATOM 5475 C CA . VAL A 1 689 ? 10.991 13.978 29.938 1.00 98.31 689 VAL A CA 1
ATOM 5476 C C . VAL A 1 689 ? 11.109 14.504 31.374 1.00 98.31 689 VAL A C 1
ATOM 5478 O O . VAL A 1 689 ? 11.849 15.456 31.616 1.00 98.31 689 VAL A O 1
ATOM 5481 N N . LYS A 1 690 ? 10.407 13.893 32.337 1.00 97.88 690 LYS A N 1
ATOM 5482 C CA . LYS A 1 690 ? 10.508 14.257 33.761 1.00 97.88 690 LYS A CA 1
ATOM 5483 C C . LYS A 1 690 ? 11.900 13.968 34.323 1.00 97.88 690 LYS A C 1
ATOM 5485 O O . LYS A 1 690 ? 12.437 14.812 35.034 1.00 97.88 690 LYS A O 1
ATOM 5490 N N . ASP A 1 691 ? 12.484 12.828 33.969 1.00 98.12 691 ASP A N 1
ATOM 5491 C CA . ASP A 1 691 ? 13.821 12.422 34.400 1.00 98.12 691 ASP A CA 1
ATOM 5492 C C . ASP A 1 691 ? 14.886 13.356 33.815 1.00 98.12 691 ASP A C 1
ATOM 5494 O O . ASP A 1 691 ? 15.726 13.860 34.558 1.00 98.12 691 ASP A O 1
ATOM 5498 N N . ALA A 1 692 ? 14.782 13.704 32.526 1.00 97.88 692 ALA A N 1
ATOM 5499 C CA . ALA A 1 692 ? 15.663 14.689 31.897 1.00 97.88 692 ALA A CA 1
ATOM 5500 C C . ALA A 1 692 ? 15.640 16.045 32.624 1.00 97.88 692 ALA A C 1
ATOM 5502 O O . ALA A 1 692 ? 16.691 16.601 32.952 1.00 97.88 692 ALA A O 1
ATOM 5503 N N . LEU A 1 693 ? 14.440 16.548 32.943 1.00 96.62 693 LEU A N 1
ATOM 5504 C CA . LEU A 1 693 ? 14.268 17.795 33.694 1.00 96.62 693 LEU A CA 1
ATOM 5505 C C . LEU A 1 693 ? 14.837 17.696 35.116 1.00 96.62 693 LEU A C 1
ATOM 5507 O O . LEU A 1 693 ? 15.482 18.637 35.575 1.00 96.62 693 LEU A O 1
ATOM 5511 N N . ALA A 1 694 ? 14.633 16.570 35.806 1.00 97.31 694 ALA A N 1
ATOM 5512 C CA . ALA A 1 694 ? 15.179 16.333 37.143 1.00 97.31 694 ALA A CA 1
ATOM 5513 C C . ALA A 1 694 ? 16.716 16.265 37.147 1.00 97.31 694 ALA A C 1
ATOM 5515 O O . ALA A 1 694 ? 17.347 16.684 38.117 1.00 97.31 694 ALA A O 1
ATOM 5516 N N . SER A 1 695 ? 17.319 15.794 36.053 1.00 96.12 695 SER A N 1
ATOM 5517 C CA . SER A 1 695 ? 18.768 15.793 35.830 1.00 96.12 695 SER A CA 1
ATOM 5518 C C . SER A 1 695 ? 19.321 17.123 35.296 1.00 96.12 695 SER A C 1
ATOM 5520 O O . SER A 1 695 ? 20.532 17.246 35.132 1.00 96.12 695 SER A O 1
ATOM 5522 N N . GLY A 1 696 ? 18.474 18.125 35.031 1.00 96.44 696 GLY A N 1
ATOM 5523 C CA . GLY A 1 696 ? 18.894 19.420 34.486 1.00 96.44 696 GLY A CA 1
ATOM 5524 C C . GLY A 1 696 ? 19.386 19.365 33.033 1.00 96.44 696 GLY A C 1
ATOM 5525 O O . GLY A 1 696 ? 20.142 20.243 32.620 1.00 96.44 696 GLY A O 1
ATOM 5526 N N . MET A 1 697 ? 18.982 18.345 32.269 1.00 96.75 697 MET A N 1
ATOM 5527 C CA . MET A 1 697 ? 19.381 18.126 30.876 1.00 96.75 697 MET A CA 1
ATOM 5528 C C . MET A 1 697 ? 18.240 18.436 29.902 1.00 96.75 697 MET A C 1
ATOM 5530 O O . MET A 1 697 ? 17.060 18.304 30.237 1.00 96.75 697 MET A O 1
ATOM 5534 N N . ASP A 1 698 ? 18.588 18.796 28.663 1.00 96.94 698 ASP A N 1
ATOM 5535 C CA . ASP A 1 698 ? 17.617 18.751 27.570 1.00 96.94 698 ASP A CA 1
ATOM 5536 C C . ASP A 1 698 ? 17.150 17.302 27.341 1.00 96.94 698 ASP A C 1
ATOM 5538 O O . ASP A 1 698 ? 17.931 16.354 27.445 1.00 96.94 698 ASP A O 1
ATOM 5542 N N . ALA A 1 699 ? 15.865 17.112 27.035 1.00 96.88 699 ALA A N 1
ATOM 5543 C CA . ALA A 1 699 ? 15.281 15.778 26.917 1.00 96.88 699 ALA A CA 1
ATOM 5544 C C . ALA A 1 699 ? 15.881 14.955 25.769 1.00 96.88 699 ALA A C 1
ATOM 5546 O O . ALA A 1 699 ? 15.977 13.734 25.889 1.00 96.88 699 ALA A O 1
ATOM 5547 N N . LYS A 1 700 ? 16.296 15.594 24.668 1.00 96.94 700 LYS A N 1
ATOM 5548 C CA . LYS A 1 700 ? 16.994 14.906 23.579 1.00 96.94 700 LYS A CA 1
ATOM 5549 C C . LYS A 1 700 ? 18.363 14.434 24.058 1.00 96.94 700 LYS A C 1
ATOM 5551 O O . LYS A 1 700 ? 18.688 13.267 23.866 1.00 96.94 700 LYS A O 1
ATOM 5556 N N . ASP A 1 701 ? 19.130 15.305 24.707 1.00 97.50 701 ASP A N 1
ATOM 5557 C CA . ASP A 1 701 ? 20.475 14.975 25.189 1.00 97.50 701 ASP A CA 1
ATOM 5558 C C . ASP A 1 701 ? 20.441 13.874 26.257 1.00 97.50 701 ASP A C 1
ATOM 5560 O O . ASP A 1 701 ? 21.253 12.950 26.215 1.00 97.50 701 ASP A O 1
ATOM 5564 N N . TYR A 1 702 ? 19.447 13.913 27.153 1.00 98.38 702 TYR A N 1
ATOM 5565 C CA . TYR A 1 702 ? 19.194 12.850 28.124 1.00 98.38 702 TYR A CA 1
ATOM 5566 C C . TYR A 1 702 ? 18.934 11.507 27.435 1.00 98.38 702 TYR A C 1
ATOM 5568 O O . TYR A 1 702 ? 19.580 10.520 27.762 1.00 98.38 702 TYR A O 1
ATOM 5576 N N . VAL A 1 703 ? 18.047 11.455 26.433 1.00 98.12 703 VAL A N 1
ATOM 5577 C CA . VAL A 1 703 ? 17.767 10.206 25.701 1.00 98.12 703 VAL A CA 1
ATOM 5578 C C . VAL A 1 703 ? 19.007 9.689 24.977 1.00 98.12 703 VAL A C 1
ATOM 5580 O O . VAL A 1 703 ? 19.274 8.491 25.030 1.00 98.12 703 VAL A O 1
ATOM 5583 N N . VAL A 1 704 ? 19.785 10.562 24.330 1.00 98.31 704 VAL A N 1
ATOM 5584 C CA . VAL A 1 704 ? 21.039 10.166 23.669 1.00 98.31 704 VAL A CA 1
ATOM 5585 C C . VAL A 1 704 ? 22.019 9.565 24.674 1.00 98.31 704 VAL A C 1
ATOM 5587 O O . VAL A 1 704 ? 22.580 8.501 24.410 1.00 98.31 704 VAL A O 1
ATOM 5590 N N . GLN A 1 705 ? 22.221 10.218 25.820 1.00 98.12 705 GLN A N 1
ATOM 5591 C CA . GLN A 1 705 ? 23.108 9.721 26.867 1.00 98.12 705 GLN A CA 1
ATOM 5592 C C . GLN A 1 705 ? 22.603 8.388 27.435 1.00 98.12 705 GLN A C 1
ATOM 5594 O O . GLN A 1 705 ? 23.355 7.416 27.464 1.00 98.12 705 GLN A O 1
ATOM 5599 N N . SER A 1 706 ? 21.325 8.320 27.809 1.00 98.19 706 SER A N 1
ATOM 5600 C CA . SER A 1 706 ? 20.732 7.152 28.455 1.00 98.19 706 SER A CA 1
ATOM 5601 C C . SER A 1 706 ? 20.612 5.931 27.542 1.00 98.19 706 SER A C 1
ATOM 5603 O O . SER A 1 706 ? 20.667 4.798 28.015 1.00 98.19 706 SER A O 1
ATOM 5605 N N . LEU A 1 707 ? 20.463 6.122 26.226 1.00 98.12 707 LEU A N 1
ATOM 5606 C CA . LEU A 1 707 ? 20.539 5.019 25.263 1.00 98.12 707 LEU A CA 1
ATOM 5607 C C . LEU A 1 707 ? 21.976 4.503 25.099 1.00 98.12 707 LEU A C 1
ATOM 5609 O O . LEU A 1 707 ? 22.168 3.300 24.937 1.00 98.12 707 LEU A O 1
ATOM 5613 N N . LYS A 1 708 ? 22.987 5.384 25.154 1.00 97.44 708 LYS A N 1
ATOM 5614 C CA . LYS A 1 708 ? 24.404 4.987 25.072 1.00 97.44 708 LYS A CA 1
ATOM 5615 C C . LYS A 1 708 ? 24.879 4.252 26.326 1.00 97.44 708 LYS A C 1
ATOM 5617 O O . LYS A 1 708 ? 25.615 3.279 26.204 1.00 97.44 708 LYS A O 1
ATOM 5622 N N . ASP A 1 709 ? 24.486 4.714 27.513 1.00 96.06 709 ASP A N 1
ATOM 5623 C CA . ASP A 1 709 ? 24.879 4.087 28.785 1.00 96.06 709 ASP A CA 1
ATOM 5624 C C . ASP A 1 709 ? 23.987 2.896 29.193 1.00 96.06 709 ASP A C 1
ATOM 5626 O O . ASP A 1 709 ? 24.323 2.154 30.117 1.00 96.06 709 ASP A O 1
ATOM 5630 N N . GLY A 1 710 ? 22.877 2.680 28.476 1.00 95.50 710 GLY A N 1
ATOM 5631 C CA . GLY A 1 710 ? 21.957 1.557 28.660 1.00 95.50 710 GLY A CA 1
ATOM 5632 C C . GLY A 1 710 ? 20.931 1.735 29.784 1.00 95.50 710 GLY A C 1
ATOM 5633 O O . GLY A 1 710 ? 20.167 0.803 30.054 1.00 95.50 710 GLY A O 1
ATOM 5634 N N . SER A 1 711 ? 20.878 2.904 30.434 1.00 96.94 711 SER A N 1
ATOM 5635 C CA . SER A 1 711 ? 19.847 3.235 31.431 1.00 96.94 711 SER A CA 1
ATOM 5636 C C . SER A 1 711 ? 18.450 3.392 30.819 1.00 96.94 711 SER A C 1
ATOM 5638 O O . SER A 1 711 ? 17.448 3.160 31.498 1.00 96.94 711 SER A O 1
ATOM 5640 N N . LEU A 1 712 ? 18.371 3.710 29.524 1.00 97.69 712 LEU A N 1
ATOM 5641 C CA . LEU A 1 712 ? 17.150 3.694 28.723 1.00 97.69 712 LEU A CA 1
ATOM 5642 C C . LEU A 1 712 ? 17.258 2.623 27.630 1.00 97.69 712 LEU A C 1
ATOM 5644 O O . LEU A 1 712 ? 18.310 2.447 27.024 1.00 97.69 712 LEU A O 1
ATOM 5648 N N . LYS A 1 713 ? 16.151 1.923 27.354 1.00 98.00 713 LYS A N 1
ATOM 5649 C CA . LYS A 1 713 ? 16.084 0.855 26.344 1.00 98.00 713 LYS A CA 1
ATOM 5650 C C . LYS A 1 713 ? 14.990 1.113 25.316 1.00 98.00 713 LYS A C 1
ATOM 5652 O O . LYS A 1 713 ? 13.904 1.599 25.658 1.00 98.00 713 LYS A O 1
ATOM 5657 N N . LEU A 1 714 ? 15.264 0.739 24.069 1.00 98.44 714 LEU A N 1
ATOM 5658 C CA . LEU A 1 714 ? 14.255 0.665 23.013 1.00 98.44 714 LEU A CA 1
ATOM 5659 C C . LEU A 1 714 ? 13.338 -0.538 23.265 1.00 98.44 714 LEU A C 1
ATOM 5661 O O . LEU A 1 714 ? 13.797 -1.598 23.685 1.00 98.44 714 LEU A O 1
ATOM 5665 N N . SER A 1 715 ? 12.036 -0.393 23.003 1.00 98.44 715 SER A N 1
ATOM 5666 C CA . SER A 1 715 ? 11.075 -1.477 23.287 1.00 98.44 715 SER A CA 1
ATOM 5667 C C . SER A 1 715 ? 11.288 -2.707 22.404 1.00 98.44 715 SER A C 1
ATOM 5669 O O . SER A 1 715 ? 10.954 -3.818 22.809 1.00 98.44 715 SER A O 1
ATOM 5671 N N . CYS A 1 716 ? 11.825 -2.513 21.198 1.00 98.38 716 CYS A N 1
ATOM 5672 C CA . CYS A 1 716 ? 12.064 -3.577 20.227 1.00 98.38 716 CYS A CA 1
ATOM 5673 C C . CYS A 1 716 ? 13.179 -4.552 20.639 1.00 98.38 716 CYS A C 1
ATOM 5675 O O . CYS A 1 716 ? 13.222 -5.657 20.111 1.00 98.38 716 CYS A O 1
ATOM 5677 N N . GLU A 1 717 ? 14.017 -4.201 21.621 1.00 98.50 717 GLU A N 1
ATOM 5678 C CA . GLU A 1 717 ? 15.023 -5.113 22.190 1.00 98.50 717 GLU A CA 1
ATOM 5679 C C . GLU A 1 717 ? 14.395 -6.184 23.101 1.00 98.50 717 GLU A C 1
ATOM 5681 O O . GLU A 1 717 ? 14.995 -7.227 23.347 1.00 98.50 717 GLU A O 1
ATOM 5686 N N . ASP A 1 718 ? 13.174 -5.959 23.599 1.00 98.38 718 ASP A N 1
ATOM 5687 C CA . ASP A 1 718 ? 12.418 -6.946 24.376 1.00 98.38 718 ASP A CA 1
ATOM 5688 C C . ASP A 1 718 ? 10.898 -6.772 24.151 1.00 98.38 718 ASP A C 1
ATOM 5690 O O . ASP A 1 718 ? 10.183 -6.266 25.023 1.00 98.38 718 ASP A O 1
ATOM 5694 N N . PRO A 1 719 ? 10.361 -7.165 22.978 1.00 97.94 719 PRO A N 1
ATOM 5695 C CA . PRO A 1 719 ? 8.941 -7.008 22.648 1.00 97.94 719 PRO A CA 1
ATOM 5696 C C . PRO A 1 719 ? 8.020 -7.914 23.488 1.00 97.94 719 PRO A C 1
ATOM 5698 O O . PRO A 1 719 ? 6.790 -7.787 23.435 1.00 97.94 719 PRO A O 1
ATOM 5701 N N . ASP A 1 720 ? 8.596 -8.846 24.251 1.00 98.12 720 ASP A N 1
ATOM 5702 C CA . ASP A 1 720 ? 7.887 -9.755 25.146 1.00 98.12 720 ASP A CA 1
ATOM 5703 C C . ASP A 1 720 ? 7.861 -9.267 26.601 1.00 98.12 720 ASP A C 1
ATOM 5705 O O . ASP A 1 720 ? 7.013 -9.731 27.369 1.00 98.12 720 ASP A O 1
ATOM 5709 N N . HIS A 1 721 ? 8.654 -8.255 26.965 1.00 98.06 721 HIS A N 1
ATOM 5710 C CA . HIS A 1 721 ? 8.535 -7.585 28.256 1.00 98.06 721 HIS A CA 1
ATOM 5711 C C . HIS A 1 721 ? 7.139 -6.948 28.427 1.00 98.06 721 HIS A C 1
ATOM 5713 O O . HIS A 1 721 ? 6.697 -6.204 27.547 1.00 98.06 721 HIS A O 1
ATOM 5719 N N . PRO A 1 722 ? 6.444 -7.119 29.571 1.00 96.75 722 PRO A N 1
ATOM 5720 C CA . PRO A 1 722 ? 5.096 -6.574 29.778 1.00 96.75 722 PRO A CA 1
ATOM 5721 C C . PRO A 1 722 ? 4.963 -5.055 29.606 1.00 96.75 722 PRO A C 1
ATOM 5723 O O . PRO A 1 722 ? 3.896 -4.562 29.236 1.00 96.75 722 PRO A O 1
ATOM 5726 N N . ALA A 1 723 ? 6.034 -4.297 29.853 1.00 97.38 723 ALA A N 1
ATOM 5727 C CA . ALA A 1 723 ? 6.056 -2.855 29.590 1.00 97.38 723 ALA A CA 1
ATOM 5728 C C . ALA A 1 723 ? 5.966 -2.519 28.088 1.00 97.38 723 ALA A C 1
ATOM 5730 O O . ALA A 1 723 ? 5.524 -1.432 27.733 1.00 97.38 723 ALA A O 1
ATOM 5731 N N . ASN A 1 724 ? 6.344 -3.443 27.205 1.00 98.56 724 ASN A N 1
ATOM 5732 C CA . ASN A 1 724 ? 6.461 -3.246 25.757 1.00 98.56 724 ASN A CA 1
ATOM 5733 C C . ASN A 1 724 ? 5.270 -3.809 24.974 1.00 98.56 724 ASN A C 1
ATOM 5735 O O . ASN A 1 724 ? 5.242 -3.727 23.748 1.00 98.56 724 ASN A O 1
ATOM 5739 N N . TRP A 1 725 ? 4.262 -4.353 25.661 1.00 98.31 725 TRP A N 1
ATOM 5740 C CA . TRP A 1 725 ? 3.071 -4.875 25.001 1.00 98.31 725 TRP A CA 1
ATOM 5741 C C . TRP A 1 725 ? 2.162 -3.747 24.513 1.00 98.31 725 TRP A C 1
ATOM 5743 O O . TRP A 1 725 ? 1.869 -2.836 25.293 1.00 98.31 725 TRP A O 1
ATOM 5753 N N . PRO A 1 726 ? 1.617 -3.832 23.287 1.00 98.38 726 PRO A N 1
ATOM 5754 C CA . PRO A 1 726 ? 0.426 -3.067 22.954 1.00 98.38 726 PRO A CA 1
ATOM 5755 C C . PRO A 1 726 ? -0.718 -3.511 23.872 1.00 98.38 726 PRO A C 1
ATOM 5757 O O . PRO A 1 726 ? -0.916 -4.706 24.092 1.00 98.38 726 PRO A O 1
ATOM 5760 N N . ARG A 1 727 ? -1.467 -2.549 24.413 1.00 98.62 727 ARG A N 1
ATOM 5761 C CA . ARG A 1 727 ? -2.514 -2.784 25.419 1.00 98.62 727 ARG A CA 1
ATOM 5762 C C . ARG A 1 727 ? -3.899 -2.622 24.816 1.00 98.62 727 ARG A C 1
ATOM 5764 O O . ARG A 1 727 ? -4.726 -3.522 24.925 1.00 98.62 727 ARG A O 1
ATOM 5771 N N . ASN A 1 728 ? -4.124 -1.519 24.107 1.00 98.94 728 ASN A N 1
ATOM 5772 C CA . ASN A 1 728 ? -5.403 -1.233 23.465 1.00 98.94 728 ASN A CA 1
ATOM 5773 C C . ASN A 1 728 ? -5.235 -1.222 21.953 1.00 98.94 728 ASN A C 1
ATOM 5775 O O . ASN A 1 728 ? -4.299 -0.611 21.440 1.00 98.94 728 ASN A O 1
ATOM 5779 N N . MET A 1 729 ? -6.162 -1.850 21.235 1.00 98.88 729 MET A N 1
ATOM 5780 C CA . MET A 1 729 ? -6.191 -1.832 19.779 1.00 98.88 729 MET A CA 1
ATOM 5781 C C . MET A 1 729 ? -7.581 -1.469 19.263 1.00 98.88 729 MET A C 1
ATOM 5783 O O . MET A 1 729 ? -8.582 -2.102 19.603 1.00 98.88 729 MET A O 1
ATOM 5787 N N . PHE A 1 730 ? -7.623 -0.468 18.391 1.00 98.94 730 PHE A N 1
ATOM 5788 C CA . PHE A 1 730 ? -8.801 -0.082 17.630 1.00 98.94 730 PHE A CA 1
ATOM 5789 C C . PHE A 1 730 ? -8.691 -0.610 16.206 1.00 98.94 730 PHE A C 1
ATOM 5791 O O . PHE A 1 730 ? -7.683 -0.394 15.533 1.00 98.94 730 PHE A O 1
ATOM 5798 N N . VAL A 1 731 ? -9.748 -1.260 15.730 1.00 98.94 731 VAL A N 1
ATOM 5799 C CA . VAL A 1 731 ? -9.863 -1.730 14.349 1.00 98.94 731 VAL A CA 1
ATOM 5800 C C . VAL A 1 731 ? -11.115 -1.128 13.732 1.00 98.94 731 VAL A C 1
ATOM 5802 O O . VAL A 1 731 ? -12.219 -1.330 14.228 1.00 98.94 731 VAL A O 1
ATOM 5805 N N . TRP A 1 732 ? -10.969 -0.393 12.638 1.00 98.88 732 TRP A N 1
ATOM 5806 C CA . TRP A 1 732 ? -12.115 0.122 11.893 1.00 98.88 732 TRP A CA 1
ATOM 5807 C C . TRP A 1 732 ? -11.813 0.119 10.405 1.00 98.88 732 TRP A C 1
ATOM 5809 O O . TRP A 1 732 ? -10.663 0.302 9.994 1.00 98.88 732 TRP A O 1
ATOM 5819 N N . ARG A 1 733 ? -12.848 -0.120 9.591 1.00 98.81 733 ARG A N 1
ATOM 5820 C CA . ARG A 1 733 ? -12.726 -0.254 8.124 1.00 98.81 733 ARG A CA 1
ATOM 5821 C C . ARG A 1 733 ? -11.776 -1.391 7.712 1.00 98.81 733 ARG A C 1
ATOM 5823 O O . ARG A 1 733 ? -11.177 -1.364 6.641 1.00 98.81 733 ARG A O 1
ATOM 5830 N N . SER A 1 734 ? -11.622 -2.381 8.589 1.00 98.75 734 SER A N 1
ATOM 5831 C CA . SER A 1 734 ? -10.699 -3.499 8.445 1.00 98.75 734 SER A CA 1
ATOM 5832 C C . SER A 1 734 ? -11.262 -4.749 9.100 1.00 98.75 734 SER A C 1
ATOM 5834 O O . SER A 1 734 ? -11.792 -4.697 10.206 1.00 98.75 734 SER A O 1
ATOM 5836 N N . ASN A 1 735 ? -11.045 -5.889 8.452 1.00 98.75 735 ASN A N 1
ATOM 5837 C CA . ASN A 1 735 ? -11.241 -7.209 9.036 1.00 98.75 735 ASN A CA 1
ATOM 5838 C C . ASN A 1 735 ? -9.871 -7.882 9.219 1.00 98.75 735 ASN A C 1
ATOM 5840 O O . ASN A 1 735 ? -9.581 -8.885 8.572 1.00 98.75 735 ASN A O 1
ATOM 5844 N N . ILE A 1 736 ? -8.981 -7.284 10.023 1.00 98.44 736 ILE A N 1
ATOM 5845 C CA . ILE A 1 736 ? -7.588 -7.748 10.127 1.00 98.44 736 ILE A CA 1
ATOM 5846 C C . ILE A 1 736 ? -7.490 -9.228 10.517 1.00 98.44 736 ILE A C 1
ATOM 5848 O O . ILE A 1 736 ? -6.772 -9.966 9.855 1.00 98.44 736 ILE A O 1
ATOM 5852 N N . ILE A 1 737 ? -8.284 -9.699 11.481 1.00 98.12 737 ILE A N 1
ATOM 5853 C CA . ILE A 1 737 ? -8.243 -11.096 11.933 1.00 98.12 737 ILE A CA 1
ATOM 5854 C C . ILE A 1 737 ? -8.830 -12.045 10.875 1.00 98.12 737 ILE A C 1
ATOM 5856 O O . ILE A 1 737 ? -8.341 -13.159 10.727 1.00 98.12 737 ILE A O 1
ATOM 5860 N N . GLY A 1 738 ? -9.849 -11.623 10.117 1.00 97.94 738 GLY A N 1
ATOM 5861 C CA . GLY A 1 738 ? -10.512 -12.456 9.100 1.00 97.94 738 GLY A CA 1
ATOM 5862 C C . GLY A 1 738 ? -9.956 -12.355 7.679 1.00 97.94 738 GLY A C 1
ATOM 5863 O O . GLY A 1 738 ? -10.400 -13.096 6.802 1.00 97.94 738 GLY A O 1
ATOM 5864 N N . SER A 1 739 ? -9.042 -11.416 7.416 1.00 98.69 739 SER A N 1
ATOM 5865 C CA . SER A 1 739 ? -8.680 -11.023 6.051 1.00 98.69 739 SER A CA 1
ATOM 5866 C C . SER A 1 739 ? -7.189 -10.784 5.858 1.00 98.69 739 SER A C 1
ATOM 5868 O O . SER A 1 739 ? -6.579 -11.494 5.072 1.00 98.69 739 SER A O 1
ATOM 5870 N N . SER A 1 740 ? -6.591 -9.780 6.506 1.00 98.38 740 SER A N 1
ATOM 5871 C CA . SER A 1 740 ? -5.222 -9.330 6.187 1.00 98.38 740 SER A CA 1
ATOM 5872 C C . SER A 1 740 ? -4.143 -9.788 7.168 1.00 98.38 740 SER A C 1
ATOM 5874 O O . SER A 1 740 ? -2.968 -9.621 6.857 1.00 98.38 740 SER A O 1
ATOM 5876 N N . GLY A 1 741 ? -4.535 -10.378 8.299 1.00 97.75 741 GLY A N 1
ATOM 5877 C CA . GLY A 1 741 ? -3.709 -10.965 9.355 1.00 97.75 741 GLY A CA 1
ATOM 5878 C C . GLY A 1 741 ? -2.965 -12.218 8.933 1.00 97.75 741 GLY A C 1
ATOM 5879 O O . GLY A 1 741 ? -3.452 -13.303 9.232 1.00 97.75 741 GLY A O 1
ATOM 5880 N N . LYS A 1 742 ? -1.808 -12.080 8.268 1.00 98.62 742 LYS A N 1
ATOM 5881 C CA . LYS A 1 742 ? -0.897 -13.212 8.011 1.00 98.62 742 LYS A CA 1
ATOM 5882 C C . LYS A 1 742 ? -0.448 -13.812 9.340 1.00 98.62 742 LYS A C 1
ATOM 5884 O O . LYS A 1 742 ? -0.099 -13.061 10.256 1.00 98.62 742 LYS A O 1
ATOM 5889 N N . GLY A 1 743 ? -0.497 -15.136 9.456 1.00 98.19 743 GLY A N 1
ATOM 5890 C CA . GLY A 1 743 ? -0.310 -15.805 10.739 1.00 98.19 743 GLY A CA 1
ATOM 5891 C C . GLY A 1 743 ? -1.505 -15.653 11.672 1.00 98.19 743 GLY A C 1
ATOM 5892 O O . GLY A 1 743 ? -1.333 -15.282 12.831 1.00 98.19 743 GLY A O 1
ATOM 5893 N N . HIS A 1 744 ? -2.717 -15.928 11.179 1.00 98.69 744 HIS A N 1
ATOM 5894 C CA . HIS A 1 744 ? -3.965 -15.803 11.945 1.00 98.69 744 HIS A CA 1
ATOM 5895 C C . HIS A 1 744 ? -3.865 -16.477 13.320 1.00 98.69 744 HIS A C 1
ATOM 5897 O O . HIS A 1 744 ? -4.168 -15.855 14.336 1.00 98.69 744 HIS A O 1
ATOM 5903 N N . GLU A 1 745 ? -3.361 -17.710 13.377 1.00 98.69 745 GLU A N 1
ATOM 5904 C CA . GLU A 1 745 ? -3.261 -18.460 14.633 1.00 98.69 745 GLU A CA 1
ATOM 5905 C C . GLU A 1 745 ? -2.306 -17.802 15.648 1.00 98.69 745 GLU A C 1
ATOM 5907 O O . GLU A 1 745 ? -2.531 -17.870 16.857 1.00 98.69 745 GLU A O 1
ATOM 5912 N N . TYR A 1 746 ? -1.294 -17.066 15.179 1.00 98.75 746 TYR A N 1
ATOM 5913 C CA . TYR A 1 746 ? -0.369 -16.314 16.031 1.00 98.75 746 TYR A CA 1
ATOM 5914 C C . TYR A 1 746 ? -0.992 -15.031 16.596 1.00 98.75 746 TYR A C 1
ATOM 5916 O O . TYR A 1 746 ? -0.725 -14.674 17.747 1.00 98.75 746 TYR A O 1
ATOM 5924 N N . PHE A 1 747 ? -1.878 -14.364 15.843 1.00 98.75 747 PHE A N 1
ATOM 5925 C CA . PHE A 1 747 ? -2.717 -13.289 16.391 1.00 98.75 747 PHE A CA 1
ATOM 5926 C C . PHE A 1 747 ? -3.582 -13.824 17.538 1.00 98.75 747 PHE A C 1
ATOM 5928 O O . PHE A 1 747 ? -3.633 -13.225 18.614 1.00 98.75 747 PHE A O 1
ATOM 5935 N N . LEU A 1 748 ? -4.233 -14.967 17.324 1.00 98.81 748 LEU A N 1
ATOM 5936 C CA . LEU A 1 748 ? -5.098 -15.601 18.318 1.00 98.81 748 LEU A CA 1
ATOM 5937 C C . LEU A 1 748 ? -4.307 -15.991 19.575 1.00 98.81 748 LEU A C 1
ATOM 5939 O O . LEU A 1 748 ? -4.691 -15.616 20.684 1.00 98.81 748 LEU A O 1
ATOM 5943 N N . LYS A 1 749 ? -3.154 -16.645 19.407 1.00 98.50 749 LYS A N 1
ATOM 5944 C CA . LYS A 1 749 ? -2.294 -17.091 20.511 1.00 98.50 749 LYS A CA 1
ATOM 5945 C C . LYS A 1 749 ? -1.676 -15.930 21.292 1.00 98.50 749 LYS A C 1
ATOM 5947 O O . LYS A 1 749 ? -1.901 -15.780 22.490 1.00 98.50 749 LYS A O 1
ATOM 5952 N N . HIS A 1 750 ? -0.892 -15.089 20.626 1.00 98.56 750 HIS A N 1
ATOM 5953 C CA . HIS A 1 750 ? -0.003 -14.153 21.315 1.00 98.56 750 HIS A CA 1
ATOM 5954 C C . HIS A 1 750 ? -0.654 -12.794 21.571 1.00 98.56 750 HIS A C 1
ATOM 5956 O O . HIS A 1 750 ? -0.522 -12.235 22.661 1.00 98.56 750 HIS A O 1
ATOM 5962 N N . LEU A 1 751 ? -1.421 -12.282 20.608 1.00 98.44 751 LEU A N 1
ATOM 5963 C CA . LEU A 1 751 ? -2.045 -10.967 20.737 1.00 98.44 751 LEU A CA 1
ATOM 5964 C C . LEU A 1 751 ? -3.352 -11.036 21.540 1.00 98.44 751 LEU A C 1
ATOM 5966 O O . LEU A 1 751 ? -3.550 -10.234 22.455 1.00 98.44 751 LEU A O 1
ATOM 5970 N N . LEU A 1 752 ? -4.221 -12.008 21.239 1.00 98.69 752 LEU A N 1
ATOM 5971 C CA . LEU A 1 752 ? -5.535 -12.143 21.882 1.00 98.69 752 LEU A CA 1
ATOM 5972 C C . LEU A 1 752 ? -5.541 -13.070 23.098 1.00 98.69 752 LEU A C 1
ATOM 5974 O O . LEU A 1 752 ? -6.294 -12.813 24.040 1.00 98.69 752 LEU A O 1
ATOM 5978 N N . GLY A 1 753 ? -4.696 -14.104 23.101 1.00 97.69 753 GLY A N 1
ATOM 5979 C CA . GLY A 1 753 ? -4.633 -15.103 24.164 1.00 97.69 753 GLY A CA 1
ATOM 5980 C C . GLY A 1 753 ? -5.849 -16.025 24.181 1.00 97.69 753 GLY A C 1
ATOM 5981 O O . GLY A 1 753 ? -6.398 -16.260 25.260 1.00 97.69 753 GLY A O 1
ATOM 5982 N N . THR A 1 754 ? -6.287 -16.492 23.013 1.00 97.56 754 THR A N 1
ATOM 5983 C CA . THR A 1 754 ? -7.389 -17.452 22.841 1.00 97.56 754 THR A CA 1
ATOM 5984 C C . THR A 1 754 ? -6.870 -18.843 22.491 1.00 97.56 754 THR A C 1
ATOM 5986 O O . THR A 1 754 ? -5.672 -19.040 22.268 1.00 97.56 754 THR A O 1
ATOM 5989 N N . ASP A 1 755 ? -7.792 -19.798 22.361 1.00 95.00 755 ASP A N 1
ATOM 5990 C CA . ASP A 1 755 ? -7.519 -21.026 21.616 1.00 95.00 755 ASP A CA 1
ATOM 5991 C C . ASP A 1 755 ? -7.033 -20.673 20.197 1.00 95.00 755 ASP A C 1
ATOM 5993 O O . ASP A 1 755 ? -7.411 -19.639 19.627 1.00 95.00 755 ASP A O 1
ATOM 5997 N N . ASN A 1 756 ? -6.120 -21.491 19.678 1.00 96.94 756 ASN A N 1
ATOM 5998 C CA . ASN A 1 756 ? -5.433 -21.284 18.406 1.00 96.94 756 ASN A CA 1
ATOM 5999 C C . ASN A 1 756 ? -5.067 -22.627 17.763 1.00 96.94 756 ASN A C 1
ATOM 6001 O O . ASN A 1 756 ? -5.015 -23.657 18.440 1.00 96.94 756 ASN A O 1
ATOM 6005 N N . GLY A 1 757 ? -4.777 -22.584 16.467 1.00 96.81 757 GLY A N 1
ATOM 6006 C CA . GLY A 1 757 ? -4.416 -23.732 15.647 1.00 96.81 757 GLY A CA 1
ATOM 6007 C C . GLY A 1 757 ? -2.930 -23.866 15.312 1.00 96.81 757 GLY A C 1
ATOM 6008 O O . GLY A 1 757 ? -2.637 -24.614 14.386 1.00 96.81 757 GLY A O 1
ATOM 6009 N N . VAL A 1 758 ? -1.993 -23.194 15.999 1.00 97.56 758 VAL A N 1
ATOM 6010 C CA . VAL A 1 758 ? -0.551 -23.323 15.685 1.00 97.56 758 VAL A CA 1
ATOM 6011 C C . VAL A 1 758 ? -0.103 -24.782 15.854 1.00 97.56 758 VAL A C 1
ATOM 6013 O O . VAL A 1 758 ? -0.271 -25.358 16.928 1.00 97.56 758 VAL A O 1
ATOM 6016 N N . GLN A 1 759 ? 0.467 -25.385 14.805 1.00 96.12 759 GLN A N 1
ATOM 6017 C CA . GLN A 1 759 ? 0.892 -26.795 14.808 1.00 96.12 759 GLN A CA 1
ATOM 6018 C C . GLN A 1 759 ? 2.391 -26.968 15.087 1.00 96.12 759 GLN A C 1
ATOM 6020 O O . GLN A 1 759 ? 2.805 -27.954 15.697 1.00 96.12 759 GLN A O 1
ATOM 6025 N N . GLY A 1 760 ? 3.207 -26.017 14.632 1.00 91.00 760 GLY A N 1
ATOM 6026 C CA . GLY A 1 760 ? 4.655 -26.011 14.786 1.00 91.00 760 GLY A CA 1
ATOM 6027 C C . GLY A 1 760 ? 5.118 -25.606 16.184 1.00 91.00 760 GLY A C 1
ATOM 6028 O O . GLY A 1 760 ? 4.412 -24.936 16.940 1.00 91.00 760 GLY A O 1
ATOM 6029 N N . LYS A 1 761 ? 6.352 -25.995 16.511 1.00 91.00 761 LYS A N 1
ATOM 6030 C CA . LYS A 1 761 ? 7.065 -25.529 17.708 1.00 91.00 761 LYS A CA 1
ATOM 6031 C C . LYS A 1 761 ? 7.766 -24.202 17.416 1.00 91.00 761 LYS A C 1
ATOM 6033 O O . LYS A 1 761 ? 8.088 -23.924 16.260 1.00 91.00 761 LYS A O 1
ATOM 6038 N N . ASP A 1 762 ? 7.993 -23.403 18.454 1.00 91.31 762 ASP A N 1
ATOM 6039 C CA . ASP A 1 762 ? 8.908 -22.267 18.362 1.00 91.31 762 ASP A CA 1
ATOM 6040 C C . ASP A 1 762 ? 10.363 -22.748 18.212 1.00 91.31 762 ASP A C 1
ATOM 6042 O O . ASP A 1 762 ? 10.637 -23.953 18.199 1.00 91.31 762 ASP A O 1
ATOM 6046 N N . LEU A 1 763 ? 11.290 -21.806 18.030 1.00 90.75 763 LEU A N 1
ATOM 6047 C CA . LEU A 1 763 ? 12.716 -22.102 17.902 1.00 90.75 763 LEU A CA 1
ATOM 6048 C C . LEU A 1 763 ? 13.217 -22.898 19.117 1.00 90.75 763 LEU A C 1
ATOM 6050 O O . LEU A 1 763 ? 13.107 -22.463 20.266 1.00 90.75 763 LEU A O 1
ATOM 6054 N N . GLY A 1 764 ? 13.755 -24.085 18.840 1.00 82.50 764 GLY A N 1
ATOM 6055 C CA . GLY A 1 764 ? 14.310 -25.005 19.821 1.00 82.50 764 GLY A CA 1
ATOM 6056 C C . GLY A 1 764 ? 15.748 -24.660 20.211 1.00 82.50 764 GLY A C 1
ATOM 6057 O O . GLY A 1 764 ? 16.306 -23.645 19.811 1.00 82.50 764 GLY A O 1
ATOM 6058 N N . ALA A 1 765 ? 16.373 -25.533 21.005 1.00 75.69 765 ALA A N 1
ATOM 6059 C CA . ALA A 1 765 ? 17.756 -25.347 21.456 1.00 75.69 765 ALA A CA 1
ATOM 6060 C C . ALA A 1 765 ? 18.796 -25.452 20.324 1.00 75.69 765 ALA A C 1
ATOM 6062 O O . ALA A 1 765 ? 19.881 -24.894 20.449 1.00 75.69 765 ALA A O 1
ATOM 6063 N N . GLU A 1 766 ? 18.466 -26.169 19.247 1.00 73.12 766 GLU A N 1
ATOM 6064 C CA . GLU A 1 766 ? 19.327 -26.348 18.068 1.00 73.12 766 GLU A CA 1
ATOM 6065 C C . GLU A 1 766 ? 19.133 -25.243 17.016 1.00 73.12 766 GLU A C 1
ATOM 6067 O O . GLU A 1 766 ? 19.904 -25.158 16.065 1.00 73.12 766 GLU A O 1
ATOM 6072 N N . ASP A 1 767 ? 18.120 -24.387 17.184 1.00 82.00 767 ASP A N 1
ATOM 6073 C CA . ASP A 1 767 ? 17.861 -23.255 16.299 1.00 82.00 767 ASP A CA 1
ATOM 6074 C C . ASP A 1 767 ? 18.642 -22.005 16.751 1.00 82.00 767 ASP A C 1
ATOM 6076 O O . ASP A 1 767 ? 18.821 -21.750 17.946 1.00 82.00 767 ASP A O 1
ATOM 6080 N N . GLY A 1 768 ? 19.064 -21.173 15.793 1.00 80.38 768 GLY A N 1
ATOM 6081 C CA . GLY A 1 768 ? 19.695 -19.882 16.074 1.00 80.38 768 GLY A CA 1
ATOM 6082 C C . GLY A 1 768 ? 18.700 -18.884 16.673 1.00 80.38 768 GLY A C 1
ATOM 6083 O O . GLY A 1 768 ? 17.800 -18.404 15.986 1.00 80.38 768 GLY A O 1
ATOM 6084 N N . LYS A 1 769 ? 18.861 -18.562 17.960 1.00 90.12 769 LYS A N 1
ATOM 6085 C CA . LYS A 1 769 ? 18.090 -17.510 18.647 1.00 90.12 769 LYS A CA 1
ATOM 6086 C C . LYS A 1 769 ? 18.579 -16.109 18.235 1.00 90.12 769 LYS A C 1
ATOM 6088 O O . LYS A 1 769 ? 19.738 -15.981 17.841 1.00 90.12 769 LYS A O 1
ATOM 6093 N N . PRO A 1 770 ? 17.731 -15.065 18.330 1.00 94.94 770 PRO A N 1
ATOM 6094 C CA . PRO A 1 770 ? 18.147 -13.696 18.027 1.00 94.94 770 PRO A CA 1
ATOM 6095 C C . PRO A 1 770 ? 19.275 -13.205 18.942 1.00 94.94 770 PRO A C 1
ATOM 6097 O O . PRO A 1 770 ? 19.378 -13.612 20.100 1.00 94.94 770 PRO A O 1
ATOM 6100 N N . GLU A 1 771 ? 20.085 -12.290 18.419 1.00 95.50 771 GLU A N 1
ATOM 6101 C CA . GLU A 1 771 ? 21.208 -11.660 19.127 1.00 95.50 771 GLU A CA 1
ATOM 6102 C C . GLU A 1 771 ? 20.831 -10.299 19.743 1.00 95.50 771 GLU A C 1
ATOM 6104 O O . GLU A 1 771 ? 21.425 -9.874 20.732 1.00 95.50 771 GLU A O 1
ATOM 6109 N N . GLU A 1 772 ? 19.857 -9.597 19.157 1.00 97.25 772 GLU A N 1
ATOM 6110 C CA . GLU A 1 772 ? 19.460 -8.228 19.517 1.00 97.25 772 GLU A CA 1
ATOM 6111 C C . GLU A 1 772 ? 18.158 -8.190 20.335 1.00 97.25 772 GLU A C 1
ATOM 6113 O O . GLU A 1 772 ? 17.818 -7.151 20.904 1.00 97.25 772 GLU A O 1
ATOM 6118 N N . VAL A 1 773 ? 17.428 -9.312 20.383 1.00 97.94 773 VAL A N 1
ATOM 6119 C CA . VAL A 1 773 ? 16.133 -9.449 21.063 1.00 97.94 773 VAL A CA 1
ATOM 6120 C C . VAL A 1 773 ? 16.230 -10.431 22.224 1.00 97.94 773 VAL A C 1
ATOM 6122 O O . VAL A 1 773 ? 16.702 -11.557 22.070 1.00 97.94 773 VAL A O 1
ATOM 6125 N N . VAL A 1 774 ? 15.715 -10.038 23.389 1.00 97.31 774 VAL A N 1
ATOM 6126 C CA . VAL A 1 774 ? 15.642 -10.912 24.565 1.00 97.31 774 VAL A CA 1
ATOM 6127 C C . VAL A 1 774 ? 14.721 -12.107 24.295 1.00 97.31 774 VAL A C 1
ATOM 6129 O O . VAL A 1 774 ? 13.530 -11.959 24.016 1.00 97.31 774 VAL A O 1
ATOM 6132 N N . TRP A 1 775 ? 15.263 -13.320 24.430 1.00 96.19 775 TRP A N 1
ATOM 6133 C CA . TRP A 1 775 ? 14.488 -14.556 24.350 1.00 96.19 775 TRP A CA 1
ATOM 6134 C C . TRP A 1 775 ? 13.894 -14.934 25.708 1.00 96.19 775 TRP A C 1
ATOM 6136 O O . TRP A 1 775 ? 14.619 -15.254 26.649 1.00 96.19 775 TRP A O 1
ATOM 6146 N N . HIS A 1 776 ? 12.566 -14.997 25.780 1.00 94.81 776 HIS A N 1
ATOM 6147 C CA . HIS A 1 776 ? 11.847 -15.589 26.910 1.00 94.81 776 HIS A CA 1
ATOM 6148 C C . HIS A 1 776 ? 11.431 -17.020 26.564 1.00 94.81 776 HIS A C 1
ATOM 6150 O O . HIS A 1 776 ? 10.784 -17.238 25.538 1.00 94.81 776 HIS A O 1
ATOM 6156 N N . ASP A 1 777 ? 11.752 -18.006 27.407 1.00 91.38 777 ASP A N 1
ATOM 6157 C CA . ASP A 1 777 ? 11.409 -19.416 27.134 1.00 91.38 777 ASP A CA 1
ATOM 6158 C C . ASP A 1 777 ? 9.900 -19.647 27.028 1.00 91.38 777 ASP A C 1
ATOM 6160 O O . ASP A 1 777 ? 9.444 -20.476 26.245 1.00 91.38 777 ASP A O 1
ATOM 6164 N N . LYS A 1 778 ? 9.108 -18.863 27.766 1.00 92.25 778 LYS A N 1
ATOM 6165 C CA . LYS A 1 778 ? 7.656 -18.832 27.625 1.00 92.25 778 LYS A CA 1
ATOM 6166 C C . LYS A 1 778 ? 7.228 -17.520 26.982 1.00 92.25 778 LYS A C 1
ATOM 6168 O O . LYS A 1 778 ? 7.238 -16.478 27.632 1.00 92.25 778 LYS A O 1
ATOM 6173 N N . ALA A 1 779 ? 6.797 -17.597 25.727 1.00 93.88 779 ALA A N 1
ATOM 6174 C CA . ALA A 1 779 ? 6.200 -16.460 25.042 1.00 93.88 779 ALA A CA 1
ATOM 6175 C C . ALA A 1 779 ? 4.929 -15.978 25.772 1.00 93.88 779 ALA A C 1
ATOM 6177 O O . ALA A 1 779 ? 4.123 -16.806 26.213 1.00 93.88 779 ALA A O 1
ATOM 6178 N N . PRO A 1 780 ? 4.698 -14.661 25.871 1.00 96.31 780 PRO A N 1
ATOM 6179 C CA . PRO A 1 780 ? 3.456 -14.122 26.400 1.00 96.31 780 PRO A CA 1
ATOM 6180 C C . PRO A 1 780 ? 2.267 -14.420 25.477 1.00 96.31 780 PRO A C 1
ATOM 6182 O O . PRO A 1 780 ? 2.389 -14.522 24.251 1.00 96.31 780 PRO A O 1
ATOM 6185 N N . GLU A 1 781 ? 1.093 -14.514 26.094 1.00 96.75 781 GLU A N 1
ATOM 6186 C CA . GLU A 1 781 ? -0.199 -14.704 25.440 1.00 96.75 781 GLU A CA 1
ATOM 6187 C C . GLU A 1 781 ? -1.188 -13.656 25.950 1.00 96.75 781 GLU A C 1
ATOM 6189 O O . GLU A 1 781 ? -1.191 -13.313 27.134 1.00 96.75 781 GLU A O 1
ATOM 6194 N N . GLY A 1 782 ? -2.049 -13.155 25.064 1.00 97.56 782 GLY A N 1
ATOM 6195 C CA . GLY A 1 782 ? -3.028 -12.127 25.414 1.00 97.56 782 GLY A CA 1
ATOM 6196 C C . GLY A 1 782 ? -2.392 -10.783 25.752 1.00 97.56 782 GLY A C 1
ATOM 6197 O O . GLY A 1 782 ? -2.725 -10.191 26.782 1.00 97.56 782 GLY A O 1
ATOM 6198 N N . LYS A 1 783 ? -1.482 -10.295 24.894 1.00 98.56 783 LYS A N 1
ATOM 6199 C CA . LYS A 1 783 ? -0.863 -8.966 25.049 1.00 98.56 783 LYS A CA 1
ATOM 6200 C C . LYS A 1 783 ? -1.915 -7.841 25.116 1.00 98.56 783 LYS A C 1
ATOM 6202 O O . LYS A 1 783 ? -1.787 -6.967 25.969 1.00 98.56 783 LYS A O 1
ATOM 6207 N N . LEU A 1 784 ? -2.982 -7.907 24.304 1.00 98.44 784 LEU A N 1
ATOM 6208 C CA . LEU A 1 784 ? -4.038 -6.882 24.265 1.00 98.44 784 LEU A CA 1
ATOM 6209 C C . LEU A 1 784 ? -5.039 -6.988 25.415 1.00 98.44 784 LEU A C 1
ATOM 6211 O O . LEU A 1 784 ? -5.808 -7.951 25.502 1.00 98.44 784 LEU A O 1
ATOM 6215 N N . ASP A 1 785 ? -5.141 -5.918 26.191 1.00 98.75 785 ASP A N 1
ATOM 6216 C CA . ASP A 1 785 ? -6.161 -5.709 27.215 1.00 98.75 785 ASP A CA 1
ATOM 6217 C C . ASP A 1 785 ? -7.518 -5.398 26.578 1.00 98.75 785 ASP A C 1
ATOM 6219 O O . ASP A 1 785 ? -8.516 -6.003 26.949 1.00 98.75 785 ASP A O 1
ATOM 6223 N N . LEU A 1 786 ? -7.567 -4.530 25.565 1.00 98.94 786 LEU A N 1
ATOM 6224 C CA . LEU A 1 786 ? -8.825 -4.149 24.923 1.00 98.94 786 LEU A CA 1
ATOM 6225 C C . LEU A 1 786 ? -8.721 -4.164 23.396 1.00 98.94 786 LEU A C 1
ATOM 6227 O O . LEU A 1 786 ? -7.915 -3.441 22.811 1.00 98.94 786 LEU A O 1
ATOM 6231 N N . LEU A 1 787 ? -9.590 -4.940 22.747 1.00 98.94 787 LEU A N 1
ATOM 6232 C CA . LEU A 1 787 ? -9.821 -4.910 21.304 1.00 98.94 787 LEU A CA 1
ATOM 6233 C C . LEU A 1 787 ? -11.205 -4.319 21.009 1.00 98.94 787 LEU A C 1
ATOM 6235 O O . LEU A 1 787 ? -12.236 -4.917 21.331 1.00 98.94 787 LEU A O 1
ATOM 6239 N N . VAL A 1 788 ? -11.223 -3.158 20.356 1.00 98.94 788 VAL A N 1
ATOM 6240 C CA . VAL A 1 788 ? -12.445 -2.455 19.940 1.00 98.94 788 VAL A CA 1
ATOM 6241 C C . VAL A 1 788 ? -12.555 -2.487 18.423 1.00 98.94 788 VAL A C 1
ATOM 6243 O O . VAL A 1 788 ? -11.606 -2.130 17.722 1.00 98.94 788 VAL A O 1
ATOM 6246 N N . THR A 1 789 ? -13.716 -2.875 17.896 1.00 98.94 789 THR A N 1
ATOM 6247 C CA . THR A 1 789 ? -13.949 -2.909 16.446 1.00 98.94 789 THR A CA 1
ATOM 6248 C C . THR A 1 789 ? -15.187 -2.136 16.035 1.00 98.94 789 THR A C 1
ATOM 6250 O O . THR A 1 789 ? -16.254 -2.323 16.611 1.00 98.94 789 THR A O 1
ATOM 6253 N N . LEU A 1 790 ? -15.048 -1.278 15.025 1.00 98.94 790 LEU A N 1
ATOM 6254 C CA . LEU A 1 790 ? -16.150 -0.548 14.403 1.00 98.94 790 LEU A CA 1
ATOM 6255 C C . LEU A 1 790 ? -16.462 -1.211 13.062 1.00 98.94 790 LEU A C 1
ATOM 6257 O O . LEU A 1 790 ? -15.611 -1.238 12.168 1.00 98.94 790 LEU A O 1
ATOM 6261 N N . ASP A 1 791 ? -17.673 -1.741 12.926 1.00 98.88 791 ASP A N 1
ATOM 6262 C CA . ASP A 1 791 ? -18.115 -2.421 11.709 1.00 98.88 791 ASP A CA 1
ATOM 6263 C C . ASP A 1 791 ? -19.643 -2.331 11.571 1.00 98.88 791 ASP A C 1
ATOM 6265 O O . ASP A 1 791 ? -20.374 -2.149 12.550 1.00 98.88 791 ASP A O 1
ATOM 6269 N N . PHE A 1 792 ? -20.133 -2.409 10.337 1.00 98.81 792 PHE A N 1
ATOM 6270 C CA . PHE A 1 792 ? -21.563 -2.471 10.045 1.00 98.81 792 PHE A CA 1
ATOM 6271 C C . PHE A 1 792 ? -22.039 -3.924 9.969 1.00 98.81 792 PHE A C 1
ATOM 6273 O O . PHE A 1 792 ? -23.227 -4.177 10.146 1.00 98.81 792 PHE A O 1
ATOM 6280 N N . ARG A 1 793 ? -21.140 -4.890 9.753 1.00 98.62 793 ARG A N 1
ATOM 6281 C CA . ARG A 1 793 ? -21.436 -6.331 9.761 1.00 98.62 793 ARG A CA 1
ATOM 6282 C C . ARG A 1 793 ? -20.665 -7.030 10.879 1.00 98.62 793 ARG A C 1
ATOM 6284 O O . ARG A 1 793 ? -19.594 -6.572 11.266 1.00 98.62 793 ARG A O 1
ATOM 6291 N N . MET A 1 794 ? -21.180 -8.142 11.401 1.00 98.62 794 MET A N 1
ATOM 6292 C CA . MET A 1 794 ? -20.433 -8.950 12.371 1.00 98.62 794 MET A CA 1
ATOM 6293 C C . MET A 1 794 ? -19.348 -9.754 11.640 1.00 98.62 794 MET A C 1
ATOM 6295 O O . MET A 1 794 ? -19.572 -10.891 11.233 1.00 98.62 794 MET A O 1
ATOM 6299 N N . SER A 1 795 ? -18.188 -9.135 11.415 1.00 98.69 795 SER A N 1
ATOM 6300 C CA . SER A 1 795 ? -17.039 -9.768 10.759 1.00 98.69 795 SER A CA 1
ATOM 6301 C C . SER A 1 795 ? -16.279 -10.709 11.701 1.00 98.69 795 SER A C 1
ATOM 6303 O O . SER A 1 795 ? -16.477 -10.694 12.919 1.00 98.69 795 SER A O 1
ATOM 6305 N N . THR A 1 796 ? -15.360 -11.515 11.157 1.00 98.56 796 THR A N 1
ATOM 6306 C CA . THR A 1 796 ? -14.464 -12.353 11.979 1.00 98.56 796 THR A CA 1
ATOM 6307 C C . THR A 1 796 ? -13.733 -11.538 13.051 1.00 98.56 796 THR A C 1
ATOM 6309 O O . THR A 1 796 ? -13.701 -11.964 14.200 1.00 98.56 796 THR A O 1
ATOM 6312 N N . THR A 1 797 ? -13.194 -10.351 12.738 1.00 98.88 797 THR A N 1
ATOM 6313 C CA . THR A 1 797 ? -12.586 -9.492 13.771 1.00 98.88 797 THR A CA 1
ATOM 6314 C C . THR A 1 797 ? -13.590 -9.163 14.874 1.00 98.88 797 THR A C 1
ATOM 6316 O O . THR A 1 797 ? -13.270 -9.376 16.037 1.00 98.88 797 THR A O 1
ATOM 6319 N N . CYS A 1 798 ? -14.817 -8.741 14.537 1.00 98.81 798 CYS A N 1
ATOM 6320 C CA . CYS A 1 798 ? -15.847 -8.434 15.533 1.00 98.81 798 CYS A CA 1
ATOM 6321 C C . CYS A 1 798 ? -16.144 -9.612 16.473 1.00 98.81 798 CYS A C 1
ATOM 6323 O O . CYS A 1 798 ? -16.316 -9.405 17.675 1.00 98.81 798 CYS A O 1
ATOM 6325 N N . LEU A 1 799 ? -16.160 -10.849 15.960 1.00 98.25 799 LEU A N 1
ATOM 6326 C CA . LEU A 1 799 ? -16.361 -12.042 16.790 1.00 98.25 799 LEU A CA 1
ATOM 6327 C C . LEU A 1 799 ? -15.258 -12.232 17.838 1.00 98.25 799 LEU A C 1
ATOM 6329 O O . LEU A 1 799 ? -15.536 -12.760 18.920 1.00 98.25 799 LEU A O 1
ATOM 6333 N N . TYR A 1 800 ? -14.036 -11.783 17.550 1.00 98.75 800 TYR A N 1
ATOM 6334 C CA . TYR A 1 800 ? -12.879 -11.851 18.447 1.00 98.75 800 TYR A CA 1
ATOM 6335 C C . TYR A 1 800 ? -12.673 -10.589 19.303 1.00 98.75 800 TYR A C 1
ATOM 6337 O O . TYR A 1 800 ? -11.891 -10.630 20.249 1.00 98.75 800 TYR A O 1
ATOM 6345 N N . SER A 1 801 ? -13.392 -9.497 19.042 1.00 98.88 801 SER A N 1
ATOM 6346 C CA . SER A 1 801 ? -13.273 -8.242 19.799 1.00 98.88 801 SER A CA 1
ATOM 6347 C C . SER A 1 801 ? -13.908 -8.307 21.185 1.00 98.88 801 SER A C 1
ATOM 6349 O O . SER A 1 801 ? -14.766 -9.146 21.463 1.00 98.88 801 SER A O 1
ATOM 6351 N N . ASP A 1 802 ? -13.515 -7.398 22.072 1.00 98.88 802 ASP A N 1
ATOM 6352 C CA . ASP A 1 802 ? -14.181 -7.229 23.367 1.00 98.88 802 ASP A CA 1
ATOM 6353 C C . ASP A 1 802 ? -15.404 -6.326 23.239 1.00 98.88 802 ASP A C 1
ATOM 6355 O O . ASP A 1 802 ? -16.430 -6.583 23.869 1.00 98.88 802 ASP A O 1
ATOM 6359 N N . ILE A 1 803 ? -15.293 -5.289 22.403 1.00 98.94 803 ILE A N 1
ATOM 6360 C CA . ILE A 1 803 ? -16.356 -4.330 22.099 1.00 98.94 803 ILE A CA 1
ATOM 6361 C C . ILE A 1 803 ? -16.517 -4.222 20.581 1.00 98.94 803 ILE A C 1
ATOM 6363 O O . ILE A 1 803 ? -15.540 -4.042 19.851 1.00 98.94 803 ILE A O 1
ATOM 6367 N N . VAL A 1 804 ? -17.763 -4.293 20.113 1.00 98.94 804 VAL A N 1
ATOM 6368 C CA . VAL A 1 804 ? -18.146 -4.079 18.714 1.00 98.94 804 VAL A CA 1
ATOM 6369 C C . VAL A 1 804 ? -19.099 -2.898 18.638 1.00 98.94 804 VAL A C 1
ATOM 6371 O O . VAL A 1 804 ? -20.114 -2.854 19.331 1.00 98.94 804 VAL A O 1
ATOM 6374 N N . LEU A 1 805 ? -18.778 -1.935 17.787 1.00 98.94 805 LEU A N 1
ATOM 6375 C CA . LEU A 1 805 ? -19.502 -0.682 17.668 1.00 98.94 805 LEU A CA 1
ATOM 6376 C C . LEU A 1 805 ? -20.186 -0.599 16.301 1.00 98.94 805 LEU A C 1
ATOM 6378 O O . LEU A 1 805 ? -19.512 -0.769 15.283 1.00 98.94 805 LEU A O 1
ATOM 6382 N N . PRO A 1 806 ? -21.505 -0.333 16.258 1.00 98.88 806 PRO A N 1
ATOM 6383 C CA . PRO A 1 806 ? -22.253 -0.286 15.012 1.00 98.88 806 PRO A CA 1
ATOM 6384 C C . PRO A 1 806 ? -21.864 0.974 14.238 1.00 98.88 806 PRO A C 1
ATOM 6386 O O . PRO A 1 806 ? -22.243 2.084 14.621 1.00 98.88 806 PRO A O 1
ATOM 6389 N N . THR A 1 807 ? -21.126 0.812 13.140 1.00 98.81 807 THR A N 1
ATOM 6390 C CA . THR A 1 807 ? -20.821 1.938 12.246 1.00 98.81 807 THR A CA 1
ATOM 6391 C C . THR A 1 807 ? -21.899 2.105 11.171 1.00 98.81 807 THR A C 1
ATOM 6393 O O . THR A 1 807 ? -22.609 1.158 10.814 1.00 98.81 807 THR A O 1
ATOM 6396 N N . ALA A 1 808 ? -22.055 3.329 10.676 1.00 98.88 808 ALA A N 1
ATOM 6397 C CA . ALA A 1 808 ? -22.923 3.646 9.550 1.00 98.88 808 ALA A CA 1
ATOM 6398 C C . ALA A 1 808 ? -22.381 3.009 8.258 1.00 98.88 808 ALA A C 1
ATOM 6400 O O . ALA A 1 808 ? -21.174 3.013 7.996 1.00 98.88 808 ALA A O 1
ATOM 6401 N N . THR A 1 809 ? -23.277 2.483 7.425 1.00 98.81 809 THR A N 1
ATOM 6402 C CA . THR A 1 809 ? -22.919 1.968 6.095 1.00 98.81 809 THR A CA 1
ATOM 6403 C C . THR A 1 809 ? -22.539 3.112 5.149 1.00 98.81 809 THR A C 1
ATOM 6405 O O . THR A 1 809 ? -22.733 4.292 5.446 1.00 98.81 809 THR A O 1
ATOM 6408 N N . CYS A 1 810 ? -22.031 2.781 3.959 1.00 98.44 810 CYS A N 1
ATOM 6409 C CA . CYS A 1 810 ? -21.661 3.789 2.960 1.00 98.44 810 CYS A CA 1
ATOM 6410 C C . CYS A 1 810 ? -22.845 4.637 2.453 1.00 98.44 810 CYS A C 1
ATOM 6412 O O . CYS A 1 810 ? -22.629 5.659 1.807 1.00 98.44 810 CYS A O 1
ATOM 6414 N N . TYR A 1 811 ? -24.088 4.229 2.722 1.00 98.81 811 TYR A N 1
ATOM 6415 C CA . TYR A 1 811 ? -25.305 4.940 2.309 1.00 98.81 811 TYR A CA 1
ATOM 6416 C C . TYR A 1 811 ? -25.927 5.761 3.446 1.00 98.81 811 TYR A C 1
ATOM 6418 O O . TYR A 1 811 ? -27.022 6.294 3.298 1.00 98.81 811 TYR A O 1
ATOM 6426 N N . GLU A 1 812 ? -25.242 5.853 4.586 1.00 98.81 812 GLU A N 1
ATOM 6427 C CA . GLU A 1 812 ? -25.748 6.450 5.827 1.00 98.81 812 GLU A CA 1
ATOM 6428 C C . GLU A 1 812 ? -24.786 7.521 6.390 1.00 98.81 812 GLU A C 1
ATOM 6430 O O . GLU A 1 812 ? -25.009 8.036 7.482 1.00 98.81 812 GLU A O 1
ATOM 6435 N N . LYS A 1 813 ? -23.712 7.881 5.670 1.00 98.75 813 LYS A N 1
ATOM 6436 C CA . LYS A 1 813 ? -22.692 8.853 6.119 1.00 98.75 813 LYS A CA 1
ATOM 6437 C C . LYS A 1 813 ? -22.140 9.711 4.982 1.00 98.75 813 LYS A C 1
ATOM 6439 O O . LYS A 1 813 ? -22.205 9.294 3.825 1.00 98.75 813 LYS A O 1
ATOM 6444 N N . ASN A 1 814 ? -21.544 10.857 5.319 1.00 98.88 814 ASN A N 1
ATOM 6445 C CA . ASN A 1 814 ? -20.855 11.716 4.357 1.00 98.88 814 ASN A CA 1
ATOM 6446 C C . ASN A 1 814 ? -19.342 11.499 4.421 1.00 98.88 814 ASN A C 1
ATOM 6448 O O . ASN A 1 814 ? -18.767 11.384 5.501 1.00 98.88 814 ASN A O 1
ATOM 6452 N N . ASP A 1 815 ? -18.698 11.412 3.260 1.00 98.94 815 ASP A N 1
ATOM 6453 C CA . ASP A 1 815 ? -17.247 11.228 3.156 1.00 98.94 815 ASP A CA 1
ATOM 6454 C C . ASP A 1 815 ? -16.768 11.500 1.714 1.00 98.94 815 ASP A C 1
ATOM 6456 O O . ASP A 1 815 ? -17.581 11.773 0.832 1.00 98.94 815 ASP A O 1
ATOM 6460 N N . LEU A 1 816 ? -15.467 11.378 1.451 1.00 98.94 816 LEU A N 1
ATOM 6461 C CA . LEU A 1 816 ? -14.824 11.532 0.145 1.00 98.94 816 LEU A CA 1
ATOM 6462 C C . LEU A 1 816 ? -14.181 10.220 -0.322 1.00 98.94 816 LEU A C 1
ATOM 6464 O O . LEU A 1 816 ? -13.677 9.440 0.490 1.00 98.94 816 LEU A O 1
ATOM 6468 N N . ASN A 1 817 ? -14.150 10.007 -1.639 1.00 98.94 817 ASN A N 1
ATOM 6469 C CA . ASN A 1 817 ? -13.506 8.860 -2.274 1.00 98.94 817 ASN A CA 1
ATOM 6470 C C . ASN A 1 817 ? -12.745 9.280 -3.547 1.00 98.94 817 ASN A C 1
ATOM 6472 O O . ASN A 1 817 ? -13.258 10.058 -4.354 1.00 98.94 817 ASN A O 1
ATOM 6476 N N . THR A 1 818 ? -11.535 8.744 -3.724 1.00 98.94 818 THR A N 1
ATOM 6477 C CA . THR A 1 818 ? -10.707 8.862 -4.941 1.00 98.94 818 THR A CA 1
ATOM 6478 C C . THR A 1 818 ? -9.973 7.555 -5.215 1.00 98.94 818 THR A C 1
ATOM 6480 O O . THR A 1 818 ? -9.820 6.733 -4.314 1.00 98.94 818 THR A O 1
ATOM 6483 N N . SER A 1 819 ? -9.467 7.366 -6.432 1.00 98.81 819 SER A N 1
ATOM 6484 C CA . SER A 1 819 ? -8.587 6.241 -6.760 1.00 98.81 819 SER A CA 1
ATOM 6485 C C . SER A 1 819 ? -7.573 6.606 -7.843 1.00 98.81 819 SER A C 1
ATOM 6487 O O . SER A 1 819 ? -7.738 7.579 -8.579 1.00 98.81 819 SER A O 1
ATOM 6489 N N . ASP A 1 820 ? -6.547 5.772 -7.949 1.00 98.75 820 ASP A N 1
ATOM 6490 C CA . ASP A 1 820 ? -5.613 5.600 -9.057 1.00 98.75 820 ASP A CA 1
ATOM 6491 C C . ASP A 1 820 ? -6.305 5.539 -10.420 1.00 98.75 820 ASP A C 1
ATOM 6493 O O . ASP A 1 820 ? -5.887 6.209 -11.361 1.00 98.75 820 ASP A O 1
ATOM 6497 N N . MET A 1 821 ? -7.402 4.778 -10.512 1.00 98.81 821 MET A N 1
ATOM 6498 C CA . MET A 1 821 ? -7.975 4.348 -11.792 1.00 98.81 821 MET A CA 1
ATOM 6499 C C . MET A 1 821 ? -8.562 5.484 -12.634 1.00 98.81 821 MET A C 1
ATOM 6501 O O . MET A 1 821 ? -8.680 5.324 -13.847 1.00 98.81 821 MET A O 1
ATOM 6505 N N . HIS A 1 822 ? -8.951 6.595 -12.002 1.00 98.81 822 HIS A N 1
ATOM 6506 C CA . HIS A 1 822 ? -9.545 7.758 -12.663 1.00 98.81 822 HIS A CA 1
ATOM 6507 C C . HIS A 1 822 ? -9.340 9.050 -11.855 1.00 98.81 822 HIS A C 1
ATOM 6509 O O . HIS A 1 822 ? -9.189 8.997 -10.628 1.00 98.81 822 HIS A O 1
ATOM 6515 N N . PRO A 1 823 ? -9.444 10.234 -12.474 1.00 98.69 823 PRO A N 1
ATOM 6516 C CA . PRO A 1 823 ? -9.105 11.501 -11.830 1.00 98.69 823 PRO A CA 1
ATOM 6517 C C . PRO A 1 823 ? -10.259 12.167 -11.074 1.00 98.69 823 PRO A C 1
ATOM 6519 O O . PRO A 1 823 ? -10.168 13.335 -10.697 1.00 98.69 823 PRO A O 1
ATOM 6522 N N . PHE A 1 824 ? -11.365 11.456 -10.849 1.00 98.88 824 PHE A N 1
ATOM 6523 C CA . PHE A 1 824 ? -12.534 12.026 -10.185 1.00 98.88 824 PHE A CA 1
ATOM 6524 C C . PHE A 1 824 ? -12.495 11.890 -8.662 1.00 98.88 824 PHE A C 1
ATOM 6526 O O . PHE A 1 824 ? -12.232 10.809 -8.131 1.00 98.88 824 PHE A O 1
ATOM 6533 N N . ILE A 1 825 ? -12.864 12.972 -7.978 1.00 98.94 825 ILE A N 1
ATOM 6534 C CA . ILE A 1 825 ? -13.294 12.964 -6.580 1.00 98.94 825 ILE A CA 1
ATOM 6535 C C . ILE A 1 825 ? -14.823 13.017 -6.511 1.00 98.94 825 ILE A C 1
ATOM 6537 O O . ILE A 1 825 ? -15.476 13.790 -7.221 1.00 98.94 825 ILE A O 1
ATOM 6541 N N . HIS A 1 826 ? -15.408 12.161 -5.673 1.00 98.88 826 HIS A N 1
ATOM 6542 C CA . HIS A 1 826 ? -16.854 12.095 -5.442 1.00 98.88 826 HIS A CA 1
ATOM 6543 C C . HIS A 1 826 ? -17.173 11.574 -4.033 1.00 98.88 826 HIS A C 1
ATOM 6545 O O . HIS A 1 826 ? -16.291 11.008 -3.378 1.00 98.88 826 HIS A O 1
ATOM 6551 N N . PRO A 1 827 ? -18.394 11.815 -3.522 1.00 98.81 827 PRO A N 1
ATOM 6552 C CA . PRO A 1 827 ? -18.672 11.624 -2.111 1.00 98.81 827 PRO A CA 1
ATOM 6553 C C . PRO A 1 827 ? -19.338 10.278 -1.799 1.00 98.81 827 PRO A C 1
ATOM 6555 O O . PRO A 1 827 ? -20.028 9.680 -2.629 1.00 98.81 827 PRO A O 1
ATOM 6558 N N . LEU A 1 828 ? -19.206 9.857 -0.541 1.00 98.88 828 LEU A N 1
ATOM 6559 C CA . LEU A 1 828 ? -20.238 9.077 0.139 1.00 98.88 828 LEU A CA 1
ATOM 6560 C C . LEU A 1 828 ? -21.301 10.059 0.656 1.00 98.88 828 LEU A C 1
ATOM 6562 O O . LEU A 1 828 ? -20.970 11.191 1.015 1.00 98.88 828 LEU A O 1
ATOM 6566 N N . SER A 1 829 ? -22.577 9.676 0.686 1.00 98.81 829 SER A N 1
ATOM 6567 C CA . SER A 1 829 ? -23.630 10.529 1.260 1.00 98.81 829 SER A CA 1
ATOM 6568 C C . SER A 1 829 ? -24.715 9.749 1.991 1.00 98.81 829 SER A C 1
ATOM 6570 O O . SER A 1 829 ? -25.026 8.600 1.667 1.00 98.81 829 SER A O 1
ATOM 6572 N N . THR A 1 830 ? -25.332 10.428 2.955 1.00 98.44 830 THR A N 1
ATOM 6573 C CA . THR A 1 830 ? -26.447 9.927 3.763 1.00 98.44 830 THR A CA 1
ATOM 6574 C C . THR A 1 830 ? -27.743 9.884 2.943 1.00 98.44 830 THR A C 1
ATOM 6576 O O . THR A 1 830 ? -28.411 10.899 2.742 1.00 98.44 830 THR A O 1
ATOM 6579 N N . ALA A 1 831 ? -28.124 8.701 2.455 1.00 98.44 831 ALA A N 1
ATOM 6580 C CA . ALA A 1 831 ? -29.403 8.476 1.779 1.00 98.44 831 ALA A CA 1
ATOM 6581 C C . ALA A 1 831 ? -30.578 8.457 2.772 1.00 98.44 831 ALA A C 1
ATOM 6583 O O . ALA A 1 831 ? -31.640 9.039 2.510 1.00 98.44 831 ALA A O 1
ATOM 6584 N N . VAL A 1 832 ? -30.347 7.821 3.919 1.00 98.38 832 VAL A N 1
ATOM 6585 C CA . VAL A 1 832 ? -31.187 7.793 5.123 1.00 98.38 832 VAL A CA 1
ATOM 6586 C C . VAL A 1 832 ? -30.273 7.920 6.338 1.00 98.38 832 VAL A C 1
ATOM 6588 O O . VAL A 1 832 ? -29.091 7.581 6.243 1.00 98.38 832 VAL A O 1
ATOM 6591 N N . ASP A 1 833 ? -30.800 8.394 7.464 1.00 98.25 833 ASP A N 1
ATOM 6592 C CA . ASP A 1 833 ? -30.027 8.440 8.706 1.00 98.25 833 ASP A CA 1
ATOM 6593 C C . ASP A 1 833 ? -29.520 7.035 9.087 1.00 98.25 833 ASP A C 1
ATOM 6595 O O . ASP A 1 833 ? -30.203 6.041 8.803 1.00 98.25 833 ASP A O 1
ATOM 6599 N N . PRO A 1 834 ? -28.347 6.924 9.744 1.00 98.44 834 PRO A N 1
ATOM 6600 C CA . PRO A 1 834 ? -27.844 5.656 10.258 1.00 98.44 834 PRO A CA 1
ATOM 6601 C C . PRO A 1 834 ? -28.909 4.895 11.049 1.00 98.44 834 PRO A C 1
ATOM 6603 O O . PRO A 1 834 ? -29.424 5.362 12.065 1.00 98.44 834 PRO A O 1
ATOM 6606 N N . VAL A 1 835 ? -29.255 3.699 10.581 1.00 97.75 835 VAL A N 1
ATOM 6607 C CA . VAL A 1 835 ? -30.349 2.920 11.170 1.00 97.75 835 VAL A CA 1
ATOM 6608 C C . VAL A 1 835 ? -29.957 2.300 12.520 1.00 97.75 835 VAL A C 1
ATOM 6610 O O . VAL A 1 835 ? -28.781 2.060 12.823 1.00 97.75 835 VAL A O 1
ATOM 6613 N N . TRP A 1 836 ? -30.971 2.020 13.344 1.00 98.44 836 TRP A N 1
ATOM 6614 C CA . TRP A 1 836 ? -30.857 1.626 14.758 1.00 98.44 836 TRP A CA 1
ATOM 6615 C C . TRP A 1 836 ? -30.040 2.613 15.601 1.00 98.44 836 TRP A C 1
ATOM 6617 O O . TRP A 1 836 ? -30.487 3.730 15.826 1.00 98.44 836 TRP A O 1
ATOM 6627 N N . GLN A 1 837 ? -28.899 2.184 16.147 1.00 98.62 837 GLN A N 1
ATOM 6628 C CA . GLN A 1 837 ? -27.997 3.019 16.942 1.00 98.62 837 GLN A CA 1
ATOM 6629 C C . GLN A 1 837 ? -26.628 3.153 16.274 1.00 98.62 837 GLN A C 1
ATOM 6631 O O . GLN A 1 837 ? -25.647 3.457 16.956 1.00 98.62 837 GLN A O 1
ATOM 6636 N N . SER A 1 838 ? -26.541 2.886 14.968 1.00 98.75 838 SER A N 1
ATOM 6637 C CA . SER A 1 838 ? -25.296 3.088 14.237 1.00 98.75 838 SER A CA 1
ATOM 6638 C C . SER A 1 838 ? -24.916 4.570 14.175 1.00 98.75 838 SER A C 1
ATOM 6640 O O . SER A 1 838 ? -25.767 5.454 14.255 1.00 98.75 838 SER A O 1
ATOM 6642 N N . LYS A 1 839 ? -23.616 4.849 14.094 1.00 98.88 839 LYS A N 1
ATOM 6643 C CA . LYS A 1 839 ? -23.051 6.200 13.960 1.00 98.88 839 LYS A CA 1
ATOM 6644 C C . LYS A 1 839 ? -21.940 6.170 12.918 1.00 98.88 839 LYS A C 1
ATOM 6646 O O . LYS A 1 839 ? -21.310 5.133 12.745 1.00 98.88 839 LYS A O 1
ATOM 6651 N N . SER A 1 840 ? -21.680 7.273 12.219 1.00 98.88 840 SER A N 1
ATOM 6652 C CA . SER A 1 840 ? -20.510 7.337 11.332 1.00 98.88 840 SER A CA 1
ATOM 6653 C C . SER A 1 840 ? -19.218 7.216 12.143 1.00 98.88 840 SER A C 1
ATOM 6655 O O . SER A 1 840 ? -19.178 7.604 13.312 1.00 98.88 840 SER A O 1
ATOM 6657 N N . ASP A 1 841 ? -18.143 6.720 11.527 1.00 98.94 841 ASP A N 1
ATOM 6658 C CA . ASP A 1 841 ? -16.845 6.586 12.204 1.00 98.94 841 ASP A CA 1
ATOM 6659 C C . ASP A 1 841 ? -16.380 7.927 12.811 1.00 98.94 841 ASP A C 1
ATOM 6661 O O . ASP A 1 841 ? -15.809 7.953 13.900 1.00 98.94 841 ASP A O 1
ATOM 6665 N N . TRP A 1 842 ? -16.680 9.051 12.143 1.00 98.88 842 TRP A N 1
ATOM 6666 C CA . TRP A 1 842 ? -16.443 10.406 12.653 1.00 98.88 842 TRP A CA 1
ATOM 6667 C C . TRP A 1 842 ? -17.165 10.677 13.976 1.00 98.88 842 TRP A C 1
ATOM 6669 O O . TRP A 1 842 ? -16.530 11.063 14.956 1.00 98.88 842 TRP A O 1
ATOM 6679 N N . GLU A 1 843 ? -18.473 10.420 14.041 1.00 98.88 843 GLU A N 1
ATOM 6680 C CA . GLU A 1 843 ? -19.268 10.627 15.256 1.00 98.88 843 GLU A CA 1
ATOM 6681 C C . GLU A 1 843 ? -18.869 9.675 16.392 1.00 98.88 843 GLU A C 1
ATOM 6683 O O . GLU A 1 843 ? -18.941 10.050 17.565 1.00 98.88 843 GLU A O 1
ATOM 6688 N N . ILE A 1 844 ? -18.416 8.460 16.066 1.00 98.94 844 ILE A N 1
ATOM 6689 C CA . ILE A 1 844 ? -17.927 7.491 17.055 1.00 98.94 844 ILE A CA 1
ATOM 6690 C C . ILE A 1 844 ? -16.659 8.019 17.735 1.00 98.94 844 ILE A C 1
ATOM 6692 O O . ILE A 1 844 ? -16.633 8.165 18.959 1.00 98.94 844 ILE A O 1
ATOM 6696 N N . TYR A 1 845 ? -15.634 8.378 16.958 1.00 98.94 845 TYR A N 1
ATOM 6697 C CA . TYR A 1 845 ? -14.379 8.892 17.516 1.00 98.94 845 TYR A CA 1
ATOM 6698 C C . TYR A 1 845 ? -14.519 10.284 18.131 1.00 98.94 845 TYR A C 1
ATOM 6700 O O . TYR A 1 845 ? -13.869 10.565 19.137 1.00 98.94 845 TYR A O 1
ATOM 6708 N N . LYS A 1 846 ? -15.419 11.132 17.617 1.00 98.88 846 LYS A N 1
ATOM 6709 C CA . LYS A 1 846 ? -15.796 12.382 18.290 1.00 98.88 846 LYS A CA 1
ATOM 6710 C C . LYS A 1 846 ? -16.407 12.105 19.670 1.00 98.88 846 LYS A C 1
ATOM 6712 O O . LYS A 1 846 ? -16.097 12.808 20.632 1.00 98.88 846 LYS A O 1
ATOM 6717 N N . GLY A 1 847 ? -17.219 11.051 19.789 1.00 98.75 847 GLY A N 1
ATOM 6718 C CA . GLY A 1 847 ? -17.736 10.549 21.063 1.00 98.75 847 GLY A CA 1
ATOM 6719 C C . GLY A 1 847 ? -16.635 10.083 22.020 1.00 98.75 847 GLY A C 1
ATOM 6720 O O . GLY A 1 847 ? -16.668 10.442 23.198 1.00 98.75 847 GLY A O 1
ATOM 6721 N N . PHE A 1 848 ? -15.626 9.361 21.519 1.00 98.69 848 PHE A N 1
ATOM 6722 C CA . PHE A 1 848 ? -14.458 8.978 22.322 1.00 98.69 848 PHE A CA 1
ATOM 6723 C C . PHE A 1 848 ? -13.666 10.193 22.781 1.00 98.69 848 PHE A C 1
ATOM 6725 O O . PHE A 1 848 ? -13.356 10.290 23.961 1.00 98.69 848 PHE A O 1
ATOM 6732 N N . ALA A 1 849 ? -13.373 11.132 21.880 1.00 98.88 849 ALA A N 1
ATOM 6733 C CA . ALA A 1 849 ? -12.653 12.359 22.200 1.00 98.88 849 ALA A CA 1
ATOM 6734 C C . ALA A 1 849 ? -13.376 13.151 23.298 1.00 98.88 849 ALA A C 1
ATOM 6736 O O . ALA A 1 849 ? -12.741 13.588 24.254 1.00 98.88 849 ALA A O 1
ATOM 6737 N N . LYS A 1 850 ? -14.710 13.265 23.203 1.00 98.81 850 LYS A N 1
ATOM 6738 C CA . LYS A 1 850 ? -15.547 13.917 24.217 1.00 98.81 850 LYS A CA 1
ATOM 6739 C C . LYS A 1 850 ? -15.442 13.227 25.572 1.00 98.81 850 LYS A C 1
ATOM 6741 O O . LYS A 1 850 ? -15.064 13.864 26.550 1.00 98.81 850 LYS A O 1
ATOM 6746 N N . LYS A 1 851 ? -15.737 11.925 25.626 1.00 98.81 851 LYS A N 1
ATOM 6747 C CA . LYS A 1 851 ? -15.745 11.175 26.888 1.00 98.81 851 LYS A CA 1
ATOM 6748 C C . LYS A 1 851 ? -14.346 11.050 27.497 1.00 98.81 851 LYS A C 1
ATOM 6750 O O . LYS A 1 851 ? -14.208 11.075 28.712 1.00 98.81 851 LYS A O 1
ATOM 6755 N N . PHE A 1 852 ? -13.309 10.972 26.664 1.00 98.88 852 PHE A N 1
ATOM 6756 C CA . PHE A 1 852 ? -11.911 11.032 27.084 1.00 98.88 852 PHE A CA 1
ATOM 6757 C C . PHE A 1 852 ? -11.591 12.368 27.760 1.00 98.88 852 PHE A C 1
ATOM 6759 O O . PHE A 1 852 ? -11.077 12.359 28.871 1.00 98.88 852 PHE A O 1
ATOM 6766 N N . SER A 1 853 ? -11.944 13.497 27.137 1.00 98.69 853 SER A N 1
ATOM 6767 C CA . SER A 1 853 ? -11.737 14.827 27.723 1.00 98.69 853 SER A CA 1
ATOM 6768 C C . SER A 1 853 ? -12.520 15.042 29.022 1.00 98.69 853 SER A C 1
ATOM 6770 O O . SER A 1 853 ? -12.026 15.710 29.917 1.00 98.69 853 SER A O 1
ATOM 6772 N N . GLU A 1 854 ? -13.716 14.460 29.158 1.00 98.06 854 GLU A N 1
ATOM 6773 C CA . GLU A 1 854 ? -14.502 14.519 30.403 1.00 98.06 854 GLU A CA 1
ATOM 6774 C C . GLU A 1 854 ? -13.868 13.727 31.558 1.00 98.06 854 GLU A C 1
ATOM 6776 O O . GLU A 1 854 ? -14.044 14.092 32.717 1.00 98.06 854 GLU A O 1
ATOM 6781 N N . LEU A 1 855 ? -13.180 12.620 31.258 1.00 98.25 855 LEU A N 1
ATOM 6782 C CA . LEU A 1 855 ? -12.646 11.695 32.265 1.00 98.25 855 LEU A CA 1
ATOM 6783 C C . LEU A 1 855 ? -11.150 11.874 32.545 1.00 98.25 855 LEU A C 1
ATOM 6785 O O . LEU A 1 855 ? -10.648 11.285 33.498 1.00 98.25 855 LEU A O 1
ATOM 6789 N N . CYS A 1 856 ? -10.410 12.608 31.711 1.00 95.50 856 CYS A N 1
ATOM 6790 C CA . CYS A 1 856 ? -8.959 12.706 31.866 1.00 95.50 856 CYS A CA 1
ATOM 6791 C C . CYS A 1 856 ? -8.531 13.621 33.019 1.00 95.50 856 CYS A C 1
ATOM 6793 O O . CYS A 1 856 ? -7.422 13.452 33.529 1.00 95.50 856 CYS A O 1
ATOM 6795 N N . ASP A 1 857 ? -9.386 14.555 33.446 1.00 92.81 857 ASP A N 1
ATOM 6796 C CA . ASP A 1 857 ? -9.108 15.453 34.568 1.00 92.81 857 ASP A CA 1
ATOM 6797 C C . ASP A 1 857 ? -8.786 14.651 35.843 1.00 92.81 857 ASP A C 1
ATOM 6799 O O . ASP A 1 857 ? -9.480 13.705 36.206 1.00 92.81 857 ASP A O 1
ATOM 6803 N N . GLY A 1 858 ? -7.686 15.004 36.514 1.00 92.31 858 GLY A N 1
ATOM 6804 C CA . GLY A 1 858 ? -7.153 14.253 37.663 1.00 92.31 858 GLY A CA 1
ATOM 6805 C C . GLY A 1 858 ? -6.258 13.057 37.298 1.00 92.31 858 GLY A C 1
ATOM 6806 O O . GLY A 1 858 ? -5.570 12.519 38.168 1.00 92.31 858 GLY A O 1
ATOM 6807 N N . HIS A 1 859 ? -6.190 12.674 36.019 1.00 97.44 859 HIS A N 1
ATOM 6808 C CA . HIS A 1 859 ? -5.327 11.595 35.527 1.00 97.44 859 HIS A CA 1
ATOM 6809 C C . HIS A 1 859 ? -4.228 12.079 34.582 1.00 97.44 859 HIS A C 1
ATOM 6811 O O . HIS A 1 859 ? -3.092 11.626 34.720 1.00 97.44 859 HIS A O 1
ATOM 6817 N N . LEU A 1 860 ? -4.571 12.955 33.635 1.00 98.00 860 LEU A N 1
ATOM 6818 C CA . LEU A 1 860 ? -3.691 13.489 32.597 1.00 98.00 860 LEU A CA 1
ATOM 6819 C C . LEU A 1 860 ? -4.004 14.976 32.386 1.00 98.00 860 LEU A C 1
ATOM 6821 O O . LEU A 1 860 ? -5.166 15.338 32.213 1.00 98.00 860 LEU A O 1
ATOM 6825 N N . GLY A 1 861 ? -2.979 15.829 32.389 1.00 97.81 861 GLY A N 1
ATOM 6826 C CA . GLY A 1 861 ? -3.125 17.269 32.170 1.00 97.81 861 GLY A CA 1
ATOM 6827 C C . GLY A 1 861 ? -2.584 17.719 30.814 1.00 97.81 861 GLY A C 1
ATOM 6828 O O . GLY A 1 861 ? -2.866 17.126 29.770 1.00 97.81 861 GLY A O 1
ATOM 6829 N N . VAL A 1 862 ? -1.789 18.789 30.844 1.00 97.88 862 VAL A N 1
ATOM 6830 C CA . VAL A 1 862 ? -0.930 19.179 29.723 1.00 97.88 862 VAL A CA 1
ATOM 6831 C C . VAL A 1 862 ? 0.429 18.522 29.934 1.00 97.88 862 VAL A C 1
ATOM 6833 O O . VAL A 1 862 ? 1.202 18.943 30.791 1.00 97.88 862 VAL A O 1
ATOM 6836 N N . GLU A 1 863 ? 0.699 17.464 29.181 1.00 97.88 863 GLU A N 1
ATOM 6837 C CA . GLU A 1 863 ? 1.858 16.599 29.382 1.00 97.88 863 GLU A CA 1
ATOM 6838 C C . GLU A 1 863 ? 2.870 16.763 28.254 1.00 97.88 863 GLU A C 1
ATOM 6840 O O . GLU A 1 863 ? 2.509 16.985 27.098 1.00 97.88 863 GLU A O 1
ATOM 6845 N N . LYS A 1 864 ? 4.147 16.578 28.579 1.00 98.38 864 LYS A N 1
ATOM 6846 C CA . LYS A 1 864 ? 5.230 16.497 27.598 1.00 98.38 864 LYS A CA 1
ATOM 6847 C C . LYS A 1 864 ? 5.734 15.068 27.530 1.00 98.38 864 LYS A C 1
ATOM 6849 O O . LYS A 1 864 ? 6.013 14.462 28.560 1.00 98.38 864 LYS A O 1
ATOM 6854 N N . GLU A 1 865 ? 5.871 14.538 26.325 1.00 97.75 865 GLU A N 1
ATOM 6855 C CA . GLU A 1 865 ? 6.414 13.202 26.104 1.00 97.75 865 GLU A CA 1
ATOM 6856 C C . GLU A 1 865 ? 7.478 13.184 25.014 1.00 97.75 865 GLU A C 1
ATOM 6858 O O . GLU A 1 865 ? 7.466 14.004 24.098 1.00 97.75 865 GLU A O 1
ATOM 6863 N N . MET A 1 866 ? 8.384 12.216 25.112 1.00 98.50 866 MET A N 1
ATOM 6864 C CA . MET A 1 866 ? 9.362 11.948 24.069 1.00 98.50 866 MET A CA 1
ATOM 6865 C C . MET A 1 866 ? 8.734 11.137 22.924 1.00 98.50 866 MET A C 1
ATOM 6867 O O . MET A 1 866 ? 8.111 10.096 23.146 1.00 98.50 866 MET A O 1
ATOM 6871 N N . VAL A 1 867 ? 8.917 11.596 21.688 1.00 98.69 867 VAL A N 1
ATOM 6872 C CA . VAL A 1 867 ? 8.496 10.899 20.469 1.00 98.69 867 VAL A CA 1
ATOM 6873 C C . VAL A 1 867 ? 9.710 10.654 19.587 1.00 98.69 867 VAL A C 1
ATOM 6875 O O . VAL A 1 867 ? 10.456 11.578 19.259 1.00 98.69 867 VAL A O 1
ATOM 6878 N N . LEU A 1 868 ? 9.883 9.395 19.189 1.00 98.56 868 LEU A N 1
ATOM 6879 C CA . LEU A 1 868 ? 10.911 8.979 18.242 1.00 98.56 868 LEU A CA 1
ATOM 6880 C C . LEU A 1 868 ? 10.293 8.929 16.842 1.00 98.56 868 LEU A C 1
ATOM 6882 O O . LEU A 1 868 ? 9.204 8.391 16.656 1.00 98.56 868 LEU A O 1
ATOM 6886 N N . THR A 1 869 ? 10.966 9.487 15.845 1.00 98.12 869 THR A N 1
ATOM 6887 C CA . THR A 1 869 ? 10.548 9.386 14.438 1.00 98.12 869 THR A CA 1
ATOM 6888 C C . THR A 1 869 ? 11.727 8.926 13.594 1.00 98.12 869 THR A C 1
ATOM 6890 O O . THR A 1 869 ? 12.838 9.397 13.830 1.00 98.12 869 THR A O 1
ATOM 6893 N N . PRO A 1 870 ? 11.542 7.996 12.647 1.00 98.31 870 PRO A N 1
ATOM 6894 C CA . PRO A 1 870 ? 12.636 7.570 11.786 1.00 98.31 870 PRO A CA 1
ATOM 6895 C C . PRO A 1 870 ? 13.094 8.719 10.878 1.00 98.31 870 PRO A C 1
ATOM 6897 O O . PRO A 1 870 ? 12.453 9.768 10.773 1.00 98.31 870 PRO A O 1
ATOM 6900 N N . VAL A 1 871 ? 14.223 8.514 10.216 1.00 97.94 871 VAL A N 1
ATOM 6901 C CA . VAL A 1 871 ? 14.711 9.363 9.139 1.00 97.94 871 VAL A CA 1
ATOM 6902 C C . VAL A 1 871 ? 13.737 9.260 7.967 1.00 97.94 871 VAL A C 1
ATOM 6904 O O . VAL A 1 871 ? 13.566 8.199 7.363 1.00 97.94 871 VAL A O 1
ATOM 6907 N N . MET A 1 872 ? 13.077 10.379 7.677 1.00 98.44 872 MET A N 1
ATOM 6908 C CA . MET A 1 872 ? 11.997 10.440 6.701 1.00 98.44 872 MET A CA 1
ATOM 6909 C C . MET A 1 872 ? 12.531 10.727 5.294 1.00 98.44 872 MET A C 1
ATOM 6911 O O . MET A 1 872 ? 13.316 11.662 5.111 1.00 98.44 872 MET A O 1
ATOM 6915 N N . HIS A 1 873 ? 12.036 9.987 4.302 1.00 98.81 873 HIS A N 1
ATOM 6916 C CA . HIS A 1 873 ? 12.105 10.375 2.894 1.00 98.81 873 HIS A CA 1
ATOM 6917 C C . HIS A 1 873 ? 11.402 11.721 2.674 1.00 98.81 873 HIS A C 1
ATOM 6919 O O . HIS A 1 873 ? 10.527 12.109 3.454 1.00 98.81 873 HIS A O 1
ATOM 6925 N N . ASP A 1 874 ? 11.776 12.431 1.610 1.00 98.44 874 ASP A N 1
ATOM 6926 C CA . ASP A 1 874 ? 11.238 13.744 1.258 1.00 98.44 874 ASP A CA 1
ATOM 6927 C C . ASP A 1 874 ? 11.467 14.797 2.356 1.00 98.44 874 ASP A C 1
ATOM 6929 O O . ASP A 1 874 ? 10.725 15.774 2.493 1.00 98.44 874 ASP A O 1
ATOM 6933 N N . THR A 1 875 ? 12.537 14.614 3.130 1.00 98.00 875 THR A N 1
ATOM 6934 C CA . THR A 1 875 ? 13.051 15.587 4.093 1.00 98.00 875 THR A CA 1
ATOM 6935 C C . THR A 1 875 ? 14.569 15.682 3.974 1.00 98.00 875 THR A C 1
ATOM 6937 O O . THR A 1 875 ? 15.196 14.719 3.536 1.00 98.00 875 THR A O 1
ATOM 6940 N N . PRO A 1 876 ? 15.201 16.771 4.447 1.00 97.38 876 PRO A N 1
ATOM 6941 C CA . PRO A 1 876 ? 16.662 16.864 4.471 1.00 97.38 876 PRO A CA 1
ATOM 6942 C C . PRO A 1 876 ? 17.362 15.709 5.210 1.00 97.38 876 PRO A C 1
ATOM 6944 O O . PRO A 1 876 ? 18.534 15.448 4.956 1.00 97.38 876 PRO A O 1
ATOM 6947 N N . GLY A 1 877 ? 16.660 15.017 6.119 1.00 97.00 877 GLY A N 1
ATOM 6948 C CA . GLY A 1 877 ? 17.201 13.877 6.859 1.00 97.00 877 GLY A CA 1
ATOM 6949 C C . GLY A 1 877 ? 17.538 12.670 5.982 1.00 97.00 877 GLY A C 1
ATOM 6950 O O . GLY A 1 877 ? 18.383 11.876 6.377 1.00 97.00 877 GLY A O 1
ATOM 6951 N N . GLU A 1 878 ? 16.948 12.543 4.788 1.00 98.44 878 GLU A N 1
ATOM 6952 C CA . GLU A 1 878 ? 17.207 11.418 3.874 1.00 98.44 878 GLU A CA 1
ATOM 6953 C C . GLU A 1 878 ? 18.679 11.318 3.430 1.00 98.44 878 GLU A C 1
ATOM 6955 O O . GLU A 1 878 ? 19.129 10.255 3.005 1.00 98.44 878 GLU A O 1
ATOM 6960 N N . LEU A 1 879 ? 19.449 12.400 3.592 1.00 98.56 879 LEU A N 1
ATOM 6961 C CA . LEU A 1 879 ? 20.897 12.459 3.383 1.00 98.56 879 LEU A CA 1
ATOM 6962 C C . LEU A 1 879 ? 21.674 12.008 4.639 1.00 98.56 879 LEU A C 1
ATOM 6964 O O . LEU A 1 879 ? 22.531 12.734 5.155 1.00 98.56 879 LEU A O 1
ATOM 6968 N N . ALA A 1 880 ? 21.357 10.820 5.165 1.00 98.31 880 ALA A N 1
ATOM 6969 C CA . ALA A 1 880 ? 21.852 10.357 6.462 1.00 98.31 880 ALA A CA 1
ATOM 6970 C C . ALA A 1 880 ? 23.239 9.684 6.391 1.00 98.31 880 ALA A C 1
ATOM 6972 O O . ALA A 1 880 ? 24.223 10.269 6.861 1.00 98.31 880 ALA A O 1
ATOM 6973 N N . GLN A 1 881 ? 23.335 8.482 5.807 1.00 97.88 881 GLN A N 1
ATOM 6974 C CA . GLN A 1 881 ? 24.577 7.691 5.748 1.00 97.88 881 GLN A CA 1
ATOM 6975 C C . GLN A 1 881 ? 25.010 7.441 4.286 1.00 97.88 881 GLN A C 1
ATOM 6977 O O . GLN A 1 881 ? 24.485 6.537 3.652 1.00 97.88 881 GLN A O 1
ATOM 6982 N N . PRO A 1 882 ? 25.943 8.229 3.711 1.00 96.94 882 PRO A N 1
ATOM 6983 C CA . PRO A 1 882 ? 26.184 8.246 2.258 1.00 96.94 882 PRO A CA 1
ATOM 6984 C C . PRO A 1 882 ? 26.941 7.050 1.667 1.00 96.94 882 PRO A C 1
ATOM 6986 O O . PRO A 1 882 ? 26.862 6.847 0.455 1.00 96.94 882 PRO A O 1
ATOM 6989 N N . PHE A 1 883 ? 27.706 6.310 2.478 1.00 96.25 883 PHE A N 1
ATOM 6990 C CA . PHE A 1 883 ? 28.675 5.315 1.991 1.00 96.25 883 PHE A CA 1
ATOM 6991 C C . PHE A 1 883 ? 28.563 3.957 2.685 1.00 96.25 883 PHE A C 1
ATOM 6993 O O . PHE A 1 883 ? 28.509 2.924 2.029 1.00 96.25 883 PHE A O 1
ATOM 7000 N N . GLU A 1 884 ? 28.559 3.960 4.016 1.00 93.88 884 GLU A N 1
ATOM 7001 C CA . GLU A 1 884 ? 28.627 2.764 4.854 1.00 93.88 884 GLU A CA 1
ATOM 7002 C C . GLU A 1 884 ? 27.420 2.730 5.789 1.00 93.88 884 GLU A C 1
ATOM 7004 O O . GLU A 1 884 ? 26.875 3.779 6.136 1.00 93.88 884 GLU A O 1
ATOM 7009 N N . VAL A 1 885 ? 27.049 1.533 6.236 1.00 97.31 885 VAL A N 1
ATOM 7010 C CA . VAL A 1 885 ? 26.101 1.348 7.338 1.00 97.31 885 VAL A CA 1
ATOM 7011 C C . VAL A 1 885 ? 26.897 1.331 8.635 1.00 97.31 885 VAL A C 1
ATOM 7013 O O . VAL A 1 885 ? 27.771 0.481 8.790 1.00 97.31 885 VAL A O 1
ATOM 7016 N N . LYS A 1 886 ? 26.605 2.262 9.546 1.00 97.75 886 LYS A N 1
ATOM 7017 C CA . LYS A 1 886 ? 27.238 2.355 10.866 1.00 97.75 886 LYS A CA 1
ATOM 7018 C C . LYS A 1 886 ? 26.202 2.280 11.971 1.00 97.75 886 LYS A C 1
ATOM 7020 O O . LYS A 1 886 ? 25.240 3.052 11.995 1.00 97.75 886 LYS A O 1
ATOM 7025 N N . ASP A 1 887 ? 26.442 1.377 12.908 1.00 97.75 887 ASP A N 1
ATOM 7026 C CA . ASP A 1 887 ? 25.610 1.150 14.076 1.00 97.75 887 ASP A CA 1
ATOM 7027 C C . ASP A 1 887 ? 26.241 1.768 15.329 1.00 97.75 887 ASP A C 1
ATOM 7029 O O . ASP A 1 887 ? 27.270 1.318 15.847 1.00 97.75 887 ASP A O 1
ATOM 7033 N N . TRP A 1 888 ? 25.584 2.796 15.865 1.00 98.25 888 TRP A N 1
ATOM 7034 C CA . TRP A 1 888 ? 26.054 3.489 17.063 1.00 98.25 888 TRP A CA 1
ATOM 7035 C C . TRP A 1 888 ? 26.115 2.576 18.291 1.00 98.25 888 TRP A C 1
ATOM 7037 O O . TRP A 1 888 ? 26.964 2.784 19.158 1.00 98.25 888 TRP A O 1
ATOM 7047 N N . LYS A 1 889 ? 25.268 1.539 18.375 1.00 97.44 889 LYS A N 1
ATOM 7048 C CA . LYS A 1 889 ? 25.257 0.613 19.518 1.00 97.44 889 LYS A CA 1
ATOM 7049 C C . LYS A 1 889 ? 26.471 -0.322 19.506 1.00 97.44 889 LYS A C 1
ATOM 7051 O O . LYS A 1 889 ? 26.860 -0.840 20.549 1.00 97.44 889 LYS A O 1
ATOM 7056 N N . ARG A 1 890 ? 27.101 -0.497 18.340 1.00 95.88 890 ARG A N 1
ATOM 7057 C CA . ARG A 1 890 ? 28.350 -1.254 18.153 1.00 95.88 890 ARG A CA 1
ATOM 7058 C C . ARG A 1 890 ? 29.606 -0.384 18.272 1.00 95.88 890 ARG A C 1
ATOM 7060 O O . ARG A 1 890 ? 30.712 -0.895 18.137 1.00 95.88 890 ARG A O 1
ATOM 7067 N N . GLY A 1 891 ? 29.454 0.917 18.538 1.00 96.31 891 GLY A N 1
ATOM 7068 C CA . GLY A 1 891 ? 30.569 1.864 18.624 1.00 96.31 891 GLY A CA 1
ATOM 7069 C C . GLY A 1 891 ? 31.158 2.266 17.267 1.00 96.31 891 GLY A C 1
ATOM 7070 O O . GLY A 1 891 ? 32.246 2.833 17.220 1.00 96.31 891 GLY A O 1
ATOM 7071 N N . GLU A 1 892 ? 30.458 1.988 16.164 1.00 97.56 892 GLU A N 1
ATOM 7072 C CA . GLU A 1 892 ? 30.926 2.280 14.800 1.00 97.56 892 GLU A CA 1
ATOM 7073 C C . GLU A 1 892 ? 30.747 3.762 14.423 1.00 97.56 892 GLU A C 1
ATOM 7075 O O . GLU A 1 892 ? 31.429 4.282 13.536 1.00 97.56 892 GLU A O 1
ATOM 7080 N N . CYS A 1 893 ? 29.829 4.460 15.098 1.00 98.12 893 CYS A N 1
ATOM 7081 C CA . CYS A 1 893 ? 29.609 5.896 14.967 1.00 98.12 893 CYS A CA 1
ATOM 7082 C C . CYS A 1 893 ? 28.982 6.496 16.233 1.00 98.12 893 CYS A C 1
ATOM 7084 O O . CYS A 1 893 ? 28.497 5.791 17.115 1.00 98.12 893 CYS A O 1
ATOM 7086 N N . GLU A 1 894 ? 28.907 7.825 16.287 1.00 97.94 894 GLU A N 1
ATOM 7087 C CA . GLU A 1 894 ? 28.117 8.520 17.302 1.00 97.94 894 GLU A CA 1
ATOM 7088 C C . GLU A 1 894 ? 26.609 8.329 17.075 1.00 97.94 894 GLU A C 1
ATOM 7090 O O . GLU A 1 894 ? 26.139 8.297 15.934 1.00 97.94 894 GLU A O 1
ATOM 7095 N N . LEU A 1 895 ? 25.834 8.265 18.163 1.00 98.44 895 LEU A N 1
ATOM 7096 C CA . LEU A 1 895 ? 24.370 8.343 18.126 1.00 98.44 895 LEU A CA 1
ATOM 7097 C C . LEU A 1 895 ? 23.966 9.800 17.852 1.00 98.44 895 LEU A C 1
ATOM 7099 O O . LEU A 1 895 ? 24.045 10.652 18.739 1.00 98.44 895 LEU A O 1
ATOM 7103 N N . ILE A 1 896 ? 23.531 10.080 16.623 1.00 98.25 896 ILE A N 1
ATOM 7104 C CA . ILE A 1 896 ? 23.106 11.402 16.156 1.00 98.25 896 ILE A CA 1
ATOM 7105 C C . ILE A 1 896 ? 21.631 11.310 15.737 1.00 98.25 896 ILE A C 1
ATOM 7107 O O . ILE A 1 896 ? 21.335 10.777 14.658 1.00 98.25 896 ILE A O 1
ATOM 7111 N N . PRO A 1 897 ? 20.693 11.832 16.553 1.00 98.12 897 PRO A N 1
ATOM 7112 C CA . PRO A 1 897 ? 19.268 11.806 16.234 1.00 98.12 897 PRO A CA 1
ATOM 7113 C C . PRO A 1 897 ? 18.977 12.466 14.887 1.00 98.12 897 PRO A C 1
ATOM 7115 O O . PRO A 1 897 ? 19.365 13.613 14.654 1.00 98.12 897 PRO A O 1
ATOM 7118 N N . GLY A 1 898 ? 18.289 11.739 14.011 1.00 97.12 898 GLY A N 1
ATOM 7119 C CA . GLY A 1 898 ? 17.959 12.178 12.660 1.00 97.12 898 GLY A CA 1
ATOM 7120 C C . GLY A 1 898 ? 19.019 11.923 11.595 1.00 97.12 898 GLY A C 1
ATOM 7121 O O . GLY A 1 898 ? 18.825 12.373 10.469 1.00 97.12 898 GLY A O 1
ATOM 7122 N N . LYS A 1 899 ? 20.115 11.232 11.933 1.00 97.94 899 LYS A N 1
ATOM 7123 C CA . LYS A 1 899 ? 21.178 10.870 10.983 1.00 97.94 899 LYS A CA 1
ATOM 7124 C C . LYS A 1 899 ? 21.642 9.420 11.133 1.00 97.94 899 LYS A C 1
ATOM 7126 O O . LYS A 1 899 ? 21.628 8.672 10.165 1.00 97.94 899 LYS A O 1
ATOM 7131 N N . THR A 1 900 ? 22.033 9.021 12.341 1.00 98.50 900 THR A N 1
ATOM 7132 C CA . THR A 1 900 ? 22.457 7.643 12.671 1.00 98.50 900 THR A CA 1
ATOM 7133 C C . THR A 1 900 ? 21.526 6.980 13.688 1.00 98.50 900 THR A C 1
ATOM 7135 O O . THR A 1 900 ? 21.787 5.871 14.133 1.00 98.50 900 THR A O 1
ATOM 7138 N N . ALA A 1 901 ? 20.455 7.669 14.078 1.00 98.69 901 ALA A N 1
ATOM 7139 C CA . ALA A 1 901 ? 19.441 7.252 15.039 1.00 98.69 901 ALA A CA 1
ATOM 7140 C C . ALA A 1 901 ? 18.113 7.962 14.705 1.00 98.69 901 ALA A C 1
ATOM 7142 O O . ALA A 1 901 ? 18.132 8.949 13.957 1.00 98.69 901 ALA A O 1
ATOM 7143 N N . PRO A 1 902 ? 16.955 7.541 15.249 1.00 98.62 902 PRO A N 1
ATOM 7144 C CA . PRO A 1 902 ? 15.701 8.259 15.025 1.00 98.62 902 PRO A CA 1
ATOM 7145 C C . PRO A 1 902 ? 15.774 9.707 15.536 1.00 98.62 902 PRO A C 1
ATOM 7147 O O . PRO A 1 902 ? 16.459 10.018 16.510 1.00 98.62 902 PRO A O 1
ATOM 7150 N N . GLN A 1 903 ? 15.047 10.609 14.878 1.00 97.94 903 GLN A N 1
ATOM 7151 C CA . GLN A 1 903 ? 14.750 11.950 15.380 1.00 97.94 903 GLN A CA 1
ATOM 7152 C C . GLN A 1 903 ? 14.048 11.841 16.741 1.00 97.94 903 GLN A C 1
ATOM 7154 O O . GLN A 1 903 ? 13.118 11.050 16.895 1.00 97.94 903 GLN A O 1
ATOM 7159 N N . MET A 1 904 ? 14.452 12.668 17.704 1.00 97.94 904 MET A N 1
ATOM 7160 C CA . MET A 1 904 ? 13.918 12.685 19.070 1.00 97.94 904 MET A CA 1
ATOM 7161 C C . MET A 1 904 ? 13.295 14.051 19.339 1.00 97.94 904 MET A C 1
ATOM 7163 O O . MET A 1 904 ? 13.992 15.066 19.289 1.00 97.94 904 MET A O 1
ATOM 7167 N N . GLN A 1 905 ? 11.985 14.086 19.574 1.00 97.75 905 GLN A N 1
ATOM 7168 C CA . GLN A 1 905 ? 11.226 15.326 19.728 1.00 97.75 905 GLN A CA 1
ATOM 7169 C C . GLN A 1 905 ? 10.339 15.267 20.969 1.00 97.75 905 GLN A C 1
ATOM 7171 O O . GLN A 1 905 ? 9.636 14.284 21.196 1.00 97.75 905 GLN A O 1
ATOM 7176 N N . VAL A 1 906 ? 10.337 16.345 21.754 1.00 98.38 906 VAL A N 1
ATOM 7177 C CA . VAL A 1 906 ? 9.371 16.516 22.843 1.00 98.38 906 VAL A CA 1
ATOM 7178 C C . VAL A 1 906 ? 8.065 17.039 22.261 1.00 98.38 906 VAL A C 1
ATOM 7180 O O . VAL A 1 906 ? 8.031 18.110 21.655 1.00 98.38 906 VAL A O 1
ATOM 7183 N N . VAL A 1 907 ? 6.985 16.296 22.478 1.00 98.38 907 VAL A N 1
ATOM 7184 C CA . VAL A 1 907 ? 5.635 16.658 22.053 1.00 98.38 907 VAL A CA 1
ATOM 7185 C C . VAL A 1 907 ? 4.793 17.008 23.273 1.00 98.38 907 VAL A C 1
ATOM 7187 O O . VAL A 1 907 ? 4.716 16.237 24.227 1.00 98.38 907 VAL A O 1
ATOM 7190 N N . GLU A 1 908 ? 4.145 18.172 23.232 1.00 98.38 908 GLU A N 1
ATOM 7191 C CA . GLU A 1 908 ? 3.196 18.610 24.256 1.00 98.38 908 GLU A CA 1
ATOM 7192 C C . GLU A 1 908 ? 1.762 18.224 23.869 1.00 98.38 908 GLU A C 1
ATOM 7194 O O . GLU A 1 908 ? 1.300 18.509 22.759 1.00 98.38 908 GLU A O 1
ATOM 7199 N N . ARG A 1 909 ? 1.044 17.583 24.794 1.00 98.44 909 ARG A N 1
ATOM 7200 C CA . ARG A 1 909 ? -0.336 17.121 24.619 1.00 98.44 909 ARG A CA 1
ATOM 7201 C C . ARG A 1 909 ? -1.230 17.688 25.695 1.00 98.44 909 ARG A C 1
ATOM 7203 O O . ARG A 1 909 ? -0.933 17.590 26.875 1.00 98.44 909 ARG A O 1
ATOM 7210 N N . ASP A 1 910 ? -2.359 18.222 25.270 1.00 98.25 910 ASP A N 1
ATOM 7211 C CA . ASP A 1 910 ? -3.375 18.819 26.129 1.00 98.25 910 ASP A CA 1
ATOM 7212 C C . ASP A 1 910 ? -4.577 17.878 26.174 1.00 98.25 910 ASP A C 1
ATOM 7214 O O . ASP A 1 910 ? -5.503 17.975 25.361 1.00 98.25 910 ASP A O 1
ATOM 7218 N N . TYR A 1 911 ? -4.496 16.894 27.073 1.00 98.75 911 TYR A N 1
ATOM 7219 C CA . TYR A 1 911 ? -5.484 15.824 27.185 1.00 98.75 911 TYR A CA 1
ATOM 7220 C C . TYR A 1 911 ? -6.901 16.336 27.524 1.00 98.75 911 TYR A C 1
ATOM 7222 O O . TYR A 1 911 ? -7.846 15.911 26.842 1.00 98.75 911 TYR A O 1
ATOM 7230 N N . PRO A 1 912 ? -7.080 17.309 28.448 1.00 98.50 912 PRO A N 1
ATOM 7231 C CA . PRO A 1 912 ? -8.392 17.900 28.744 1.00 98.50 912 PRO A CA 1
ATOM 7232 C C . PRO A 1 912 ? -9.090 18.520 27.536 1.00 98.50 912 PRO A C 1
ATOM 7234 O O . PRO A 1 912 ? -10.317 18.526 27.457 1.00 98.50 912 PRO A O 1
ATOM 7237 N N . ASN A 1 913 ? -8.336 18.995 26.541 1.00 98.31 913 ASN A N 1
ATOM 7238 C CA . ASN A 1 913 ? -8.902 19.636 25.356 1.00 98.31 913 ASN A CA 1
ATOM 7239 C C . ASN A 1 913 ? -8.873 18.766 24.088 1.00 98.31 913 ASN A C 1
ATOM 7241 O O . ASN A 1 913 ? -9.096 19.298 22.998 1.00 98.31 913 ASN A O 1
ATOM 7245 N N . VAL A 1 914 ? -8.661 17.446 24.191 1.00 98.75 914 VAL A N 1
ATOM 7246 C CA . VAL A 1 914 ? -8.692 16.523 23.034 1.00 98.75 914 VAL A CA 1
ATOM 7247 C C . VAL A 1 914 ? -9.968 16.682 22.209 1.00 98.75 914 VAL A C 1
ATOM 7249 O O . VAL A 1 914 ? -9.871 16.829 20.994 1.00 98.75 914 VAL A O 1
ATOM 7252 N N . TYR A 1 915 ? -11.148 16.736 22.832 1.00 98.75 915 TYR A N 1
ATOM 7253 C CA . TYR A 1 915 ? -12.406 16.980 22.119 1.00 98.75 915 TYR A CA 1
ATOM 7254 C C . TYR A 1 915 ? -12.415 18.316 21.376 1.00 98.75 915 TYR A C 1
ATOM 7256 O O . TYR A 1 915 ? -12.688 18.347 20.178 1.00 98.75 915 TYR A O 1
ATOM 7264 N N . LYS A 1 916 ? -12.061 19.412 22.060 1.00 98.56 916 LYS A N 1
ATOM 7265 C CA . LYS A 1 916 ? -12.052 20.749 21.451 1.00 98.56 916 LYS A CA 1
ATOM 7266 C C . LYS A 1 916 ? -11.117 20.784 20.239 1.00 98.56 916 LYS A C 1
ATOM 7268 O O . LYS A 1 916 ? -11.520 21.260 19.180 1.00 98.56 916 LYS A O 1
ATOM 7273 N N . ARG A 1 917 ? -9.906 20.226 20.370 1.00 98.69 917 ARG A N 1
ATOM 7274 C CA . ARG A 1 917 ? -8.912 20.124 19.285 1.00 98.69 917 ARG A CA 1
ATOM 7275 C C . ARG A 1 917 ? -9.368 19.194 18.161 1.00 98.69 917 ARG A C 1
ATOM 7277 O O . ARG A 1 917 ? -9.148 19.486 16.988 1.00 98.69 917 ARG A O 1
ATOM 7284 N N . PHE A 1 918 ? -10.048 18.097 18.489 1.00 98.88 918 PHE A N 1
ATOM 7285 C CA . PHE A 1 918 ? -10.631 17.203 17.493 1.00 98.88 918 PHE A CA 1
ATOM 7286 C C . PHE A 1 918 ? -11.639 17.945 16.609 1.00 98.88 918 PHE A C 1
ATOM 7288 O O . PHE A 1 918 ? -11.603 17.768 15.395 1.00 98.88 918 PHE A O 1
ATOM 7295 N N . THR A 1 919 ? -12.469 18.810 17.205 1.00 98.81 919 THR A N 1
ATOM 7296 C CA . THR A 1 919 ? -13.560 19.540 16.539 1.00 98.81 919 THR A CA 1
ATOM 7297 C C . THR A 1 919 ? -13.193 20.936 16.012 1.00 98.81 919 THR A C 1
ATOM 7299 O O . THR A 1 919 ? -14.085 21.714 15.664 1.00 98.81 919 THR A O 1
ATOM 7302 N N . ALA A 1 920 ? -11.904 21.279 15.934 1.00 98.75 920 ALA A N 1
ATOM 7303 C CA . ALA A 1 920 ? -11.439 22.559 15.396 1.00 98.75 920 ALA A CA 1
ATOM 7304 C C . ALA A 1 920 ? -10.126 22.421 14.610 1.00 98.75 920 ALA A C 1
ATOM 7306 O O . ALA A 1 920 ? -9.297 21.559 14.909 1.00 98.75 920 ALA A O 1
ATOM 7307 N N . VAL A 1 921 ? -9.923 23.306 13.635 1.00 98.69 921 VAL A N 1
ATOM 7308 C CA . VAL A 1 921 ? -8.678 23.397 12.865 1.00 98.69 921 VAL A CA 1
ATOM 7309 C C . VAL A 1 921 ? -7.616 24.101 13.697 1.00 98.69 921 VAL A C 1
ATOM 7311 O O . VAL A 1 921 ? -7.783 25.255 14.090 1.00 98.69 921 VAL A O 1
ATOM 7314 N N . GLY A 1 922 ? -6.521 23.402 13.962 1.00 98.31 922 GLY A N 1
ATOM 7315 C CA . GLY A 1 922 ? -5.456 23.879 14.826 1.00 98.31 922 GLY A CA 1
ATOM 7316 C C . GLY A 1 922 ? -4.589 24.993 14.228 1.00 98.31 922 GLY A C 1
ATOM 7317 O O . GLY A 1 922 ? -4.552 25.220 13.013 1.00 98.31 922 GLY A O 1
ATOM 7318 N N . PRO A 1 923 ? -3.846 25.706 15.090 1.00 98.00 923 PRO A N 1
ATOM 7319 C CA . PRO A 1 923 ? -3.132 26.922 14.715 1.00 98.00 923 PRO A CA 1
ATOM 7320 C C . PRO A 1 923 ? -1.870 26.680 13.870 1.00 98.00 923 PRO A C 1
ATOM 7322 O O . PRO A 1 923 ? -1.355 27.625 13.264 1.00 98.00 923 PRO A O 1
ATOM 7325 N N . LEU A 1 924 ? -1.342 25.449 13.799 1.00 98.44 924 LEU A N 1
ATOM 7326 C CA . LEU A 1 924 ? -0.080 25.176 13.101 1.00 98.44 924 LEU A CA 1
ATOM 7327 C C . LEU A 1 924 ? -0.176 25.381 11.588 1.00 98.44 924 LEU A C 1
ATOM 7329 O O . LEU A 1 924 ? 0.834 25.703 10.967 1.00 98.44 924 LEU A O 1
ATOM 7333 N N . LEU A 1 925 ? -1.367 25.273 10.993 1.00 98.12 925 LEU A N 1
ATOM 7334 C CA . LEU A 1 925 ? -1.547 25.562 9.566 1.00 98.12 925 LEU A CA 1
ATOM 7335 C C . LEU A 1 925 ? -1.305 27.041 9.234 1.00 98.12 925 LEU A C 1
ATOM 7337 O O . LEU A 1 925 ? -0.743 27.337 8.184 1.00 98.12 925 LEU A O 1
ATOM 7341 N N . LYS A 1 926 ? -1.653 27.965 10.140 1.00 96.94 926 LYS A N 1
ATOM 7342 C CA . LYS A 1 926 ? -1.327 29.393 9.984 1.00 96.94 926 LYS A CA 1
ATOM 7343 C C . LYS A 1 926 ? 0.117 29.701 10.386 1.00 96.94 926 LYS A C 1
ATOM 7345 O O . LYS A 1 926 ? 0.773 30.498 9.727 1.00 96.94 926 LYS A O 1
ATOM 7350 N N . LYS A 1 927 ? 0.614 29.068 11.459 1.00 97.06 927 LYS A N 1
ATOM 7351 C CA . LYS A 1 927 ? 1.948 29.344 12.025 1.00 97.06 927 LYS A CA 1
ATOM 7352 C C . LYS A 1 927 ? 3.100 28.769 11.194 1.00 97.06 927 LYS A C 1
ATOM 7354 O O . LYS A 1 927 ? 4.118 29.431 11.045 1.00 97.06 927 LYS A O 1
ATOM 7359 N N . ILE A 1 928 ? 2.963 27.532 10.719 1.00 96.81 928 ILE A N 1
ATOM 7360 C CA . ILE A 1 928 ? 4.018 26.786 10.010 1.00 96.81 928 ILE A CA 1
ATOM 7361 C C . ILE A 1 928 ? 3.698 26.666 8.515 1.00 96.81 928 ILE A C 1
ATOM 7363 O O . ILE A 1 928 ? 4.607 26.636 7.692 1.00 96.81 928 ILE A O 1
ATOM 7367 N N . GLY A 1 929 ? 2.415 26.600 8.154 1.00 97.56 929 GLY A N 1
ATOM 7368 C CA . GLY A 1 929 ? 1.976 26.294 6.795 1.00 97.56 929 GLY A CA 1
ATOM 7369 C C . GLY A 1 929 ? 1.663 24.811 6.591 1.00 97.56 929 GLY A C 1
ATOM 7370 O O . GLY A 1 929 ? 1.552 24.024 7.545 1.00 97.56 929 GLY A O 1
ATOM 7371 N N . ASN A 1 930 ? 1.509 24.442 5.321 1.00 98.44 930 ASN A N 1
ATOM 7372 C CA . ASN A 1 930 ? 1.185 23.091 4.875 1.00 98.44 930 ASN A CA 1
ATOM 7373 C C . ASN A 1 930 ? 2.197 22.608 3.824 1.00 98.44 930 ASN A C 1
ATOM 7375 O O . ASN A 1 930 ? 2.958 23.410 3.284 1.00 98.44 930 ASN A O 1
ATOM 7379 N N . GLY A 1 931 ? 2.234 21.307 3.553 1.00 97.81 931 GLY A N 1
ATOM 7380 C CA . GLY A 1 931 ? 3.169 20.741 2.587 1.00 97.81 931 GLY A CA 1
ATOM 7381 C C . GLY A 1 931 ? 3.212 19.219 2.587 1.00 97.81 931 GLY A C 1
ATOM 7382 O O . GLY A 1 931 ? 2.472 18.552 3.310 1.00 97.81 931 GLY A O 1
ATOM 7383 N N . GLY A 1 932 ? 4.106 18.688 1.764 1.00 97.31 932 GLY A N 1
ATOM 7384 C CA . GLY A 1 932 ? 4.340 17.265 1.543 1.00 97.31 932 GLY A CA 1
ATOM 7385 C C . GLY A 1 932 ? 5.328 17.078 0.393 1.00 97.31 932 GLY A C 1
ATOM 7386 O O . GLY A 1 932 ? 5.609 18.031 -0.330 1.00 97.31 932 GLY A O 1
ATOM 7387 N N . LYS A 1 933 ? 5.874 15.868 0.227 1.00 97.94 933 LYS A N 1
ATOM 7388 C CA . LYS A 1 933 ? 6.788 15.532 -0.883 1.00 97.94 933 LYS A CA 1
ATOM 7389 C C . LYS A 1 933 ? 8.007 16.469 -1.014 1.00 97.94 933 LYS A C 1
ATOM 7391 O O . LYS A 1 933 ? 8.470 16.793 -2.105 1.00 97.94 933 LYS A O 1
ATOM 7396 N N . GLY A 1 934 ? 8.504 16.952 0.124 1.00 97.62 934 GLY A N 1
ATOM 7397 C CA . GLY A 1 934 ? 9.683 17.810 0.213 1.00 97.62 934 GLY A CA 1
ATOM 7398 C C . GLY A 1 934 ? 9.465 19.289 -0.102 1.00 97.62 934 GLY A C 1
ATOM 7399 O O . GLY A 1 934 ? 10.438 20.039 -0.142 1.00 97.62 934 GLY A O 1
ATOM 7400 N N . ILE A 1 935 ? 8.217 19.732 -0.276 1.00 98.25 935 ILE A N 1
ATOM 7401 C CA . ILE A 1 935 ? 7.856 21.141 -0.487 1.00 98.25 935 ILE A CA 1
ATOM 7402 C C . ILE A 1 935 ? 6.854 21.630 0.566 1.00 98.25 935 ILE A C 1
ATOM 7404 O O . ILE A 1 935 ? 6.123 20.846 1.179 1.00 98.25 935 ILE A O 1
ATOM 7408 N N . SER A 1 936 ? 6.808 22.945 0.779 1.00 97.81 936 SER A N 1
ATOM 7409 C CA . SER A 1 936 ? 5.885 23.596 1.712 1.00 97.81 936 SER A CA 1
ATOM 7410 C C . SER A 1 936 ? 5.418 24.958 1.199 1.00 97.81 936 SER A C 1
ATOM 7412 O O . SER A 1 936 ? 6.078 25.601 0.382 1.00 97.81 936 SER A O 1
ATOM 7414 N N . TRP A 1 937 ? 4.253 25.398 1.673 1.00 98.38 937 TRP A N 1
ATOM 7415 C CA . TRP A 1 937 ? 3.638 26.668 1.295 1.00 98.38 937 TRP A CA 1
ATOM 7416 C C . TRP A 1 937 ? 2.795 27.259 2.431 1.00 98.38 937 TRP A C 1
ATOM 7418 O O . TRP A 1 937 ? 2.357 26.577 3.364 1.00 98.38 937 TRP A O 1
ATOM 7428 N N . ASN A 1 938 ? 2.529 28.564 2.337 1.00 98.19 938 ASN A N 1
ATOM 7429 C CA . ASN A 1 938 ? 1.595 29.240 3.231 1.00 98.19 938 ASN A CA 1
ATOM 7430 C C . ASN A 1 938 ? 0.145 28.866 2.886 1.00 98.19 938 ASN A C 1
ATOM 7432 O O . ASN A 1 938 ? -0.233 28.841 1.712 1.00 98.19 938 ASN A O 1
ATOM 7436 N N . THR A 1 939 ? -0.680 28.628 3.909 1.00 98.19 939 THR A N 1
ATOM 7437 C CA . THR A 1 939 ? -2.101 28.287 3.736 1.00 98.19 939 THR A CA 1
ATOM 7438 C C . THR A 1 939 ? -3.060 29.148 4.572 1.00 98.19 939 THR A C 1
ATOM 7440 O O . THR A 1 939 ? -4.187 28.760 4.869 1.00 98.19 939 THR A O 1
ATOM 7443 N N . ASP A 1 940 ? -2.637 30.352 4.967 1.00 98.19 940 ASP A N 1
ATOM 7444 C CA . ASP A 1 940 ? -3.428 31.213 5.859 1.00 98.19 940 ASP A CA 1
ATOM 7445 C C . ASP A 1 940 ? -4.761 31.661 5.232 1.00 98.19 940 ASP A C 1
ATOM 7447 O O . ASP A 1 940 ? -5.807 31.674 5.893 1.00 98.19 940 ASP A O 1
ATOM 7451 N N . ILE A 1 941 ? -4.741 31.955 3.928 1.00 98.25 941 ILE A N 1
ATOM 7452 C CA . ILE A 1 941 ? -5.942 32.302 3.158 1.00 98.25 941 ILE A CA 1
ATOM 7453 C C . ILE A 1 941 ? -6.947 31.150 3.196 1.00 98.25 941 ILE A C 1
ATOM 7455 O O . ILE A 1 941 ? -8.120 31.372 3.494 1.00 98.25 941 ILE A O 1
ATOM 7459 N N . GLU A 1 942 ? -6.498 29.915 2.965 1.00 98.62 942 GLU A N 1
ATOM 7460 C CA . GLU A 1 942 ? -7.391 28.758 2.951 1.00 98.62 942 GLU A CA 1
ATOM 7461 C C . GLU A 1 942 ? -7.958 28.446 4.335 1.00 98.62 942 GLU A C 1
ATOM 7463 O O . GLU A 1 942 ? -9.145 28.157 4.439 1.00 98.62 942 GLU A O 1
ATOM 7468 N N . VAL A 1 943 ? -7.161 28.568 5.402 1.00 98.69 943 VAL A N 1
ATOM 7469 C CA . VAL A 1 943 ? -7.659 28.401 6.780 1.00 98.69 943 VAL A CA 1
ATOM 7470 C C . VAL A 1 943 ? -8.693 29.477 7.121 1.00 98.69 943 VAL A C 1
ATOM 7472 O O . VAL A 1 943 ? -9.698 29.196 7.772 1.00 98.69 943 VAL A O 1
ATOM 7475 N N . THR A 1 944 ? -8.481 30.712 6.665 1.00 98.56 944 THR A N 1
ATOM 7476 C CA . THR A 1 944 ? -9.436 31.810 6.866 1.00 98.56 944 THR A CA 1
ATOM 7477 C C . THR A 1 944 ? -10.744 31.554 6.114 1.00 98.56 944 THR A C 1
ATOM 7479 O O . THR A 1 944 ? -11.818 31.674 6.702 1.00 98.56 944 THR A O 1
ATOM 7482 N N . GLN A 1 945 ? -10.668 31.127 4.851 1.00 98.50 945 GLN A N 1
ATOM 7483 C CA . GLN A 1 945 ? -11.835 30.739 4.052 1.00 98.50 945 GLN A CA 1
ATOM 7484 C C . GLN A 1 945 ? -12.570 29.533 4.647 1.00 98.50 945 GLN A C 1
ATOM 7486 O O . GLN A 1 945 ? -13.797 29.503 4.658 1.00 98.50 945 GLN A O 1
ATOM 7491 N N . LEU A 1 946 ? -11.845 28.569 5.214 1.00 98.19 946 LEU A N 1
ATOM 7492 C CA . LEU A 1 946 ? -12.448 27.434 5.904 1.00 98.19 946 LEU A CA 1
ATOM 7493 C C . LEU A 1 946 ? -13.240 27.879 7.142 1.00 98.19 946 LEU A C 1
ATOM 7495 O O . LEU A 1 946 ? -14.319 27.358 7.399 1.00 98.19 946 LEU A O 1
ATOM 7499 N N . GLY A 1 947 ? -12.757 28.887 7.876 1.00 98.38 947 GLY A N 1
ATOM 7500 C CA . GLY A 1 947 ? -13.505 29.504 8.978 1.00 98.38 947 GLY A CA 1
ATOM 7501 C C . GLY A 1 947 ? -14.769 30.240 8.524 1.00 98.38 947 GLY A C 1
ATOM 7502 O O . GLY A 1 947 ? -15.767 30.241 9.242 1.00 98.38 947 GLY A O 1
ATOM 7503 N N . GLN A 1 948 ? -14.757 30.820 7.321 1.00 98.44 948 GLN A N 1
ATOM 7504 C CA . GLN A 1 948 ? -15.945 31.422 6.701 1.00 98.44 948 GLN A CA 1
ATOM 7505 C C . GLN A 1 948 ? -16.955 30.354 6.253 1.00 98.44 948 GLN A C 1
ATOM 7507 O O . GLN A 1 948 ? -18.158 30.575 6.359 1.00 98.44 948 GLN A O 1
ATOM 7512 N N . LEU A 1 949 ? -16.470 29.199 5.784 1.00 98.06 949 LEU A N 1
ATOM 7513 C CA . LEU A 1 949 ? -17.292 28.096 5.286 1.00 98.06 949 LEU A CA 1
ATOM 7514 C C . LEU A 1 949 ? -17.915 27.261 6.415 1.00 98.06 949 LEU A C 1
ATOM 7516 O O . LEU A 1 949 ? -19.126 27.050 6.434 1.00 98.06 949 LEU A O 1
ATOM 7520 N N . ASN A 1 950 ? -17.102 26.812 7.372 1.00 98.31 950 ASN A N 1
ATOM 7521 C CA . ASN A 1 950 ? -17.530 25.913 8.449 1.00 98.31 950 ASN A CA 1
ATOM 7522 C C . ASN A 1 950 ? -18.061 26.670 9.681 1.00 98.31 950 ASN A C 1
ATOM 7524 O O . ASN A 1 950 ? -18.660 26.072 10.586 1.00 98.31 950 ASN A O 1
ATOM 7528 N N . GLY A 1 951 ? -17.832 27.985 9.731 1.00 98.50 951 GLY A N 1
ATOM 7529 C CA . GLY A 1 951 ? -18.001 28.820 10.915 1.00 98.50 951 GLY A CA 1
ATOM 7530 C C . GLY A 1 951 ? -16.801 28.747 11.865 1.00 98.50 951 GLY A C 1
ATOM 7531 O O . GLY A 1 951 ? -15.950 27.856 11.783 1.00 98.50 951 GLY A O 1
ATOM 7532 N N . LEU A 1 952 ? -16.750 29.696 12.799 1.00 98.50 952 LEU A N 1
ATOM 7533 C CA . LEU A 1 952 ? -15.743 29.747 13.859 1.00 98.50 952 LEU A CA 1
ATOM 7534 C C . LEU A 1 952 ? -16.292 29.156 15.158 1.00 98.50 952 LEU A C 1
ATOM 7536 O O . LEU A 1 952 ? -17.485 29.259 15.446 1.00 98.50 952 LEU A O 1
ATOM 7540 N N . VAL A 1 953 ? -15.412 28.582 15.974 1.00 98.31 953 VAL A N 1
ATOM 7541 C CA . VAL A 1 953 ? -15.753 28.184 17.343 1.00 98.31 953 VAL A CA 1
ATOM 7542 C C . VAL A 1 953 ? -15.990 29.438 18.187 1.00 98.31 953 VAL A C 1
ATOM 7544 O O . VAL A 1 953 ? -15.092 30.264 18.360 1.00 98.31 953 VAL A O 1
ATOM 7547 N N . THR A 1 954 ? -17.202 29.580 18.722 1.00 96.94 954 THR A N 1
ATOM 7548 C CA . THR A 1 954 ? -17.607 30.722 19.561 1.00 96.94 954 THR A CA 1
ATOM 7549 C C . THR A 1 954 ? -17.468 30.450 21.056 1.00 96.94 954 THR A C 1
ATOM 7551 O O . THR A 1 954 ? -17.432 31.387 21.849 1.00 96.94 954 THR A O 1
ATOM 7554 N N . GLU A 1 955 ? -17.419 29.178 21.449 1.00 95.69 955 GLU A N 1
ATOM 7555 C CA . GLU A 1 955 ? -17.301 28.761 22.846 1.00 95.69 955 GLU A CA 1
ATOM 7556 C C . GLU A 1 955 ? -15.937 29.173 23.428 1.00 95.69 955 GLU A C 1
ATOM 7558 O O . GLU A 1 955 ? -14.913 28.993 22.762 1.00 95.69 955 GLU A O 1
ATOM 7563 N N . PRO A 1 956 ? -15.883 29.689 24.671 1.00 94.38 956 PRO A N 1
ATOM 7564 C CA . PRO A 1 956 ? -14.617 30.020 25.314 1.00 94.38 956 PRO A CA 1
ATOM 7565 C C . PRO A 1 956 ? -13.694 28.802 25.475 1.00 94.38 956 PRO A C 1
ATOM 7567 O O . PRO A 1 956 ? -14.108 27.704 25.873 1.00 94.38 956 PRO A O 1
ATOM 7570 N N . GLY A 1 957 ? -12.404 29.002 25.214 1.00 94.12 957 GLY A N 1
ATOM 7571 C CA . GLY A 1 957 ? -11.369 27.993 25.427 1.00 94.12 957 GLY A CA 1
ATOM 7572 C C . GLY A 1 957 ? -10.275 28.018 24.366 1.00 94.12 957 GLY A C 1
ATOM 7573 O O . GLY A 1 957 ? -10.176 28.951 23.576 1.00 94.12 957 GLY A O 1
ATOM 7574 N N . VAL A 1 958 ? -9.469 26.953 24.338 1.00 96.12 958 VAL A N 1
ATOM 7575 C CA . VAL A 1 958 ? -8.255 26.844 23.504 1.00 96.12 958 VAL A CA 1
ATOM 7576 C C . VAL A 1 958 ? -8.503 26.891 21.990 1.00 96.12 958 VAL A C 1
ATOM 7578 O O . VAL A 1 958 ? -7.557 27.034 21.223 1.00 96.12 958 VAL A O 1
ATOM 7581 N N . THR A 1 959 ? -9.756 26.767 21.554 1.00 98.19 959 THR A N 1
ATOM 7582 C CA . THR A 1 959 ? -10.170 26.745 20.143 1.00 98.19 959 THR A CA 1
ATOM 7583 C C . THR A 1 959 ? -10.991 27.955 19.722 1.00 98.19 959 THR A C 1
ATOM 7585 O O . THR A 1 959 ? -11.393 28.030 18.564 1.00 98.19 959 THR A O 1
ATOM 7588 N N . GLN A 1 960 ? -11.261 28.899 20.628 1.00 98.19 960 GLN A N 1
ATOM 7589 C CA . GLN A 1 960 ? -12.092 30.061 20.323 1.00 98.19 960 GLN A CA 1
ATOM 7590 C C . GLN A 1 960 ? -11.521 30.843 19.128 1.00 98.19 960 GLN A C 1
ATOM 7592 O O . GLN A 1 960 ? -10.334 31.162 19.086 1.00 98.19 960 GLN A O 1
ATOM 7597 N N . GLY A 1 961 ? -12.372 31.147 18.146 1.00 97.62 961 GLY A N 1
ATOM 7598 C CA . GLY A 1 961 ? -11.989 31.852 16.920 1.00 97.62 961 GLY A CA 1
ATOM 7599 C C . GLY A 1 961 ? -11.314 30.986 15.850 1.00 97.62 961 GLY A C 1
ATOM 7600 O O . GLY A 1 961 ? -10.983 31.505 14.786 1.00 97.62 961 GLY A O 1
ATOM 7601 N N . MET A 1 962 ? -11.125 29.683 16.082 1.00 98.50 962 MET A N 1
ATOM 7602 C CA . MET A 1 962 ? -10.609 28.753 15.071 1.00 98.50 962 MET A CA 1
ATOM 7603 C C . MET A 1 962 ? -11.736 28.207 14.176 1.00 98.50 962 MET A C 1
ATOM 7605 O O . MET A 1 962 ? -12.879 28.116 14.638 1.00 98.50 962 MET A O 1
ATOM 7609 N N . PRO A 1 963 ? -11.449 27.813 12.918 1.00 98.69 963 PRO A N 1
ATOM 7610 C CA . PRO A 1 963 ? -12.424 27.130 12.069 1.00 98.69 963 PRO A CA 1
ATOM 7611 C C . PRO A 1 963 ? -12.941 25.844 12.717 1.00 98.69 963 PRO A C 1
ATOM 7613 O O . PRO A 1 963 ? -12.167 25.043 13.246 1.00 98.69 963 PRO A O 1
ATOM 7616 N N . ARG A 1 964 ? -14.254 25.635 12.662 1.00 98.38 964 ARG A N 1
ATOM 7617 C CA . ARG A 1 964 ? -14.918 24.455 13.222 1.00 98.38 964 ARG A CA 1
ATOM 7618 C C . ARG A 1 964 ? -14.786 23.242 12.292 1.00 98.38 964 ARG A C 1
ATOM 7620 O O . ARG A 1 964 ? -14.873 23.373 11.075 1.00 98.38 964 ARG A O 1
ATOM 7627 N N . ILE A 1 965 ? -14.652 22.053 12.876 1.00 98.19 965 ILE A N 1
ATOM 7628 C CA . ILE A 1 965 ? -14.800 20.750 12.204 1.00 98.19 965 ILE A CA 1
ATOM 7629 C C . ILE A 1 965 ? -15.704 19.843 13.047 1.00 98.19 965 ILE A C 1
ATOM 7631 O O . ILE A 1 965 ? -15.252 18.920 13.713 1.00 98.19 965 ILE A O 1
ATOM 7635 N N . ASN A 1 966 ? -17.001 20.153 13.109 1.00 97.19 966 ASN A N 1
ATOM 7636 C CA . ASN A 1 966 ? -17.930 19.412 13.968 1.00 97.19 966 ASN A CA 1
ATOM 7637 C C . ASN A 1 966 ? -18.527 18.201 13.238 1.00 97.19 966 ASN A C 1
ATOM 7639 O O . ASN A 1 966 ? -18.605 17.107 13.803 1.00 97.19 966 ASN A O 1
ATOM 7643 N N . SER A 1 967 ? -18.946 18.396 11.990 1.00 98.56 967 SER A N 1
ATOM 7644 C CA . SER A 1 967 ? -19.541 17.364 11.139 1.00 98.56 967 SER A CA 1
ATOM 7645 C C . SER A 1 967 ? -18.508 16.678 10.242 1.00 98.56 967 SER A C 1
ATOM 7647 O O . SER A 1 967 ? -17.412 17.192 10.018 1.00 98.56 967 SER A O 1
ATOM 7649 N N . ASP A 1 968 ? -18.886 15.526 9.691 1.00 98.25 968 ASP A N 1
ATOM 7650 C CA . ASP A 1 968 ? -18.120 14.842 8.648 1.00 98.25 968 ASP A CA 1
ATOM 7651 C C . ASP A 1 968 ? -17.985 15.696 7.370 1.00 98.25 968 ASP A C 1
ATOM 7653 O O . ASP A 1 968 ? -16.933 15.681 6.731 1.00 98.25 968 ASP A O 1
ATOM 7657 N N . ILE A 1 969 ? -18.986 16.524 7.045 1.00 98.88 969 ILE A N 1
ATOM 7658 C CA . ILE A 1 969 ? -18.921 17.508 5.950 1.00 98.88 969 ILE A CA 1
ATOM 7659 C C . ILE A 1 969 ? -17.886 18.605 6.231 1.00 98.88 969 ILE A C 1
ATOM 7661 O O . ILE A 1 969 ? -17.108 18.926 5.337 1.00 98.88 969 ILE A O 1
ATOM 7665 N N . ASP A 1 970 ? -17.823 19.156 7.450 1.00 98.88 970 ASP A N 1
ATOM 7666 C CA . ASP A 1 970 ? -16.814 20.176 7.790 1.00 98.88 970 ASP A CA 1
ATOM 7667 C C . ASP A 1 970 ? -15.387 19.629 7.597 1.00 98.88 970 ASP A C 1
ATOM 7669 O O . ASP A 1 970 ? -14.492 20.332 7.120 1.00 98.88 970 ASP A O 1
ATOM 7673 N N . ALA A 1 971 ? -15.182 18.355 7.951 1.00 98.88 971 ALA A N 1
ATOM 7674 C CA . ALA A 1 971 ? -13.929 17.643 7.735 1.00 98.88 971 ALA A CA 1
ATOM 7675 C C . ALA A 1 971 ? -13.659 17.385 6.240 1.00 98.88 971 ALA A C 1
ATOM 7677 O O . ALA A 1 971 ? -12.528 17.570 5.795 1.00 98.88 971 ALA A O 1
ATOM 7678 N N . CYS A 1 972 ? -14.678 17.030 5.445 1.00 98.94 972 CYS A N 1
ATOM 7679 C CA . CYS A 1 972 ? -14.552 16.935 3.985 1.00 98.94 972 CYS A CA 1
ATOM 7680 C C . CYS A 1 972 ? -14.107 18.274 3.379 1.00 98.94 972 CYS A C 1
ATOM 7682 O O . CYS A 1 972 ? -13.176 18.309 2.580 1.00 98.94 972 CYS A O 1
ATOM 7684 N N . GLU A 1 973 ? -14.730 19.382 3.784 1.00 98.88 973 GLU A N 1
ATOM 7685 C CA . GLU A 1 973 ? -14.380 20.713 3.284 1.00 98.88 973 GLU A CA 1
ATOM 7686 C C . GLU A 1 973 ? -12.971 21.140 3.720 1.00 98.88 973 GLU A C 1
ATOM 7688 O O . GLU A 1 973 ? -12.273 21.780 2.940 1.00 98.88 973 GLU A O 1
ATOM 7693 N N . MET A 1 974 ? -12.489 20.722 4.899 1.00 98.81 974 MET A N 1
ATOM 7694 C CA . MET A 1 974 ? -11.082 20.916 5.279 1.00 98.81 974 MET A CA 1
ATOM 7695 C C . MET A 1 974 ? -10.131 20.239 4.283 1.00 98.81 974 MET A C 1
ATOM 7697 O O . MET A 1 974 ? -9.168 20.867 3.842 1.00 98.81 974 MET A O 1
ATOM 7701 N N . VAL A 1 975 ? -10.409 18.986 3.900 1.00 98.94 975 VAL A N 1
ATOM 7702 C CA . VAL A 1 975 ? -9.597 18.261 2.908 1.00 98.94 975 VAL A CA 1
ATOM 7703 C C . VAL A 1 975 ? -9.607 18.990 1.565 1.00 98.94 975 VAL A C 1
ATOM 7705 O O . VAL A 1 975 ? -8.544 19.277 1.015 1.00 98.94 975 VAL A O 1
ATOM 7708 N N . LEU A 1 976 ? -10.797 19.330 1.064 1.00 98.94 976 LEU A N 1
ATOM 7709 C CA . LEU A 1 976 ? -10.971 19.966 -0.244 1.00 98.94 976 LEU A CA 1
ATOM 7710 C C . LEU A 1 976 ? -10.357 21.374 -0.304 1.00 98.94 976 LEU A C 1
ATOM 7712 O O . LEU A 1 976 ? -9.790 21.772 -1.320 1.00 98.94 976 LEU A O 1
ATOM 7716 N N . GLN A 1 977 ? -10.452 22.137 0.783 1.00 98.75 977 GLN A N 1
ATOM 7717 C CA . GLN A 1 977 ? -9.977 23.516 0.841 1.00 98.75 977 GLN A CA 1
ATOM 7718 C C . GLN A 1 977 ? -8.447 23.615 0.906 1.00 98.75 977 GLN A C 1
ATOM 7720 O O . GLN A 1 977 ? -7.890 24.587 0.394 1.00 98.75 977 GLN A O 1
ATOM 7725 N N . LEU A 1 978 ? -7.774 22.649 1.540 1.00 98.88 978 LEU A N 1
ATOM 7726 C CA . LEU A 1 978 ? -6.334 22.698 1.825 1.00 98.88 978 LEU A CA 1
ATOM 7727 C C . LEU A 1 978 ? -5.455 21.970 0.796 1.00 98.88 978 LEU A C 1
ATOM 7729 O O . LEU A 1 978 ? -4.234 22.146 0.829 1.00 98.88 978 LEU A O 1
ATOM 7733 N N . ALA A 1 979 ? -6.031 21.132 -0.069 1.00 98.88 979 ALA A N 1
ATOM 7734 C CA . ALA A 1 979 ? -5.274 20.334 -1.031 1.00 98.88 979 ALA A CA 1
ATOM 7735 C C . ALA A 1 979 ? -5.087 21.046 -2.388 1.00 98.88 979 ALA A C 1
ATOM 7737 O O . ALA A 1 979 ? -6.039 21.641 -2.901 1.00 98.88 979 ALA A O 1
ATOM 7738 N N . PRO A 1 980 ? -3.896 20.952 -3.012 1.00 98.81 980 PRO A N 1
ATOM 7739 C CA . PRO A 1 980 ? -3.656 21.469 -4.359 1.00 98.81 980 PRO A CA 1
ATOM 7740 C C . PRO A 1 980 ? -4.503 20.764 -5.429 1.00 98.81 980 PRO A C 1
ATOM 7742 O O . PRO A 1 980 ? -4.900 21.386 -6.403 1.00 98.81 980 PRO A O 1
ATOM 7745 N N . GLU A 1 981 ? -4.868 19.498 -5.242 1.00 98.88 981 GLU A N 1
ATOM 7746 C CA . GLU A 1 981 ? -5.678 18.740 -6.204 1.00 98.88 981 GLU A CA 1
ATOM 7747 C C . GLU A 1 981 ? -7.128 19.237 -6.303 1.00 98.88 981 GLU A C 1
ATOM 7749 O O . GLU A 1 981 ? -7.846 18.884 -7.239 1.00 98.88 981 GLU A O 1
ATOM 7754 N N . THR A 1 982 ? -7.587 20.027 -5.332 1.00 98.94 982 THR A N 1
ATOM 7755 C CA . THR A 1 982 ? -8.989 20.454 -5.208 1.00 98.94 982 THR A CA 1
ATOM 7756 C C . THR A 1 982 ? -9.153 21.964 -5.039 1.00 98.94 982 THR A C 1
ATOM 7758 O O . THR A 1 982 ? -10.284 22.452 -5.051 1.00 98.94 982 THR A O 1
ATOM 7761 N N . ASN A 1 983 ? -8.051 22.707 -4.909 1.00 98.88 983 ASN A N 1
ATOM 7762 C CA . ASN A 1 983 ? -8.029 24.162 -4.812 1.00 98.88 983 ASN A CA 1
ATOM 7763 C C . ASN A 1 983 ? -6.880 24.732 -5.658 1.00 98.88 983 ASN A C 1
ATOM 7765 O O . ASN A 1 983 ? -5.708 24.621 -5.290 1.00 98.88 983 ASN A O 1
ATOM 7769 N N . GLY A 1 984 ? -7.221 25.382 -6.771 1.00 98.69 984 GLY A N 1
ATOM 7770 C CA . GLY A 1 984 ? -6.264 25.899 -7.747 1.00 98.69 984 GLY A CA 1
ATOM 7771 C C . GLY A 1 984 ? -5.280 26.917 -7.175 1.00 98.69 984 GLY A C 1
ATOM 7772 O O . GLY A 1 984 ? -4.106 26.908 -7.539 1.00 98.69 984 GLY A O 1
ATOM 7773 N N . HIS A 1 985 ? -5.703 27.723 -6.201 1.00 98.31 985 HIS A N 1
ATOM 7774 C CA . HIS A 1 985 ? -4.818 28.668 -5.518 1.00 98.31 985 HIS A CA 1
ATOM 7775 C C . HIS A 1 985 ? -3.730 27.942 -4.712 1.00 98.31 985 HIS A C 1
ATOM 7777 O O . HIS A 1 985 ? -2.583 28.384 -4.639 1.00 98.31 985 HIS A O 1
ATOM 7783 N N . VAL A 1 986 ? -4.060 26.789 -4.121 1.00 98.81 986 VAL A N 1
ATOM 7784 C CA . VAL A 1 986 ? -3.072 25.936 -3.449 1.00 98.81 986 VAL A CA 1
ATOM 7785 C C . VAL A 1 986 ? -2.187 25.231 -4.473 1.00 98.81 986 VAL A C 1
ATOM 7787 O O . VAL A 1 986 ? -0.978 25.169 -4.263 1.00 98.81 986 VAL A O 1
ATOM 7790 N N . ALA A 1 987 ? -2.753 24.763 -5.591 1.00 98.88 987 ALA A N 1
ATOM 7791 C CA . ALA A 1 987 ? -2.005 24.132 -6.678 1.00 98.88 987 ALA A CA 1
ATOM 7792 C C . ALA A 1 987 ? -0.886 25.037 -7.205 1.00 98.88 987 ALA A C 1
ATOM 7794 O O . ALA A 1 987 ? 0.270 24.620 -7.263 1.00 98.88 987 ALA A O 1
ATOM 7795 N N . VAL A 1 988 ? -1.206 26.298 -7.511 1.00 98.81 988 VAL A N 1
ATOM 7796 C CA . VAL A 1 988 ? -0.234 27.294 -7.981 1.00 98.81 988 VAL A CA 1
ATOM 7797 C C . VAL A 1 988 ? 0.876 27.508 -6.949 1.00 98.81 988 VAL A C 1
ATOM 7799 O O . VAL A 1 988 ? 2.054 27.420 -7.293 1.00 98.81 988 VAL A O 1
ATOM 7802 N N . LYS A 1 989 ? 0.532 27.701 -5.668 1.00 98.75 989 LYS A N 1
ATOM 7803 C CA . LYS A 1 989 ? 1.528 27.859 -4.590 1.00 98.75 989 LYS A CA 1
ATOM 7804 C C . LYS A 1 989 ? 2.427 26.634 -4.428 1.00 98.75 989 LYS A C 1
ATOM 7806 O O . LYS A 1 989 ? 3.625 26.783 -4.188 1.00 98.75 989 LYS A O 1
ATOM 7811 N N . ALA A 1 990 ? 1.866 25.434 -4.551 1.00 98.81 990 ALA A N 1
ATOM 7812 C CA . ALA A 1 990 ? 2.617 24.191 -4.446 1.00 98.81 990 ALA A CA 1
ATOM 7813 C C . ALA A 1 990 ? 3.606 24.039 -5.615 1.00 98.81 990 ALA A C 1
ATOM 7815 O O . ALA A 1 990 ? 4.782 23.752 -5.388 1.00 98.81 990 ALA A O 1
ATOM 7816 N N . TRP A 1 991 ? 3.176 24.307 -6.853 1.00 98.81 991 TRP A N 1
ATOM 7817 C CA . TRP A 1 991 ? 4.067 24.294 -8.019 1.00 98.81 991 TRP A CA 1
ATOM 7818 C C . TRP A 1 991 ? 5.163 25.360 -7.927 1.00 98.81 991 TRP A C 1
ATOM 7820 O O . TRP A 1 991 ? 6.322 25.057 -8.191 1.00 98.81 991 TRP A O 1
ATOM 7830 N N . GLN A 1 992 ? 4.843 26.569 -7.454 1.00 98.62 992 GLN A N 1
ATOM 7831 C CA . GLN A 1 992 ? 5.839 27.617 -7.197 1.00 98.62 992 GLN A CA 1
ATOM 7832 C C . GLN A 1 992 ? 6.871 27.208 -6.136 1.00 98.62 992 GLN A C 1
ATOM 7834 O O . GLN A 1 992 ? 8.039 27.588 -6.232 1.00 98.62 992 GLN A O 1
ATOM 7839 N N . ALA A 1 993 ? 6.464 26.447 -5.115 1.00 98.31 993 ALA A N 1
ATOM 7840 C CA . ALA A 1 993 ? 7.393 25.918 -4.121 1.00 98.31 993 ALA A CA 1
ATOM 7841 C C . ALA A 1 993 ? 8.373 24.916 -4.751 1.00 98.31 993 ALA A C 1
ATOM 7843 O O . ALA A 1 993 ? 9.574 25.002 -4.490 1.00 98.31 993 ALA A O 1
ATOM 7844 N N . LEU A 1 994 ? 7.886 24.031 -5.627 1.00 98.62 994 LEU A N 1
ATOM 7845 C CA . LEU A 1 994 ? 8.735 23.099 -6.370 1.00 98.62 994 LEU A CA 1
ATOM 7846 C C . LEU A 1 994 ? 9.669 23.823 -7.352 1.00 98.62 994 LEU A C 1
ATOM 7848 O O . LEU A 1 994 ? 10.855 23.507 -7.399 1.00 98.62 994 LEU A O 1
ATOM 7852 N N . SER A 1 995 ? 9.178 24.850 -8.052 1.00 98.62 995 SER A N 1
ATOM 7853 C CA . SER A 1 995 ? 9.970 25.665 -8.984 1.00 98.62 995 SER A CA 1
ATOM 7854 C C . SER A 1 995 ? 11.232 26.263 -8.367 1.00 98.62 995 SER A C 1
ATOM 7856 O O . SER A 1 995 ? 12.239 26.427 -9.050 1.00 98.62 995 SER A O 1
ATOM 7858 N N . LYS A 1 996 ? 11.217 26.566 -7.063 1.00 96.19 996 LYS A N 1
ATOM 7859 C CA . LYS A 1 996 ? 12.410 27.053 -6.353 1.00 96.19 996 LYS A CA 1
ATOM 7860 C C . LYS A 1 996 ? 13.498 25.986 -6.238 1.00 96.19 996 LYS A C 1
ATOM 7862 O O . LYS A 1 996 ? 14.674 26.320 -6.320 1.00 96.19 996 LYS A O 1
ATOM 7867 N N . GLN A 1 997 ? 13.118 24.725 -6.029 1.00 95.56 997 GLN A N 1
ATOM 7868 C CA . GLN A 1 997 ? 14.070 23.614 -5.923 1.00 95.56 997 GLN A CA 1
ATOM 7869 C C . GLN A 1 997 ? 14.625 23.234 -7.298 1.00 95.56 997 GLN A C 1
ATOM 7871 O O . GLN A 1 997 ? 15.828 23.013 -7.429 1.00 95.56 997 GLN A O 1
ATOM 7876 N N . THR A 1 998 ? 13.760 23.199 -8.315 1.00 98.31 998 THR A N 1
ATOM 7877 C CA . THR A 1 998 ? 14.118 22.764 -9.673 1.00 98.31 998 THR A CA 1
ATOM 7878 C C . THR A 1 998 ? 14.743 23.861 -10.526 1.00 98.31 998 THR A C 1
ATOM 7880 O O . THR A 1 998 ? 15.358 23.551 -11.540 1.00 98.31 998 THR A O 1
ATOM 7883 N N . GLY A 1 999 ? 14.569 25.135 -10.155 1.00 97.12 999 GLY A N 1
ATOM 7884 C CA . GLY A 1 999 ? 14.996 26.280 -10.965 1.00 97.12 999 GLY A CA 1
ATOM 7885 C C . GLY A 1 999 ? 14.132 26.505 -12.211 1.00 97.12 999 GLY A C 1
ATOM 7886 O O . GLY A 1 999 ? 14.486 27.323 -13.057 1.00 97.12 999 GLY A O 1
ATOM 7887 N N . ARG A 1 1000 ? 13.002 25.793 -12.332 1.00 98.25 1000 ARG A N 1
ATOM 7888 C CA . ARG A 1 1000 ? 12.132 25.768 -13.516 1.00 98.25 1000 ARG A CA 1
ATOM 7889 C C . ARG A 1 1000 ? 10.707 26.175 -13.152 1.00 98.25 1000 ARG A C 1
ATOM 7891 O O . ARG A 1 1000 ? 10.183 25.778 -12.117 1.00 98.25 1000 ARG A O 1
ATOM 7898 N N . GLU A 1 1001 ? 10.066 26.978 -13.994 1.00 98.12 1001 GLU A N 1
ATOM 7899 C CA . GLU A 1 1001 ? 8.676 27.411 -13.794 1.00 98.12 1001 GLU A CA 1
ATOM 7900 C C . GLU A 1 1001 ? 7.714 26.232 -14.030 1.00 98.12 1001 GLU A C 1
ATOM 7902 O O . GLU A 1 1001 ? 7.739 25.636 -15.103 1.00 98.12 1001 GLU A O 1
ATOM 7907 N N . HIS A 1 1002 ? 6.871 25.905 -13.044 1.00 98.62 1002 HIS A N 1
ATOM 7908 C CA . HIS A 1 1002 ? 5.902 24.803 -13.134 1.00 98.62 1002 HIS A CA 1
ATOM 7909 C C . HIS A 1 1002 ? 4.451 25.224 -12.850 1.00 98.62 1002 HIS A C 1
ATOM 7911 O O . HIS A 1 1002 ? 3.535 24.417 -13.005 1.00 98.62 1002 HIS A O 1
ATOM 7917 N N . ALA A 1 1003 ? 4.190 26.463 -12.421 1.00 98.06 1003 ALA A N 1
ATOM 7918 C CA . ALA A 1 1003 ? 2.837 26.901 -12.086 1.00 98.06 1003 ALA A CA 1
ATOM 7919 C C . ALA A 1 1003 ? 1.918 26.961 -13.313 1.00 98.06 1003 ALA A C 1
ATOM 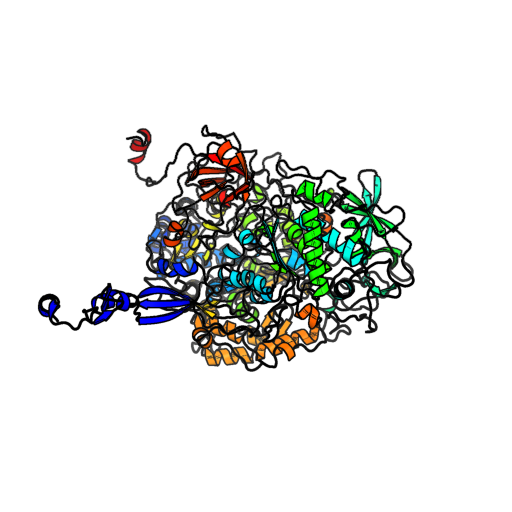7921 O O . ALA A 1 1003 ? 0.697 26.874 -13.155 1.00 98.06 1003 ALA A O 1
ATOM 7922 N N . HIS A 1 1004 ? 2.468 27.017 -14.532 1.00 98.19 1004 HIS A N 1
ATOM 7923 C CA . HIS A 1 1004 ? 1.690 26.878 -15.767 1.00 98.19 1004 HIS A CA 1
ATOM 7924 C C . HIS A 1 1004 ? 0.821 25.600 -15.808 1.00 98.19 1004 HIS A C 1
ATOM 7926 O O . HIS A 1 1004 ? -0.245 25.605 -16.430 1.00 98.19 1004 HIS A O 1
ATOM 7932 N N . LEU A 1 1005 ? 1.200 24.541 -15.078 1.00 98.44 1005 LEU A N 1
ATOM 7933 C CA . LEU A 1 1005 ? 0.433 23.294 -14.957 1.00 98.44 1005 LEU A CA 1
ATOM 7934 C C . LEU A 1 1005 ? -0.900 23.451 -14.208 1.00 98.44 1005 LEU A C 1
ATOM 7936 O O . LEU A 1 1005 ? -1.775 22.595 -14.343 1.00 98.44 1005 LEU A O 1
ATOM 7940 N N . ALA A 1 1006 ? -1.076 24.529 -13.438 1.00 98.31 1006 ALA A N 1
ATOM 7941 C CA . ALA A 1 1006 ? -2.279 24.780 -12.642 1.00 98.31 1006 ALA A CA 1
ATOM 7942 C C . ALA A 1 1006 ? -2.893 26.176 -12.839 1.00 98.31 1006 ALA A C 1
ATOM 7944 O O . ALA A 1 1006 ? -4.054 26.370 -12.489 1.00 98.31 1006 ALA A O 1
ATOM 7945 N N . ILE A 1 1007 ? -2.169 27.142 -13.419 1.00 97.81 1007 ILE A N 1
ATOM 7946 C CA . ILE A 1 1007 ? -2.605 28.550 -13.471 1.00 97.81 1007 ILE A CA 1
ATOM 7947 C C . ILE A 1 1007 ? -3.930 28.759 -14.217 1.00 97.81 1007 ILE A C 1
ATOM 7949 O O . ILE A 1 1007 ? -4.741 29.597 -13.840 1.00 97.81 1007 ILE A O 1
ATOM 7953 N N . HIS A 1 1008 ? -4.209 27.936 -15.229 1.00 96.44 1008 HIS A N 1
ATOM 7954 C CA . HIS A 1 1008 ? -5.468 27.971 -15.980 1.00 96.44 1008 HIS A CA 1
ATOM 7955 C C . HIS A 1 1008 ? -6.682 27.477 -15.165 1.00 96.44 1008 HIS A C 1
ATOM 7957 O O . HIS A 1 1008 ? -7.820 27.675 -15.586 1.00 96.44 1008 HIS A O 1
ATOM 7963 N N . ARG A 1 1009 ? -6.446 26.851 -14.004 1.00 97.81 1009 ARG A N 1
ATOM 7964 C CA . ARG A 1 1009 ? -7.457 26.378 -13.044 1.00 97.81 1009 ARG A CA 1
ATOM 7965 C C . ARG A 1 1009 ? -7.281 27.011 -11.660 1.00 97.81 1009 ARG A C 1
ATOM 7967 O O . ARG A 1 1009 ? -7.827 26.494 -10.695 1.00 97.81 1009 ARG A O 1
ATOM 7974 N N . GLU A 1 1010 ? -6.551 28.123 -11.538 1.00 98.12 1010 GLU A N 1
ATOM 7975 C CA . GLU A 1 1010 ? -6.239 28.748 -10.241 1.00 98.12 1010 GLU A CA 1
ATOM 7976 C C . GLU A 1 1010 ? -7.494 29.110 -9.423 1.00 98.12 1010 GLU A C 1
ATOM 7978 O O . GLU A 1 1010 ? -7.515 28.956 -8.200 1.00 98.12 1010 GLU A O 1
ATOM 7983 N N . ASP A 1 1011 ? -8.569 29.548 -10.084 1.00 97.88 1011 ASP A N 1
ATOM 7984 C CA . ASP A 1 1011 ? -9.808 29.912 -9.389 1.00 97.88 1011 ASP A CA 1
ATOM 7985 C C . ASP A 1 1011 ? -10.623 28.695 -8.913 1.00 97.88 1011 ASP A C 1
ATOM 7987 O O . ASP A 1 1011 ? -11.443 28.812 -7.997 1.00 97.88 1011 ASP A O 1
ATOM 7991 N N . GLU A 1 1012 ? -10.369 27.508 -9.469 1.00 98.62 1012 GLU A N 1
ATOM 7992 C CA . GLU A 1 1012 ? -11.163 26.319 -9.188 1.00 98.62 1012 GLU A CA 1
ATOM 7993 C C . GLU A 1 1012 ? -11.080 25.893 -7.721 1.00 98.62 1012 GLU A C 1
ATOM 7995 O O . GLU A 1 1012 ? -10.003 25.764 -7.137 1.00 98.62 1012 GLU A O 1
ATOM 8000 N N . LYS A 1 1013 ? -12.249 25.649 -7.121 1.00 98.69 1013 LYS A N 1
ATOM 8001 C CA . LYS A 1 1013 ? -12.398 25.152 -5.752 1.00 98.69 1013 LYS A CA 1
ATOM 8002 C C . LYS A 1 1013 ? -13.490 24.098 -5.733 1.00 98.69 1013 LYS A C 1
ATOM 8004 O O . LYS A 1 1013 ? -14.669 24.420 -5.854 1.00 98.69 1013 LYS A O 1
ATOM 8009 N N . ILE A 1 1014 ? -13.096 22.842 -5.579 1.00 98.88 1014 ILE A N 1
ATOM 8010 C CA . ILE A 1 1014 ? -14.032 21.724 -5.484 1.00 98.88 1014 ILE A CA 1
ATOM 8011 C C . ILE A 1 1014 ? -14.707 21.766 -4.103 1.00 98.88 1014 ILE A C 1
ATOM 8013 O O . ILE A 1 1014 ? -14.031 21.899 -3.083 1.00 98.88 1014 ILE A O 1
ATOM 8017 N N . ARG A 1 1015 ? -16.041 21.648 -4.060 1.00 98.81 1015 ARG A N 1
ATOM 8018 C CA . ARG A 1 1015 ? -16.840 21.615 -2.819 1.00 98.81 1015 ARG A CA 1
ATOM 8019 C C . ARG A 1 1015 ? -17.586 20.311 -2.652 1.00 98.81 1015 ARG A C 1
ATOM 8021 O O . ARG A 1 1015 ? -17.954 19.670 -3.637 1.00 98.81 1015 ARG A O 1
ATOM 8028 N N . PHE A 1 1016 ? -17.886 19.957 -1.402 1.00 98.88 1016 PHE A N 1
ATOM 8029 C CA . PHE A 1 1016 ? -18.579 18.710 -1.085 1.00 98.88 1016 PHE A CA 1
ATOM 8030 C C . PHE A 1 1016 ? -19.951 18.631 -1.777 1.00 98.88 1016 PHE A C 1
ATOM 8032 O O . PHE A 1 1016 ? -20.303 17.618 -2.378 1.00 98.88 1016 PHE A O 1
ATOM 8039 N N . ARG A 1 1017 ? -20.716 19.728 -1.764 1.00 98.69 1017 ARG A N 1
ATOM 8040 C CA . ARG A 1 1017 ? -22.046 19.775 -2.399 1.00 98.69 1017 ARG A CA 1
ATOM 8041 C C . ARG A 1 1017 ? -21.981 19.723 -3.928 1.00 98.69 1017 ARG A C 1
ATOM 8043 O O . ARG A 1 1017 ? -22.869 19.146 -4.551 1.00 98.69 1017 ARG A O 1
ATOM 8050 N N . ASP A 1 1018 ? -20.915 20.243 -4.533 1.00 98.75 1018 ASP A N 1
ATOM 8051 C CA . ASP A 1 1018 ? -20.736 20.194 -5.988 1.00 98.75 1018 ASP A CA 1
ATOM 8052 C C . ASP A 1 1018 ? -20.457 18.768 -6.461 1.00 98.75 1018 ASP A C 1
ATOM 8054 O O . ASP A 1 1018 ? -21.031 18.319 -7.453 1.00 98.75 1018 ASP A O 1
ATOM 8058 N N . ILE A 1 1019 ? -19.637 18.021 -5.714 1.00 98.81 1019 ILE A N 1
ATOM 8059 C CA . ILE A 1 1019 ? -19.353 16.617 -6.033 1.00 98.81 1019 ILE A CA 1
ATOM 8060 C C . ILE A 1 1019 ? -20.539 15.686 -5.737 1.00 98.81 1019 ILE A C 1
ATOM 8062 O O . ILE A 1 1019 ? -20.647 14.624 -6.352 1.00 98.81 1019 ILE A O 1
ATOM 8066 N N . GLN A 1 1020 ? -21.463 16.078 -4.847 1.00 98.75 1020 GLN A N 1
ATOM 8067 C CA . GLN A 1 1020 ? -22.760 15.403 -4.700 1.00 98.75 1020 GLN A CA 1
ATOM 8068 C C . GLN A 1 1020 ? -23.629 15.582 -5.947 1.00 98.75 1020 GLN A C 1
ATOM 8070 O O . GLN A 1 1020 ? -24.306 14.637 -6.360 1.00 98.75 1020 GLN A O 1
ATOM 8075 N N . ALA A 1 1021 ? -23.589 16.763 -6.570 1.00 98.69 1021 ALA A N 1
ATOM 8076 C CA . ALA A 1 1021 ? -24.294 17.005 -7.821 1.00 98.69 1021 ALA A CA 1
ATOM 8077 C C . ALA A 1 1021 ? -23.682 16.178 -8.957 1.00 98.69 1021 ALA A C 1
ATOM 8079 O O . ALA A 1 1021 ? -24.410 15.454 -9.631 1.00 98.69 1021 ALA A O 1
ATOM 8080 N N . GLN A 1 1022 ? -22.357 16.215 -9.120 1.00 98.88 1022 GLN A N 1
ATOM 8081 C CA . GLN A 1 1022 ? -21.633 15.448 -10.133 1.00 98.88 1022 GLN A CA 1
ATOM 8082 C C . GLN A 1 1022 ? -20.143 15.319 -9.755 1.00 98.88 1022 GLN A C 1
ATOM 8084 O O . GLN A 1 1022 ? -19.555 16.316 -9.340 1.00 98.88 1022 GLN A O 1
ATOM 8089 N N . PRO A 1 1023 ? -19.490 14.154 -9.952 1.00 98.88 1023 PRO A N 1
ATOM 8090 C CA . PRO A 1 1023 ? -18.054 13.995 -9.717 1.00 98.88 1023 PRO A CA 1
ATOM 8091 C C . PRO A 1 1023 ? -17.220 15.095 -10.391 1.00 98.88 1023 PRO A C 1
ATOM 8093 O O . PRO A 1 1023 ? -17.568 15.578 -11.471 1.00 98.88 1023 PRO A O 1
ATOM 8096 N N . ARG A 1 1024 ? -16.106 15.494 -9.772 1.00 98.88 1024 ARG A N 1
ATOM 8097 C CA . ARG A 1 1024 ? -15.202 16.521 -10.320 1.00 98.88 1024 ARG A CA 1
ATOM 8098 C C . ARG A 1 1024 ? -13.834 15.932 -10.602 1.00 98.88 1024 ARG A C 1
ATOM 8100 O O . ARG A 1 1024 ? -13.320 15.170 -9.790 1.00 98.88 1024 ARG A O 1
ATOM 8107 N N . LYS A 1 1025 ? -13.259 16.289 -11.751 1.00 98.75 1025 LYS A N 1
ATOM 8108 C CA . LYS A 1 1025 ? -11.872 15.968 -12.091 1.00 98.75 1025 LYS A CA 1
ATOM 8109 C C . LYS A 1 1025 ? -10.944 16.863 -11.275 1.00 98.75 1025 LYS A C 1
ATOM 8111 O O . LYS A 1 1025 ? -11.135 18.076 -11.251 1.00 98.75 1025 LYS A O 1
ATOM 8116 N N . ILE A 1 1026 ? -9.961 16.271 -10.614 1.00 98.75 1026 ILE A N 1
ATOM 8117 C CA . ILE A 1 1026 ? -8.980 17.001 -9.805 1.00 98.75 1026 ILE A CA 1
ATOM 8118 C C . ILE A 1 1026 ? -8.016 17.846 -10.658 1.00 98.75 1026 ILE A C 1
ATOM 8120 O O . ILE A 1 1026 ? -8.021 17.762 -11.886 1.00 98.75 1026 ILE A O 1
ATOM 8124 N N . ILE A 1 1027 ? -7.204 18.671 -10.000 1.00 98.88 1027 ILE A N 1
ATOM 8125 C CA . ILE A 1 1027 ? -6.211 19.583 -10.586 1.00 98.88 1027 ILE A CA 1
ATOM 8126 C C . ILE A 1 1027 ? -4.815 18.939 -10.553 1.00 98.88 1027 ILE A C 1
ATOM 8128 O O . ILE A 1 1027 ? -4.472 18.247 -9.594 1.00 98.88 1027 ILE A O 1
ATOM 8132 N N . SER A 1 1028 ? -3.986 19.202 -11.569 1.00 98.75 1028 SER A N 1
ATOM 8133 C CA . SER A 1 1028 ? -2.569 18.811 -11.584 1.00 98.75 1028 SER A CA 1
ATOM 8134 C C . SER A 1 1028 ? -1.825 19.358 -10.362 1.00 98.75 1028 SER A C 1
ATOM 8136 O O . SER A 1 1028 ? -1.840 20.563 -10.103 1.00 98.75 1028 SER A O 1
ATOM 8138 N N . SER A 1 1029 ? -1.116 18.490 -9.644 1.00 98.75 1029 SER A N 1
ATOM 8139 C CA . SER A 1 1029 ? -0.441 18.819 -8.383 1.00 98.75 1029 SER A CA 1
ATOM 8140 C C . SER A 1 1029 ? 0.986 18.267 -8.355 1.00 98.75 1029 SER A C 1
ATOM 8142 O O . SER A 1 1029 ? 1.194 17.148 -8.830 1.00 98.75 1029 SER A O 1
ATOM 8144 N N . PRO A 1 1030 ? 1.956 18.982 -7.747 1.00 98.56 1030 PRO A N 1
ATOM 8145 C CA . PRO A 1 1030 ? 3.328 18.492 -7.584 1.00 98.56 1030 PRO A CA 1
ATOM 8146 C C . PRO A 1 1030 ? 3.431 17.291 -6.637 1.00 98.56 1030 PRO A C 1
ATOM 8148 O O . PRO A 1 1030 ? 4.482 16.659 -6.550 1.00 98.56 1030 PRO A O 1
ATOM 8151 N N . THR A 1 1031 ? 2.355 16.948 -5.921 1.00 98.62 1031 THR A N 1
ATOM 8152 C CA . THR A 1 1031 ? 2.260 15.692 -5.169 1.00 98.62 1031 THR A CA 1
ATOM 8153 C C . THR A 1 1031 ? 2.332 14.472 -6.087 1.00 98.62 1031 THR A C 1
ATOM 8155 O O . THR A 1 1031 ? 2.764 13.408 -5.651 1.00 98.62 1031 THR A O 1
ATOM 8158 N N . TRP A 1 1032 ? 1.984 14.619 -7.363 1.00 98.75 1032 TRP A N 1
ATOM 8159 C CA . TRP A 1 1032 ? 1.842 13.538 -8.330 1.00 98.75 1032 TRP A CA 1
ATOM 8160 C C . TRP A 1 1032 ? 2.746 13.762 -9.548 1.00 98.75 1032 TRP A C 1
ATOM 8162 O O . TRP A 1 1032 ? 3.283 14.851 -9.745 1.00 98.75 1032 TRP A O 1
ATOM 8172 N N . SER A 1 1033 ? 2.968 12.715 -10.343 1.00 98.75 1033 SER A N 1
ATOM 8173 C CA . SER A 1 1033 ? 3.885 12.759 -11.494 1.00 98.75 1033 SER A CA 1
ATOM 8174 C C . SER A 1 1033 ? 3.198 12.699 -12.861 1.00 98.75 1033 SER A C 1
ATOM 8176 O O . SER A 1 1033 ? 3.867 12.789 -13.887 1.00 98.75 1033 SER A O 1
ATOM 8178 N N . GLY A 1 1034 ? 1.871 12.578 -12.894 1.00 98.31 1034 GLY A N 1
ATOM 8179 C CA . GLY A 1 1034 ? 1.058 12.805 -14.089 1.00 98.31 1034 GLY A CA 1
ATOM 8180 C C . GLY A 1 1034 ? 0.385 14.174 -14.080 1.00 98.31 1034 GLY A C 1
ATOM 8181 O O . GLY A 1 1034 ? 0.390 14.880 -13.070 1.00 98.31 1034 GLY A O 1
ATOM 8182 N N . ILE A 1 1035 ? -0.217 14.545 -15.211 1.00 97.94 1035 ILE A N 1
ATOM 8183 C CA . ILE A 1 1035 ? -0.986 15.786 -15.330 1.00 97.94 1035 ILE A CA 1
ATOM 8184 C C . ILE A 1 1035 ? -2.461 15.499 -15.586 1.00 97.94 1035 ILE A C 1
ATOM 8186 O O . ILE A 1 1035 ? -2.820 14.582 -16.321 1.00 97.94 1035 ILE A O 1
ATOM 8190 N N . GLU A 1 1036 ? -3.315 16.322 -14.992 1.00 96.75 1036 GLU A N 1
ATOM 8191 C CA . GLU A 1 1036 ? -4.761 16.275 -15.156 1.00 96.75 1036 GLU A CA 1
ATOM 8192 C C . GLU A 1 1036 ? -5.162 17.222 -16.282 1.00 96.75 1036 GLU A C 1
ATOM 8194 O O . GLU A 1 1036 ? -5.473 18.394 -16.065 1.00 96.75 1036 GLU A O 1
ATOM 8199 N N . SER A 1 1037 ? -5.102 16.707 -17.509 1.00 95.31 1037 SER A N 1
ATOM 8200 C CA . SER A 1 1037 ? -5.256 17.492 -18.734 1.00 95.31 1037 SER A CA 1
ATOM 8201 C C . SER A 1 1037 ? -6.463 17.050 -19.559 1.00 95.31 1037 SER A C 1
ATOM 8203 O O . SER A 1 1037 ? -6.892 15.897 -19.516 1.00 95.31 1037 SER A O 1
ATOM 8205 N N . GLU A 1 1038 ? -7.014 17.977 -20.339 1.00 96.38 1038 GLU A N 1
ATOM 8206 C CA . GLU A 1 1038 ? -8.052 17.699 -21.338 1.00 96.38 1038 GLU A CA 1
ATOM 8207 C C . GLU A 1 1038 ? -7.473 17.228 -22.682 1.00 96.38 1038 GLU A C 1
ATOM 8209 O O . GLU A 1 1038 ? -8.224 16.898 -23.594 1.00 96.38 1038 GLU A O 1
ATOM 8214 N N . THR A 1 1039 ? -6.144 17.170 -22.823 1.00 96.00 1039 THR A N 1
ATOM 8215 C CA . THR A 1 1039 ? -5.456 16.762 -24.064 1.00 96.00 1039 THR A CA 1
ATOM 8216 C C . THR A 1 1039 ? -4.584 15.521 -23.904 1.00 96.00 1039 THR A C 1
ATOM 8218 O O . THR A 1 1039 ? -4.380 14.800 -24.877 1.00 96.00 1039 THR A O 1
ATOM 8221 N N . VAL A 1 1040 ? -4.127 15.219 -22.688 1.00 97.25 1040 VAL A N 1
ATOM 8222 C CA . VAL A 1 1040 ? -3.352 14.013 -22.366 1.00 97.25 1040 VAL A CA 1
ATOM 8223 C C . VAL A 1 1040 ? -3.918 13.358 -21.112 1.00 97.25 1040 VAL A C 1
ATOM 8225 O O . VAL A 1 1040 ? -4.409 14.047 -20.220 1.00 97.25 1040 VAL A O 1
ATOM 8228 N N . SER A 1 1041 ? -3.940 12.027 -21.086 1.00 98.19 1041 SER A N 1
ATOM 8229 C CA . SER A 1 1041 ? -4.414 11.279 -19.918 1.00 98.19 1041 SER A CA 1
ATOM 8230 C C . SER A 1 1041 ? -3.338 11.273 -18.834 1.00 98.19 1041 SER A C 1
ATOM 8232 O O . SER A 1 1041 ? -2.151 11.427 -19.130 1.00 98.19 1041 SER A O 1
ATOM 8234 N N . TYR A 1 1042 ? -3.739 11.073 -17.585 1.00 98.81 1042 TYR A N 1
ATOM 8235 C CA . TYR A 1 1042 ? -2.810 10.949 -16.476 1.00 98.81 1042 TYR A CA 1
ATOM 8236 C C . TYR A 1 1042 ? -1.874 9.751 -16.696 1.00 98.81 1042 TYR A C 1
ATOM 8238 O O . TYR A 1 1042 ? -2.315 8.602 -16.773 1.00 98.81 1042 TYR A O 1
ATOM 8246 N N . ASN A 1 1043 ? -0.570 10.016 -16.741 1.00 98.88 1043 ASN A N 1
ATOM 8247 C CA . ASN A 1 1043 ? 0.475 9.005 -16.857 1.00 98.88 1043 ASN A CA 1
ATOM 8248 C C . ASN A 1 1043 ? 1.586 9.296 -15.840 1.00 98.88 1043 ASN A C 1
ATOM 8250 O O . ASN A 1 1043 ? 2.076 10.421 -15.762 1.00 98.88 1043 ASN A O 1
ATOM 8254 N N . ALA A 1 1044 ? 1.961 8.307 -15.033 1.00 98.69 1044 ALA A N 1
ATOM 8255 C CA . ALA A 1 1044 ? 2.990 8.486 -14.013 1.00 98.69 1044 ALA A CA 1
ATOM 8256 C C . ALA A 1 1044 ? 4.390 8.628 -14.631 1.00 98.69 1044 ALA A C 1
ATOM 8258 O O . ALA A 1 1044 ? 4.726 7.969 -15.614 1.00 98.69 1044 ALA A O 1
ATOM 8259 N N . GLY A 1 1045 ? 5.213 9.497 -14.047 1.00 98.75 1045 GLY A N 1
ATOM 8260 C CA . GLY A 1 1045 ? 6.514 9.894 -14.584 1.00 98.75 1045 GLY A CA 1
ATOM 8261 C C . GLY A 1 1045 ? 6.442 10.954 -15.689 1.00 98.75 1045 GLY A C 1
ATOM 8262 O O . GLY A 1 1045 ? 7.483 11.389 -16.180 1.00 98.75 1045 GLY A O 1
ATOM 8263 N N . TYR A 1 1046 ? 5.244 11.391 -16.096 1.00 98.88 1046 TYR A N 1
ATOM 8264 C CA . TYR A 1 1046 ? 5.075 12.361 -17.179 1.00 98.88 1046 TYR A CA 1
ATOM 8265 C C . TYR A 1 1046 ? 5.759 13.689 -16.861 1.00 98.88 1046 TYR A C 1
ATOM 8267 O O . TYR A 1 1046 ? 6.484 14.219 -17.700 1.00 98.88 1046 TYR A O 1
ATOM 8275 N N . THR A 1 1047 ? 5.585 14.221 -15.652 1.00 98.81 1047 THR A N 1
ATOM 8276 C CA . THR A 1 1047 ? 6.238 15.469 -15.242 1.00 98.81 1047 THR A CA 1
ATOM 8277 C C . THR A 1 1047 ? 7.749 15.289 -15.113 1.00 98.81 1047 THR A C 1
ATOM 8279 O O . THR A 1 1047 ? 8.502 16.183 -15.477 1.00 98.81 1047 THR A O 1
ATOM 8282 N N . ASN A 1 1048 ? 8.241 14.115 -14.715 1.00 98.88 1048 ASN A N 1
ATOM 8283 C CA . ASN A 1 1048 ? 9.681 13.862 -14.703 1.00 98.88 1048 ASN A CA 1
ATOM 8284 C C . ASN A 1 1048 ? 10.290 13.988 -16.106 1.00 98.88 1048 ASN A C 1
ATOM 8286 O O . ASN A 1 1048 ? 11.299 14.666 -16.297 1.00 98.88 1048 ASN A O 1
ATOM 8290 N N . VAL A 1 1049 ? 9.630 13.393 -17.102 1.00 98.81 1049 VAL A N 1
ATOM 8291 C CA . VAL A 1 1049 ? 10.094 13.387 -18.495 1.00 98.81 1049 VAL A CA 1
ATOM 8292 C C . VAL A 1 1049 ? 9.927 14.751 -19.173 1.00 98.81 1049 VAL A C 1
ATOM 8294 O O . VAL A 1 1049 ? 10.832 15.180 -19.889 1.00 98.81 1049 VAL A O 1
ATOM 8297 N N . HIS A 1 1050 ? 8.797 15.432 -18.963 1.00 98.62 1050 HIS A N 1
ATOM 8298 C CA . HIS A 1 1050 ? 8.421 16.628 -19.731 1.00 98.62 1050 HIS A CA 1
ATOM 8299 C C . HIS A 1 1050 ? 8.701 17.950 -18.999 1.00 98.62 1050 HIS A C 1
ATOM 8301 O O . HIS A 1 1050 ? 9.004 18.948 -19.646 1.00 98.62 1050 HIS A O 1
ATOM 8307 N N . GLU A 1 1051 ? 8.675 17.951 -17.664 1.00 98.75 1051 GLU A N 1
ATOM 8308 C CA . GLU A 1 1051 ? 8.992 19.120 -16.829 1.00 98.75 1051 GLU A CA 1
ATOM 8309 C C . GLU A 1 1051 ? 10.428 19.094 -16.295 1.00 98.75 1051 GLU A C 1
ATOM 8311 O O . GLU A 1 1051 ? 10.884 20.076 -15.708 1.00 98.75 1051 GLU A O 1
ATOM 8316 N N . TYR A 1 1052 ? 11.160 17.999 -16.532 1.00 98.69 1052 TYR A N 1
ATOM 8317 C CA . TYR A 1 1052 ? 12.519 17.762 -16.039 1.00 98.69 1052 TYR A CA 1
ATOM 8318 C C . TYR A 1 1052 ? 12.620 17.779 -14.509 1.00 98.69 1052 TYR A C 1
ATOM 8320 O O . TYR A 1 1052 ? 13.647 18.156 -13.944 1.00 98.69 1052 TYR A O 1
ATOM 8328 N N . ILE A 1 1053 ? 11.554 17.362 -13.826 1.00 98.88 1053 ILE A N 1
ATOM 8329 C CA . ILE A 1 1053 ? 11.567 17.169 -12.374 1.00 98.88 1053 ILE A CA 1
ATOM 8330 C C . ILE A 1 1053 ? 12.302 15.853 -12.069 1.00 98.88 1053 ILE A C 1
ATOM 8332 O O . ILE A 1 1053 ? 11.935 14.817 -12.629 1.00 98.88 1053 ILE A O 1
ATOM 8336 N N . PRO A 1 1054 ? 13.310 15.821 -11.183 1.00 98.88 1054 PRO A N 1
ATOM 8337 C CA . PRO A 1 1054 ? 14.004 14.579 -10.872 1.00 98.88 1054 PRO A CA 1
ATOM 8338 C C . PRO A 1 1054 ? 13.092 13.573 -10.170 1.00 98.88 1054 PRO A C 1
ATOM 8340 O O . PRO A 1 1054 ? 12.192 13.926 -9.402 1.00 98.88 1054 PRO A O 1
ATOM 8343 N N . TRP A 1 1055 ? 13.352 12.291 -10.401 1.00 98.88 1055 TRP A N 1
ATOM 8344 C CA . TRP A 1 1055 ? 12.915 11.258 -9.467 1.00 98.88 1055 TRP A CA 1
ATOM 8345 C C . TRP A 1 1055 ? 13.650 11.457 -8.139 1.00 98.88 1055 TRP A C 1
ATOM 8347 O O . TRP A 1 1055 ? 14.770 11.965 -8.115 1.00 98.88 1055 TRP A O 1
ATOM 8357 N N . ARG A 1 1056 ? 13.044 11.087 -7.007 1.00 98.81 1056 ARG A N 1
ATOM 8358 C CA . ARG A 1 1056 ? 13.622 11.386 -5.679 1.00 98.81 1056 ARG A CA 1
ATOM 8359 C C . ARG A 1 1056 ? 14.601 10.305 -5.241 1.00 98.81 1056 ARG A C 1
ATOM 8361 O O . ARG A 1 1056 ? 14.547 9.801 -4.127 1.00 98.81 1056 ARG A O 1
ATOM 8368 N N . THR A 1 1057 ? 15.479 9.938 -6.159 1.00 98.94 1057 THR A N 1
ATOM 8369 C CA . THR A 1 1057 ? 16.514 8.925 -5.987 1.00 98.94 1057 THR A CA 1
ATOM 8370 C C . THR A 1 1057 ? 17.865 9.581 -5.780 1.00 98.94 1057 THR A C 1
ATOM 8372 O O . THR A 1 1057 ? 18.059 10.745 -6.132 1.00 98.94 1057 THR A O 1
ATOM 8375 N N . LEU A 1 1058 ? 18.828 8.819 -5.267 1.00 98.88 1058 LEU A N 1
ATOM 8376 C CA . LEU A 1 1058 ? 20.220 9.236 -5.116 1.00 98.88 1058 LEU A CA 1
ATOM 8377 C C . LEU A 1 1058 ? 20.771 9.908 -6.390 1.00 98.88 1058 LEU A C 1
ATOM 8379 O O . LEU A 1 1058 ? 21.425 10.945 -6.309 1.00 98.88 1058 LEU A O 1
ATOM 8383 N N . THR A 1 1059 ? 20.453 9.363 -7.564 1.00 98.81 1059 THR A N 1
ATOM 8384 C CA . THR A 1 1059 ? 20.916 9.881 -8.863 1.00 98.81 1059 THR A CA 1
ATOM 8385 C C . THR A 1 1059 ? 20.017 10.979 -9.430 1.00 98.81 1059 THR A C 1
ATOM 8387 O O . THR A 1 1059 ? 20.437 11.676 -10.347 1.00 98.81 1059 THR A O 1
ATOM 8390 N N . GLY A 1 1060 ? 18.792 11.148 -8.921 1.00 98.81 1060 GLY A N 1
ATOM 8391 C CA . GLY A 1 1060 ? 17.750 11.995 -9.511 1.00 98.81 1060 GLY A CA 1
ATOM 8392 C C . GLY A 1 1060 ? 16.991 11.339 -10.671 1.00 98.81 1060 GLY A C 1
ATOM 8393 O O . GLY A 1 1060 ? 16.064 11.924 -11.229 1.00 98.81 1060 GLY A O 1
ATOM 8394 N N . ARG A 1 1061 ? 17.412 10.141 -11.089 1.00 98.88 1061 ARG A N 1
ATOM 8395 C CA . ARG A 1 1061 ? 16.948 9.431 -12.288 1.00 98.88 1061 ARG A CA 1
ATOM 8396 C C . ARG A 1 1061 ? 16.364 8.076 -11.901 1.00 98.88 1061 ARG A C 1
ATOM 8398 O O . ARG A 1 1061 ? 16.475 7.653 -10.752 1.00 98.88 1061 ARG A O 1
ATOM 8405 N N . GLN A 1 1062 ? 15.754 7.392 -12.860 1.00 98.94 1062 GLN A N 1
ATOM 8406 C CA . GLN A 1 1062 ? 15.257 6.036 -12.645 1.00 98.94 1062 GLN A CA 1
ATOM 8407 C C . GLN A 1 1062 ? 16.435 5.078 -12.420 1.00 98.94 1062 GLN A C 1
ATOM 8409 O O . GLN A 1 1062 ? 17.349 5.055 -13.247 1.00 98.94 1062 GLN A O 1
ATOM 8414 N N . GLN A 1 1063 ? 16.437 4.340 -11.305 1.00 98.88 1063 GLN A N 1
ATOM 8415 C CA . GLN A 1 1063 ? 17.593 3.541 -10.888 1.00 98.88 1063 GLN A CA 1
ATOM 8416 C C . GLN A 1 1063 ? 17.499 2.055 -11.233 1.00 98.88 1063 GLN A C 1
ATOM 8418 O O . GLN A 1 1063 ? 16.730 1.315 -10.617 1.00 98.88 1063 GLN A O 1
ATOM 8423 N N . PHE A 1 1064 ? 18.362 1.597 -12.139 1.00 98.88 1064 PHE A N 1
ATOM 8424 C CA . PHE A 1 1064 ? 18.654 0.181 -12.343 1.00 98.88 1064 PHE A CA 1
ATOM 8425 C C . PHE A 1 1064 ? 19.514 -0.385 -11.202 1.00 98.88 1064 PHE A C 1
ATOM 8427 O O . PHE A 1 1064 ? 19.269 -1.516 -10.753 1.00 98.88 1064 PHE A O 1
ATOM 8434 N N . TYR A 1 1065 ? 20.484 0.400 -10.712 1.00 98.88 1065 TYR A N 1
ATOM 8435 C CA . TYR A 1 1065 ? 21.485 -0.039 -9.743 1.00 98.88 1065 TYR A CA 1
ATOM 8436 C C . TYR A 1 1065 ? 21.271 0.551 -8.345 1.00 98.88 1065 TYR A C 1
ATOM 8438 O O . TYR A 1 1065 ? 21.153 1.762 -8.160 1.00 98.88 1065 TYR A O 1
ATOM 8446 N N . GLN A 1 1066 ? 21.232 -0.340 -7.354 1.00 98.81 1066 GLN A N 1
ATOM 8447 C CA . GLN A 1 1066 ? 20.968 -0.052 -5.947 1.00 98.81 1066 GLN A CA 1
ATOM 8448 C C . GLN A 1 1066 ? 22.247 -0.273 -5.138 1.00 98.81 1066 GLN A C 1
ATOM 8450 O O . GLN A 1 1066 ? 22.617 -1.405 -4.836 1.00 98.81 1066 GLN A O 1
ATOM 8455 N N . ASP A 1 1067 ? 22.926 0.813 -4.787 1.00 98.56 1067 ASP A N 1
ATOM 8456 C CA . ASP A 1 1067 ? 24.305 0.763 -4.297 1.00 98.56 1067 ASP A CA 1
ATOM 8457 C C . ASP A 1 1067 ? 24.436 0.763 -2.762 1.00 98.56 1067 ASP A C 1
ATOM 8459 O O . ASP A 1 1067 ? 25.543 0.753 -2.228 1.00 98.56 1067 ASP A O 1
ATOM 8463 N N . HIS A 1 1068 ? 23.311 0.753 -2.038 1.00 98.75 1068 HIS A N 1
ATOM 8464 C CA . HIS A 1 1068 ? 23.311 0.668 -0.579 1.00 98.75 1068 HIS A CA 1
ATOM 8465 C C . HIS A 1 1068 ? 23.971 -0.648 -0.112 1.00 98.75 1068 HIS A C 1
ATOM 8467 O O . HIS A 1 1068 ? 23.636 -1.706 -0.655 1.00 98.75 1068 HIS A O 1
ATOM 8473 N N . PRO A 1 1069 ? 24.811 -0.654 0.946 1.00 98.25 1069 PRO A N 1
ATOM 8474 C CA . PRO A 1 1069 ? 25.546 -1.852 1.367 1.00 98.25 1069 PRO A CA 1
ATOM 8475 C C . PRO A 1 1069 ? 24.682 -3.099 1.598 1.00 98.25 1069 PRO A C 1
ATOM 8477 O O . PRO A 1 1069 ? 25.072 -4.194 1.204 1.00 98.25 1069 PRO A O 1
ATOM 8480 N N . TRP A 1 1070 ? 23.476 -2.956 2.167 1.00 98.62 1070 TRP A N 1
ATOM 8481 C CA . TRP A 1 1070 ? 22.547 -4.090 2.302 1.00 98.62 1070 TRP A CA 1
ATOM 8482 C C . TRP A 1 1070 ? 21.990 -4.564 0.952 1.00 98.62 1070 TRP A C 1
ATOM 8484 O O . TRP A 1 1070 ? 21.849 -5.764 0.759 1.00 98.62 1070 TRP A O 1
ATOM 8494 N N . MET A 1 1071 ? 21.720 -3.678 -0.012 1.00 98.75 1071 MET A N 1
ATOM 8495 C CA . MET A 1 1071 ? 21.271 -4.111 -1.346 1.00 98.75 1071 MET A CA 1
ATOM 8496 C C . MET A 1 1071 ? 22.350 -4.955 -2.031 1.00 98.75 1071 MET A C 1
ATOM 8498 O O . MET A 1 1071 ? 22.044 -6.004 -2.594 1.00 98.75 1071 MET A O 1
ATOM 8502 N N . LEU A 1 1072 ? 23.619 -4.554 -1.912 1.00 98.38 1072 LEU A N 1
ATOM 8503 C CA . LEU A 1 1072 ? 24.756 -5.303 -2.451 1.00 98.38 1072 LEU A CA 1
ATOM 8504 C C . LEU A 1 1072 ? 24.968 -6.635 -1.715 1.00 98.38 1072 LEU A C 1
ATOM 8506 O O . LEU A 1 1072 ? 25.088 -7.684 -2.351 1.00 98.38 1072 LEU A O 1
ATOM 8510 N N . ALA A 1 1073 ? 24.942 -6.619 -0.380 1.00 97.94 1073 ALA A N 1
ATOM 8511 C CA . ALA A 1 1073 ? 25.140 -7.812 0.441 1.00 97.94 1073 ALA A CA 1
ATOM 8512 C C . ALA A 1 1073 ? 24.034 -8.860 0.268 1.00 97.94 1073 ALA A C 1
ATOM 8514 O O . ALA A 1 1073 ? 24.308 -10.056 0.306 1.00 97.94 1073 ALA A O 1
ATOM 8515 N N . PHE A 1 1074 ? 22.797 -8.432 0.019 1.00 98.50 1074 PHE A N 1
ATOM 8516 C CA . PHE A 1 1074 ? 21.685 -9.325 -0.308 1.00 98.50 1074 PHE A CA 1
ATOM 8517 C C . PHE A 1 1074 ? 21.567 -9.615 -1.810 1.00 98.50 1074 PHE A C 1
ATOM 8519 O O . PHE A 1 1074 ? 20.605 -10.252 -2.215 1.00 98.50 1074 PHE A O 1
ATOM 8526 N N . GLY A 1 1075 ? 22.537 -9.207 -2.638 1.00 98.06 1075 GLY A N 1
ATOM 8527 C CA . GLY A 1 1075 ? 22.624 -9.601 -4.050 1.00 98.06 1075 GLY A CA 1
ATOM 8528 C C . GLY A 1 1075 ? 21.592 -8.932 -4.957 1.00 98.06 1075 GLY A C 1
ATOM 8529 O O . GLY A 1 1075 ? 21.290 -9.444 -6.031 1.00 98.06 1075 GLY A O 1
ATOM 8530 N N . GLU A 1 1076 ? 21.055 -7.793 -4.527 1.00 98.62 1076 GLU A N 1
ATOM 8531 C CA . GLU A 1 1076 ? 19.968 -7.055 -5.175 1.00 98.62 1076 GLU A CA 1
ATOM 8532 C C . GLU A 1 1076 ? 20.444 -5.693 -5.706 1.00 98.62 1076 GLU A C 1
ATOM 8534 O O . GLU A 1 1076 ? 19.634 -4.804 -5.973 1.00 98.62 1076 GLU A O 1
ATOM 8539 N N . GLY A 1 1077 ? 21.755 -5.519 -5.911 1.00 98.19 1077 GLY A N 1
ATOM 8540 C CA . GLY A 1 1077 ? 22.313 -4.332 -6.566 1.00 98.19 1077 GLY A CA 1
ATOM 8541 C C . GLY A 1 1077 ? 21.717 -4.114 -7.958 1.00 98.19 1077 GLY A C 1
ATOM 8542 O O . GLY A 1 1077 ? 21.184 -3.046 -8.244 1.00 98.19 1077 GLY A O 1
ATOM 8543 N N . LEU A 1 1078 ? 21.671 -5.163 -8.781 1.00 98.69 1078 LEU A N 1
ATOM 8544 C CA . LEU A 1 1078 ? 20.925 -5.207 -10.045 1.00 98.69 1078 LEU A CA 1
ATOM 8545 C C . LEU A 1 1078 ? 19.747 -6.184 -9.937 1.00 98.69 1078 LEU A C 1
ATOM 8547 O O . LEU A 1 1078 ? 19.736 -7.068 -9.080 1.00 98.69 1078 LEU A O 1
ATOM 8551 N N . ALA A 1 1079 ? 18.757 -6.036 -10.819 1.00 98.19 1079 ALA A N 1
ATOM 8552 C CA . ALA A 1 1079 ? 17.664 -7.002 -10.921 1.00 98.19 1079 ALA A CA 1
ATOM 8553 C C . ALA A 1 1079 ? 18.213 -8.373 -11.345 1.00 98.19 1079 ALA A C 1
ATOM 8555 O O . ALA A 1 1079 ? 19.041 -8.452 -12.249 1.00 98.19 1079 ALA A O 1
ATOM 8556 N N . SER A 1 1080 ? 17.768 -9.450 -10.707 1.00 97.69 1080 SER A N 1
ATOM 8557 C CA . SER A 1 1080 ? 18.174 -10.820 -11.031 1.00 97.69 1080 SER A CA 1
ATOM 8558 C C . SER A 1 1080 ? 17.006 -11.781 -10.825 1.00 97.69 1080 SER A C 1
ATOM 8560 O O . SER A 1 1080 ? 15.992 -11.424 -10.227 1.00 97.69 1080 SER A O 1
ATOM 8562 N N . TYR A 1 1081 ? 17.125 -13.010 -11.327 1.00 98.50 1081 TYR A N 1
ATOM 8563 C CA . TYR A 1 1081 ? 16.166 -14.052 -10.972 1.00 98.50 1081 TYR A CA 1
ATOM 8564 C C . TYR A 1 1081 ? 16.512 -14.632 -9.605 1.00 98.50 1081 TYR A C 1
ATOM 8566 O O . TYR A 1 1081 ? 17.649 -15.047 -9.376 1.00 98.50 1081 TYR A O 1
ATOM 8574 N N . ARG A 1 1082 ? 15.503 -14.698 -8.736 1.00 98.12 1082 ARG A N 1
ATOM 8575 C CA . ARG A 1 1082 ? 15.538 -15.424 -7.469 1.00 98.12 1082 ARG A CA 1
ATOM 8576 C C . ARG A 1 1082 ? 14.339 -16.376 -7.415 1.00 98.12 1082 ARG A C 1
ATOM 8578 O O . ARG A 1 1082 ? 13.225 -15.915 -7.682 1.00 98.12 1082 ARG A O 1
ATOM 8585 N N . PRO A 1 1083 ? 14.543 -17.674 -7.132 1.00 97.94 1083 PRO A N 1
ATOM 8586 C CA . PRO A 1 1083 ? 13.438 -18.613 -6.996 1.00 97.94 1083 PRO A CA 1
ATOM 8587 C C . PRO A 1 1083 ? 12.611 -18.299 -5.740 1.00 97.94 1083 PRO A C 1
ATOM 8589 O O . PRO A 1 1083 ? 13.119 -17.638 -4.832 1.00 97.94 1083 PRO A O 1
ATOM 8592 N N . PRO A 1 1084 ? 11.354 -18.768 -5.660 1.00 98.44 1084 PRO A N 1
ATOM 8593 C CA . PRO A 1 1084 ? 10.588 -18.731 -4.417 1.00 98.44 1084 PRO A CA 1
ATOM 8594 C C . PRO A 1 1084 ? 11.370 -19.310 -3.233 1.00 98.44 1084 PRO A C 1
ATOM 8596 O O . PRO A 1 1084 ? 12.139 -20.257 -3.400 1.00 98.44 1084 PRO A O 1
ATOM 8599 N N . VAL A 1 1085 ? 11.178 -18.746 -2.041 1.00 97.62 1085 VAL A N 1
ATOM 8600 C CA . VAL A 1 1085 ? 11.885 -19.205 -0.834 1.00 97.62 1085 VAL A CA 1
ATOM 8601 C C . VAL A 1 1085 ? 11.207 -20.429 -0.221 1.00 97.62 1085 VAL A C 1
ATOM 8603 O O . VAL A 1 1085 ? 9.982 -20.539 -0.208 1.00 97.62 1085 VAL A O 1
ATOM 8606 N N . ASN A 1 1086 ? 11.993 -21.334 0.367 1.00 96.50 1086 ASN A N 1
ATOM 8607 C CA . ASN A 1 1086 ? 11.445 -22.456 1.124 1.00 96.50 1086 ASN A CA 1
ATOM 8608 C C . ASN A 1 1086 ? 11.162 -22.038 2.575 1.00 96.50 1086 ASN A C 1
ATOM 8610 O O . ASN A 1 1086 ? 12.075 -21.894 3.387 1.00 96.50 1086 ASN A O 1
ATOM 8614 N N . LEU A 1 1087 ? 9.881 -21.893 2.922 1.00 95.94 1087 LEU A N 1
ATOM 8615 C CA . LEU A 1 1087 ? 9.449 -21.505 4.271 1.00 95.94 1087 LEU A CA 1
ATOM 8616 C C . LEU A 1 1087 ? 9.511 -22.642 5.304 1.00 95.94 1087 LEU A C 1
ATOM 8618 O O . LEU A 1 1087 ? 9.235 -22.415 6.483 1.00 95.94 1087 LEU A O 1
ATOM 8622 N N . LYS A 1 1088 ? 9.855 -23.866 4.876 1.00 95.31 1088 LYS A N 1
ATOM 8623 C CA . LYS A 1 1088 ? 9.980 -25.070 5.718 1.00 95.31 1088 LYS A CA 1
ATOM 8624 C C . LYS A 1 1088 ? 8.699 -25.367 6.514 1.00 95.31 1088 LYS A C 1
ATOM 8626 O O . LYS A 1 1088 ? 8.742 -25.877 7.633 1.00 95.31 1088 LYS A O 1
ATOM 8631 N N . ALA A 1 1089 ? 7.543 -25.056 5.924 1.00 95.56 1089 ALA A N 1
ATOM 8632 C CA . ALA A 1 1089 ? 6.263 -25.048 6.626 1.00 95.56 1089 ALA A CA 1
ATOM 8633 C C . ALA A 1 1089 ? 5.568 -26.421 6.714 1.00 95.56 1089 ALA A C 1
ATOM 8635 O O . ALA A 1 1089 ? 4.668 -26.594 7.529 1.00 95.56 1089 ALA A O 1
ATOM 8636 N N . THR A 1 1090 ? 5.939 -27.413 5.902 1.00 96.25 1090 THR A N 1
ATOM 8637 C CA . THR A 1 1090 ? 5.154 -28.660 5.757 1.00 96.25 1090 THR A CA 1
ATOM 8638 C C . THR A 1 1090 ? 5.818 -29.896 6.360 1.00 96.25 1090 THR A C 1
ATOM 8640 O O . THR A 1 1090 ? 5.119 -30.767 6.878 1.00 96.25 1090 THR A O 1
ATOM 8643 N N . ALA A 1 1091 ? 7.154 -29.968 6.365 1.00 91.88 1091 ALA A N 1
ATOM 8644 C CA . ALA A 1 1091 ? 7.902 -31.153 6.802 1.00 91.88 1091 ALA A CA 1
ATOM 8645 C C . ALA A 1 1091 ? 7.585 -31.579 8.248 1.00 91.88 1091 ALA A C 1
ATOM 8647 O O . ALA A 1 1091 ? 7.547 -32.764 8.558 1.00 91.88 1091 ALA A O 1
ATOM 8648 N N . GLY A 1 1092 ? 7.302 -30.613 9.128 1.00 91.12 1092 GLY A N 1
ATOM 8649 C CA . GLY A 1 1092 ? 6.962 -30.868 10.528 1.00 91.12 1092 GLY A CA 1
ATOM 8650 C C . GLY A 1 1092 ? 5.533 -31.357 10.783 1.00 91.12 1092 GLY A C 1
ATOM 8651 O O . GLY A 1 1092 ? 5.185 -31.538 11.946 1.00 91.12 1092 GLY A O 1
ATOM 8652 N N . VAL A 1 1093 ? 4.695 -31.524 9.751 1.00 94.62 1093 VAL A N 1
ATOM 8653 C CA . VAL A 1 1093 ? 3.285 -31.948 9.899 1.00 94.62 1093 VAL A CA 1
ATOM 8654 C C . VAL A 1 1093 ? 2.810 -32.975 8.864 1.00 94.62 1093 VAL A C 1
ATOM 8656 O O . VAL A 1 1093 ? 1.850 -33.697 9.137 1.00 94.62 1093 VAL A O 1
ATOM 8659 N N . HIS A 1 1094 ? 3.451 -33.063 7.697 1.00 95.38 1094 HIS A N 1
ATOM 8660 C CA . HIS A 1 1094 ? 3.045 -33.961 6.613 1.00 95.38 1094 HIS A CA 1
ATOM 8661 C C . HIS A 1 1094 ? 3.144 -35.439 7.026 1.00 95.38 1094 HIS A C 1
ATOM 8663 O O . HIS A 1 1094 ? 4.183 -35.880 7.515 1.00 95.38 1094 HIS A O 1
ATOM 8669 N N . GLY A 1 1095 ? 2.057 -36.202 6.867 1.00 91.75 1095 GLY A N 1
ATOM 8670 C CA . GLY A 1 1095 ? 1.984 -37.617 7.239 1.00 91.75 1095 GLY A CA 1
ATOM 8671 C C . GLY A 1 1095 ? 1.974 -37.915 8.746 1.00 91.75 1095 GLY A C 1
ATOM 8672 O O . GLY A 1 1095 ? 1.959 -39.083 9.128 1.00 91.75 1095 GLY A O 1
ATOM 8673 N N . ILE A 1 1096 ? 1.972 -36.900 9.623 1.00 92.00 1096 ILE A N 1
ATOM 8674 C CA . ILE A 1 1096 ? 2.076 -37.102 11.083 1.00 92.00 1096 ILE A CA 1
ATOM 8675 C C . ILE A 1 1096 ? 0.711 -37.366 11.734 1.00 92.00 1096 ILE A C 1
ATOM 8677 O O . ILE A 1 1096 ? 0.606 -38.193 12.639 1.00 92.00 1096 ILE A O 1
ATOM 8681 N N . ARG A 1 1097 ? -0.343 -36.666 11.296 1.00 92.62 1097 ARG A N 1
ATOM 8682 C CA . ARG A 1 1097 ? -1.716 -36.792 11.827 1.00 92.62 1097 ARG A CA 1
ATOM 8683 C C . ARG A 1 1097 ? -2.696 -37.203 10.729 1.00 92.62 1097 ARG A C 1
ATOM 8685 O O . ARG A 1 1097 ? -3.615 -36.451 10.407 1.00 92.62 1097 ARG A O 1
ATOM 8692 N N . SER A 1 1098 ? -2.478 -38.373 10.134 1.00 94.19 1098 SER A N 1
ATOM 8693 C CA . SER A 1 1098 ? -3.332 -38.886 9.054 1.00 94.19 1098 SER A CA 1
ATOM 8694 C C . SER A 1 1098 ? -4.772 -39.133 9.529 1.00 94.19 1098 SER A C 1
ATOM 8696 O O . SER A 1 1098 ? -4.986 -39.643 10.629 1.00 94.19 1098 SER A O 1
ATOM 8698 N N . ASN A 1 1099 ? -5.750 -38.803 8.681 1.00 96.75 1099 ASN A N 1
ATOM 8699 C CA . ASN A 1 1099 ? -7.159 -39.194 8.824 1.00 96.75 1099 ASN A CA 1
ATOM 8700 C C . ASN A 1 1099 ? -7.515 -40.428 7.962 1.00 96.75 1099 ASN A C 1
ATOM 8702 O O . ASN A 1 1099 ? -8.684 -40.760 7.819 1.00 96.75 1099 ASN A O 1
ATOM 8706 N N . GLY A 1 1100 ? -6.517 -41.102 7.376 1.00 96.75 1100 GLY A N 1
ATOM 8707 C CA . GLY A 1 1100 ? -6.691 -42.252 6.483 1.00 96.75 1100 GLY A CA 1
ATOM 8708 C C . GLY A 1 1100 ? -6.741 -41.908 4.990 1.00 96.75 1100 GLY A C 1
ATOM 8709 O O . GLY A 1 1100 ? -6.508 -42.795 4.169 1.00 96.75 1100 GLY A O 1
ATOM 8710 N N . ASN A 1 1101 ? -6.969 -40.641 4.626 1.00 98.19 1101 ASN A N 1
ATOM 8711 C CA . ASN A 1 1101 ? -6.923 -40.188 3.235 1.00 98.19 1101 ASN A CA 1
ATOM 8712 C C . ASN A 1 1101 ? -5.494 -39.833 2.798 1.00 98.19 1101 ASN A C 1
ATOM 8714 O O . ASN A 1 1101 ? -4.619 -39.545 3.618 1.00 98.19 1101 ASN A O 1
ATOM 8718 N N . ALA A 1 1102 ? -5.261 -39.844 1.484 1.00 97.81 1102 ALA A N 1
ATOM 8719 C CA . ALA A 1 1102 ? -3.985 -39.440 0.905 1.00 97.81 1102 ALA A CA 1
ATOM 8720 C C . ALA A 1 1102 ? -3.737 -37.928 1.075 1.00 97.81 1102 ALA A C 1
ATOM 8722 O O . ALA A 1 1102 ? -4.661 -37.115 1.016 1.00 97.81 1102 ALA A O 1
ATOM 8723 N N . GLU A 1 1103 ? -2.468 -37.567 1.259 1.00 98.31 1103 GLU A N 1
ATOM 8724 C CA . GLU A 1 1103 ? -1.994 -36.199 1.480 1.00 98.31 1103 GLU A CA 1
ATOM 8725 C C . GLU A 1 1103 ? -1.025 -35.801 0.359 1.00 98.31 1103 GLU A C 1
ATOM 8727 O O . GLU A 1 1103 ? -0.144 -36.581 -0.002 1.00 98.31 1103 GLU A O 1
ATOM 8732 N N . ILE A 1 1104 ? -1.144 -34.577 -0.164 1.00 98.00 1104 ILE A N 1
ATOM 8733 C CA . ILE A 1 1104 ? -0.214 -34.008 -1.160 1.00 98.00 1104 ILE A CA 1
ATOM 8734 C C . ILE A 1 1104 ? 0.267 -32.620 -0.745 1.00 98.00 1104 ILE A C 1
ATOM 8736 O O . ILE A 1 1104 ? -0.425 -31.907 -0.021 1.00 98.00 1104 ILE A O 1
ATOM 8740 N N . LEU A 1 1105 ? 1.451 -32.229 -1.220 1.00 98.38 1105 LEU A N 1
ATOM 8741 C CA . LEU A 1 1105 ? 2.012 -30.894 -1.014 1.00 98.38 1105 LEU A CA 1
ATOM 8742 C C . LEU A 1 1105 ? 1.721 -30.011 -2.223 1.00 98.38 1105 LEU A C 1
ATOM 8744 O O . LEU A 1 1105 ? 2.086 -30.360 -3.344 1.00 98.38 1105 LEU A O 1
ATOM 8748 N N . LEU A 1 1106 ? 1.097 -28.857 -1.996 1.00 98.75 1106 LEU A N 1
ATOM 8749 C CA . LEU A 1 1106 ? 0.769 -27.901 -3.052 1.00 98.75 1106 LEU A CA 1
ATOM 8750 C C . LEU A 1 1106 ? 1.185 -26.485 -2.650 1.00 98.75 1106 LEU A C 1
ATOM 8752 O O . LEU A 1 1106 ? 1.067 -26.091 -1.488 1.00 98.75 1106 LEU A O 1
ATOM 8756 N N . ASN A 1 1107 ? 1.633 -25.700 -3.633 1.00 98.81 1107 ASN A N 1
ATOM 8757 C CA . ASN A 1 1107 ? 1.897 -24.278 -3.436 1.00 98.81 1107 ASN A CA 1
ATOM 8758 C C . ASN A 1 1107 ? 0.573 -23.533 -3.210 1.00 98.81 1107 ASN A C 1
ATOM 8760 O O . ASN A 1 1107 ? -0.357 -23.656 -4.012 1.00 98.81 1107 ASN A O 1
ATOM 8764 N N . PHE A 1 1108 ? 0.486 -22.772 -2.123 1.00 98.81 1108 PHE A N 1
ATOM 8765 C CA . PHE A 1 1108 ? -0.729 -22.116 -1.666 1.00 98.81 1108 PHE A CA 1
ATOM 8766 C C . PHE A 1 1108 ? -0.833 -20.682 -2.195 1.00 98.81 1108 PHE A C 1
ATOM 8768 O O . PHE A 1 1108 ? -0.186 -19.755 -1.712 1.00 98.81 1108 PHE A O 1
ATOM 8775 N N . ILE A 1 1109 ? -1.687 -20.484 -3.198 1.00 98.69 1109 ILE A N 1
ATOM 8776 C CA . ILE A 1 1109 ? -1.835 -19.213 -3.909 1.00 98.69 1109 ILE A CA 1
ATOM 8777 C C . ILE A 1 1109 ? -3.153 -18.533 -3.518 1.00 98.69 1109 ILE A C 1
ATOM 8779 O O . ILE A 1 1109 ? -4.226 -19.131 -3.535 1.00 98.69 1109 ILE A O 1
ATOM 8783 N N . THR A 1 1110 ? -3.095 -17.245 -3.174 1.00 98.62 1110 THR A N 1
ATOM 8784 C CA . THR A 1 1110 ? -4.237 -16.498 -2.605 1.00 98.62 1110 THR A CA 1
ATOM 8785 C C . THR A 1 1110 ? -4.621 -15.258 -3.433 1.00 98.62 1110 THR A C 1
ATOM 8787 O O . THR A 1 1110 ? -4.498 -14.117 -2.971 1.00 98.62 1110 THR A O 1
ATOM 8790 N N . PRO A 1 1111 ? -5.064 -15.422 -4.696 1.00 98.62 1111 PRO A N 1
ATOM 8791 C CA . PRO A 1 1111 ? -5.462 -14.301 -5.549 1.00 98.62 1111 PRO A CA 1
ATOM 8792 C C . PRO A 1 1111 ? -6.781 -13.687 -5.056 1.00 98.62 1111 PRO A C 1
ATOM 8794 O O . PRO A 1 1111 ? -7.579 -14.365 -4.422 1.00 98.62 1111 PRO A O 1
ATOM 8797 N N . HIS A 1 1112 ? -7.062 -12.412 -5.330 1.00 98.81 1112 HIS A N 1
ATOM 8798 C CA . HIS A 1 1112 ? -8.280 -11.763 -4.808 1.00 98.81 1112 HIS A CA 1
ATOM 8799 C C . HIS A 1 1112 ? -9.558 -12.316 -5.453 1.00 98.81 1112 HIS A C 1
ATOM 8801 O O . HIS A 1 1112 ? -9.610 -12.517 -6.666 1.00 98.81 1112 HIS A O 1
ATOM 8807 N N . GLN A 1 1113 ? -10.588 -12.563 -4.642 1.00 98.44 1113 GLN A N 1
ATOM 8808 C CA . GLN A 1 1113 ? -11.806 -13.262 -5.054 1.00 98.44 1113 GLN A CA 1
ATOM 8809 C C . GLN A 1 1113 ? -12.730 -12.457 -5.977 1.00 98.44 1113 GLN A C 1
ATOM 8811 O O . GLN A 1 1113 ? -12.700 -11.231 -6.018 1.00 98.44 1113 GLN A O 1
ATOM 8816 N N . LYS A 1 1114 ? -13.604 -13.175 -6.693 1.00 98.69 1114 LYS A N 1
ATOM 8817 C CA . LYS A 1 1114 ? -14.666 -12.606 -7.541 1.00 98.69 1114 LYS A CA 1
ATOM 8818 C C . LYS A 1 1114 ? -15.936 -12.242 -6.767 1.00 98.69 1114 LYS A C 1
ATOM 8820 O O . LYS A 1 1114 ? -16.705 -11.396 -7.215 1.00 98.69 1114 LYS A O 1
ATOM 8825 N N . TRP A 1 1115 ? -16.155 -12.890 -5.626 1.00 98.62 1115 TRP A N 1
ATOM 8826 C CA . TRP A 1 1115 ? -17.409 -12.877 -4.858 1.00 98.62 1115 TRP A CA 1
ATOM 8827 C C . TRP A 1 1115 ? -17.306 -12.040 -3.581 1.00 98.62 1115 TRP A C 1
ATOM 8829 O O . TRP A 1 1115 ? -18.085 -12.167 -2.648 1.00 98.62 1115 TRP A O 1
ATOM 8839 N N . GLY A 1 1116 ? -16.314 -11.164 -3.545 1.00 98.50 1116 GLY A N 1
ATOM 8840 C CA . GLY A 1 1116 ? -15.977 -10.351 -2.398 1.00 98.50 1116 GLY A CA 1
ATOM 8841 C C . GLY A 1 1116 ? -14.975 -9.287 -2.798 1.00 98.50 1116 GLY A C 1
ATOM 8842 O O . GLY A 1 1116 ? -14.310 -9.407 -3.826 1.00 98.50 1116 GLY A O 1
ATOM 8843 N N . ILE A 1 1117 ? -14.871 -8.238 -1.993 1.00 98.81 1117 ILE A N 1
ATOM 8844 C CA . ILE A 1 1117 ? -13.701 -7.363 -1.996 1.00 98.81 1117 ILE A CA 1
ATOM 8845 C C . ILE A 1 1117 ? -13.005 -7.606 -0.667 1.00 98.81 1117 ILE A C 1
ATOM 8847 O O . ILE A 1 1117 ? -13.486 -7.172 0.384 1.00 98.81 1117 ILE A O 1
ATOM 8851 N N . HIS A 1 1118 ? -11.899 -8.346 -0.724 1.00 98.56 1118 HIS A N 1
ATOM 8852 C CA . HIS A 1 1118 ? -11.323 -8.987 0.455 1.00 98.56 1118 HIS A CA 1
ATOM 8853 C C . HIS A 1 1118 ? -12.390 -9.855 1.130 1.00 98.56 1118 HIS A C 1
ATOM 8855 O O . HIS A 1 1118 ? -12.981 -10.685 0.448 1.00 98.56 1118 HIS A O 1
ATOM 8861 N N . SER A 1 1119 ? -12.657 -9.650 2.421 1.00 98.62 1119 SER A N 1
ATOM 8862 C CA . SER A 1 1119 ? -13.744 -10.318 3.147 1.00 98.62 1119 SER A CA 1
ATOM 8863 C C . SER A 1 1119 ? -15.083 -9.584 3.087 1.00 98.62 1119 SER A C 1
ATOM 8865 O O . SER A 1 1119 ? -16.123 -10.212 3.260 1.00 98.62 1119 SER A O 1
ATOM 8867 N N . THR A 1 1120 ? -15.107 -8.282 2.790 1.00 98.75 1120 THR A N 1
ATOM 8868 C CA . THR A 1 1120 ? -16.372 -7.566 2.573 1.00 98.75 1120 THR A CA 1
ATOM 8869 C C . THR A 1 1120 ? -17.103 -8.177 1.377 1.00 98.75 1120 THR A C 1
ATOM 8871 O O . THR A 1 1120 ? -16.481 -8.520 0.373 1.00 98.75 1120 THR A O 1
ATOM 8874 N N . TYR A 1 1121 ? -18.425 -8.299 1.485 1.00 98.75 1121 TYR A N 1
ATOM 8875 C CA . TYR A 1 1121 ? -19.329 -9.012 0.573 1.00 98.75 1121 TYR A CA 1
ATOM 8876 C C . TYR A 1 1121 ? -19.268 -10.540 0.622 1.00 98.75 1121 TYR A C 1
ATOM 8878 O O . TYR A 1 1121 ? -20.171 -11.168 0.086 1.00 98.75 1121 TYR A O 1
ATOM 8886 N N . THR A 1 1122 ? -18.302 -11.159 1.300 1.00 97.50 1122 THR A N 1
ATOM 8887 C CA . THR A 1 1122 ? -18.245 -12.631 1.359 1.00 97.50 1122 THR A CA 1
ATOM 8888 C C . THR A 1 1122 ? -19.432 -13.227 2.107 1.00 97.50 1122 THR A C 1
ATOM 8890 O O . THR A 1 1122 ? -19.944 -14.269 1.728 1.00 97.50 1122 THR A O 1
ATOM 8893 N N . ASP A 1 1123 ? -19.895 -12.557 3.159 1.00 98.31 1123 ASP A N 1
ATOM 8894 C CA . ASP A 1 1123 ? -21.080 -12.936 3.929 1.00 98.31 1123 ASP A CA 1
ATOM 8895 C C . ASP A 1 1123 ? -22.391 -12.435 3.299 1.00 98.31 1123 ASP A C 1
ATOM 8897 O O . ASP A 1 1123 ? -23.477 -12.717 3.806 1.00 98.31 1123 ASP A O 1
ATOM 8901 N N . ASN A 1 1124 ? -22.310 -11.689 2.192 1.00 98.75 1124 ASN A N 1
ATOM 8902 C CA . ASN A 1 1124 ? -23.480 -11.207 1.477 1.00 98.75 1124 ASN A CA 1
ATOM 8903 C C . ASN A 1 1124 ? -24.157 -12.367 0.745 1.00 98.75 1124 ASN A C 1
ATOM 8905 O O . ASN A 1 1124 ? -23.548 -13.037 -0.092 1.00 98.75 1124 ASN A O 1
ATOM 8909 N N . LEU A 1 1125 ? -25.448 -12.567 1.015 1.00 98.69 1125 LEU A N 1
ATOM 8910 C CA . LEU A 1 1125 ? -26.201 -13.692 0.465 1.00 98.69 1125 LEU A CA 1
ATOM 8911 C C . LEU A 1 1125 ? -26.184 -13.739 -1.072 1.00 98.69 1125 LEU A C 1
ATOM 8913 O O . LEU A 1 1125 ? -26.121 -14.827 -1.640 1.00 98.69 1125 LEU A O 1
ATOM 8917 N N . LEU A 1 1126 ? -26.198 -12.590 -1.755 1.00 98.62 1126 LEU A N 1
ATOM 8918 C CA . LEU A 1 1126 ? -26.142 -12.541 -3.220 1.00 98.62 1126 LEU A CA 1
ATOM 8919 C C . LEU A 1 1126 ? -24.807 -13.092 -3.737 1.00 98.62 1126 LEU A C 1
ATOM 8921 O O . LEU A 1 1126 ? -24.790 -13.879 -4.681 1.00 98.62 1126 LEU A O 1
ATOM 8925 N N . MET A 1 1127 ? -23.693 -12.729 -3.098 1.00 98.69 1127 MET A N 1
ATOM 8926 C CA . MET A 1 1127 ? -22.370 -13.234 -3.476 1.00 98.69 1127 MET A CA 1
ATOM 8927 C C . MET A 1 1127 ? -22.187 -14.709 -3.109 1.00 98.69 1127 MET A C 1
ATOM 8929 O O . MET A 1 1127 ? -21.633 -15.473 -3.897 1.00 98.69 1127 MET A O 1
ATOM 8933 N N . LEU A 1 1128 ? -22.698 -15.143 -1.955 1.00 98.62 1128 LEU A N 1
ATOM 8934 C CA . LEU A 1 1128 ? -22.711 -16.559 -1.572 1.00 98.62 1128 LEU A CA 1
ATOM 8935 C C . LEU A 1 1128 ? -23.495 -17.405 -2.580 1.00 98.62 1128 LEU A C 1
ATOM 8937 O O . LEU A 1 1128 ? -23.031 -18.472 -2.976 1.00 98.62 1128 LEU A O 1
ATOM 8941 N N . THR A 1 1129 ? -24.639 -16.897 -3.040 1.00 98.50 1129 THR A N 1
ATOM 8942 C CA . THR A 1 1129 ? -25.505 -17.577 -4.015 1.00 98.50 1129 THR A CA 1
ATOM 8943 C C . THR A 1 1129 ? -24.863 -17.652 -5.400 1.00 98.50 1129 THR A C 1
ATOM 8945 O O . THR A 1 1129 ? -24.952 -18.684 -6.055 1.00 98.50 1129 THR A O 1
ATOM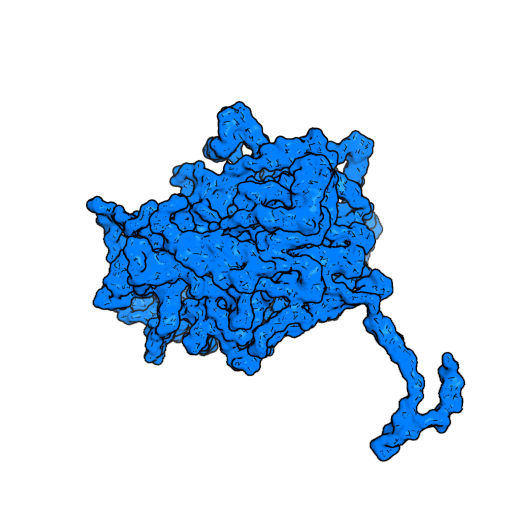 8948 N N . LEU A 1 1130 ? -24.197 -16.581 -5.849 1.00 98.44 1130 LEU A N 1
ATOM 8949 C CA . LEU A 1 1130 ? -23.494 -16.560 -7.140 1.00 98.44 1130 LEU A CA 1
ATOM 8950 C C . LEU A 1 1130 ? -22.171 -17.341 -7.131 1.00 98.44 1130 LEU A C 1
ATOM 8952 O O . LEU A 1 1130 ? -21.628 -17.637 -8.194 1.00 98.44 1130 LEU A O 1
ATOM 8956 N N . SER A 1 1131 ? -21.643 -17.641 -5.945 1.00 96.12 1131 SER A N 1
ATOM 8957 C CA . SER A 1 1131 ? -20.418 -18.411 -5.758 1.00 96.12 1131 SER A CA 1
ATOM 8958 C C . SER A 1 1131 ? -20.728 -19.895 -5.531 1.00 96.12 1131 SER A C 1
ATOM 8960 O O . SER A 1 1131 ? -21.365 -20.545 -6.353 1.00 96.12 1131 SER A O 1
ATOM 8962 N N . ARG A 1 1132 ? -20.238 -20.454 -4.423 1.00 97.12 1132 ARG A N 1
ATOM 8963 C CA . ARG A 1 1132 ? -20.470 -21.828 -3.971 1.00 97.12 1132 ARG A CA 1
ATOM 8964 C C . ARG A 1 1132 ? -20.937 -21.852 -2.510 1.00 97.12 1132 ARG A C 1
ATOM 8966 O O . ARG A 1 1132 ? -20.778 -22.871 -1.854 1.00 97.12 1132 ARG A O 1
ATOM 8973 N N . GLY A 1 1133 ? -21.483 -20.760 -1.965 1.00 96.75 1133 GLY A N 1
ATOM 8974 C CA . GLY A 1 1133 ? -22.125 -20.744 -0.641 1.00 96.75 1133 GLY A CA 1
ATOM 8975 C C . GLY A 1 1133 ? -21.198 -20.868 0.578 1.00 96.75 1133 GLY A C 1
ATOM 8976 O O . GLY A 1 1133 ? -21.647 -21.321 1.629 1.00 96.75 1133 GLY A O 1
ATOM 8977 N N . GLY A 1 1134 ? -19.911 -20.531 0.465 1.00 96.56 1134 GLY A N 1
ATOM 8978 C CA . GLY A 1 1134 ? -18.964 -20.551 1.590 1.00 96.56 1134 GLY A CA 1
ATOM 8979 C C . GLY A 1 1134 ? -17.502 -20.699 1.155 1.00 96.56 1134 GLY A C 1
ATOM 8980 O O . GLY A 1 1134 ? -17.237 -20.632 -0.048 1.00 96.56 1134 GLY A O 1
ATOM 8981 N N . PRO A 1 1135 ? -16.579 -20.921 2.111 1.00 98.50 1135 PRO A N 1
ATOM 8982 C CA . PRO A 1 1135 ? -15.161 -21.135 1.846 1.00 98.50 1135 PRO A CA 1
ATOM 8983 C C . PRO A 1 1135 ? -14.887 -22.276 0.860 1.00 98.50 1135 PRO A C 1
ATOM 8985 O O . PRO A 1 1135 ? -15.323 -23.414 1.054 1.00 98.50 1135 PRO A O 1
ATOM 8988 N N . ILE A 1 1136 ? -14.130 -21.958 -0.188 1.00 98.75 1136 ILE A N 1
ATOM 8989 C CA . ILE A 1 1136 ? -13.722 -22.866 -1.258 1.00 98.75 1136 ILE A CA 1
ATOM 8990 C C . ILE A 1 1136 ? -12.240 -22.715 -1.623 1.00 98.75 1136 ILE A C 1
ATOM 8992 O O . ILE A 1 1136 ? -11.679 -21.613 -1.571 1.00 98.75 1136 ILE A O 1
ATOM 8996 N N . MET A 1 1137 ? -11.628 -23.814 -2.063 1.00 98.75 1137 MET A N 1
ATOM 8997 C CA . MET A 1 1137 ? -10.254 -23.884 -2.571 1.00 98.75 1137 MET A CA 1
ATOM 8998 C C . MET A 1 1137 ? -10.218 -24.594 -3.923 1.00 98.75 1137 MET A C 1
ATOM 9000 O O . MET A 1 1137 ? -10.821 -25.646 -4.097 1.00 98.75 1137 MET A O 1
ATOM 9004 N N . TRP A 1 1138 ? -9.512 -24.011 -4.885 1.00 98.88 1138 TRP A N 1
ATOM 9005 C CA . TRP A 1 1138 ? -9.446 -24.493 -6.258 1.00 98.88 1138 TRP A CA 1
ATOM 9006 C C . TRP A 1 1138 ? -8.225 -25.381 -6.469 1.00 98.88 1138 TRP A C 1
ATOM 9008 O O . TRP A 1 1138 ? -7.110 -24.963 -6.158 1.00 98.88 1138 TRP A O 1
ATOM 9018 N N . LEU A 1 1139 ? -8.441 -26.565 -7.034 1.00 98.38 1139 LEU A N 1
ATOM 9019 C CA . LEU A 1 1139 ? -7.423 -27.586 -7.288 1.00 98.38 1139 LEU A CA 1
ATOM 9020 C C . LEU A 1 1139 ? -7.402 -27.924 -8.783 1.00 98.38 1139 LEU A C 1
ATOM 9022 O O . LEU A 1 1139 ? -8.433 -27.806 -9.456 1.00 98.38 1139 LEU A O 1
ATOM 9026 N N . SER A 1 1140 ? -6.262 -28.397 -9.289 1.00 98.81 1140 SER A N 1
ATOM 9027 C CA . SER A 1 1140 ? -6.224 -29.021 -10.614 1.00 98.81 1140 SER A CA 1
ATOM 9028 C C . SER A 1 1140 ? -6.967 -30.362 -10.599 1.00 98.81 1140 SER A C 1
ATOM 9030 O O . SER A 1 1140 ? -7.108 -31.004 -9.556 1.00 98.81 1140 SER A O 1
ATOM 9032 N N . GLU A 1 1141 ? -7.456 -30.797 -11.761 1.00 98.75 1141 GLU A N 1
ATOM 9033 C CA . GLU A 1 1141 ? -8.070 -32.124 -11.896 1.00 98.75 1141 GLU A CA 1
ATOM 9034 C C . GLU A 1 1141 ? -7.091 -33.258 -11.586 1.00 98.75 1141 GLU A C 1
ATOM 9036 O O . GLU A 1 1141 ? -7.500 -34.285 -11.048 1.00 98.75 1141 GLU A O 1
ATOM 9041 N N . ASP A 1 1142 ? -5.813 -33.074 -11.915 1.00 98.44 1142 ASP A N 1
ATOM 9042 C CA . ASP A 1 1142 ? -4.781 -34.087 -11.706 1.00 98.44 1142 ASP A CA 1
ATOM 9043 C C . ASP A 1 1142 ? -4.439 -34.216 -10.218 1.00 98.44 1142 ASP A C 1
ATOM 9045 O O . ASP A 1 1142 ? -4.454 -35.323 -9.682 1.00 98.44 1142 ASP A O 1
ATOM 9049 N N . ASP A 1 1143 ? -4.242 -33.091 -9.523 1.00 98.69 1143 ASP A N 1
ATOM 9050 C CA . ASP A 1 1143 ? -3.975 -33.085 -8.080 1.00 98.69 1143 ASP A CA 1
ATOM 9051 C C . ASP A 1 1143 ? -5.170 -33.644 -7.292 1.00 98.69 1143 ASP A C 1
ATOM 9053 O O . ASP A 1 1143 ? -4.987 -34.443 -6.377 1.00 98.69 1143 ASP A O 1
ATOM 9057 N N . ALA A 1 1144 ? -6.404 -33.286 -7.670 1.00 98.75 1144 ALA A N 1
ATOM 9058 C CA . ALA A 1 1144 ? -7.609 -33.797 -7.016 1.00 98.75 1144 ALA A CA 1
ATOM 9059 C C . ALA A 1 1144 ? -7.747 -35.325 -7.159 1.00 98.75 1144 ALA A C 1
ATOM 9061 O O . ALA A 1 1144 ? -8.030 -36.015 -6.176 1.00 98.75 1144 ALA A O 1
ATOM 9062 N N . LYS A 1 1145 ? -7.475 -35.875 -8.353 1.00 98.44 1145 LYS A N 1
ATOM 9063 C CA . LYS A 1 1145 ? -7.494 -37.328 -8.603 1.00 98.44 1145 LYS A CA 1
ATOM 9064 C C . LYS A 1 1145 ? -6.455 -38.077 -7.768 1.00 98.44 1145 LYS A C 1
ATOM 9066 O O . LYS A 1 1145 ? -6.763 -39.163 -7.284 1.00 98.44 1145 LYS A O 1
ATOM 9071 N N . LEU A 1 1146 ? -5.260 -37.509 -7.569 1.00 98.19 1146 LEU A N 1
ATOM 9072 C CA . LEU A 1 1146 ? -4.190 -38.137 -6.779 1.00 98.19 1146 LEU A CA 1
ATOM 9073 C C . LEU A 1 1146 ? -4.584 -38.384 -5.316 1.00 98.19 1146 LEU A C 1
ATOM 9075 O O . LEU A 1 1146 ? -4.119 -39.356 -4.725 1.00 98.19 1146 LEU A O 1
ATOM 9079 N N . ILE A 1 1147 ? -5.453 -37.541 -4.749 1.00 98.25 1147 ILE A N 1
ATOM 9080 C CA . ILE A 1 1147 ? -5.935 -37.665 -3.363 1.00 98.25 1147 ILE A CA 1
ATOM 9081 C C . ILE A 1 1147 ? -7.406 -38.080 -3.238 1.00 98.25 1147 ILE A C 1
ATOM 9083 O O . ILE A 1 1147 ? -7.967 -38.019 -2.146 1.00 98.25 1147 ILE A O 1
ATOM 9087 N N . GLY A 1 1148 ? -8.042 -38.510 -4.333 1.00 98.12 1148 GLY A N 1
ATOM 9088 C CA . GLY A 1 1148 ? -9.433 -38.977 -4.317 1.00 98.12 1148 GLY A CA 1
ATOM 9089 C C . GLY A 1 1148 ? -10.456 -37.896 -3.942 1.00 98.12 1148 GLY A C 1
ATOM 9090 O O . GLY A 1 1148 ? -11.453 -38.199 -3.286 1.00 98.12 1148 GLY A O 1
ATOM 9091 N N . VAL A 1 1149 ? -10.199 -36.642 -4.326 1.00 98.69 1149 VAL A N 1
ATOM 9092 C CA . VAL A 1 1149 ? -11.101 -35.500 -4.120 1.00 98.69 1149 VAL A CA 1
ATOM 9093 C C . VAL A 1 1149 ? -11.974 -35.286 -5.356 1.00 98.69 1149 VAL A C 1
ATOM 9095 O O . VAL A 1 1149 ? -11.467 -35.162 -6.471 1.00 98.69 1149 VAL A O 1
ATOM 9098 N N . GLU A 1 1150 ? -13.284 -35.184 -5.150 1.00 98.44 1150 GLU A N 1
ATOM 9099 C CA . GLU A 1 1150 ? -14.256 -34.780 -6.169 1.00 98.44 1150 GLU A CA 1
ATOM 9100 C C . GLU A 1 1150 ? -14.616 -33.286 -6.047 1.00 98.44 1150 GLU A C 1
ATOM 9102 O O . GLU A 1 1150 ? -14.307 -32.624 -5.051 1.00 98.44 1150 GLU A O 1
ATOM 9107 N N . ASP A 1 1151 ? -15.266 -32.712 -7.070 1.00 98.81 1151 ASP A N 1
ATOM 9108 C CA . ASP A 1 1151 ? -15.745 -31.324 -6.979 1.00 98.81 1151 ASP A CA 1
ATOM 9109 C C . ASP A 1 1151 ? -16.699 -31.178 -5.790 1.00 98.81 1151 ASP A C 1
ATOM 9111 O O . ASP A 1 1151 ? -17.613 -31.980 -5.611 1.00 98.81 1151 ASP A O 1
ATOM 9115 N N . ASN A 1 1152 ? -16.518 -30.112 -5.010 1.00 98.62 1152 ASN A N 1
ATOM 9116 C CA . ASN A 1 1152 ? -17.321 -29.773 -3.837 1.00 98.62 1152 ASN A CA 1
ATOM 9117 C C . ASN A 1 1152 ? -17.155 -30.682 -2.599 1.00 98.62 1152 ASN A C 1
ATOM 9119 O O . ASN A 1 1152 ? -17.813 -30.413 -1.591 1.00 98.62 1152 ASN A O 1
ATOM 9123 N N . ASP A 1 1153 ? -16.261 -31.678 -2.623 1.00 98.75 1153 ASP A N 1
ATOM 9124 C CA . ASP A 1 1153 ? -15.863 -32.421 -1.418 1.00 98.75 1153 ASP A CA 1
ATOM 9125 C C . ASP A 1 1153 ? -15.298 -31.482 -0.343 1.00 98.75 1153 ASP A C 1
ATOM 9127 O O . ASP A 1 1153 ? -14.663 -30.467 -0.648 1.00 98.75 1153 ASP A O 1
ATOM 9131 N N . TRP A 1 1154 ? -15.487 -31.838 0.929 1.00 98.81 1154 TRP A N 1
ATOM 9132 C CA . TRP A 1 1154 ? -14.788 -31.180 2.030 1.00 98.81 1154 TRP A CA 1
ATOM 9133 C C . TRP A 1 1154 ? -13.320 -31.596 2.046 1.00 98.81 1154 TRP A C 1
ATOM 9135 O O . TRP A 1 1154 ? -12.984 -32.782 2.038 1.00 98.81 1154 TRP A O 1
ATOM 9145 N N . ILE A 1 1155 ? -12.447 -30.599 2.088 1.00 98.81 1155 ILE A N 1
ATOM 9146 C CA . ILE A 1 1155 ? -11.004 -30.771 2.131 1.00 98.81 1155 ILE A CA 1
ATOM 9147 C C . ILE A 1 1155 ? -10.407 -29.941 3.259 1.00 98.81 1155 ILE A C 1
ATOM 9149 O O . ILE A 1 1155 ? -10.942 -28.905 3.669 1.00 98.81 1155 ILE A O 1
ATOM 9153 N N . GLU A 1 1156 ? -9.258 -30.399 3.730 1.00 98.19 1156 GLU A N 1
ATOM 9154 C CA . GLU A 1 1156 ? -8.458 -29.714 4.728 1.00 98.19 1156 GLU A CA 1
ATOM 9155 C C . GLU A 1 1156 ? -7.116 -29.322 4.108 1.00 98.19 1156 GLU A C 1
ATOM 9157 O O . GLU A 1 1156 ? -6.489 -30.124 3.409 1.00 98.19 1156 GLU A O 1
ATOM 9162 N N . ALA A 1 1157 ? -6.684 -28.084 4.353 1.00 98.62 1157 ALA A N 1
ATOM 9163 C CA . ALA A 1 1157 ? -5.350 -27.609 3.998 1.00 98.62 1157 ALA A CA 1
ATOM 9164 C C . ALA A 1 1157 ? -4.626 -27.118 5.251 1.00 98.62 1157 ALA A C 1
ATOM 9166 O O . ALA A 1 1157 ? -5.174 -26.307 5.997 1.00 98.62 1157 ALA A O 1
ATOM 9167 N N . TYR A 1 1158 ? -3.410 -27.599 5.499 1.00 98.75 1158 TYR A N 1
ATOM 9168 C CA . TYR A 1 1158 ? -2.679 -27.282 6.726 1.00 98.75 1158 TYR A CA 1
ATOM 9169 C C . TYR A 1 1158 ? -1.165 -27.292 6.544 1.00 98.75 1158 TYR A C 1
ATOM 9171 O O . TYR A 1 1158 ? -0.618 -27.910 5.632 1.00 98.75 1158 TYR A O 1
ATOM 9179 N N . ASN A 1 1159 ? -0.480 -26.598 7.445 1.00 98.62 1159 ASN A N 1
ATOM 9180 C CA . ASN A 1 1159 ? 0.969 -26.634 7.601 1.00 98.62 1159 ASN A CA 1
ATOM 9181 C C . ASN A 1 1159 ? 1.327 -26.352 9.079 1.00 98.62 1159 ASN A C 1
ATOM 9183 O O . ASN A 1 1159 ? 0.455 -26.396 9.949 1.00 98.62 1159 ASN A O 1
ATOM 9187 N N . VAL A 1 1160 ? 2.594 -26.081 9.404 1.00 98.06 1160 VAL A N 1
ATOM 9188 C CA . VAL A 1 1160 ? 3.014 -25.769 10.786 1.00 98.06 1160 VAL A CA 1
ATOM 9189 C C . VAL A 1 1160 ? 2.317 -24.534 11.375 1.00 98.06 1160 VAL A C 1
ATOM 9191 O O . VAL A 1 1160 ? 2.207 -24.422 12.596 1.00 98.06 1160 VAL A O 1
ATOM 9194 N N . ASN A 1 1161 ? 1.821 -23.617 10.544 1.00 98.50 1161 ASN A N 1
ATOM 9195 C CA . ASN A 1 1161 ? 1.196 -22.381 11.010 1.00 98.50 1161 ASN A CA 1
ATOM 9196 C C . ASN A 1 1161 ? -0.243 -22.622 11.500 1.00 98.50 1161 ASN A C 1
ATOM 9198 O O . ASN A 1 1161 ? -0.663 -22.005 12.479 1.00 98.50 1161 ASN A O 1
ATOM 9202 N N . GLY A 1 1162 ? -0.982 -23.539 10.862 1.00 98.38 1162 GLY A N 1
ATOM 9203 C CA . GLY A 1 1162 ? -2.389 -23.804 11.170 1.00 98.38 1162 GLY A CA 1
ATOM 9204 C C . GLY A 1 1162 ? -3.106 -24.676 10.142 1.00 98.38 1162 GLY A C 1
ATOM 9205 O O . GLY A 1 1162 ? -2.465 -25.331 9.322 1.00 98.38 1162 GLY A O 1
ATOM 9206 N N . ALA A 1 1163 ? -4.443 -24.701 10.197 1.00 98.50 1163 ALA A N 1
ATOM 9207 C CA . ALA A 1 1163 ? -5.284 -25.535 9.332 1.00 98.50 1163 ALA A CA 1
ATOM 9208 C C . ALA A 1 1163 ? -6.572 -24.827 8.881 1.00 98.50 1163 ALA A C 1
ATOM 9210 O O . ALA A 1 1163 ? -7.112 -23.977 9.589 1.00 98.50 1163 ALA A O 1
ATOM 9211 N N . ILE A 1 1164 ? -7.075 -25.205 7.708 1.00 98.56 1164 ILE A N 1
ATOM 9212 C CA . ILE A 1 1164 ? -8.246 -24.642 7.026 1.00 98.56 1164 ILE A CA 1
ATOM 9213 C C . ILE A 1 1164 ? -9.183 -25.777 6.641 1.00 98.56 1164 ILE A C 1
ATOM 9215 O O . ILE A 1 1164 ? -8.723 -26.755 6.059 1.00 98.56 1164 ILE A O 1
ATOM 9219 N N . SER A 1 1165 ? -10.485 -25.583 6.846 1.00 98.56 1165 SER A N 1
ATOM 9220 C CA . SER A 1 1165 ? -11.528 -26.464 6.308 1.00 98.56 1165 SER A CA 1
ATOM 9221 C C . SER A 1 1165 ? -12.342 -25.709 5.257 1.00 98.56 1165 SER A C 1
ATOM 9223 O O . SER A 1 1165 ? -12.883 -24.637 5.536 1.00 98.56 1165 SER A O 1
ATOM 9225 N N . ALA A 1 1166 ? -12.424 -26.244 4.041 1.00 98.62 1166 ALA A N 1
ATOM 9226 C CA . ALA A 1 1166 ? -13.136 -25.628 2.920 1.00 98.62 1166 ALA A CA 1
ATOM 9227 C C . ALA A 1 1166 ? -13.605 -26.700 1.926 1.00 98.62 1166 ALA A C 1
ATOM 9229 O O . ALA A 1 1166 ? -13.214 -27.859 2.029 1.00 98.62 1166 ALA A O 1
ATOM 9230 N N . ARG A 1 1167 ? -14.433 -26.328 0.945 1.00 98.81 1167 ARG A N 1
ATOM 9231 C CA . ARG A 1 1167 ? -14.804 -27.246 -0.146 1.00 98.81 1167 ARG A CA 1
ATOM 9232 C C . ARG A 1 1167 ? -13.891 -27.110 -1.357 1.00 98.81 1167 ARG A C 1
ATOM 9234 O O . ARG A 1 1167 ? -13.433 -26.012 -1.676 1.00 98.81 1167 ARG A O 1
ATOM 9241 N N . ALA A 1 1168 ? -13.655 -28.214 -2.052 1.00 98.88 1168 ALA A N 1
ATOM 9242 C CA . ALA A 1 1168 ? -12.892 -28.228 -3.289 1.00 98.88 1168 ALA A CA 1
ATOM 9243 C C . ALA A 1 1168 ? -13.677 -27.586 -4.445 1.00 98.88 1168 ALA A C 1
ATOM 9245 O O . ALA A 1 1168 ? -14.890 -27.755 -4.567 1.00 98.88 1168 ALA A O 1
ATOM 9246 N N . VAL A 1 1169 ? -12.967 -26.880 -5.322 1.00 98.88 1169 VAL A N 1
ATOM 9247 C CA . VAL A 1 1169 ? -13.403 -26.585 -6.688 1.00 98.88 1169 VAL A CA 1
ATOM 9248 C C . VAL A 1 1169 ? -12.393 -27.208 -7.634 1.00 98.88 1169 VAL A C 1
ATOM 9250 O O . VAL A 1 1169 ? -11.276 -26.708 -7.778 1.00 98.88 1169 VAL A O 1
ATOM 9253 N N . VAL A 1 1170 ? -12.773 -28.309 -8.266 1.00 98.88 1170 VAL A N 1
ATOM 9254 C CA . VAL A 1 1170 ? -11.881 -29.056 -9.156 1.00 98.88 1170 VAL A CA 1
ATOM 9255 C C . VAL A 1 1170 ? -11.987 -28.463 -10.559 1.00 98.88 1170 VAL A C 1
ATOM 9257 O O . VAL A 1 1170 ? -13.082 -28.344 -11.110 1.00 98.88 1170 VAL A O 1
ATOM 9260 N N . SER A 1 1171 ? -10.868 -28.013 -11.135 1.00 98.69 1171 SER A N 1
ATOM 9261 C CA . SER A 1 1171 ? -10.899 -27.323 -12.427 1.00 98.69 1171 SER A CA 1
ATOM 9262 C C . SER A 1 1171 ? -9.621 -27.485 -13.244 1.00 98.69 1171 SER A C 1
ATOM 9264 O O . SER A 1 1171 ? -8.531 -27.157 -12.780 1.00 98.69 1171 SER A O 1
ATOM 9266 N N . GLN A 1 1172 ? -9.781 -27.849 -14.521 1.00 98.56 1172 GLN A N 1
ATOM 9267 C CA . GLN A 1 1172 ? -8.708 -27.918 -15.519 1.00 98.56 1172 GLN A CA 1
ATOM 9268 C C . GLN A 1 1172 ? -7.851 -26.644 -15.625 1.00 98.56 1172 GLN A C 1
ATOM 9270 O O . GLN A 1 1172 ? -6.679 -26.710 -15.981 1.00 98.56 1172 GLN A O 1
ATOM 9275 N N . ARG A 1 1173 ? -8.417 -25.461 -15.346 1.00 98.38 1173 ARG A N 1
ATOM 9276 C CA . ARG A 1 1173 ? -7.695 -24.187 -15.514 1.00 98.38 1173 ARG A CA 1
ATOM 9277 C C . ARG A 1 1173 ? -6.547 -23.997 -14.518 1.00 98.38 1173 ARG A C 1
ATOM 9279 O O . ARG A 1 1173 ? -5.721 -23.111 -14.731 1.00 98.38 1173 ARG A O 1
ATOM 9286 N N . VAL A 1 1174 ? -6.558 -24.738 -13.407 1.00 98.75 1174 VAL A N 1
ATOM 9287 C CA . VAL A 1 1174 ? -5.547 -24.659 -12.349 1.00 98.75 1174 VAL A CA 1
ATOM 9288 C C . VAL A 1 1174 ? -4.343 -25.496 -12.768 1.00 98.75 1174 VAL A C 1
ATOM 9290 O O . VAL A 1 1174 ? -4.487 -26.668 -13.105 1.00 98.75 1174 VAL A O 1
ATOM 9293 N N . LYS A 1 1175 ? -3.151 -24.896 -12.752 1.00 97.38 1175 LYS A N 1
ATOM 9294 C CA . LYS A 1 1175 ? -1.906 -25.588 -13.106 1.00 97.38 1175 LYS A CA 1
ATOM 9295 C C . LYS A 1 1175 ? -1.587 -26.663 -12.046 1.00 97.38 1175 LYS A C 1
ATOM 9297 O O . LYS A 1 1175 ? -1.680 -26.346 -10.863 1.00 97.38 1175 LYS A O 1
ATOM 9302 N N . PRO A 1 1176 ? -1.178 -27.887 -12.413 1.00 98.25 1176 PRO A N 1
ATOM 9303 C CA . PRO A 1 1176 ? -0.779 -28.894 -11.430 1.00 98.25 1176 PRO A CA 1
ATOM 9304 C C . PRO A 1 1176 ? 0.332 -28.415 -10.480 1.00 98.25 1176 PRO A C 1
ATOM 9306 O O . PRO A 1 1176 ? 1.239 -27.671 -10.878 1.00 98.25 1176 PRO A O 1
ATOM 9309 N N . GLY A 1 1177 ? 0.257 -28.835 -9.216 1.00 97.69 1177 GLY A N 1
ATOM 9310 C CA . GLY A 1 1177 ? 1.204 -28.443 -8.168 1.00 97.69 1177 GLY A CA 1
ATOM 9311 C C . GLY A 1 1177 ? 0.908 -27.090 -7.503 1.00 97.69 1177 GLY A C 1
ATOM 9312 O O . GLY A 1 1177 ? 1.777 -26.548 -6.813 1.00 97.69 1177 GLY A O 1
ATOM 9313 N N . MET A 1 1178 ? -0.283 -26.515 -7.706 1.00 98.12 1178 MET A N 1
ATOM 9314 C CA . MET A 1 1178 ? -0.778 -25.373 -6.925 1.00 98.12 1178 MET A CA 1
ATOM 9315 C C . MET A 1 1178 ? -2.220 -25.585 -6.457 1.00 98.12 1178 MET A C 1
ATOM 9317 O O . MET A 1 1178 ? -3.018 -26.244 -7.118 1.00 98.12 1178 MET A O 1
ATOM 9321 N N . VAL A 1 1179 ? -2.572 -24.927 -5.357 1.00 98.81 1179 VAL A N 1
ATOM 9322 C CA . VAL A 1 1179 ? -3.945 -24.772 -4.867 1.00 98.81 1179 VAL A CA 1
ATOM 9323 C C . VAL A 1 1179 ? -4.253 -23.286 -4.717 1.00 98.81 1179 VAL A C 1
ATOM 9325 O O . VAL A 1 1179 ? -3.425 -22.517 -4.230 1.00 98.81 1179 VAL A O 1
ATOM 9328 N N . MET A 1 1180 ? -5.447 -22.860 -5.137 1.00 98.88 1180 MET A N 1
ATOM 9329 C CA . MET A 1 1180 ? -5.874 -21.465 -5.032 1.00 98.88 1180 MET A CA 1
ATOM 9330 C C . MET A 1 1180 ? -7.035 -21.278 -4.057 1.00 98.88 1180 MET A C 1
ATOM 9332 O O . MET A 1 1180 ? -8.177 -21.618 -4.366 1.00 98.88 1180 MET A O 1
ATOM 9336 N N . MET A 1 1181 ? -6.784 -20.632 -2.919 1.00 98.81 1181 MET A N 1
ATOM 9337 C CA . MET A 1 1181 ? -7.847 -20.128 -2.046 1.00 98.81 1181 MET A CA 1
ATOM 9338 C C . MET A 1 1181 ? -8.006 -18.627 -2.262 1.00 98.81 1181 MET A C 1
ATOM 9340 O O . MET A 1 1181 ? -7.201 -17.832 -1.779 1.00 98.81 1181 MET A O 1
ATOM 9344 N N . TYR A 1 1182 ? -9.048 -18.212 -2.984 1.00 98.81 1182 TYR A N 1
ATOM 9345 C CA . TYR A 1 1182 ? -9.215 -16.792 -3.277 1.00 98.81 1182 TYR A CA 1
ATOM 9346 C C . TYR A 1 1182 ? -9.363 -15.946 -1.991 1.00 98.81 1182 TYR A C 1
ATOM 9348 O O . TYR A 1 1182 ? -10.137 -16.279 -1.090 1.00 98.81 1182 TYR A O 1
ATOM 9356 N N . HIS A 1 1183 ? -8.629 -14.834 -1.932 1.00 98.44 1183 HIS A N 1
ATOM 9357 C CA . HIS A 1 1183 ? -8.575 -13.876 -0.829 1.00 98.44 1183 HIS A CA 1
ATOM 9358 C C . HIS A 1 1183 ? -9.815 -12.955 -0.817 1.00 98.44 1183 HIS A C 1
ATOM 9360 O O . HIS A 1 1183 ? -10.092 -12.300 -1.822 1.00 98.44 1183 HIS A O 1
ATOM 9366 N N . ALA A 1 1184 ? -10.569 -12.800 0.275 1.00 97.00 1184 ALA A N 1
ATOM 9367 C CA . ALA A 1 1184 ? -10.524 -13.525 1.549 1.00 97.00 1184 ALA A CA 1
ATOM 9368 C C . ALA A 1 1184 ? -11.929 -14.000 1.912 1.00 97.00 1184 ALA A C 1
ATOM 9370 O O . ALA A 1 1184 ? -12.846 -13.193 1.941 1.00 97.00 1184 ALA A O 1
ATOM 9371 N N . GLN A 1 1185 ? -12.092 -15.280 2.243 1.00 98.31 1185 GLN A N 1
ATOM 9372 C CA . GLN A 1 1185 ? -13.421 -15.871 2.453 1.00 98.31 1185 GLN A CA 1
ATOM 9373 C C . GLN A 1 1185 ? -13.875 -15.912 3.930 1.00 98.31 1185 GLN A C 1
ATOM 9375 O O . GLN A 1 1185 ? -15.009 -16.275 4.220 1.00 98.31 1185 GLN A O 1
ATOM 9380 N N . GLU A 1 1186 ? -12.995 -15.495 4.849 1.00 93.81 1186 GLU A N 1
ATOM 9381 C CA . GLU A 1 1186 ? -13.192 -15.487 6.307 1.00 93.81 1186 GLU A CA 1
ATOM 9382 C C . GLU A 1 1186 ? -13.773 -16.797 6.902 1.00 93.81 1186 GLU A C 1
ATOM 9384 O O . GLU A 1 1186 ? -13.754 -17.822 6.226 1.00 93.81 1186 GLU A O 1
ATOM 9389 N N . LYS A 1 1187 ? -14.175 -16.825 8.187 1.00 95.88 1187 LYS A N 1
ATOM 9390 C CA . LYS A 1 1187 ? -14.629 -18.070 8.862 1.00 95.88 1187 LYS A CA 1
ATOM 9391 C C . LYS A 1 1187 ? -15.954 -17.962 9.626 1.00 95.88 1187 LYS A C 1
ATOM 9393 O O . LYS A 1 1187 ? -16.172 -18.668 10.607 1.00 95.88 1187 LYS A O 1
ATOM 9398 N N . ILE A 1 1188 ? -16.834 -17.048 9.209 1.00 97.06 1188 ILE A N 1
ATOM 9399 C CA . ILE A 1 1188 ? -18.151 -16.842 9.853 1.00 97.06 1188 ILE A CA 1
ATOM 9400 C C . ILE A 1 1188 ? -19.308 -17.553 9.137 1.00 97.06 1188 ILE A C 1
ATOM 9402 O O . ILE A 1 1188 ? -20.406 -17.622 9.680 1.00 97.06 1188 ILE A O 1
ATOM 9406 N N . VAL A 1 1189 ? -19.083 -18.072 7.926 1.00 97.62 1189 VAL A N 1
ATOM 9407 C CA . VAL A 1 1189 ? -20.098 -18.755 7.109 1.00 97.62 1189 VAL A CA 1
ATOM 9408 C C . VAL A 1 1189 ? -19.576 -20.130 6.710 1.00 97.62 1189 VAL A C 1
ATOM 9410 O O . VAL A 1 1189 ? -18.462 -20.234 6.206 1.00 97.62 1189 VAL A O 1
ATOM 9413 N N . ASN A 1 1190 ? -20.396 -21.171 6.891 1.00 97.50 1190 ASN A N 1
ATOM 9414 C CA . ASN A 1 1190 ? -20.202 -22.502 6.296 1.00 97.50 1190 ASN A CA 1
ATOM 9415 C C . ASN A 1 1190 ? -18.770 -23.059 6.453 1.00 97.50 1190 ASN A C 1
ATOM 9417 O O . ASN A 1 1190 ? -18.131 -23.450 5.481 1.00 97.50 1190 ASN A O 1
ATOM 9421 N N . THR A 1 1191 ? -18.242 -23.015 7.678 1.00 97.69 1191 THR A N 1
ATOM 9422 C CA . THR A 1 1191 ? -16.892 -23.489 8.013 1.00 97.69 1191 THR A CA 1
ATOM 9423 C C . THR A 1 1191 ? -17.014 -24.575 9.084 1.00 97.69 1191 THR A C 1
ATOM 9425 O O . THR A 1 1191 ? -17.373 -24.229 10.211 1.00 97.69 1191 THR A O 1
ATOM 9428 N N . PRO A 1 1192 ? -16.774 -25.863 8.789 1.00 97.69 1192 PRO A N 1
ATOM 9429 C CA . PRO A 1 1192 ? -16.829 -26.927 9.791 1.00 97.69 1192 PRO A CA 1
ATOM 9430 C C . PRO A 1 1192 ? -15.594 -26.888 10.705 1.00 97.69 1192 PRO A C 1
ATOM 9432 O O . PRO A 1 1192 ? -14.729 -26.017 10.576 1.00 97.69 1192 PRO A O 1
ATOM 9435 N N . GLY A 1 1193 ? -15.525 -27.799 11.670 1.00 97.50 1193 GLY A N 1
ATOM 9436 C CA . GLY A 1 1193 ? -14.326 -28.065 12.455 1.00 97.50 1193 GLY A CA 1
ATOM 9437 C C . GLY A 1 1193 ? -13.175 -28.597 11.595 1.00 97.50 1193 GLY A C 1
ATOM 9438 O O . GLY A 1 1193 ? -13.376 -29.122 10.502 1.00 97.50 1193 GLY A O 1
ATOM 9439 N N . SER A 1 1194 ? -11.950 -28.419 12.075 1.00 97.56 1194 SER A N 1
ATOM 9440 C CA . SER A 1 1194 ? -10.729 -28.985 11.501 1.00 97.56 1194 SER A CA 1
ATOM 9441 C C . SER A 1 1194 ? -10.367 -30.270 12.241 1.00 97.56 1194 SER A C 1
ATOM 9443 O O . SER A 1 1194 ? -10.323 -30.293 13.473 1.00 97.56 1194 SER A O 1
ATOM 9445 N N . GLU A 1 1195 ? -10.065 -31.328 11.489 1.00 96.81 1195 GLU A N 1
ATOM 9446 C CA . GLU A 1 1195 ? -9.611 -32.611 12.037 1.00 96.81 1195 GLU A CA 1
ATOM 9447 C C . GLU A 1 1195 ? -8.183 -32.503 12.600 1.00 96.81 1195 GLU A C 1
ATOM 9449 O O . GLU A 1 1195 ? -7.809 -33.247 13.505 1.00 96.81 1195 GLU A O 1
ATOM 9454 N N . ILE A 1 1196 ? -7.384 -31.547 12.107 1.00 96.56 1196 ILE A N 1
ATOM 9455 C CA . ILE A 1 1196 ? -6.022 -31.277 12.594 1.00 96.56 1196 ILE A CA 1
ATOM 9456 C C . ILE A 1 1196 ? -6.012 -30.552 13.942 1.00 96.56 1196 ILE A C 1
ATOM 9458 O O . ILE A 1 1196 ? -5.205 -30.896 14.814 1.00 96.56 1196 ILE A O 1
ATOM 9462 N N . THR A 1 1197 ? -6.858 -29.529 14.109 1.00 96.19 1197 THR A N 1
ATOM 9463 C CA . THR A 1 1197 ? -6.829 -28.656 15.299 1.00 96.19 1197 THR A CA 1
ATOM 9464 C C . THR A 1 1197 ? -7.848 -29.044 16.366 1.00 96.19 1197 THR A C 1
ATOM 9466 O O . THR A 1 1197 ? -7.670 -28.667 17.524 1.00 96.19 1197 THR A O 1
ATOM 9469 N N . GLY A 1 1198 ? -8.920 -29.754 15.997 1.00 94.44 1198 GLY A N 1
ATOM 9470 C CA . GLY A 1 1198 ? -10.076 -29.986 16.868 1.00 94.44 1198 GLY A CA 1
ATOM 9471 C C . GLY A 1 1198 ? -10.885 -28.717 17.173 1.00 94.44 1198 GLY A C 1
ATOM 9472 O O . GLY A 1 1198 ? -11.681 -28.700 18.107 1.00 94.44 1198 GLY A O 1
ATOM 9473 N N . GLN A 1 1199 ? -10.662 -27.634 16.424 1.00 94.75 1199 GLN A N 1
ATOM 9474 C CA . GLN A 1 1199 ? -11.342 -26.343 16.563 1.00 94.75 1199 GLN A CA 1
ATOM 9475 C C . GLN A 1 1199 ? -12.075 -25.994 15.262 1.00 94.75 1199 GLN A C 1
ATOM 9477 O O . GLN A 1 1199 ? -11.991 -26.722 14.275 1.00 94.75 1199 GLN A O 1
ATOM 9482 N N . ARG A 1 1200 ? -12.790 -24.860 15.226 1.00 97.19 1200 ARG A N 1
ATOM 9483 C CA . ARG A 1 1200 ? -13.351 -24.309 13.978 1.00 97.19 1200 ARG A CA 1
ATOM 9484 C C . ARG A 1 1200 ? -12.249 -24.203 12.916 1.00 97.19 1200 ARG A C 1
ATOM 9486 O O . ARG A 1 1200 ? -11.192 -23.649 13.212 1.00 97.19 1200 ARG A O 1
ATOM 9493 N N . GLY A 1 1201 ? -12.521 -24.662 11.694 1.00 97.31 1201 GLY A N 1
ATOM 9494 C CA . GLY A 1 1201 ? -11.612 -24.518 10.558 1.00 97.31 1201 GLY A CA 1
ATOM 9495 C C . GLY A 1 1201 ? -11.122 -23.075 10.399 1.00 97.31 1201 GLY A C 1
ATOM 9496 O O . GLY A 1 1201 ? -11.878 -22.115 10.588 1.00 97.31 1201 GLY A O 1
ATOM 9497 N N . GLY A 1 1202 ? -9.831 -22.924 10.114 1.00 98.06 1202 GLY A N 1
ATOM 9498 C CA . GLY A 1 1202 ? -9.189 -21.624 9.973 1.00 98.06 1202 GLY A CA 1
ATOM 9499 C C . GLY A 1 1202 ? -9.531 -20.906 8.668 1.00 98.06 1202 GLY A C 1
ATOM 9500 O O . GLY A 1 1202 ? -10.425 -21.287 7.915 1.00 98.06 1202 GLY A O 1
ATOM 9501 N N . ILE A 1 1203 ? -8.790 -19.834 8.395 1.00 98.56 1203 ILE A N 1
ATOM 9502 C CA . ILE A 1 1203 ? -8.894 -19.032 7.165 1.00 98.56 1203 ILE A CA 1
ATOM 9503 C C . ILE A 1 1203 ? -7.641 -19.203 6.309 1.00 98.56 1203 ILE A C 1
ATOM 9505 O O . ILE A 1 1203 ? -6.636 -19.702 6.790 1.00 98.56 1203 ILE A O 1
ATOM 9509 N N . HIS A 1 1204 ? -7.627 -18.675 5.081 1.00 98.56 1204 HIS A N 1
ATOM 9510 C CA . HIS A 1 1204 ? -6.424 -18.694 4.228 1.00 98.56 1204 HIS A CA 1
ATOM 9511 C C . HIS A 1 1204 ? -5.124 -18.228 4.923 1.00 98.56 1204 HIS A C 1
ATOM 9513 O O . HIS A 1 1204 ? -4.061 -18.728 4.598 1.00 98.56 1204 HIS A O 1
ATOM 9519 N N . ASN A 1 1205 ? -5.186 -17.310 5.896 1.00 98.75 1205 ASN A N 1
ATOM 9520 C CA . ASN A 1 1205 ? -4.009 -16.874 6.659 1.00 98.75 1205 ASN A CA 1
ATOM 9521 C C . ASN A 1 1205 ? -3.710 -17.689 7.931 1.00 98.75 1205 ASN A C 1
ATOM 9523 O O . ASN A 1 1205 ? -2.765 -17.368 8.647 1.00 98.75 1205 ASN A O 1
ATOM 9527 N N . SER A 1 1206 ? -4.489 -18.727 8.234 1.00 98.81 1206 SER A N 1
ATOM 9528 C CA . SER A 1 1206 ? -4.143 -19.719 9.260 1.00 98.81 1206 SER A CA 1
ATOM 9529 C C . SER A 1 1206 ? -2.932 -20.546 8.845 1.00 98.81 1206 SER A C 1
ATOM 9531 O O . SER A 1 1206 ? -2.180 -20.971 9.707 1.00 98.81 1206 SER A O 1
ATOM 9533 N N . VAL A 1 1207 ? -2.708 -20.723 7.541 1.00 98.75 1207 VAL A N 1
ATOM 9534 C CA . VAL A 1 1207 ? -1.543 -21.440 6.999 1.00 98.75 1207 VAL A CA 1
ATOM 9535 C C . VAL A 1 1207 ? -0.414 -20.510 6.555 1.00 98.75 1207 VAL A C 1
ATOM 9537 O O . VAL A 1 1207 ? 0.593 -20.996 6.066 1.00 98.75 1207 VAL A O 1
ATOM 9540 N N . THR A 1 1208 ? -0.535 -19.190 6.718 1.00 98.75 1208 THR A N 1
ATOM 9541 C CA . THR A 1 1208 ? 0.545 -18.248 6.372 1.00 98.75 1208 THR A CA 1
ATOM 9542 C C . THR A 1 1208 ? 1.300 -17.788 7.610 1.00 98.75 1208 THR A C 1
ATOM 9544 O O . THR A 1 1208 ? 0.766 -17.838 8.717 1.00 98.75 1208 THR A O 1
ATOM 9547 N N . ARG A 1 1209 ? 2.518 -17.275 7.432 1.00 98.19 1209 ARG A N 1
ATOM 9548 C CA . ARG A 1 1209 ? 3.278 -16.556 8.465 1.00 98.19 1209 ARG A CA 1
ATOM 9549 C C . ARG A 1 1209 ? 3.998 -15.354 7.851 1.00 98.19 1209 ARG A C 1
ATOM 9551 O O . ARG A 1 1209 ? 4.338 -15.357 6.675 1.00 98.19 1209 ARG A O 1
ATOM 9558 N N . ILE A 1 1210 ? 4.208 -14.309 8.643 1.00 98.69 1210 ILE A N 1
ATOM 9559 C CA . ILE A 1 1210 ? 5.030 -13.156 8.281 1.00 98.69 1210 ILE A CA 1
ATOM 9560 C C . ILE A 1 1210 ? 6.495 -13.594 8.250 1.00 98.69 1210 ILE A C 1
ATOM 9562 O O . ILE A 1 1210 ? 6.994 -14.136 9.237 1.00 98.69 1210 ILE A O 1
ATOM 9566 N N . VAL A 1 1211 ? 7.166 -13.286 7.143 1.00 97.56 1211 VAL A N 1
ATOM 9567 C CA . VAL A 1 1211 ? 8.603 -13.482 6.930 1.00 97.56 1211 VAL A CA 1
ATOM 9568 C C . VAL A 1 1211 ? 9.162 -12.153 6.438 1.00 97.56 1211 VAL A C 1
ATOM 9570 O O . VAL A 1 1211 ? 8.667 -11.592 5.457 1.00 97.56 1211 VAL A O 1
ATOM 9573 N N . LEU A 1 1212 ? 10.134 -11.597 7.160 1.00 98.19 1212 LEU A N 1
ATOM 9574 C CA . LEU A 1 1212 ? 10.697 -10.289 6.826 1.00 98.19 1212 LEU A CA 1
ATOM 9575 C C . LEU A 1 1212 ? 11.847 -10.425 5.828 1.00 98.19 1212 LEU A C 1
ATOM 9577 O O . LEU A 1 1212 ? 12.591 -11.397 5.866 1.00 98.19 1212 LEU A O 1
ATOM 9581 N N . LYS A 1 1213 ? 12.027 -9.398 4.992 1.00 98.69 1213 LYS A N 1
ATOM 9582 C CA . LYS A 1 1213 ? 13.152 -9.281 4.061 1.00 98.69 1213 LYS A CA 1
ATOM 9583 C C . LYS A 1 1213 ? 14.034 -8.086 4.448 1.00 98.69 1213 LYS A C 1
ATOM 9585 O O . LYS A 1 1213 ? 13.513 -6.966 4.477 1.00 98.69 1213 LYS A O 1
ATOM 9590 N N . PRO A 1 1214 ? 15.340 -8.271 4.721 1.00 98.56 1214 PRO A N 1
ATOM 9591 C CA . PRO A 1 1214 ? 16.221 -7.189 5.171 1.00 98.56 1214 PRO A CA 1
ATOM 9592 C C . PRO A 1 1214 ? 16.300 -5.977 4.234 1.00 98.56 1214 PRO A C 1
ATOM 9594 O O . PRO A 1 1214 ? 16.364 -4.843 4.703 1.00 98.56 1214 PRO A O 1
ATOM 9597 N N . THR A 1 1215 ? 16.220 -6.168 2.912 1.00 98.81 1215 THR A N 1
ATOM 9598 C CA . THR A 1 1215 ? 16.271 -5.056 1.941 1.00 98.81 1215 THR A CA 1
ATOM 9599 C C . THR A 1 1215 ? 15.078 -4.097 2.041 1.00 98.81 1215 THR A C 1
ATOM 9601 O O . THR A 1 1215 ? 15.171 -2.940 1.631 1.00 98.81 1215 THR A O 1
ATOM 9604 N N . HIS A 1 1216 ? 13.983 -4.517 2.679 1.00 98.88 1216 HIS A N 1
ATOM 9605 C CA . HIS A 1 1216 ? 12.814 -3.676 2.957 1.00 98.88 1216 HIS A CA 1
ATOM 9606 C C . HIS A 1 1216 ? 12.900 -2.933 4.304 1.00 98.88 1216 HIS A C 1
ATOM 9608 O O . HIS A 1 1216 ? 11.946 -2.268 4.703 1.00 98.88 1216 HIS A O 1
ATOM 9614 N N . MET A 1 1217 ? 14.021 -3.056 5.022 1.00 98.88 1217 MET A N 1
ATOM 9615 C CA . MET A 1 1217 ? 14.271 -2.369 6.297 1.00 98.88 1217 MET A CA 1
ATOM 9616 C C . MET A 1 1217 ? 15.263 -1.207 6.172 1.00 98.88 1217 MET A C 1
ATOM 9618 O O . MET A 1 1217 ? 15.515 -0.515 7.154 1.00 98.88 1217 MET A O 1
ATOM 9622 N N . ILE A 1 1218 ? 15.840 -1.010 4.985 1.00 98.88 1218 ILE A N 1
ATOM 9623 C CA . ILE A 1 1218 ? 16.810 0.054 4.714 1.00 98.88 1218 ILE A CA 1
ATOM 9624 C C . ILE A 1 1218 ? 16.152 1.424 4.922 1.00 98.88 1218 ILE A C 1
ATOM 9626 O O . ILE A 1 1218 ? 15.005 1.637 4.524 1.00 98.88 1218 ILE A O 1
ATOM 9630 N N . GLY A 1 1219 ? 16.896 2.353 5.522 1.00 98.56 1219 GLY A N 1
ATOM 9631 C CA . GLY A 1 1219 ? 16.467 3.726 5.758 1.00 98.56 1219 GLY A CA 1
ATOM 9632 C C . GLY A 1 1219 ? 17.643 4.707 5.749 1.00 98.56 1219 GLY A C 1
ATOM 9633 O O . GLY A 1 1219 ? 18.804 4.307 5.741 1.00 98.56 1219 GLY A O 1
ATOM 9634 N N . GLY A 1 1220 ? 17.350 6.010 5.772 1.00 98.06 1220 GLY A N 1
ATOM 9635 C CA . GLY A 1 1220 ? 18.376 7.058 5.822 1.00 98.06 1220 GLY A CA 1
ATOM 9636 C C . GLY A 1 1220 ? 19.302 7.108 4.601 1.00 98.06 1220 GLY A C 1
ATOM 9637 O O . GLY A 1 1220 ? 20.463 7.509 4.729 1.00 98.06 1220 GLY A O 1
ATOM 9638 N N . TYR A 1 1221 ? 18.800 6.684 3.439 1.00 98.75 1221 TYR A N 1
ATOM 9639 C CA . TYR A 1 1221 ? 19.571 6.594 2.207 1.00 98.75 1221 TYR A CA 1
ATOM 9640 C C . TYR A 1 1221 ? 18.786 7.087 0.987 1.00 98.75 1221 TYR A C 1
ATOM 9642 O O . TYR A 1 1221 ? 18.336 6.302 0.153 1.00 98.75 1221 TYR A O 1
ATOM 9650 N N . ALA A 1 1222 ? 18.607 8.407 0.885 1.00 98.69 1222 ALA A N 1
ATOM 9651 C CA . ALA A 1 1222 ? 17.859 9.053 -0.194 1.00 98.69 1222 ALA A CA 1
ATOM 9652 C C . ALA A 1 1222 ? 16.467 8.413 -0.377 1.00 98.69 1222 ALA A C 1
ATOM 9654 O O . ALA A 1 1222 ? 15.647 8.487 0.543 1.00 98.69 1222 ALA A O 1
ATOM 9655 N N . GLN A 1 1223 ? 16.213 7.744 -1.510 1.00 98.75 1223 GLN A N 1
ATOM 9656 C CA . GLN A 1 1223 ? 14.950 7.048 -1.763 1.00 98.75 1223 GLN A CA 1
ATOM 9657 C C . GLN A 1 1223 ? 14.682 5.879 -0.814 1.00 98.75 1223 GLN A C 1
ATOM 9659 O O . GLN A 1 1223 ? 13.525 5.546 -0.573 1.00 98.75 1223 GLN A O 1
ATOM 9664 N N . LEU A 1 1224 ? 15.716 5.250 -0.258 1.00 98.75 1224 LEU A N 1
ATOM 9665 C CA . LEU A 1 1224 ? 15.574 4.197 0.745 1.00 98.75 1224 LEU A CA 1
ATOM 9666 C C . LEU A 1 1224 ? 15.578 4.852 2.128 1.00 98.75 1224 LEU A C 1
ATOM 9668 O O . LEU A 1 1224 ? 16.514 4.709 2.909 1.00 98.75 1224 LEU A O 1
ATOM 9672 N N . SER A 1 1225 ? 14.544 5.648 2.388 1.00 98.75 1225 SER A N 1
ATOM 9673 C CA . SER A 1 1225 ? 14.254 6.298 3.670 1.00 98.75 1225 SER A CA 1
ATOM 9674 C C . SER A 1 1225 ? 12.787 6.076 4.026 1.00 98.75 1225 SER A C 1
ATOM 9676 O O . SER A 1 1225 ? 11.969 5.777 3.157 1.00 98.75 1225 SER A O 1
ATOM 9678 N N . TYR A 1 1226 ? 12.422 6.197 5.302 1.00 98.88 1226 TYR A N 1
ATOM 9679 C CA . TYR A 1 1226 ? 11.070 5.841 5.717 1.00 98.88 1226 TYR A CA 1
ATOM 9680 C C . TYR A 1 1226 ? 10.030 6.872 5.277 1.00 98.88 1226 TYR A C 1
ATOM 9682 O O . TYR A 1 1226 ? 10.254 8.077 5.286 1.00 98.88 1226 TYR A O 1
ATOM 9690 N N . GLY A 1 1227 ? 8.827 6.398 5.000 1.00 98.62 1227 GLY A N 1
ATOM 9691 C CA . GLY A 1 1227 ? 7.630 7.220 4.961 1.00 98.62 1227 GLY A CA 1
ATOM 9692 C C . GLY A 1 1227 ? 6.432 6.330 5.238 1.00 98.62 1227 GLY A C 1
ATOM 9693 O O . GLY A 1 1227 ? 6.457 5.134 4.947 1.00 98.62 1227 GLY A O 1
ATOM 9694 N N . PHE A 1 1228 ? 5.370 6.883 5.814 1.00 98.81 1228 PHE A N 1
ATOM 9695 C CA . PHE A 1 1228 ? 4.196 6.083 6.148 1.00 98.81 1228 PHE A CA 1
ATOM 9696 C C . PHE A 1 1228 ? 3.554 5.494 4.888 1.00 98.81 1228 PHE A C 1
ATOM 9698 O O . PHE A 1 1228 ? 3.094 6.244 4.029 1.00 98.81 1228 PHE A O 1
ATOM 9705 N N . ASN A 1 1229 ? 3.535 4.159 4.800 1.00 98.75 1229 ASN A N 1
ATOM 9706 C CA . ASN A 1 1229 ? 3.190 3.365 3.609 1.00 98.75 1229 ASN A CA 1
ATOM 9707 C C . ASN A 1 1229 ? 4.183 3.455 2.432 1.00 98.75 1229 ASN A C 1
ATOM 9709 O O . ASN A 1 1229 ? 4.010 2.724 1.465 1.00 98.75 1229 ASN A O 1
ATOM 9713 N N . TYR A 1 1230 ? 5.213 4.306 2.500 1.00 98.88 1230 TYR A N 1
ATOM 9714 C CA . TYR A 1 1230 ? 6.192 4.505 1.424 1.00 98.88 1230 TYR A CA 1
ATOM 9715 C C . TYR A 1 1230 ? 7.243 3.392 1.384 1.00 98.88 1230 TYR A C 1
ATOM 9717 O O . TYR A 1 1230 ? 7.518 2.857 0.317 1.00 98.88 1230 TYR A O 1
ATOM 9725 N N . TYR A 1 1231 ? 7.812 3.029 2.536 1.00 98.69 1231 TYR A N 1
ATOM 9726 C CA . TYR A 1 1231 ? 8.807 1.960 2.638 1.00 98.69 1231 TYR A CA 1
ATOM 9727 C C . TYR A 1 1231 ? 8.678 1.231 3.972 1.00 98.69 1231 TYR A C 1
ATOM 9729 O O . TYR A 1 1231 ? 8.220 1.803 4.962 1.00 98.69 1231 TYR A O 1
ATOM 9737 N N . GLY A 1 1232 ? 9.069 -0.037 3.987 1.00 98.50 1232 GLY A N 1
ATOM 9738 C CA . GLY A 1 1232 ? 8.940 -0.920 5.137 1.00 98.50 1232 GLY A CA 1
ATOM 9739 C C . GLY A 1 1232 ? 8.776 -2.372 4.705 1.00 98.50 1232 GLY A C 1
ATOM 9740 O O . GLY A 1 1232 ? 8.522 -2.677 3.539 1.00 98.50 1232 GLY A O 1
ATOM 9741 N N . THR A 1 1233 ? 8.916 -3.281 5.665 1.00 98.81 1233 THR A N 1
ATOM 9742 C CA . THR A 1 1233 ? 8.714 -4.716 5.443 1.00 98.81 1233 THR A CA 1
ATOM 9743 C C . THR A 1 1233 ? 7.296 -5.011 4.948 1.00 98.81 1233 THR A C 1
ATOM 9745 O O . THR A 1 1233 ? 6.323 -4.415 5.414 1.00 98.81 1233 THR A O 1
ATOM 9748 N N . ILE A 1 1234 ? 7.158 -5.959 4.017 1.00 98.56 1234 ILE A N 1
ATOM 9749 C CA . ILE A 1 1234 ? 5.881 -6.276 3.358 1.00 98.56 1234 ILE A CA 1
ATOM 9750 C C . ILE A 1 1234 ? 5.365 -7.676 3.717 1.00 98.56 1234 ILE A C 1
ATOM 9752 O O . ILE A 1 1234 ? 6.144 -8.588 3.987 1.00 98.56 1234 ILE A O 1
ATOM 9756 N N . GLY A 1 1235 ? 4.043 -7.858 3.711 1.00 97.81 1235 GLY A N 1
ATOM 9757 C CA . GLY A 1 1235 ? 3.379 -9.110 4.104 1.00 97.81 1235 GLY A CA 1
ATOM 9758 C C . GLY A 1 1235 ? 3.295 -10.173 2.999 1.00 97.81 1235 GLY A C 1
ATOM 9759 O O . GLY A 1 1235 ? 2.181 -10.546 2.609 1.00 97.81 1235 GLY A O 1
ATOM 9760 N N . THR A 1 1236 ? 4.442 -10.638 2.491 1.00 97.94 1236 THR A N 1
ATOM 9761 C CA . THR A 1 1236 ? 4.536 -11.667 1.427 1.00 97.94 1236 THR A CA 1
ATOM 9762 C C . THR A 1 1236 ? 3.888 -12.995 1.843 1.00 97.94 1236 THR A C 1
ATOM 9764 O O . THR A 1 1236 ? 3.725 -13.261 3.033 1.00 97.94 1236 THR A O 1
ATOM 9767 N N . ASN A 1 1237 ? 3.384 -13.777 0.878 1.00 98.38 1237 ASN A N 1
ATOM 9768 C CA . ASN A 1 1237 ? 2.542 -14.950 1.177 1.00 98.38 1237 ASN A CA 1
ATOM 9769 C C . ASN A 1 1237 ? 2.434 -16.021 0.073 1.00 98.38 1237 ASN A C 1
ATOM 9771 O O . ASN A 1 1237 ? 1.759 -17.022 0.293 1.00 98.38 1237 ASN A O 1
ATOM 9775 N N . ARG A 1 1238 ? 3.017 -15.832 -1.118 1.00 98.62 1238 ARG A N 1
ATOM 9776 C CA . ARG A 1 1238 ? 2.796 -16.747 -2.262 1.00 98.62 1238 ARG A CA 1
ATOM 9777 C C . ARG A 1 1238 ? 3.798 -17.888 -2.366 1.00 98.62 1238 ARG A C 1
ATOM 9779 O O . ARG A 1 1238 ? 3.515 -18.871 -3.041 1.00 98.62 1238 ARG A O 1
ATOM 9786 N N . ASP A 1 1239 ? 4.904 -17.783 -1.645 1.00 98.56 1239 ASP A N 1
ATOM 9787 C CA . ASP A 1 1239 ? 5.911 -18.830 -1.474 1.00 98.56 1239 ASP A CA 1
ATOM 9788 C C . ASP A 1 1239 ? 5.407 -19.987 -0.587 1.00 98.56 1239 ASP A C 1
ATOM 9790 O O . ASP A 1 1239 ? 6.039 -21.033 -0.506 1.00 98.56 1239 ASP A O 1
ATOM 9794 N N . GLU A 1 1240 ? 4.257 -19.817 0.074 1.00 98.50 1240 GLU A N 1
ATOM 9795 C CA . GLU A 1 1240 ? 3.719 -20.762 1.051 1.00 98.50 1240 GLU A CA 1
ATOM 9796 C C . GLU A 1 1240 ? 3.357 -22.124 0.435 1.00 98.50 1240 GLU A C 1
ATOM 9798 O O . GLU A 1 1240 ? 2.844 -22.219 -0.687 1.00 98.50 1240 GLU A O 1
ATOM 9803 N N . PHE A 1 1241 ? 3.573 -23.192 1.202 1.00 98.62 1241 PHE A N 1
ATOM 9804 C CA . PHE A 1 1241 ? 3.158 -24.552 0.853 1.00 98.62 1241 PHE A CA 1
ATOM 9805 C C . PHE A 1 1241 ? 2.280 -25.145 1.948 1.00 98.62 1241 PHE A C 1
ATOM 9807 O O . PHE A 1 1241 ? 2.467 -24.896 3.143 1.00 98.62 1241 PHE A O 1
ATOM 9814 N N . VAL A 1 1242 ? 1.321 -25.963 1.523 1.00 98.75 1242 VAL A N 1
ATOM 9815 C CA . VAL A 1 1242 ? 0.383 -26.650 2.412 1.00 98.75 1242 VAL A CA 1
ATOM 9816 C C . VAL A 1 1242 ? 0.273 -28.121 2.055 1.00 98.75 1242 VAL A C 1
ATOM 9818 O O . VAL A 1 1242 ? 0.422 -28.512 0.896 1.00 98.75 1242 VAL A O 1
ATOM 9821 N N . VAL A 1 1243 ? -0.028 -28.923 3.068 1.00 98.75 1243 VAL A N 1
ATOM 9822 C CA . VAL A 1 1243 ? -0.568 -30.267 2.899 1.00 98.75 1243 VAL A CA 1
ATOM 9823 C C . VAL A 1 1243 ? -2.052 -30.133 2.571 1.00 98.75 1243 VAL A C 1
ATOM 9825 O O . VAL A 1 1243 ? -2.756 -29.407 3.270 1.00 98.75 1243 VAL A O 1
ATOM 9828 N N . VAL A 1 1244 ? -2.527 -30.817 1.532 1.00 98.81 1244 VAL A N 1
ATOM 9829 C CA . VAL A 1 1244 ? -3.944 -30.874 1.147 1.00 98.81 1244 VAL A CA 1
ATOM 9830 C C . VAL A 1 1244 ? -4.424 -32.319 1.178 1.00 98.81 1244 VAL A C 1
ATOM 9832 O O . VAL A 1 1244 ? -3.732 -33.213 0.685 1.00 98.81 1244 VAL A O 1
ATOM 9835 N N . ARG A 1 1245 ? -5.617 -32.536 1.740 1.00 98.50 1245 ARG A N 1
ATOM 9836 C CA . ARG A 1 1245 ? -6.289 -33.843 1.776 1.00 98.50 1245 ARG A CA 1
ATOM 9837 C C . ARG A 1 1245 ? -7.808 -33.716 1.793 1.00 98.50 1245 ARG A C 1
ATOM 9839 O O . ARG A 1 1245 ? -8.345 -32.675 2.172 1.00 98.50 1245 ARG A O 1
ATOM 9846 N N . LYS A 1 1246 ? -8.498 -34.809 1.470 1.00 98.69 1246 LYS A N 1
ATOM 9847 C CA . LYS A 1 1246 ? -9.936 -34.969 1.728 1.00 98.69 1246 LYS A CA 1
ATOM 9848 C C . LYS A 1 1246 ? -10.205 -35.104 3.233 1.00 98.69 1246 LYS A C 1
ATOM 9850 O O . LYS A 1 1246 ? -9.462 -35.801 3.931 1.00 98.69 1246 LYS A O 1
ATOM 9855 N N . MET A 1 1247 ? -11.250 -34.446 3.731 1.00 98.44 1247 MET A N 1
ATOM 9856 C CA . MET A 1 1247 ? -11.714 -34.639 5.111 1.00 98.44 1247 MET A CA 1
ATOM 9857 C C . MET A 1 1247 ? -12.436 -35.984 5.251 1.00 98.44 1247 MET A C 1
ATOM 9859 O O . MET A 1 1247 ? -13.145 -36.394 4.333 1.00 98.44 1247 MET A O 1
ATOM 9863 N N . ASP A 1 1248 ? -12.267 -36.653 6.392 1.00 97.62 1248 ASP A N 1
ATOM 9864 C CA . ASP A 1 1248 ? -13.012 -37.877 6.733 1.00 97.62 1248 ASP A CA 1
ATOM 9865 C C . ASP A 1 1248 ? -14.293 -37.523 7.502 1.00 97.62 1248 ASP A C 1
ATOM 9867 O O . ASP A 1 1248 ? -15.399 -37.893 7.102 1.00 97.62 1248 ASP A O 1
ATOM 9871 N N . LYS A 1 1249 ? -14.164 -36.715 8.563 1.00 94.56 1249 LYS A N 1
ATOM 9872 C CA . LYS A 1 1249 ? -15.287 -36.261 9.394 1.00 94.56 1249 LYS A CA 1
ATOM 9873 C C . LYS A 1 1249 ? -15.563 -34.775 9.229 1.00 94.56 1249 LYS A C 1
ATOM 9875 O O . LYS A 1 1249 ? -14.666 -33.941 9.313 1.00 94.56 1249 LYS A O 1
ATOM 9880 N N . VAL A 1 1250 ? -16.843 -34.435 9.086 1.00 96.69 1250 VAL A N 1
ATOM 9881 C CA . VAL A 1 1250 ? -17.327 -33.047 9.041 1.00 96.69 1250 VAL A CA 1
ATOM 9882 C C . VAL A 1 1250 ? -18.151 -32.758 10.292 1.00 96.69 1250 VAL A C 1
ATOM 9884 O O . VAL A 1 1250 ? -19.377 -32.818 10.271 1.00 96.69 1250 VAL A O 1
ATOM 9887 N N . ASP A 1 1251 ? -17.458 -32.468 11.393 1.00 95.19 1251 ASP A N 1
ATOM 9888 C CA . ASP A 1 1251 ? -18.066 -32.034 12.656 1.00 95.19 1251 ASP A CA 1
ATOM 9889 C C . ASP A 1 1251 ? -18.250 -30.508 12.651 1.00 95.19 1251 ASP A C 1
ATOM 9891 O O . ASP A 1 1251 ? -17.327 -29.761 12.319 1.00 95.19 1251 ASP A O 1
ATOM 9895 N N . TRP A 1 1252 ? -19.438 -30.021 13.007 1.00 93.94 1252 TRP A N 1
ATOM 9896 C CA . TRP A 1 1252 ? -19.745 -28.593 13.025 1.00 93.94 1252 TRP A CA 1
ATOM 9897 C C . TRP A 1 1252 ? -19.381 -27.892 14.330 1.00 93.94 1252 TRP A C 1
ATOM 9899 O O . TRP A 1 1252 ? -19.368 -26.660 14.323 1.00 93.94 1252 TRP A O 1
ATOM 9909 N N . LEU A 1 1253 ? -19.048 -28.606 15.409 1.00 91.31 1253 LEU A N 1
ATOM 9910 C CA . LEU A 1 1253 ? -18.642 -28.036 16.702 1.00 91.31 1253 LEU A CA 1
ATOM 9911 C C . LEU A 1 1253 ? -19.559 -26.882 17.162 1.00 91.31 1253 LEU A C 1
ATOM 9913 O O . LEU A 1 1253 ? -19.084 -25.803 17.529 1.00 91.31 1253 LEU A O 1
ATOM 9917 N N . ASP A 1 1254 ? -20.876 -27.051 17.040 1.00 88.31 1254 ASP A N 1
ATOM 9918 C CA . ASP A 1 1254 ? -21.886 -26.008 17.285 1.00 88.31 1254 ASP A CA 1
ATOM 9919 C C . ASP A 1 1254 ? -22.660 -26.193 18.599 1.00 88.31 1254 ASP A C 1
ATOM 9921 O O . ASP A 1 1254 ? -23.503 -25.368 18.963 1.00 88.31 1254 ASP A O 1
ATOM 9925 N N . THR A 1 1255 ? -22.305 -27.223 19.365 1.00 78.62 1255 THR A N 1
ATOM 9926 C CA . THR A 1 1255 ? -22.788 -27.411 20.728 1.00 78.62 1255 THR A CA 1
ATOM 9927 C C . THR A 1 1255 ? -22.342 -26.238 21.623 1.00 78.62 1255 THR A C 1
ATOM 9929 O O . THR A 1 1255 ? -21.150 -25.910 21.660 1.00 78.62 1255 THR A O 1
ATOM 9932 N N . PRO A 1 1256 ? -23.252 -25.598 22.386 1.00 73.44 1256 PRO A N 1
ATOM 9933 C CA . PRO A 1 1256 ? -22.881 -24.557 23.340 1.00 73.44 1256 PRO A CA 1
ATOM 9934 C C . PRO A 1 1256 ? -21.875 -25.052 24.392 1.00 73.44 1256 PRO A C 1
ATOM 9936 O O . PRO A 1 1256 ? -22.042 -26.122 24.970 1.00 73.44 1256 PRO A O 1
ATOM 9939 N N . ARG A 1 1257 ? -20.855 -24.233 24.689 1.00 61.34 1257 ARG A N 1
ATOM 9940 C CA . ARG A 1 1257 ? -19.726 -24.572 25.584 1.00 61.34 1257 ARG A CA 1
ATOM 9941 C C . ARG A 1 1257 ? -20.133 -25.027 26.996 1.00 61.34 1257 ARG A C 1
ATOM 9943 O O . ARG A 1 1257 ? -19.403 -25.807 27.595 1.00 61.34 1257 ARG A O 1
ATOM 9950 N N . ASP A 1 1258 ? -21.266 -24.540 27.500 1.00 62.69 1258 ASP A N 1
ATOM 9951 C CA . ASP A 1 1258 ? -21.754 -24.781 28.865 1.00 62.69 1258 ASP A CA 1
ATOM 9952 C C . ASP A 1 1258 ? -23.020 -25.678 28.888 1.00 62.69 1258 ASP A C 1
ATOM 9954 O O . ASP A 1 1258 ? -23.813 -25.600 29.825 1.00 62.69 1258 ASP A O 1
ATOM 9958 N N . ASP A 1 1259 ? -23.268 -26.483 27.843 1.00 63.56 1259 ASP A N 1
ATOM 9959 C CA . ASP A 1 1259 ? -24.387 -27.439 27.824 1.00 63.56 1259 ASP A CA 1
ATOM 9960 C C . ASP A 1 1259 ? -23.959 -28.819 28.355 1.00 63.56 1259 ASP A C 1
ATOM 9962 O O . ASP A 1 1259 ? -23.403 -29.655 27.638 1.00 63.56 1259 ASP A O 1
ATOM 9966 N N . ASP A 1 1260 ? -24.265 -29.076 29.628 1.00 48.78 1260 ASP A N 1
ATOM 9967 C CA . ASP A 1 1260 ? -23.984 -30.339 30.324 1.00 48.78 1260 ASP A CA 1
ATOM 9968 C C . ASP A 1 1260 ? -24.630 -31.574 29.652 1.00 48.78 1260 ASP A C 1
ATOM 9970 O O . ASP A 1 1260 ? -24.248 -32.711 29.938 1.00 48.78 1260 ASP A O 1
ATOM 9974 N N . ARG A 1 1261 ? -25.610 -31.394 28.749 1.00 49.75 1261 ARG A N 1
ATOM 9975 C CA . ARG A 1 1261 ? -26.262 -32.503 28.025 1.00 49.75 1261 ARG A CA 1
ATOM 9976 C C . ARG A 1 1261 ? -25.422 -33.043 26.867 1.00 49.75 1261 ARG A C 1
ATOM 9978 O O . ARG A 1 1261 ? -25.695 -34.142 26.387 1.00 49.75 1261 ARG A O 1
ATOM 9985 N N . ALA A 1 1262 ? -24.391 -32.318 26.439 1.00 46.19 1262 ALA A N 1
ATOM 9986 C CA . ALA A 1 1262 ? -23.623 -32.627 25.237 1.00 46.19 1262 ALA A CA 1
ATOM 9987 C C . ALA A 1 1262 ? -22.661 -33.814 25.372 1.00 46.19 1262 ALA A C 1
ATOM 9989 O O . ALA A 1 1262 ? -22.528 -34.600 24.436 1.00 46.19 1262 ALA A O 1
ATOM 9990 N N . GLN A 1 1263 ? -22.037 -34.001 26.543 1.00 45.09 1263 GLN A N 1
ATOM 9991 C CA . GLN A 1 1263 ? -21.146 -35.148 26.785 1.00 45.09 1263 GLN A CA 1
ATOM 9992 C C . GLN A 1 1263 ? -21.861 -36.492 26.589 1.00 45.09 1263 GLN A C 1
ATOM 9994 O O . GLN A 1 1263 ? -21.242 -37.463 26.162 1.00 45.09 1263 GLN A O 1
ATOM 9999 N N . LEU A 1 1264 ? -23.165 -36.540 26.872 1.00 43.00 1264 LEU A N 1
ATOM 10000 C CA . LEU A 1 1264 ? -24.003 -37.727 26.701 1.00 43.00 1264 LEU A CA 1
ATOM 10001 C C . LEU A 1 1264 ? -24.354 -37.998 25.232 1.00 43.00 1264 LEU A C 1
ATOM 10003 O O . LEU A 1 1264 ? -24.415 -39.158 24.836 1.00 43.00 1264 LEU A O 1
ATOM 10007 N N . VAL A 1 1265 ? -24.549 -36.953 24.423 1.00 50.38 1265 VAL A N 1
ATOM 10008 C CA . VAL A 1 1265 ? -24.899 -37.084 22.996 1.00 50.38 1265 VAL A CA 1
ATOM 10009 C C . VAL A 1 1265 ? -23.661 -37.403 22.152 1.00 50.38 1265 VAL A C 1
ATOM 10011 O O . VAL A 1 1265 ? -23.701 -38.302 21.317 1.00 50.38 1265 VAL A O 1
ATOM 10014 N N . GLN A 1 1266 ? -22.517 -36.771 22.435 1.00 47.78 1266 GLN A N 1
ATOM 10015 C CA . GLN A 1 1266 ? -21.256 -37.029 21.723 1.00 47.78 1266 GLN A CA 1
ATOM 10016 C C . GLN A 1 1266 ? -20.698 -38.443 21.969 1.00 47.78 1266 GLN A C 1
ATOM 10018 O O . GLN A 1 1266 ? -20.026 -38.998 21.102 1.00 47.78 1266 GLN A O 1
ATOM 10023 N N . GLN A 1 1267 ? -21.012 -39.071 23.109 1.00 49.06 1267 GLN A N 1
ATOM 10024 C CA . GLN A 1 1267 ? -20.676 -40.480 23.369 1.00 49.06 1267 GLN A CA 1
ATOM 10025 C C . GLN A 1 1267 ? -21.515 -41.474 22.549 1.00 49.06 1267 GLN A C 1
ATOM 10027 O O . GLN A 1 1267 ? -21.118 -42.631 22.421 1.00 49.06 1267 GLN A O 1
ATOM 10032 N N . MET A 1 1268 ? -22.657 -41.047 22.002 1.00 45.81 1268 MET A N 1
ATOM 10033 C CA . MET A 1 1268 ? -23.572 -41.916 21.254 1.00 45.81 1268 MET A CA 1
ATOM 10034 C C . MET A 1 1268 ? -23.325 -41.915 19.739 1.00 45.81 1268 MET A C 1
ATOM 10036 O O . MET A 1 1268 ? -23.833 -42.805 19.065 1.00 45.81 1268 MET A O 1
ATOM 10040 N N . GLY A 1 1269 ? -22.491 -40.999 19.229 1.00 36.84 1269 GLY A N 1
ATOM 10041 C CA . GLY A 1 1269 ? -22.190 -40.852 17.804 1.00 36.84 1269 GLY A CA 1
ATOM 10042 C C . GLY A 1 1269 ? -23.380 -40.291 17.020 1.00 36.84 1269 GLY A C 1
ATOM 10043 O O . GLY A 1 1269 ? -24.479 -40.833 17.071 1.00 36.84 1269 GLY A O 1
ATOM 10044 N N . GLU A 1 1270 ? -23.173 -39.213 16.262 1.00 45.88 1270 GLU A N 1
ATOM 10045 C CA . GLU A 1 1270 ? -24.202 -38.636 15.381 1.00 45.88 1270 GLU A CA 1
ATOM 10046 C C . GLU A 1 1270 ? -24.372 -39.477 14.105 1.00 45.88 1270 GLU A C 1
ATOM 10048 O O . GLU A 1 1270 ? -24.076 -39.069 12.985 1.00 45.88 1270 GLU A O 1
ATOM 10053 N N . ALA A 1 1271 ? -24.834 -40.706 14.307 1.00 42.34 1271 ALA A N 1
ATOM 10054 C CA . ALA A 1 1271 ? -25.463 -41.555 13.312 1.00 42.34 1271 ALA A CA 1
ATOM 10055 C C . ALA A 1 1271 ? -26.689 -42.211 13.970 1.00 42.34 1271 ALA A C 1
ATOM 10057 O O . ALA A 1 1271 ? -26.749 -43.431 14.128 1.00 42.34 1271 ALA A O 1
ATOM 10058 N N . ALA A 1 1272 ? -27.640 -41.380 14.407 1.00 32.12 1272 ALA A N 1
ATOM 10059 C CA . ALA A 1 1272 ? -28.975 -41.788 14.841 1.00 32.12 1272 ALA A CA 1
ATOM 10060 C C . ALA A 1 1272 ? -30.007 -40.719 14.471 1.00 32.12 1272 ALA A C 1
ATOM 10062 O O . ALA A 1 1272 ? -29.796 -39.546 14.855 1.00 32.12 1272 ALA A O 1
#